Protein AF-0000000072890388 (afdb_homodimer)

Structure (mmCIF, N/CA/C/O backbone):
data_AF-0000000072890388-model_v1
#
loop_
_entity.id
_entity.type
_entity.pdbx_description
1 polymer 'Strictosidine synthase 2-like protein'
#
loop_
_atom_site.group_PDB
_atom_site.id
_atom_site.type_symbol
_atom_site.label_atom_id
_atom_site.label_alt_id
_atom_site.label_comp_id
_atom_site.label_asym_id
_atom_site.label_entity_id
_atom_site.label_seq_id
_atom_site.pdbx_PDB_ins_code
_atom_site.Cartn_x
_atom_site.Cartn_y
_atom_site.Cartn_z
_atom_site.occupancy
_atom_site.B_iso_or_equiv
_atom_site.auth_seq_id
_atom_site.auth_comp_id
_atom_site.auth_asym_id
_atom_site.auth_atom_id
_atom_site.pdbx_PDB_model_num
ATOM 1 N N . MET A 1 1 ? 27.812 28.859 -0.261 1 54.25 1 MET A N 1
ATOM 2 C CA . MET A 1 1 ? 29.016 28.047 -0.419 1 54.25 1 MET A CA 1
ATOM 3 C C . MET A 1 1 ? 28.953 26.812 0.467 1 54.25 1 MET A C 1
ATOM 5 O O . MET A 1 1 ? 29.25 25.703 0.018 1 54.25 1 MET A O 1
ATOM 9 N N . GLY A 1 2 ? 28.312 27.016 1.692 1 63.09 2 GLY A N 1
ATOM 10 C CA . GLY A 1 2 ? 28.188 25.953 2.674 1 63.09 2 GLY A CA 1
ATOM 11 C C . GLY A 1 2 ? 27.141 24.906 2.295 1 63.09 2 GLY A C 1
ATOM 12 O O . GLY A 1 2 ? 27.406 23.703 2.381 1 63.09 2 GLY A O 1
ATOM 13 N N . LEU A 1 3 ? 26.172 25.391 1.646 1 70.75 3 LEU A N 1
ATOM 14 C CA . LEU A 1 3 ? 25.094 24.484 1.27 1 70.75 3 LEU A CA 1
ATOM 15 C C . LEU A 1 3 ? 25.5 23.625 0.078 1 70.75 3 LEU A C 1
ATOM 17 O O . LEU A 1 3 ? 25.25 22.406 0.068 1 70.75 3 LEU A O 1
ATOM 21 N N . ALA A 1 4 ? 26.156 24.234 -0.859 1 73.25 4 ALA A N 1
ATOM 22 C CA . ALA A 1 4 ? 26.609 23.5 -2.043 1 73.25 4 ALA A CA 1
ATOM 23 C C . ALA A 1 4 ? 27.625 22.422 -1.673 1 73.25 4 ALA A C 1
ATOM 25 O O . ALA A 1 4 ? 27.562 21.297 -2.184 1 73.25 4 ALA A O 1
ATOM 26 N N . LYS A 1 5 ? 28.562 22.781 -0.845 1 75.81 5 LYS A N 1
ATOM 27 C CA . LYS A 1 5 ? 29.562 21.828 -0.386 1 75.81 5 LYS A CA 1
ATOM 28 C C . LYS A 1 5 ? 28.906 20.672 0.363 1 75.81 5 LYS A C 1
ATOM 30 O O . LYS A 1 5 ? 29.297 19.516 0.197 1 75.81 5 LYS A O 1
ATOM 35 N N . HIS A 1 6 ? 27.938 21.016 1.076 1 76.12 6 HIS A N 1
ATOM 36 C CA . HIS A 1 6 ? 27.203 20 1.834 1 76.12 6 HIS A CA 1
ATOM 37 C C . HIS A 1 6 ? 26.453 19.047 0.907 1 76.12 6 HIS A C 1
ATOM 39 O O . HIS A 1 6 ? 26.516 17.828 1.069 1 76.12 6 HIS A O 1
ATOM 45 N N . LEU A 1 7 ? 25.938 19.594 -0.079 1 77.75 7 LEU A N 1
ATOM 46 C CA . LEU A 1 7 ? 25.172 18.797 -1.036 1 77.75 7 LEU A CA 1
ATOM 47 C C . LEU A 1 7 ? 26.109 17.875 -1.823 1 77.75 7 LEU A C 1
ATOM 49 O O . LEU A 1 7 ? 25.766 16.719 -2.086 1 77.75 7 LEU A O 1
ATOM 53 N N . LEU A 1 8 ? 27.219 18.375 -2.154 1 80.5 8 LEU A N 1
ATOM 54 C CA . LEU A 1 8 ? 28.203 17.562 -2.871 1 80.5 8 LEU A CA 1
ATOM 55 C C . LEU A 1 8 ? 28.703 16.422 -1.999 1 80.5 8 LEU A C 1
ATOM 57 O O . LEU A 1 8 ? 28.875 15.305 -2.479 1 80.5 8 LEU A O 1
ATOM 61 N N . ARG A 1 9 ? 28.938 16.75 -0.81 1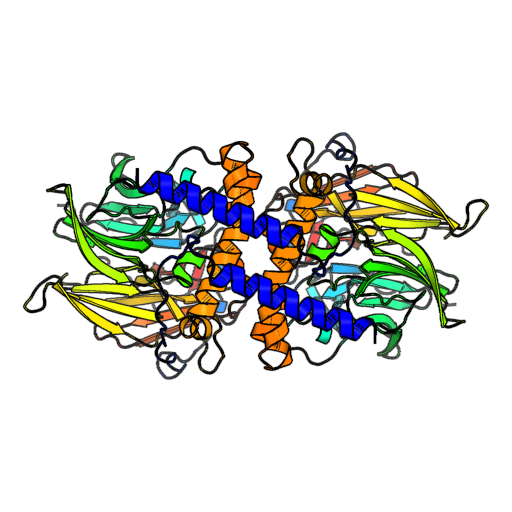 78.94 9 ARG A N 1
ATOM 62 C CA . ARG A 1 9 ? 29.406 15.727 0.113 1 78.94 9 ARG A CA 1
ATOM 63 C C . ARG A 1 9 ? 28.359 14.617 0.27 1 78.94 9 ARG A C 1
ATOM 65 O O . ARG A 1 9 ? 28.703 13.438 0.254 1 78.94 9 ARG A O 1
ATOM 72 N N . VAL A 1 10 ? 27.188 15 0.393 1 78.38 10 VAL A N 1
ATOM 73 C CA . VAL A 1 10 ? 26.109 14.023 0.524 1 78.38 10 VAL A CA 1
ATOM 74 C C . VAL A 1 10 ? 26.047 13.148 -0.725 1 78.38 10 VAL A C 1
ATOM 76 O O . VAL A 1 10 ? 25.875 11.93 -0.63 1 78.38 10 VAL A O 1
ATOM 79 N N . PHE A 1 11 ? 26.266 13.781 -1.782 1 82.12 11 PHE A N 1
ATOM 80 C CA . PHE A 1 11 ? 26.234 13.055 -3.045 1 82.12 11 PHE A CA 1
ATOM 81 C C . PHE A 1 11 ? 27.359 12.039 -3.111 1 82.12 11 PHE A C 1
ATOM 83 O O . PHE A 1 11 ? 27.141 10.867 -3.439 1 82.12 11 PHE A O 1
ATOM 90 N N . VAL A 1 12 ? 28.484 12.469 -2.766 1 82.62 12 VAL A N 1
ATOM 91 C CA . VAL A 1 12 ? 29.656 11.609 -2.842 1 82.62 12 VAL A CA 1
ATOM 92 C C . VAL A 1 12 ? 29.531 10.469 -1.839 1 82.62 12 VAL A C 1
ATOM 94 O O . VAL A 1 12 ? 29.734 9.297 -2.186 1 82.62 12 VAL A O 1
ATOM 97 N N . ASP A 1 13 ? 29.188 10.773 -0.665 1 81.25 13 ASP A N 1
ATOM 98 C CA . ASP A 1 13 ? 29.047 9.75 0.363 1 81.25 13 ASP A CA 1
ATOM 99 C C . ASP A 1 13 ? 27.984 8.727 -0.025 1 81.25 13 ASP A C 1
ATOM 101 O O . ASP A 1 13 ? 28.188 7.52 0.127 1 81.25 13 ASP A O 1
ATOM 105 N N . THR A 1 14 ? 26.922 9.25 -0.536 1 83.81 14 THR A N 1
ATOM 106 C CA . THR A 1 14 ? 25.859 8.359 -0.96 1 83.81 14 THR A CA 1
ATOM 107 C C . THR A 1 14 ? 26.328 7.438 -2.076 1 83.81 14 THR A C 1
ATOM 109 O O . THR A 1 14 ? 26.094 6.227 -2.027 1 83.81 14 THR A O 1
ATOM 112 N N . THR A 1 15 ? 27.062 7.977 -2.938 1 83.75 15 THR A N 1
ATOM 113 C CA . THR A 1 15 ? 27.547 7.203 -4.074 1 83.75 15 THR A CA 1
ATOM 114 C C . THR A 1 15 ? 28.547 6.141 -3.619 1 83.75 15 THR A C 1
ATOM 116 O O . THR A 1 15 ? 28.516 5.004 -4.098 1 83.75 15 THR A O 1
ATOM 119 N N . VAL A 1 16 ? 29.312 6.48 -2.689 1 83.38 16 VAL A N 1
ATOM 120 C CA . VAL A 1 16 ? 30.297 5.543 -2.172 1 83.38 16 VAL A CA 1
ATOM 121 C C . VAL A 1 16 ? 29.594 4.402 -1.44 1 83.38 16 VAL A C 1
ATOM 123 O O . VAL A 1 16 ? 29.922 3.23 -1.642 1 83.38 16 VAL A O 1
ATOM 126 N N . ILE A 1 17 ? 28.656 4.734 -0.642 1 86.25 17 ILE A N 1
ATOM 127 C CA . ILE A 1 17 ? 27.922 3.719 0.113 1 86.25 17 ILE A CA 1
ATOM 128 C C . ILE A 1 17 ? 27.203 2.781 -0.849 1 86.25 17 ILE A C 1
ATOM 130 O O . ILE A 1 17 ? 27.266 1.559 -0.702 1 86.25 17 ILE A O 1
ATOM 134 N N . LEU A 1 18 ? 26.609 3.346 -1.805 1 88.12 18 LEU A N 1
ATOM 135 C CA . LEU A 1 18 ? 25.906 2.535 -2.793 1 88.12 18 LEU A CA 1
ATOM 136 C C . LEU A 1 18 ? 26.875 1.636 -3.549 1 88.12 18 LEU A C 1
ATOM 138 O O . LEU A 1 18 ? 26.547 0.483 -3.85 1 88.12 18 LEU A O 1
ATOM 142 N N . GLY A 1 19 ? 28.047 2.148 -3.828 1 87.5 19 GLY A N 1
ATOM 143 C CA . GLY A 1 19 ? 29.078 1.34 -4.453 1 87.5 19 GLY A CA 1
ATOM 144 C C . GLY A 1 19 ? 29.531 0.172 -3.594 1 87.5 19 GLY A C 1
ATOM 145 O O . GLY A 1 19 ? 29.688 -0.945 -4.09 1 87.5 19 GLY A O 1
ATOM 146 N N . VAL A 1 20 ? 29.656 0.43 -2.326 1 84.94 20 VAL A N 1
ATOM 147 C CA . VAL A 1 20 ? 30.047 -0.624 -1.396 1 84.94 20 VAL A CA 1
ATOM 148 C C . VAL A 1 20 ? 28.969 -1.694 -1.339 1 84.94 20 VAL A C 1
ATOM 150 O O . VAL A 1 20 ? 29.25 -2.891 -1.399 1 84.94 20 VAL A O 1
ATOM 153 N N . ILE A 1 21 ? 27.75 -1.289 -1.264 1 87.69 21 ILE A N 1
ATOM 154 C CA . ILE A 1 21 ? 26.625 -2.223 -1.209 1 87.69 21 ILE A CA 1
ATOM 155 C C . ILE A 1 21 ? 26.594 -3.057 -2.486 1 87.69 21 ILE A C 1
ATOM 157 O O . ILE A 1 21 ? 26.391 -4.273 -2.436 1 87.69 21 ILE A O 1
ATOM 161 N N . LEU A 1 22 ? 26.844 -2.438 -3.514 1 86.62 22 LEU A N 1
ATOM 162 C CA . LEU A 1 22 ? 26.75 -3.096 -4.812 1 86.62 22 LEU A CA 1
ATOM 163 C C . LEU A 1 22 ? 27.859 -4.129 -4.977 1 86.62 22 LEU A C 1
ATOM 165 O O . LEU A 1 22 ? 27.625 -5.227 -5.48 1 86.62 22 LEU A O 1
ATOM 169 N N . PHE A 1 23 ? 29.062 -3.885 -4.449 1 85.62 23 PHE A N 1
ATOM 170 C CA . PHE A 1 23 ? 30.203 -4.684 -4.895 1 85.62 23 PHE A CA 1
ATOM 171 C C . PHE A 1 23 ? 30.766 -5.512 -3.744 1 85.62 23 PHE A C 1
ATOM 173 O O . PHE A 1 23 ? 31.641 -6.363 -3.951 1 85.62 23 PHE A O 1
ATOM 180 N N . ILE A 1 24 ? 30.219 -5.285 -2.596 1 83.44 24 ILE A N 1
ATOM 181 C CA . ILE A 1 24 ? 30.75 -6.062 -1.481 1 83.44 24 ILE A CA 1
ATOM 182 C C . ILE A 1 24 ? 30.5 -7.551 -1.726 1 83.44 24 ILE A C 1
ATOM 184 O O . ILE A 1 24 ? 29.406 -7.941 -2.125 1 83.44 24 ILE A O 1
ATOM 188 N N . PRO A 1 25 ? 31.5 -8.328 -1.53 1 79.62 25 PRO A N 1
ATOM 189 C CA . PRO A 1 25 ? 31.344 -9.766 -1.756 1 79.62 25 PRO A CA 1
ATOM 190 C C . PRO A 1 25 ? 30.562 -10.453 -0.64 1 79.62 25 PRO A C 1
ATOM 192 O O . PRO A 1 25 ? 30.5 -9.938 0.481 1 79.62 25 PRO A O 1
ATOM 195 N N . GLY A 1 26 ? 29.875 -11.531 -0.877 1 74.69 26 GLY A N 1
ATOM 196 C CA . GLY A 1 26 ? 29.219 -12.336 0.138 1 74.69 26 GLY A CA 1
ATOM 197 C C . GLY A 1 26 ? 27.797 -11.883 0.444 1 74.69 26 GLY A C 1
ATOM 198 O O . GLY A 1 26 ? 27.141 -12.453 1.309 1 74.69 26 GLY A O 1
ATOM 199 N N . PHE A 1 27 ? 27.453 -10.828 -0.255 1 80.19 27 PHE A N 1
ATOM 200 C CA . PHE A 1 27 ? 26.094 -10.344 -0.062 1 80.19 27 PHE A CA 1
ATOM 201 C C . PHE A 1 27 ? 25.203 -10.727 -1.243 1 80.19 27 PHE A C 1
ATOM 203 O O . PHE A 1 27 ? 25.562 -10.484 -2.396 1 80.19 27 PHE A O 1
ATOM 210 N N . PRO A 1 28 ? 24.109 -11.484 -0.903 1 79.5 28 PRO A N 1
ATOM 211 C CA . PRO A 1 28 ? 23.266 -11.891 -2.021 1 79.5 28 PRO A CA 1
ATOM 212 C C . PRO A 1 28 ? 22.594 -10.703 -2.709 1 79.5 28 PRO A C 1
ATOM 214 O O . PRO A 1 28 ? 22.422 -9.641 -2.1 1 79.5 28 PRO A O 1
ATOM 217 N N . PRO A 1 29 ? 22.219 -11.008 -3.92 1 80 29 PRO A N 1
ATOM 218 C CA . PRO A 1 29 ? 22.5 -12.172 -4.766 1 80 29 PRO A CA 1
ATOM 219 C C . PRO A 1 29 ? 23.969 -12.273 -5.168 1 80 29 PRO A C 1
ATOM 221 O O . PRO A 1 29 ? 24.625 -11.25 -5.359 1 80 29 PRO A O 1
ATOM 224 N N . TYR A 1 30 ? 24.359 -13.531 -5.32 1 74.62 30 TYR A N 1
ATOM 225 C CA . TYR A 1 30 ? 25.766 -13.812 -5.531 1 74.62 30 TYR A CA 1
ATOM 226 C C . TYR A 1 30 ? 26.109 -13.812 -7.016 1 74.62 30 TYR A C 1
ATOM 228 O O . TYR A 1 30 ? 27.234 -13.469 -7.402 1 74.62 30 TYR A O 1
ATOM 236 N N . ASN A 1 31 ? 25.141 -14.227 -7.793 1 72.94 31 ASN A N 1
ATOM 237 C CA . ASN A 1 31 ? 25.422 -14.344 -9.219 1 72.94 31 ASN A CA 1
ATOM 238 C C . ASN A 1 31 ? 25.109 -13.047 -9.969 1 72.94 31 ASN A C 1
ATOM 240 O O . ASN A 1 31 ? 24.297 -12.242 -9.508 1 72.94 31 ASN A O 1
ATOM 244 N N . SER A 1 32 ? 25.938 -12.969 -11.008 1 80.81 32 SER A N 1
ATOM 245 C CA . SER A 1 32 ? 25.656 -11.852 -11.898 1 80.81 32 SER A CA 1
ATOM 246 C C . SER A 1 32 ? 24.281 -12 -12.555 1 80.81 32 SER A C 1
ATOM 248 O O . SER A 1 32 ? 23.875 -13.109 -12.906 1 80.81 32 SER A O 1
ATOM 250 N N . LEU A 1 33 ? 23.625 -10.914 -12.555 1 91.88 33 LEU A N 1
ATOM 251 C CA . LEU A 1 33 ? 22.328 -10.859 -13.242 1 91.88 33 LEU A CA 1
ATOM 252 C C . LEU A 1 33 ? 22.516 -10.539 -14.719 1 91.88 33 LEU A C 1
ATOM 254 O O . LEU A 1 33 ? 23.359 -9.719 -15.078 1 91.88 33 LEU A O 1
ATOM 258 N N . GLU A 1 34 ? 21.891 -11.328 -15.539 1 93.25 34 GLU A N 1
ATOM 259 C CA . GLU A 1 34 ? 21.938 -11.078 -16.969 1 93.25 34 GLU A CA 1
ATOM 260 C C . GLU A 1 34 ? 20.859 -10.094 -17.406 1 93.25 34 GLU A C 1
ATOM 262 O O . GLU A 1 34 ? 19.719 -10.164 -16.922 1 93.25 34 GLU A O 1
ATOM 267 N N . PRO A 1 35 ? 21.297 -9.164 -18.297 1 93.81 35 PRO A N 1
ATOM 268 C CA . PRO A 1 35 ? 20.266 -8.258 -18.812 1 93.81 35 PRO A CA 1
ATOM 269 C C . PRO A 1 35 ? 19.203 -8.977 -19.656 1 93.81 35 PRO A C 1
ATOM 271 O O . PRO A 1 35 ? 19.516 -9.969 -20.328 1 93.81 35 PRO A O 1
ATOM 274 N N . PHE A 1 36 ? 18.047 -8.492 -19.562 1 92.56 36 PHE A N 1
ATOM 275 C CA . PHE A 1 36 ? 16.938 -9.008 -20.344 1 92.56 36 PHE A CA 1
ATOM 276 C C . PHE A 1 36 ? 16.109 -7.871 -20.938 1 92.56 36 PHE A C 1
ATOM 278 O O . PHE A 1 36 ? 15.812 -6.887 -20.25 1 92.56 36 PHE A O 1
ATOM 285 N N . THR A 1 37 ? 15.828 -7.941 -22.172 1 93 37 THR A N 1
ATOM 286 C CA . THR A 1 37 ? 14.914 -7.027 -22.844 1 93 37 THR A CA 1
ATOM 287 C C . THR A 1 37 ? 13.695 -7.773 -23.375 1 93 37 THR A C 1
ATOM 289 O O . THR A 1 37 ? 13.82 -8.625 -24.266 1 93 37 THR A O 1
ATOM 292 N N . ALA A 1 38 ? 12.578 -7.469 -22.859 1 91.88 38 ALA A N 1
ATOM 293 C CA . ALA A 1 38 ? 11.344 -8.102 -23.328 1 91.88 38 ALA A CA 1
ATOM 294 C C . ALA A 1 38 ? 10.883 -7.496 -24.656 1 91.88 38 ALA A C 1
ATOM 296 O O . ALA A 1 38 ? 11.109 -6.312 -24.906 1 91.88 38 ALA A O 1
ATOM 297 N N . PRO A 1 39 ? 10.266 -8.359 -25.469 1 94.69 39 PRO A N 1
ATOM 298 C CA . PRO A 1 39 ? 9.594 -7.766 -26.625 1 94.69 39 PRO A CA 1
ATOM 299 C C . PRO A 1 39 ? 8.578 -6.691 -26.234 1 94.69 39 PRO A C 1
ATOM 301 O O . PRO A 1 39 ? 7.91 -6.816 -25.203 1 94.69 39 PRO A O 1
ATOM 304 N N . PRO A 1 40 ? 8.531 -5.648 -27.031 1 95 40 PRO A N 1
ATOM 305 C CA . PRO A 1 40 ? 7.539 -4.613 -26.719 1 95 40 PRO A CA 1
ATOM 306 C C . PRO A 1 40 ? 6.125 -5.168 -26.594 1 95 40 PRO A C 1
ATOM 308 O O . PRO A 1 40 ? 5.766 -6.125 -27.281 1 95 40 PRO A O 1
ATOM 311 N N . PRO A 1 41 ? 5.387 -4.562 -25.688 1 97.19 41 PRO A N 1
ATOM 312 C CA . PRO A 1 41 ? 3.998 -5.02 -25.594 1 97.19 41 PRO A CA 1
ATOM 313 C C . PRO A 1 41 ? 3.213 -4.809 -26.875 1 97.19 41 PRO A C 1
ATOM 315 O O . PRO A 1 41 ? 3.398 -3.799 -27.562 1 97.19 41 PRO A O 1
ATOM 318 N N . LEU A 1 42 ? 2.42 -5.801 -27.141 1 97.5 42 LEU A N 1
ATOM 319 C CA . LEU A 1 42 ? 1.523 -5.676 -28.281 1 97.5 42 LEU A CA 1
ATOM 320 C C . LEU A 1 42 ? 0.619 -4.457 -28.141 1 97.5 42 LEU A C 1
ATOM 322 O O . LEU A 1 42 ? 0.129 -4.172 -27.047 1 97.5 42 LEU A O 1
ATOM 326 N N . ALA A 1 43 ? 0.354 -3.793 -29.25 1 96.38 43 ALA A N 1
ATOM 327 C CA . ALA A 1 43 ? -0.461 -2.58 -29.25 1 96.38 43 ALA A CA 1
ATOM 328 C C . ALA A 1 43 ? -1.932 -2.91 -29 1 96.38 43 ALA A C 1
ATOM 330 O O . ALA A 1 43 ? -2.393 -4.004 -29.344 1 96.38 43 ALA A O 1
ATOM 331 N N . PHE A 1 44 ? -2.613 -1.952 -28.438 1 96.25 44 PHE A N 1
ATOM 332 C CA . PHE A 1 44 ? -4.047 -2.104 -28.234 1 96.25 44 PHE A CA 1
ATOM 333 C C . PHE A 1 44 ? -4.805 -1.942 -29.547 1 96.25 44 PHE A C 1
ATOM 335 O O . PHE A 1 44 ? -5.559 -0.982 -29.719 1 96.25 44 PHE A O 1
ATOM 342 N N . GLU A 1 45 ? -4.574 -2.875 -30.453 1 96.62 45 GLU A N 1
ATOM 343 C CA . GLU A 1 45 ? -5.215 -2.922 -31.766 1 96.62 45 GLU A CA 1
ATOM 344 C C . GLU A 1 45 ? -5.898 -4.27 -31.984 1 96.62 45 GLU A C 1
ATOM 346 O O . GLU A 1 45 ? -5.559 -5.262 -31.344 1 96.62 45 GLU A O 1
ATOM 351 N N . GLY A 1 46 ? -6.926 -4.258 -32.844 1 96.69 46 GLY A N 1
ATOM 352 C CA . GLY A 1 46 ? -7.625 -5.504 -33.125 1 96.69 46 GLY A CA 1
ATOM 353 C C . GLY A 1 46 ? -8.289 -6.098 -31.906 1 96.69 46 GLY A C 1
ATOM 354 O O . GLY A 1 46 ? -9.047 -5.422 -31.203 1 96.69 46 GLY A O 1
ATOM 355 N N . ALA A 1 47 ? -7.945 -7.32 -31.562 1 96.88 47 ALA A N 1
ATOM 356 C CA . ALA A 1 47 ? -8.539 -8.039 -30.453 1 96.88 47 ALA A CA 1
ATOM 357 C C . ALA A 1 47 ? -8.148 -7.41 -29.109 1 96.88 47 ALA A C 1
ATOM 359 O O . ALA A 1 47 ? -8.773 -7.68 -28.078 1 96.88 47 ALA A O 1
ATOM 360 N N . LEU A 1 48 ? -7.129 -6.559 -29.125 1 97.75 48 LEU A N 1
ATOM 361 C CA . LEU A 1 48 ? -6.648 -5.938 -27.891 1 97.75 48 LEU A CA 1
ATOM 362 C C . LEU A 1 48 ? -7.23 -4.535 -27.734 1 97.75 48 LEU A C 1
ATOM 364 O O . LEU A 1 48 ? -6.992 -3.877 -26.719 1 97.75 48 LEU A O 1
ATOM 368 N N . ASP A 1 49 ? -8.008 -4.09 -28.672 1 96.25 49 ASP A N 1
ATOM 369 C CA . ASP A 1 49 ? -8.633 -2.775 -28.578 1 96.25 49 ASP A CA 1
ATOM 370 C C . ASP A 1 49 ? -9.688 -2.746 -27.484 1 96.25 49 ASP A C 1
ATOM 372 O O . ASP A 1 49 ? -10.562 -3.611 -27.422 1 96.25 49 ASP A O 1
ATOM 376 N N . PRO A 1 50 ? -9.539 -1.769 -26.578 1 93.12 50 PRO A N 1
ATOM 377 C CA . PRO A 1 50 ? -10.578 -1.689 -25.547 1 93.12 50 PRO A CA 1
ATOM 378 C C . PRO A 1 50 ? -11.953 -1.334 -26.125 1 93.12 50 PRO A C 1
ATOM 380 O O . PRO A 1 50 ? -12.094 -0.32 -26.812 1 93.12 50 PRO A O 1
ATOM 383 N N . LYS A 1 51 ? -12.891 -2.143 -26 1 87.06 51 LYS A N 1
ATOM 384 C CA . LYS A 1 51 ? -14.219 -1.938 -26.578 1 87.06 51 LYS A CA 1
ATOM 385 C C . LYS A 1 51 ? -15.125 -1.178 -25.625 1 87.06 51 LYS A C 1
ATOM 387 O O . LYS A 1 51 ? -15.82 -0.24 -26.031 1 87.06 51 LYS A O 1
ATOM 392 N N . ASP A 1 52 ? -15.266 -1.466 -24.406 1 89.12 52 ASP A N 1
ATOM 393 C CA . ASP A 1 52 ? -16.25 -0.868 -23.5 1 89.12 52 ASP A CA 1
ATOM 394 C C . ASP A 1 52 ? -15.711 -0.82 -22.062 1 89.12 52 ASP A C 1
ATOM 396 O O . ASP A 1 52 ? -16.438 -0.467 -21.141 1 89.12 52 ASP A O 1
ATOM 400 N N . TYR A 1 53 ? -14.5 -1.198 -21.875 1 93.81 53 TYR A N 1
ATOM 401 C CA . TYR A 1 53 ? -13.914 -1.271 -20.547 1 93.81 53 TYR A CA 1
ATOM 402 C C . TYR A 1 53 ? -14.82 -2.037 -19.594 1 93.81 53 TYR A C 1
ATOM 404 O O . TYR A 1 53 ? -15.125 -1.559 -18.5 1 93.81 53 TYR A O 1
ATOM 412 N N . ALA A 1 54 ? -15.25 -3.162 -19.969 1 94 54 ALA A N 1
ATOM 413 C CA . ALA A 1 54 ? -16.234 -3.977 -19.25 1 94 54 ALA A CA 1
ATOM 414 C C . ALA A 1 54 ? -15.773 -4.289 -17.844 1 94 54 ALA A C 1
ATOM 416 O O . ALA A 1 54 ? -16.578 -4.289 -16.906 1 94 54 ALA A O 1
ATOM 417 N N . LEU A 1 55 ? -14.484 -4.461 -17.656 1 96.19 55 LEU A N 1
ATOM 418 C CA . LEU A 1 55 ? -13.969 -4.82 -16.344 1 96.19 55 LEU A CA 1
ATOM 419 C C . LEU A 1 55 ? -14.172 -3.684 -15.344 1 96.19 55 LEU A C 1
ATOM 421 O O . LEU A 1 55 ? -14.281 -3.922 -14.141 1 96.19 55 LEU A O 1
ATOM 425 N N . ALA A 1 56 ? -14.18 -2.477 -15.844 1 93.31 56 ALA A N 1
ATOM 426 C CA . ALA A 1 56 ? -14.328 -1.306 -14.984 1 93.31 56 ALA A CA 1
ATOM 427 C C . ALA A 1 56 ? -15.688 -1.305 -14.289 1 93.31 56 ALA A C 1
ATOM 429 O O . ALA A 1 56 ? -15.867 -0.621 -13.281 1 93.31 56 ALA A O 1
ATOM 430 N N . LYS A 1 57 ? -16.609 -2.115 -14.781 1 91.88 57 LYS A N 1
ATOM 431 C CA . LYS A 1 57 ? -17.969 -2.156 -14.266 1 91.88 57 LYS A CA 1
ATOM 432 C C . LYS A 1 57 ? -18.156 -3.344 -13.328 1 91.88 57 LYS A C 1
ATOM 434 O O . LYS A 1 57 ? -19.297 -3.684 -12.977 1 91.88 57 LYS A O 1
ATOM 439 N N . ALA A 1 58 ? -17.109 -3.889 -12.914 1 95.94 58 ALA A N 1
ATOM 440 C CA . ALA A 1 58 ? -17.203 -5.109 -12.117 1 95.94 58 ALA A CA 1
ATOM 441 C C . ALA A 1 58 ? -17.859 -4.832 -10.766 1 95.94 58 ALA A C 1
ATOM 443 O O . ALA A 1 58 ? -17.484 -3.883 -10.07 1 95.94 58 ALA A O 1
ATOM 444 N N . GLU A 1 59 ? -18.844 -5.668 -10.461 1 95.44 59 GLU A N 1
ATOM 445 C CA . GLU A 1 59 ? -19.359 -5.707 -9.094 1 95.44 59 GLU A CA 1
ATOM 446 C C . GLU A 1 59 ? -18.328 -6.289 -8.133 1 95.44 59 GLU A C 1
ATOM 448 O O . GLU A 1 59 ? -17.531 -7.148 -8.516 1 95.44 59 GLU A O 1
ATOM 453 N N . LYS A 1 60 ? -18.375 -5.82 -6.91 1 94.62 60 LYS A N 1
ATOM 454 C CA . LYS A 1 60 ? -17.453 -6.316 -5.891 1 94.62 60 LYS A CA 1
ATOM 455 C C . LYS A 1 60 ? -18.172 -7.211 -4.891 1 94.62 60 LYS A C 1
ATOM 457 O O . LYS A 1 60 ? -18.875 -6.723 -3.998 1 94.62 60 LYS A O 1
ATOM 462 N N . LEU A 1 61 ? -17.938 -8.484 -5.066 1 96.38 61 LEU A N 1
ATOM 463 C CA . LEU A 1 61 ? -18.578 -9.453 -4.191 1 96.38 61 LEU A CA 1
ATOM 464 C C . LEU A 1 61 ? -17.766 -9.664 -2.924 1 96.38 61 LEU A C 1
ATOM 466 O O . LEU A 1 61 ? -16.531 -9.75 -2.979 1 96.38 61 LEU A O 1
ATOM 470 N N . PHE A 1 62 ? -18.453 -9.688 -1.755 1 94.75 62 PHE A N 1
ATOM 471 C CA . PHE A 1 62 ? -17.875 -9.984 -0.449 1 94.75 62 PHE A CA 1
ATOM 472 C C . PHE A 1 62 ? -16.828 -8.945 -0.083 1 94.75 62 PHE A C 1
ATOM 474 O O . PHE A 1 62 ? -15.812 -9.281 0.546 1 94.75 62 PHE A O 1
ATOM 481 N N . GLU A 1 63 ? -16.984 -7.781 -0.573 1 90.12 63 GLU A N 1
ATOM 482 C CA . GLU A 1 63 ? -16.031 -6.707 -0.33 1 90.12 63 GLU A CA 1
ATOM 483 C C . GLU A 1 63 ? -15.789 -6.512 1.164 1 90.12 63 GLU A C 1
ATOM 485 O O . GLU A 1 63 ? -16.734 -6.355 1.938 1 90.12 63 GLU A O 1
ATOM 490 N N . GLY A 1 64 ? -14.57 -6.617 1.554 1 84.06 64 GLY A N 1
ATOM 491 C CA . GLY A 1 64 ? -14.188 -6.406 2.941 1 84.06 64 GLY A CA 1
ATOM 492 C C . GLY A 1 64 ? -14.273 -7.668 3.783 1 84.06 64 GLY A C 1
ATOM 493 O O . GLY A 1 64 ? -13.805 -7.691 4.922 1 84.06 64 GLY A O 1
ATOM 494 N N . GLU A 1 65 ? -14.773 -8.727 3.199 1 88.56 65 GLU A N 1
ATOM 495 C CA . GLU A 1 65 ? -14.961 -9.969 3.947 1 88.56 65 GLU A CA 1
ATOM 496 C C . GLU A 1 65 ? -13.875 -10.984 3.623 1 88.56 65 GLU A C 1
ATOM 498 O O . GLU A 1 65 ? -13.633 -11.914 4.395 1 88.56 65 GLU A O 1
ATOM 503 N N . ILE A 1 66 ? -13.297 -10.758 2.449 1 93.38 66 ILE A N 1
ATOM 504 C CA . ILE A 1 66 ? -12.25 -11.672 2 1 93.38 66 ILE A CA 1
ATOM 505 C C . ILE A 1 66 ? -11.031 -10.875 1.542 1 93.38 66 ILE A C 1
ATOM 507 O O . ILE A 1 66 ? -11.117 -9.664 1.338 1 93.38 66 ILE A O 1
ATOM 511 N N . VAL A 1 67 ? -9.961 -11.633 1.452 1 93.88 67 VAL A N 1
ATOM 512 C CA . VAL A 1 67 ? -8.766 -10.977 0.914 1 93.88 67 VAL A CA 1
ATOM 513 C C . VAL A 1 67 ? -8.023 -11.945 -0.008 1 93.88 67 VAL A C 1
ATOM 515 O O . VAL A 1 67 ? -7.75 -13.086 0.369 1 93.88 67 VAL A O 1
ATOM 518 N N . GLY A 1 68 ? -7.797 -11.477 -1.216 1 97 68 GLY A N 1
ATOM 519 C CA . GLY A 1 68 ? -6.914 -12.164 -2.148 1 97 68 GLY A CA 1
ATOM 520 C C . GLY A 1 68 ? -7.539 -13.406 -2.752 1 97 68 GLY A C 1
ATOM 521 O O . GLY A 1 68 ? -6.938 -14.484 -2.73 1 97 68 GLY A O 1
ATOM 522 N N . PRO A 1 69 ? -8.781 -13.32 -3.26 1 98.5 69 PRO A N 1
ATOM 523 C CA . PRO A 1 69 ? -9.312 -14.461 -4 1 98.5 69 PRO A CA 1
ATOM 524 C C . PRO A 1 69 ? -8.578 -14.703 -5.316 1 98.5 69 PRO A C 1
ATOM 526 O O . PRO A 1 69 ? -9.016 -14.234 -6.371 1 98.5 69 PRO A O 1
ATOM 529 N N . GLU A 1 70 ? -7.527 -15.43 -5.262 1 98.19 70 GLU A N 1
ATOM 530 C CA . GLU A 1 70 ? -6.488 -15.453 -6.285 1 98.19 70 GLU A CA 1
ATOM 531 C C . GLU A 1 70 ? -6.875 -16.359 -7.449 1 98.19 70 GLU A C 1
ATOM 533 O O . GLU A 1 70 ? -6.648 -16.016 -8.609 1 98.19 70 GLU A O 1
ATOM 538 N N . CYS A 1 71 ? -7.336 -17.547 -7.219 1 98.75 71 CYS A N 1
ATOM 539 C CA . CYS A 1 71 ? -7.68 -18.531 -8.234 1 98.75 71 CYS A CA 1
ATOM 540 C C . CYS A 1 71 ? -9.125 -19 -8.086 1 98.75 71 CYS A C 1
ATOM 542 O O . CYS A 1 71 ? -9.594 -19.219 -6.969 1 98.75 71 CYS A O 1
ATOM 544 N N . LEU A 1 72 ? -9.789 -19.141 -9.211 1 98 72 LEU A N 1
ATOM 545 C CA . LEU A 1 72 ? -11.164 -19.625 -9.242 1 98 72 LEU A CA 1
ATOM 546 C C . LEU A 1 72 ? -11.242 -21 -9.898 1 98 72 LEU A C 1
ATOM 548 O O . LEU A 1 72 ? -10.531 -21.266 -10.875 1 98 72 LEU A O 1
ATOM 552 N N . GLU A 1 73 ? -12.086 -21.828 -9.367 1 97.56 73 GLU A N 1
ATOM 553 C CA . GLU A 1 73 ? -12.312 -23.141 -9.945 1 97.56 73 GLU A CA 1
ATOM 554 C C . GLU A 1 73 ? -13.789 -23.531 -9.859 1 97.56 73 GLU A C 1
ATOM 556 O O . GLU A 1 73 ? -14.375 -23.516 -8.773 1 97.56 73 GLU A O 1
ATOM 561 N N . VAL A 1 74 ? -14.297 -23.875 -10.969 1 95.62 74 VAL A N 1
ATOM 562 C CA . VAL A 1 74 ? -15.719 -24.188 -11.039 1 95.62 74 VAL A CA 1
ATOM 563 C C . VAL A 1 74 ? -15.945 -25.641 -10.594 1 95.62 74 VAL A C 1
ATOM 565 O O . VAL A 1 74 ? -15.164 -26.531 -10.945 1 95.62 74 VAL A O 1
ATOM 568 N N . SER A 1 75 ? -17.031 -25.812 -9.859 1 93.38 75 SER A N 1
ATOM 569 C CA . SER A 1 75 ? -17.406 -27.172 -9.453 1 93.38 75 SER A CA 1
ATOM 570 C C . SER A 1 75 ? -17.719 -28.047 -10.672 1 93.38 75 SER A C 1
ATOM 572 O O . SER A 1 75 ? -18.422 -27.609 -11.586 1 93.38 75 SER A O 1
ATOM 574 N N . PRO A 1 76 ? -17.188 -29.219 -10.57 1 90.56 76 PRO A N 1
ATOM 575 C CA . PRO A 1 76 ? -17.516 -30.109 -11.688 1 90.56 76 PRO A CA 1
ATOM 576 C C . PRO A 1 76 ? -18.922 -30.703 -11.578 1 90.56 76 PRO A C 1
ATOM 578 O O . PRO A 1 76 ? -19.438 -31.281 -12.547 1 90.56 76 PRO A O 1
ATOM 581 N N . VAL A 1 77 ? -19.578 -30.547 -10.461 1 86.75 77 VAL A N 1
ATOM 582 C CA . VAL A 1 77 ? -20.812 -31.281 -10.242 1 86.75 77 VAL A CA 1
ATOM 583 C C . VAL A 1 77 ? -21.953 -30.297 -9.961 1 86.75 77 VAL A C 1
ATOM 585 O O . VAL A 1 77 ? -23.109 -30.578 -10.266 1 86.75 77 VAL A O 1
ATOM 588 N N . GLU A 1 78 ? -21.719 -29.203 -9.383 1 86.06 78 GLU A N 1
ATOM 589 C CA . GLU A 1 78 ? -22.766 -28.266 -9 1 86.06 78 GLU A CA 1
ATOM 590 C C . GLU A 1 78 ? -22.75 -27.031 -9.906 1 86.06 78 GLU A C 1
ATOM 592 O O . GLU A 1 78 ? -21.75 -26.297 -9.945 1 86.06 78 GLU A O 1
ATOM 597 N N . PRO A 1 79 ? -23.906 -26.797 -10.391 1 79.69 79 PRO A N 1
ATOM 598 C CA . PRO A 1 79 ? -23.984 -25.594 -11.219 1 79.69 79 PRO A CA 1
ATOM 599 C C . PRO A 1 79 ? -23.875 -24.312 -10.398 1 79.69 79 PRO A C 1
ATOM 601 O O . PRO A 1 79 ? -24.297 -24.266 -9.234 1 79.69 79 PRO A O 1
ATOM 604 N N . ASP A 1 80 ? -23.25 -23.344 -10.789 1 85.69 80 ASP A N 1
ATOM 605 C CA . ASP A 1 80 ? -23.172 -22 -10.219 1 85.69 80 ASP A CA 1
ATOM 606 C C . ASP A 1 80 ? -22.312 -21.984 -8.953 1 85.69 80 ASP A C 1
ATOM 608 O O . ASP A 1 80 ? -22.484 -21.125 -8.094 1 85.69 80 ASP A O 1
ATOM 612 N N . VAL A 1 81 ? -21.656 -23.125 -8.758 1 94.31 81 VAL A N 1
ATOM 613 C CA . VAL A 1 81 ? -20.766 -23.203 -7.609 1 94.31 81 VAL A CA 1
ATOM 614 C C . VAL A 1 81 ? -19.312 -23.125 -8.078 1 94.31 81 VAL A C 1
ATOM 616 O O . VAL A 1 81 ? -18.938 -23.75 -9.07 1 94.31 81 VAL A O 1
ATOM 619 N N . PHE A 1 82 ? -18.547 -22.281 -7.383 1 97 82 PHE A N 1
ATOM 620 C CA . PHE A 1 82 ? -17.125 -22.25 -7.652 1 97 82 PHE A CA 1
ATOM 621 C C . PHE A 1 82 ? -16.328 -22.031 -6.363 1 97 82 PHE A C 1
ATOM 623 O O . PHE A 1 82 ? -16.922 -21.797 -5.305 1 97 82 PHE A O 1
ATOM 630 N N . TYR A 1 83 ? -15.078 -22.266 -6.449 1 98.06 83 TYR A N 1
ATOM 631 C CA . TYR A 1 83 ? -14.164 -22.172 -5.32 1 98.06 83 TYR A CA 1
ATOM 632 C C . TYR A 1 83 ? -13.094 -21.109 -5.574 1 98.06 83 TYR A C 1
ATOM 634 O O . TYR A 1 83 ? -12.797 -20.781 -6.727 1 98.06 83 TYR A O 1
ATOM 642 N N . THR A 1 84 ? -12.594 -20.531 -4.516 1 98.56 84 THR A N 1
ATOM 643 C CA . THR A 1 84 ? -11.461 -19.625 -4.637 1 98.56 84 THR A CA 1
ATOM 644 C C . THR A 1 84 ? -10.523 -19.766 -3.439 1 98.56 84 THR A C 1
ATOM 646 O O . THR A 1 84 ? -10.875 -20.391 -2.441 1 98.56 84 THR A O 1
ATOM 649 N N . THR A 1 85 ? -9.344 -19.328 -3.627 1 98.62 85 THR A N 1
ATOM 650 C CA . THR A 1 85 ? -8.305 -19.406 -2.607 1 98.62 85 THR A CA 1
ATOM 651 C C . THR A 1 85 ? -8.07 -18.031 -1.97 1 98.62 85 THR A C 1
ATOM 653 O O . THR A 1 85 ? -8.078 -17.016 -2.658 1 98.62 85 THR A O 1
ATOM 656 N N . LEU A 1 86 ? -7.891 -18 -0.646 1 97.5 86 LEU A N 1
ATOM 657 C CA . LEU A 1 86 ? -7.785 -16.734 0.079 1 97.5 86 LEU A CA 1
ATOM 658 C C . LEU A 1 86 ? -6.449 -16.625 0.806 1 97.5 86 LEU A C 1
ATOM 660 O O . LEU A 1 86 ? -5.816 -17.656 1.094 1 97.5 86 LEU A O 1
ATOM 664 N N . GLN A 1 87 ? -6.02 -15.383 1.014 1 95.5 87 GLN A N 1
ATOM 665 C CA . GLN A 1 87 ? -4.969 -15.195 2.008 1 95.5 87 GLN A CA 1
ATOM 666 C C . GLN A 1 87 ? -5.367 -15.805 3.352 1 95.5 87 GLN A C 1
ATOM 668 O O . GLN A 1 87 ? -6.555 -15.852 3.689 1 95.5 87 GLN A O 1
ATOM 673 N N . GLY A 1 88 ? -4.379 -16.328 4.047 1 93.44 88 GLY A N 1
ATOM 674 C CA . GLY A 1 88 ? -4.684 -16.969 5.316 1 93.44 88 GLY A CA 1
ATOM 675 C C . GLY A 1 88 ? -4.84 -18.469 5.195 1 93.44 88 GLY A C 1
ATOM 676 O O . GLY A 1 88 ? -5.023 -19.172 6.199 1 93.44 88 GLY A O 1
ATOM 677 N N . GLY A 1 89 ? -4.871 -19 4.004 1 96.38 89 GLY A N 1
ATOM 678 C CA . GLY A 1 89 ? -4.742 -20.422 3.805 1 96.38 89 GLY A CA 1
ATOM 679 C C . GLY A 1 89 ? -6.07 -21.109 3.52 1 96.38 89 GLY A C 1
ATOM 680 O O . GLY A 1 89 ? -6.121 -22.328 3.354 1 96.38 89 GLY A O 1
ATOM 681 N N . ALA A 1 90 ? -7.102 -20.328 3.371 1 96.56 90 ALA A N 1
ATOM 682 C CA . ALA A 1 90 ? -8.43 -20.922 3.244 1 96.56 90 ALA A CA 1
ATOM 683 C C . ALA A 1 90 ? -8.805 -21.109 1.779 1 96.56 90 ALA A C 1
ATOM 685 O O . ALA A 1 90 ? -8.383 -20.344 0.915 1 96.56 90 ALA A O 1
ATOM 686 N N . ILE A 1 91 ? -9.5 -22.156 1.5 1 98 91 ILE A N 1
ATOM 687 C CA . ILE A 1 91 ? -10.273 -22.344 0.279 1 98 91 ILE A CA 1
ATOM 688 C C . ILE A 1 91 ? -11.766 -22.234 0.593 1 98 91 ILE A C 1
ATOM 690 O O . ILE A 1 91 ? -12.25 -22.875 1.53 1 98 91 ILE A O 1
ATOM 694 N N . VAL A 1 92 ? -12.477 -21.438 -0.16 1 98.06 92 VAL A N 1
ATOM 695 C CA . VAL A 1 92 ? -13.891 -21.203 0.141 1 98.06 92 VAL A CA 1
ATOM 696 C C . VAL A 1 92 ? -14.742 -21.609 -1.059 1 98.06 92 VAL A C 1
ATOM 698 O O . VAL A 1 92 ? -14.297 -21.516 -2.205 1 98.06 92 VAL A O 1
ATOM 701 N N . LYS A 1 93 ? -15.891 -22.062 -0.705 1 97.5 93 LYS A N 1
ATOM 702 C CA . LYS A 1 93 ? -16.938 -22.391 -1.666 1 97.5 93 LYS A CA 1
ATOM 703 C C . LYS A 1 93 ? -17.938 -21.234 -1.81 1 97.5 93 LYS A C 1
ATOM 705 O O . LYS A 1 93 ? -18.406 -20.703 -0.812 1 97.5 93 LYS A O 1
ATOM 710 N N . ILE A 1 94 ? -18.125 -20.812 -3.012 1 97.44 94 ILE A N 1
ATOM 711 C CA . ILE A 1 94 ? -19.078 -19.766 -3.318 1 97.44 94 ILE A CA 1
ATOM 712 C C . ILE A 1 94 ? -20.297 -20.359 -4.02 1 97.44 94 ILE A C 1
ATOM 714 O O . ILE A 1 94 ? -20.156 -21.062 -5.031 1 97.44 94 ILE A O 1
ATOM 718 N N . SER A 1 95 ? -21.469 -20.078 -3.457 1 94.88 95 SER A N 1
ATOM 719 C CA . SER A 1 95 ? -22.703 -20.625 -4.004 1 94.88 95 SER A CA 1
ATOM 720 C C . SER A 1 95 ? -23.766 -19.547 -4.141 1 94.88 95 SER A C 1
ATOM 722 O O . SER A 1 95 ? -23.531 -18.375 -3.842 1 94.88 95 SER A O 1
ATOM 724 N N . GLU A 1 96 ? -24.891 -19.906 -4.715 1 91.56 96 GLU A N 1
ATOM 725 C CA . GLU A 1 96 ? -26.047 -19.031 -4.887 1 91.56 96 GLU A CA 1
ATOM 726 C C . GLU A 1 96 ? -25.688 -17.766 -5.652 1 91.56 96 GLU A C 1
ATOM 728 O O . GLU A 1 96 ? -25.969 -16.656 -5.199 1 91.56 96 GLU A O 1
ATOM 733 N N . ASN A 1 97 ? -25.047 -17.922 -6.699 1 85.88 97 ASN A N 1
ATOM 734 C CA . ASN A 1 97 ? -24.703 -16.844 -7.621 1 85.88 97 ASN A CA 1
ATOM 735 C C . ASN A 1 97 ? -23.859 -15.773 -6.93 1 85.88 97 ASN A C 1
ATOM 737 O O . ASN A 1 97 ? -24.125 -14.578 -7.105 1 85.88 97 ASN A O 1
ATOM 741 N N . GLY A 1 98 ? -23 -16.266 -6.047 1 88.12 98 GLY A N 1
ATOM 742 C CA . GLY A 1 98 ? -22.062 -15.336 -5.418 1 88.12 98 GLY A CA 1
ATOM 743 C C . GLY A 1 98 ? -22.594 -14.742 -4.125 1 88.12 98 GLY A C 1
ATOM 744 O O . GLY A 1 98 ? -22.047 -13.758 -3.617 1 88.12 98 GLY A O 1
ATOM 745 N N . LYS A 1 99 ? -23.609 -15.281 -3.533 1 90.44 99 LYS A N 1
ATOM 746 C CA . LYS A 1 99 ? -24.234 -14.68 -2.363 1 90.44 99 LYS A CA 1
ATOM 747 C C . LYS A 1 99 ? -23.797 -15.367 -1.079 1 90.44 99 LYS A C 1
ATOM 749 O O . LYS A 1 99 ? -23.875 -14.789 0.007 1 90.44 99 LYS A O 1
ATOM 754 N N . LYS A 1 100 ? -23.375 -16.641 -1.284 1 95.38 100 LYS A N 1
ATOM 755 C CA . LYS A 1 100 ? -23 -17.406 -0.097 1 95.38 100 LYS A CA 1
ATOM 756 C C . LYS A 1 100 ? -21.562 -17.922 -0.196 1 95.38 100 LYS A C 1
ATOM 758 O O . LYS A 1 100 ? -21.125 -18.344 -1.265 1 95.38 100 LYS A O 1
ATOM 763 N N . MET A 1 101 ? -20.891 -17.844 0.892 1 96.94 101 MET A N 1
ATOM 764 C CA . MET A 1 101 ? -19.5 -18.281 0.987 1 96.94 101 MET A CA 1
ATOM 765 C C . MET A 1 101 ? -19.312 -19.219 2.18 1 96.94 101 MET A C 1
ATOM 767 O O . MET A 1 101 ? -19.859 -18.969 3.258 1 96.94 101 MET A O 1
ATOM 771 N N . LYS A 1 102 ? -18.641 -20.328 1.98 1 96.31 102 LYS A N 1
ATOM 772 C CA . LYS A 1 102 ? -18.328 -21.266 3.053 1 96.31 102 LYS A CA 1
ATOM 773 C C . LYS A 1 102 ? -16.891 -21.781 2.934 1 96.31 102 LYS A C 1
ATOM 775 O O . LYS A 1 102 ? -16.469 -22.203 1.855 1 96.31 102 LYS A O 1
ATOM 780 N N . ALA A 1 103 ? -16.156 -21.766 4.031 1 95.31 103 ALA A N 1
ATOM 781 C CA . ALA A 1 103 ? -14.82 -22.344 4.039 1 95.31 103 ALA A CA 1
ATOM 782 C C . ALA A 1 103 ? -14.883 -23.859 3.934 1 95.31 103 ALA A C 1
ATOM 784 O O . ALA A 1 103 ? -15.656 -24.5 4.648 1 95.31 103 ALA A O 1
ATOM 785 N N . VAL A 1 104 ? -14.062 -24.391 3.041 1 96.19 104 VAL A N 1
ATOM 786 C CA . VAL A 1 104 ? -14.172 -25.844 2.842 1 96.19 104 VAL A CA 1
ATOM 787 C C . VAL A 1 104 ? -12.828 -26.5 3.117 1 96.19 104 VAL A C 1
ATOM 789 O O . VAL A 1 104 ? -12.75 -27.719 3.289 1 96.19 104 VAL A O 1
ATOM 792 N N . ALA A 1 105 ? -11.812 -25.75 3.115 1 95.62 105 ALA A N 1
ATOM 793 C CA . ALA A 1 105 ? -10.492 -26.25 3.469 1 95.62 105 ALA A CA 1
ATOM 794 C C . ALA A 1 105 ? -9.609 -25.141 4.027 1 95.62 105 ALA A C 1
ATOM 796 O O . ALA A 1 105 ? -9.859 -23.953 3.773 1 95.62 105 ALA A O 1
ATOM 797 N N . LYS A 1 106 ? -8.68 -25.484 4.805 1 94.12 106 LYS A N 1
ATOM 798 C CA . LYS A 1 106 ? -7.691 -24.578 5.383 1 94.12 106 LYS A CA 1
ATOM 799 C C . LYS A 1 106 ? -6.34 -25.266 5.539 1 94.12 106 LYS A C 1
ATOM 801 O O . LYS A 1 106 ? -6.262 -26.391 6.059 1 94.12 106 LYS A O 1
ATOM 806 N N . PHE A 1 107 ? -5.379 -24.641 4.996 1 94.88 107 PHE A N 1
ATOM 807 C CA . PHE A 1 107 ? -4.027 -25.172 5.133 1 94.88 107 PHE A CA 1
ATOM 808 C C . PHE A 1 107 ? -3.283 -24.484 6.266 1 94.88 107 PHE A C 1
ATOM 810 O O . PHE A 1 107 ? -3.77 -23.484 6.82 1 94.88 107 PHE A O 1
ATOM 817 N N . GLY A 1 108 ? -2.174 -25 6.59 1 92.25 108 GLY A N 1
ATOM 818 C CA . GLY A 1 108 ? -1.252 -24.359 7.504 1 92.25 108 GLY A CA 1
ATOM 819 C C . GLY A 1 108 ? -1.626 -24.531 8.961 1 92.25 108 GLY A C 1
ATOM 820 O O . GLY A 1 108 ? -2.412 -25.422 9.297 1 92.25 108 GLY A O 1
ATOM 821 N N . GLU A 1 109 ? -0.967 -23.766 9.836 1 91.19 109 GLU A N 1
ATOM 822 C CA . GLU A 1 109 ? -1.134 -23.797 11.289 1 91.19 109 GLU A CA 1
ATOM 823 C C . GLU A 1 109 ? -1.725 -22.484 11.797 1 91.19 109 GLU A C 1
ATOM 825 O O . GLU A 1 109 ? -2.189 -21.656 11.008 1 91.19 109 GLU A O 1
ATOM 830 N N . LYS A 1 110 ? -1.845 -22.453 13.094 1 87.19 110 LYS A N 1
ATOM 831 C CA . LYS A 1 110 ? -2.264 -21.188 13.703 1 87.19 110 LYS A CA 1
ATOM 832 C C . LYS A 1 110 ? -1.338 -20.047 13.289 1 87.19 110 LYS A C 1
ATOM 834 O O . LYS A 1 110 ? -0.117 -20.203 13.258 1 87.19 110 LYS A O 1
ATOM 839 N N . CYS A 1 111 ? -2.014 -19.016 12.812 1 88.44 111 CYS A N 1
ATOM 840 C CA . CYS A 1 111 ? -1.205 -17.906 12.32 1 88.44 111 CYS A CA 1
ATOM 841 C C . CYS A 1 111 ? -1.678 -16.578 12.914 1 88.44 111 CYS A C 1
ATOM 843 O O . CYS A 1 111 ? -2.748 -16.516 13.523 1 88.44 111 CYS A O 1
ATOM 845 N N . ASP A 1 112 ? -0.84 -15.555 12.844 1 84.75 112 ASP A N 1
ATOM 846 C CA . ASP A 1 112 ? -1.063 -14.273 13.5 1 84.75 112 ASP A CA 1
ATOM 847 C C . ASP A 1 112 ? -1.879 -13.336 12.609 1 84.75 112 ASP A C 1
ATOM 849 O O . ASP A 1 112 ? -2.416 -12.336 13.086 1 84.75 112 ASP A O 1
ATOM 853 N N . GLY A 1 113 ? -1.977 -13.656 11.359 1 86.94 113 GLY A N 1
ATOM 854 C CA . GLY A 1 113 ? -2.713 -12.883 10.375 1 86.94 113 GLY A CA 1
ATOM 855 C C . GLY A 1 113 ? -2.543 -13.406 8.961 1 86.94 113 GLY A C 1
ATOM 856 O O . GLY A 1 113 ? -1.705 -14.273 8.711 1 86.94 113 GLY A O 1
ATOM 857 N N . ASN A 1 114 ? -3.287 -12.828 8.086 1 86.06 114 ASN A N 1
ATOM 858 C CA . ASN A 1 114 ? -3.271 -13.289 6.699 1 86.06 114 ASN A CA 1
ATOM 859 C C . ASN A 1 114 ? -1.904 -13.078 6.055 1 86.06 114 ASN A C 1
ATOM 861 O O . ASN A 1 114 ? -1.557 -13.766 5.094 1 86.06 114 ASN A O 1
ATOM 865 N N . TRP A 1 115 ? -1.102 -12.18 6.684 1 86.25 115 TRP A N 1
ATOM 866 C CA . TRP A 1 115 ? 0.213 -11.852 6.141 1 86.25 115 TRP A CA 1
ATOM 867 C C . TRP A 1 115 ? 1.229 -12.938 6.484 1 86.25 115 TRP A C 1
ATOM 869 O O . TRP A 1 115 ? 2.32 -12.977 5.914 1 86.25 115 TRP A O 1
ATOM 879 N N . ASP A 1 116 ? 0.86 -13.82 7.383 1 92.31 116 ASP A N 1
ATOM 880 C CA . ASP A 1 116 ? 1.75 -14.867 7.887 1 92.31 116 ASP A CA 1
ATOM 881 C C . ASP A 1 116 ? 1.658 -16.125 7.031 1 92.31 116 ASP A C 1
ATOM 883 O O . ASP A 1 116 ? 1.416 -17.219 7.551 1 92.31 116 ASP A O 1
ATOM 887 N N . GLY A 1 117 ? 1.993 -16.031 5.762 1 93.5 117 GLY A N 1
ATOM 888 C CA . GLY A 1 117 ? 1.837 -17.094 4.793 1 93.5 117 GLY A CA 1
ATOM 889 C C . GLY A 1 117 ? 2.639 -18.344 5.145 1 93.5 117 GLY A C 1
ATOM 890 O O . GLY A 1 117 ? 2.199 -19.469 4.887 1 93.5 117 GLY A O 1
ATOM 891 N N . LYS A 1 118 ? 3.789 -18.141 5.777 1 92.81 118 LYS A N 1
ATOM 892 C CA . LYS A 1 118 ? 4.641 -19.266 6.125 1 92.81 118 LYS A CA 1
ATOM 893 C C . LYS A 1 118 ? 3.955 -20.188 7.133 1 92.81 118 LYS A C 1
ATOM 895 O O . LYS A 1 118 ? 4.168 -21.391 7.121 1 92.81 118 LYS A O 1
ATOM 900 N N . ASN A 1 119 ? 3.092 -19.562 7.941 1 92 119 ASN A N 1
ATOM 901 C CA . ASN A 1 119 ? 2.393 -20.359 8.945 1 92 119 ASN A CA 1
ATOM 902 C C . ASN A 1 119 ? 0.973 -20.688 8.5 1 92 119 ASN A C 1
ATOM 904 O O . ASN A 1 119 ? 0.525 -21.828 8.664 1 92 119 ASN A O 1
ATOM 908 N N . CYS A 1 120 ? 0.292 -19.75 7.855 1 93.75 120 CYS A N 1
ATOM 909 C CA . CYS A 1 120 ? -1.117 -19.922 7.52 1 93.75 120 CYS A CA 1
ATOM 910 C C . CYS A 1 120 ? -1.278 -20.656 6.199 1 93.75 120 CYS A C 1
ATOM 912 O O . CYS A 1 120 ? -2.33 -21.25 5.93 1 93.75 120 CYS A O 1
ATOM 914 N N . GLY A 1 121 ? -0.265 -20.547 5.398 1 96.25 121 GLY A N 1
ATOM 915 C CA . GLY A 1 121 ? -0.418 -20.953 4.008 1 96.25 121 GLY A CA 1
ATOM 916 C C . GLY A 1 121 ? -1.007 -19.859 3.133 1 96.25 121 GLY A C 1
ATOM 917 O O . GLY A 1 121 ? -1.495 -18.859 3.639 1 96.25 121 GLY A O 1
ATOM 918 N N . ARG A 1 122 ? -0.908 -20.094 1.888 1 98.19 122 ARG A N 1
ATOM 919 C CA . ARG A 1 122 ? -1.464 -19.25 0.839 1 98.19 122 ARG A CA 1
ATOM 920 C C . ARG A 1 122 ? -1.728 -20.047 -0.431 1 98.19 122 ARG A C 1
ATOM 922 O O . ARG A 1 122 ? -0.925 -20.016 -1.366 1 98.19 122 ARG A O 1
ATOM 929 N N . PRO A 1 123 ? -2.91 -20.719 -0.396 1 98.56 123 PRO A N 1
ATOM 930 C CA . PRO A 1 123 ? -3.229 -21.422 -1.64 1 98.56 123 PRO A CA 1
ATOM 931 C C . PRO A 1 123 ? -3.379 -20.484 -2.832 1 98.56 123 PRO A C 1
ATOM 933 O O . PRO A 1 123 ? -3.947 -19.391 -2.695 1 98.56 123 PRO A O 1
ATOM 936 N N . LEU A 1 124 ? -2.771 -20.891 -3.934 1 98.62 124 LEU A N 1
ATOM 937 C CA . LEU A 1 124 ? -2.871 -20.172 -5.199 1 98.62 124 LEU A CA 1
ATOM 938 C C . LEU A 1 124 ? -3.66 -20.969 -6.227 1 98.62 124 LEU A C 1
ATOM 940 O O . LEU A 1 124 ? -4.879 -21.125 -6.102 1 98.62 124 LEU A O 1
ATOM 944 N N . GLY A 1 125 ? -3.031 -21.75 -7.062 1 98.81 125 GLY A N 1
ATOM 945 C CA . GLY A 1 125 ? -3.707 -22.516 -8.094 1 98.81 125 GLY A CA 1
ATOM 946 C C . GLY A 1 125 ? -4.477 -23.703 -7.539 1 98.81 125 GLY A C 1
ATOM 947 O O . GLY A 1 125 ? -3.955 -24.469 -6.715 1 98.81 125 GLY A O 1
ATOM 948 N N . ILE A 1 126 ? -5.727 -23.828 -8 1 98.81 126 ILE A N 1
ATOM 949 C CA . ILE A 1 126 ? -6.543 -24.984 -7.66 1 98.81 126 ILE A CA 1
ATOM 950 C C . ILE A 1 126 ? -7.246 -25.5 -8.914 1 98.81 126 ILE A C 1
ATOM 952 O O . ILE A 1 126 ? -7.668 -24.719 -9.766 1 98.81 126 ILE A O 1
ATOM 956 N N . HIS A 1 127 ? -7.301 -26.812 -9.047 1 98.44 127 HIS A N 1
ATOM 957 C CA . HIS A 1 127 ? -8.016 -27.469 -10.125 1 98.44 127 HIS A CA 1
ATOM 958 C C . HIS A 1 127 ? -8.516 -28.844 -9.695 1 98.44 127 HIS A C 1
ATOM 960 O O . HIS A 1 127 ? -7.84 -29.547 -8.945 1 98.44 127 HIS A O 1
ATOM 966 N N . PHE A 1 128 ? -9.648 -29.219 -10.219 1 97.44 128 PHE A N 1
ATOM 967 C CA . PHE A 1 128 ? -10.164 -30.562 -9.953 1 97.44 128 PHE A CA 1
ATOM 968 C C . PHE A 1 128 ? -9.508 -31.578 -10.875 1 97.44 128 PHE A C 1
ATOM 970 O O . PHE A 1 128 ? -9.242 -31.297 -12.039 1 97.44 128 PHE A O 1
ATOM 977 N N . ASN A 1 129 ? -9.266 -32.781 -10.32 1 96.81 129 ASN A N 1
ATOM 978 C CA . ASN A 1 129 ? -8.891 -33.906 -11.18 1 96.81 129 ASN A CA 1
ATOM 979 C C . ASN A 1 129 ? -10.109 -34.688 -11.656 1 96.81 129 ASN A C 1
ATOM 981 O O . ASN A 1 129 ? -11.25 -34.281 -11.383 1 96.81 129 ASN A O 1
ATOM 985 N N . ASP A 1 130 ? -9.82 -35.719 -12.383 1 93 130 ASP A N 1
ATOM 986 C CA . ASP A 1 130 ? -10.898 -36.469 -13.016 1 93 130 ASP A CA 1
ATOM 987 C C . ASP A 1 130 ? -11.664 -37.312 -11.992 1 93 130 ASP A C 1
ATOM 989 O O . ASP A 1 130 ? -12.719 -37.875 -12.305 1 93 130 ASP A O 1
ATOM 993 N N . LYS A 1 131 ? -11.219 -37.344 -10.797 1 92.81 131 LYS A N 1
ATOM 994 C CA . LYS A 1 131 ? -11.867 -38.094 -9.742 1 92.81 131 LYS A CA 1
ATOM 995 C C . LYS A 1 131 ? -12.68 -37.188 -8.828 1 92.81 131 LYS A C 1
ATOM 997 O O . LYS A 1 131 ? -13.195 -37.656 -7.797 1 92.81 131 LYS A O 1
ATOM 1002 N N . GLY A 1 132 ? -12.656 -35.969 -9.117 1 94.06 132 GLY A N 1
ATOM 1003 C CA . GLY A 1 132 ? -13.445 -35.031 -8.344 1 94.06 132 GLY A CA 1
ATOM 1004 C C . GLY A 1 132 ? -12.703 -34.469 -7.137 1 94.06 132 GLY A C 1
ATOM 1005 O O . GLY A 1 132 ? -13.297 -33.781 -6.293 1 94.06 132 GLY A O 1
ATOM 1006 N N . GLN A 1 133 ? -11.492 -34.812 -7.066 1 97.06 133 GLN A N 1
ATOM 1007 C CA . GLN A 1 133 ? -10.672 -34.25 -6.004 1 97.06 133 GLN A CA 1
ATOM 1008 C C . GLN A 1 133 ? -10.023 -32.938 -6.449 1 97.06 133 GLN A C 1
ATOM 1010 O O . GLN A 1 133 ? -9.688 -32.781 -7.625 1 97.06 133 GLN A O 1
ATOM 1015 N N . MET A 1 134 ? -9.82 -32.062 -5.488 1 98.31 134 MET A N 1
ATOM 1016 C CA . MET A 1 134 ? -9.18 -30.797 -5.812 1 98.31 134 MET A CA 1
ATOM 1017 C C . MET A 1 134 ? -7.684 -30.859 -5.523 1 98.31 134 MET A C 1
ATOM 1019 O O . MET A 1 134 ? -7.277 -31.25 -4.43 1 98.31 134 MET A O 1
ATOM 1023 N N . ILE A 1 135 ? -6.926 -30.547 -6.496 1 98.81 135 ILE A N 1
ATOM 1024 C CA . ILE A 1 135 ? -5.492 -30.344 -6.32 1 98.81 135 ILE A CA 1
ATOM 1025 C C . ILE A 1 135 ? -5.191 -28.859 -6.125 1 98.81 135 ILE A C 1
ATOM 1027 O O . ILE A 1 135 ? -5.691 -28.016 -6.871 1 98.81 135 ILE A O 1
ATOM 1031 N N . ALA A 1 136 ? -4.41 -28.531 -5.059 1 98.88 136 ALA A N 1
ATOM 1032 C CA . ALA A 1 136 ? -4.125 -27.141 -4.723 1 98.88 136 ALA A CA 1
ATOM 1033 C C . ALA A 1 136 ? -2.627 -26.922 -4.52 1 98.88 136 ALA A C 1
ATOM 1035 O O . ALA A 1 136 ? -1.948 -27.766 -3.918 1 98.88 136 ALA A O 1
ATOM 1036 N N . ALA A 1 137 ? -2.123 -25.859 -5.039 1 98.94 137 ALA A N 1
ATOM 1037 C CA . ALA A 1 137 ? -0.766 -25.422 -4.734 1 98.94 137 ALA A CA 1
ATOM 1038 C C . ALA A 1 137 ? -0.769 -24.359 -3.645 1 98.94 137 ALA A C 1
ATOM 1040 O O . ALA A 1 137 ? -1.26 -23.25 -3.855 1 98.94 137 ALA A O 1
ATOM 1041 N N . ASP A 1 138 ? -0.301 -24.688 -2.504 1 98.81 138 ASP A N 1
ATOM 1042 C CA . ASP A 1 138 ? -0.039 -23.656 -1.497 1 98.81 138 ASP A CA 1
ATOM 1043 C C . ASP A 1 138 ? 1.364 -23.078 -1.657 1 98.81 138 ASP A C 1
ATOM 1045 O O . ASP A 1 138 ? 2.354 -23.812 -1.621 1 98.81 138 ASP A O 1
ATOM 1049 N N . SER A 1 139 ? 1.41 -21.844 -1.766 1 98.75 139 SER A N 1
ATOM 1050 C CA . SER A 1 139 ? 2.645 -21.172 -2.152 1 98.75 139 SER A CA 1
ATOM 1051 C C . SER A 1 139 ? 3.779 -21.484 -1.185 1 98.75 139 SER A C 1
ATOM 1053 O O . SER A 1 139 ? 4.949 -21.516 -1.575 1 98.75 139 SER A O 1
ATOM 1055 N N . TYR A 1 140 ? 3.463 -21.812 0.071 1 98.25 140 TYR A N 1
ATOM 1056 C CA . TYR A 1 140 ? 4.48 -22 1.099 1 98.25 140 TYR A CA 1
ATOM 1057 C C . TYR A 1 140 ? 4.598 -23.469 1.492 1 98.25 140 TYR A C 1
ATOM 1059 O O . TYR A 1 140 ? 5.652 -23.906 1.949 1 98.25 140 TYR A O 1
ATOM 1067 N N . LEU A 1 141 ? 3.486 -24.234 1.261 1 98.38 141 LEU A N 1
ATOM 1068 C CA . LEU A 1 141 ? 3.398 -25.5 2.002 1 98.38 141 LEU A CA 1
ATOM 1069 C C . LEU A 1 141 ? 3.436 -26.688 1.054 1 98.38 141 LEU A C 1
ATOM 1071 O O . LEU A 1 141 ? 3.582 -27.828 1.494 1 98.38 141 LEU A O 1
ATOM 1075 N N . GLY A 1 142 ? 3.256 -26.438 -0.195 1 98.69 142 GLY A N 1
ATOM 1076 C CA . GLY A 1 142 ? 3.387 -27.547 -1.139 1 98.69 142 GLY A CA 1
ATOM 1077 C C . GLY A 1 142 ? 2.117 -27.797 -1.929 1 98.69 142 GLY A C 1
ATOM 1078 O O . GLY A 1 142 ? 1.289 -26.906 -2.098 1 98.69 142 GLY A O 1
ATOM 1079 N N . ILE A 1 143 ? 2.045 -29.016 -2.51 1 98.88 143 ILE A N 1
ATOM 1080 C CA . ILE A 1 143 ? 0.896 -29.422 -3.305 1 98.88 143 ILE A CA 1
ATOM 1081 C C . ILE A 1 143 ? -0.02 -30.312 -2.465 1 98.88 143 ILE A C 1
ATOM 1083 O O . ILE A 1 143 ? 0.441 -31.266 -1.825 1 98.88 143 ILE A O 1
ATOM 1087 N N . TYR A 1 144 ? -1.292 -29.953 -2.479 1 98.62 144 TYR A N 1
ATOM 1088 C CA . TYR A 1 144 ? -2.271 -30.656 -1.659 1 98.62 144 TYR A CA 1
ATOM 1089 C C . TYR A 1 144 ? -3.365 -31.266 -2.525 1 98.62 144 TYR A C 1
ATOM 1091 O O . TYR A 1 144 ? -3.588 -30.844 -3.656 1 98.62 144 TYR A O 1
ATOM 1099 N N . GLN A 1 145 ? -3.984 -32.312 -1.965 1 98.44 145 GLN A N 1
ATOM 1100 C CA . GLN A 1 145 ? -5.195 -32.938 -2.502 1 98.44 145 GLN A CA 1
ATOM 1101 C C . GLN A 1 145 ? -6.328 -32.906 -1.48 1 98.44 145 GLN A C 1
ATOM 1103 O O . GLN A 1 145 ? -6.137 -33.25 -0.318 1 98.44 145 GLN A O 1
ATOM 1108 N N . ILE A 1 146 ? -7.426 -32.375 -1.952 1 97.94 146 ILE A N 1
ATOM 1109 C CA . ILE A 1 146 ? -8.602 -32.312 -1.093 1 97.94 146 ILE A CA 1
ATOM 1110 C C . ILE A 1 146 ? -9.695 -33.219 -1.636 1 97.94 146 ILE A C 1
ATOM 1112 O O . ILE A 1 146 ? -10.117 -33.062 -2.785 1 97.94 146 ILE A O 1
ATOM 1116 N N . ASP A 1 147 ? -10.141 -34.094 -0.803 1 95.81 147 ASP A N 1
ATOM 1117 C CA . ASP A 1 147 ? -11.312 -34.938 -1.076 1 95.81 147 ASP A CA 1
ATOM 1118 C C . ASP A 1 147 ? -12.531 -34.438 -0.303 1 95.81 147 ASP A C 1
ATOM 1120 O O . ASP A 1 147 ? -12.648 -34.688 0.898 1 95.81 147 ASP A O 1
ATOM 1124 N N . PHE A 1 148 ? -13.414 -33.844 -1.008 1 90.75 148 PHE A N 1
ATOM 1125 C CA . PHE A 1 148 ? -14.531 -33.188 -0.336 1 90.75 148 PHE A CA 1
ATOM 1126 C C . PHE A 1 148 ? -15.531 -34.219 0.172 1 90.75 148 PHE A C 1
ATOM 1128 O O . PHE A 1 148 ? -16.328 -33.938 1.059 1 90.75 148 PHE A O 1
ATOM 1135 N N . GLU A 1 149 ? -15.555 -35.406 -0.364 1 89.06 149 GLU A N 1
ATOM 1136 C CA . GLU A 1 149 ? -16.438 -36.469 0.099 1 89.06 149 GLU A CA 1
ATOM 1137 C C . GLU A 1 149 ? -15.984 -37 1.452 1 89.06 149 GLU A C 1
ATOM 1139 O O . GLU A 1 149 ? -16.781 -37.125 2.383 1 89.06 149 GLU A O 1
ATOM 1144 N N . SER A 1 150 ? -14.773 -37.281 1.544 1 91.88 150 SER A N 1
ATOM 1145 C CA . SER A 1 150 ? -14.25 -37.844 2.781 1 91.88 150 SER A CA 1
ATOM 1146 C C . SER A 1 150 ? -13.812 -36.75 3.75 1 91.88 150 SER A C 1
ATOM 1148 O O . SER A 1 150 ? -13.641 -37 4.941 1 91.88 150 SER A O 1
ATOM 1150 N N . GLY A 1 151 ? -13.539 -35.625 3.199 1 90.25 151 GLY A N 1
ATOM 1151 C CA . GLY A 1 151 ? -13.008 -34.531 4.008 1 90.25 151 GLY A CA 1
ATOM 1152 C C . GLY A 1 151 ? -11.5 -34.594 4.18 1 90.25 151 GLY A C 1
ATOM 1153 O O . GLY A 1 151 ? -10.906 -33.719 4.824 1 90.25 151 GLY A O 1
ATOM 1154 N N . GLN A 1 152 ? -10.93 -35.5 3.539 1 93.81 152 GLN A N 1
ATOM 1155 C CA . GLN A 1 152 ? -9.5 -35.719 3.705 1 93.81 152 GLN A CA 1
ATOM 1156 C C . GLN A 1 152 ? -8.688 -34.688 2.92 1 93.81 152 GLN A C 1
ATOM 1158 O O . GLN A 1 152 ? -9 -34.406 1.765 1 93.81 152 GLN A O 1
ATOM 1163 N N . VAL A 1 153 ? -7.66 -34.094 3.584 1 95.88 153 VAL A N 1
ATOM 1164 C CA . VAL A 1 153 ? -6.668 -33.219 2.973 1 95.88 153 VAL A CA 1
ATOM 1165 C C . VAL A 1 153 ? -5.289 -33.875 3.039 1 95.88 153 VAL A C 1
ATOM 1167 O O . VAL A 1 153 ? -4.785 -34.156 4.129 1 95.88 153 VAL A O 1
ATOM 1170 N N . SER A 1 154 ? -4.723 -34.125 1.885 1 96.81 154 SER A N 1
ATOM 1171 C CA . SER A 1 154 ? -3.432 -34.812 1.819 1 96.81 154 SER A CA 1
ATOM 1172 C C . SER A 1 154 ? -2.365 -33.906 1.204 1 96.81 154 SER A C 1
ATOM 1174 O O . SER A 1 154 ? -2.629 -33.188 0.229 1 96.81 154 SER A O 1
ATOM 1176 N N . ASN A 1 155 ? -1.189 -33.875 1.833 1 97.75 155 ASN A N 1
ATOM 1177 C CA . ASN A 1 155 ? -0.029 -33.219 1.259 1 97.75 155 ASN A CA 1
ATOM 1178 C C . ASN A 1 155 ? 0.718 -34.125 0.284 1 97.75 155 ASN A C 1
ATOM 1180 O O . ASN A 1 155 ? 1.365 -35.094 0.698 1 97.75 155 ASN A O 1
ATOM 1184 N N . LEU A 1 156 ? 0.601 -33.875 -0.994 1 98.38 156 LEU A N 1
ATOM 1185 C CA . LEU A 1 156 ? 1.181 -34.75 -2.025 1 98.38 156 LEU A CA 1
ATOM 1186 C C . LEU A 1 156 ? 2.664 -34.438 -2.209 1 98.38 156 LEU A C 1
ATOM 1188 O O . LEU A 1 156 ? 3.471 -35.344 -2.387 1 98.38 156 LEU A O 1
ATOM 1192 N N . VAL A 1 157 ? 3.041 -33.188 -2.303 1 98.62 157 VAL A N 1
ATOM 1193 C CA . VAL A 1 157 ? 4.414 -32.719 -2.389 1 98.62 157 VAL A CA 1
ATOM 1194 C C . VAL A 1 157 ? 4.68 -31.719 -1.257 1 98.62 157 VAL A C 1
ATOM 1196 O O . VAL A 1 157 ? 4.234 -30.578 -1.311 1 98.62 157 VAL A O 1
ATOM 1199 N N . ASN A 1 158 ? 5.48 -32.156 -0.343 1 97.88 158 ASN A N 1
ATOM 1200 C CA . ASN A 1 158 ? 5.777 -31.344 0.837 1 97.88 158 ASN A CA 1
ATOM 1201 C C . ASN A 1 158 ? 6.738 -30.203 0.512 1 97.88 158 ASN A C 1
ATOM 1203 O O . ASN A 1 158 ? 7.602 -30.344 -0.357 1 97.88 158 ASN A O 1
ATOM 1207 N N . LYS A 1 159 ? 6.625 -29.172 1.273 1 97.62 159 LYS A N 1
ATOM 1208 C CA . LYS A 1 159 ? 7.488 -28.016 1.066 1 97.62 159 LYS A CA 1
ATOM 1209 C C . LYS A 1 159 ? 8.961 -28.391 1.225 1 97.62 159 LYS A C 1
ATOM 1211 O O . LYS A 1 159 ? 9.836 -27.719 0.674 1 97.62 159 LYS A O 1
ATOM 1216 N N . ASP A 1 160 ? 9.266 -29.453 1.966 1 97.62 160 ASP A N 1
ATOM 1217 C CA . ASP A 1 160 ? 10.641 -29.844 2.256 1 97.62 160 ASP A CA 1
ATOM 1218 C C . ASP A 1 160 ? 11.141 -30.891 1.27 1 97.62 160 ASP A C 1
ATOM 1220 O O . ASP A 1 160 ? 12.234 -31.438 1.433 1 97.62 160 ASP A O 1
ATOM 1224 N N . THR A 1 161 ? 10.32 -31.156 0.25 1 97.81 161 THR A N 1
ATOM 1225 C CA . THR A 1 161 ? 10.734 -32.125 -0.765 1 97.81 161 THR A CA 1
ATOM 1226 C C . THR A 1 161 ? 11.781 -31.516 -1.693 1 97.81 161 THR A C 1
ATOM 1228 O O . THR A 1 161 ? 11.523 -30.5 -2.346 1 97.81 161 THR A O 1
ATOM 1231 N N . GLU A 1 162 ? 12.898 -32.156 -1.761 1 97.44 162 GLU A N 1
ATOM 1232 C CA . GLU A 1 162 ? 13.938 -31.734 -2.691 1 97.44 162 GLU A CA 1
ATOM 1233 C C . GLU A 1 162 ? 13.727 -32.344 -4.074 1 97.44 162 GLU A C 1
ATOM 1235 O O . GLU A 1 162 ? 13.516 -33.562 -4.195 1 97.44 162 GLU A O 1
ATOM 1240 N N . VAL A 1 163 ? 13.672 -31.562 -5.043 1 98.19 163 VAL A N 1
ATOM 1241 C CA . VAL A 1 163 ? 13.625 -32.031 -6.43 1 98.19 163 VAL A CA 1
ATOM 1242 C C . VAL A 1 163 ? 14.883 -31.562 -7.164 1 98.19 163 VAL A C 1
ATOM 1244 O O . VAL A 1 163 ? 15.094 -30.359 -7.352 1 98.19 163 VAL A O 1
ATOM 1247 N N . ASP A 1 164 ? 15.734 -32.5 -7.547 1 97.31 164 ASP A N 1
ATOM 1248 C CA . ASP A 1 164 ? 17.031 -32.219 -8.156 1 97.31 164 ASP A CA 1
ATOM 1249 C C . ASP A 1 164 ? 17.891 -31.328 -7.266 1 97.31 164 ASP A C 1
ATOM 1251 O O . ASP A 1 164 ? 18.469 -30.359 -7.734 1 97.31 164 ASP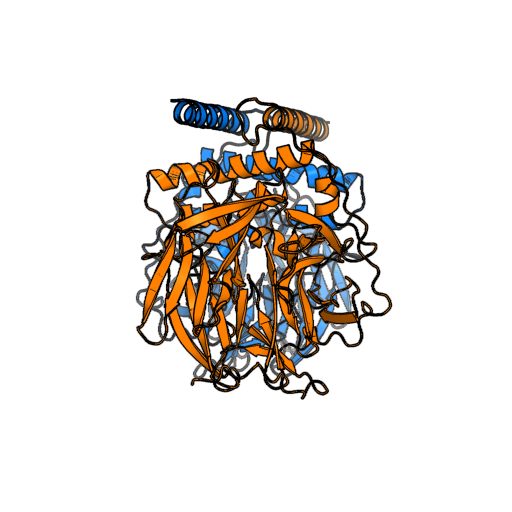 A O 1
ATOM 1255 N N . GLY A 1 165 ? 17.797 -31.531 -6.043 1 96.56 165 GLY A N 1
ATOM 1256 C CA . GLY A 1 165 ? 18.688 -30.906 -5.074 1 96.56 165 GLY A CA 1
ATOM 1257 C C . GLY A 1 165 ? 18.219 -29.531 -4.641 1 96.56 165 GLY A C 1
ATOM 1258 O O . GLY A 1 165 ? 18.938 -28.828 -3.908 1 96.56 165 GLY A O 1
ATOM 1259 N N . LYS A 1 166 ? 17.094 -29.141 -5.039 1 97.31 166 LYS A N 1
ATOM 1260 C CA . LYS A 1 166 ? 16.594 -27.797 -4.719 1 97.31 166 LYS A CA 1
ATOM 1261 C C . LYS A 1 166 ? 15.227 -27.859 -4.059 1 97.31 166 LYS A C 1
ATOM 1263 O O . LYS A 1 166 ? 14.398 -28.703 -4.406 1 97.31 166 LYS A O 1
ATOM 1268 N N . LEU A 1 167 ? 15.031 -26.938 -3.137 1 97.5 167 LEU A N 1
ATOM 1269 C CA . LEU A 1 167 ? 13.734 -26.797 -2.471 1 97.5 167 LEU A CA 1
ATOM 1270 C C . LEU A 1 167 ? 12.898 -25.703 -3.135 1 97.5 167 LEU A C 1
ATOM 1272 O O . LEU A 1 167 ? 13.422 -24.641 -3.494 1 97.5 167 LEU A O 1
ATOM 1276 N N . ALA A 1 168 ? 11.602 -26.016 -3.352 1 98.12 168 ALA A N 1
ATOM 1277 C CA . ALA A 1 168 ? 10.672 -25 -3.838 1 98.12 168 ALA A CA 1
ATOM 1278 C C . ALA A 1 168 ? 10.312 -24.016 -2.73 1 98.12 168 ALA A C 1
ATOM 1280 O O . ALA A 1 168 ? 10.078 -24.422 -1.586 1 98.12 168 ALA A O 1
ATOM 1281 N N . LYS A 1 169 ? 10.305 -22.75 -3.086 1 98.06 169 LYS A N 1
ATOM 1282 C CA . LYS A 1 169 ? 9.93 -21.75 -2.096 1 98.06 169 LYS A CA 1
ATOM 1283 C C . LYS A 1 169 ? 8.547 -21.172 -2.389 1 98.06 169 LYS A C 1
ATOM 1285 O O . LYS A 1 169 ? 7.836 -20.75 -1.472 1 98.06 169 LYS A O 1
ATOM 1290 N N . THR A 1 170 ? 8.188 -21.109 -3.654 1 98.69 170 THR A N 1
ATOM 1291 C CA . THR A 1 170 ? 6.883 -20.578 -4.043 1 98.69 170 THR A CA 1
ATOM 1292 C C . THR A 1 170 ? 6.184 -21.516 -5.023 1 98.69 170 THR A C 1
ATOM 1294 O O . THR A 1 170 ? 6.375 -21.406 -6.234 1 98.69 170 THR A O 1
ATOM 1297 N N . PHE A 1 171 ? 5.348 -22.375 -4.492 1 98.88 171 PHE A N 1
ATOM 1298 C CA . PHE A 1 171 ? 4.457 -23.172 -5.328 1 98.88 171 PHE A CA 1
ATOM 1299 C C . PHE A 1 171 ? 3.338 -22.297 -5.898 1 98.88 171 PHE A C 1
ATOM 1301 O O . PHE A 1 171 ? 2.799 -21.438 -5.199 1 98.88 171 PHE A O 1
ATOM 1308 N N . ASN A 1 172 ? 2.988 -22.531 -7.152 1 98.88 172 ASN A N 1
ATOM 1309 C CA . ASN A 1 172 ? 2.104 -21.516 -7.715 1 98.88 172 ASN A CA 1
ATOM 1310 C C . ASN A 1 172 ? 0.839 -22.141 -8.305 1 98.88 172 ASN A C 1
ATOM 1312 O O . ASN A 1 172 ? -0.263 -21.891 -7.809 1 98.88 172 ASN A O 1
ATOM 1316 N N . SER A 1 173 ? 0.944 -22.906 -9.297 1 98.88 173 SER A N 1
ATOM 1317 C CA . SER A 1 173 ? -0.248 -23.422 -9.961 1 98.88 173 SER A CA 1
ATOM 1318 C C . SER A 1 173 ? -0.128 -24.922 -10.234 1 98.88 173 SER A C 1
ATOM 1320 O O . SER A 1 173 ? 0.949 -25.5 -10.086 1 98.88 173 SER A O 1
ATOM 1322 N N . VAL A 1 174 ? -1.299 -25.547 -10.578 1 98.88 174 VAL A N 1
ATOM 1323 C CA . VAL A 1 174 ? -1.355 -27 -10.805 1 98.88 174 VAL A CA 1
ATOM 1324 C C . VAL A 1 174 ? -2.258 -27.297 -12 1 98.88 174 VAL A C 1
ATOM 1326 O O . VAL A 1 174 ? -3.195 -26.547 -12.289 1 98.88 174 VAL A O 1
ATOM 1329 N N . ALA A 1 175 ? -1.951 -28.359 -12.672 1 98.81 175 ALA A N 1
ATOM 1330 C CA . ALA A 1 175 ? -2.779 -28.938 -13.727 1 98.81 175 ALA A CA 1
ATOM 1331 C C . ALA A 1 175 ? -2.789 -30.469 -13.656 1 98.81 175 ALA A C 1
ATOM 1333 O O . ALA A 1 175 ? -1.879 -31.125 -14.164 1 98.81 175 ALA A O 1
ATOM 1334 N N . PRO A 1 176 ? -3.785 -31 -12.992 1 98.69 176 PRO A N 1
ATOM 1335 C CA . PRO A 1 176 ? -3.914 -32.469 -12.961 1 98.69 176 PRO A CA 1
ATOM 1336 C C . PRO A 1 176 ? -4.289 -33.062 -14.32 1 98.69 176 PRO A C 1
ATOM 1338 O O . PRO A 1 176 ? -5.23 -32.562 -14.969 1 98.69 176 PRO A O 1
ATOM 1341 N N . ALA A 1 177 ? -3.584 -34.062 -14.727 1 98.5 177 ALA A N 1
ATOM 1342 C CA . ALA A 1 177 ? -3.82 -34.719 -16.016 1 98.5 177 ALA A CA 1
ATOM 1343 C C . ALA A 1 177 ? -4.695 -35.969 -15.836 1 98.5 177 ALA A C 1
ATOM 1345 O O . ALA A 1 177 ? -4.836 -36.469 -14.727 1 98.5 177 ALA A O 1
ATOM 1346 N N . ARG A 1 178 ? -5.172 -36.406 -16.953 1 96.75 178 ARG A N 1
ATOM 1347 C CA . ARG A 1 178 ? -6.059 -37.562 -16.938 1 96.75 178 ARG A CA 1
ATOM 1348 C C . ARG A 1 178 ? -5.293 -38.812 -16.578 1 96.75 178 ARG A C 1
ATOM 1350 O O . ARG A 1 178 ? -5.867 -39.75 -16.016 1 96.75 178 ARG A O 1
ATOM 1357 N N . ASN A 1 179 ? -4.055 -38.875 -16.875 1 95.75 179 ASN A N 1
ATOM 1358 C CA . ASN A 1 179 ? -3.256 -40.031 -16.562 1 95.75 179 ASN A CA 1
ATOM 1359 C C . ASN A 1 179 ? -2.852 -40.062 -15.086 1 95.75 179 ASN A C 1
ATOM 1361 O O . ASN A 1 179 ? -2.078 -40.938 -14.664 1 95.75 179 ASN A O 1
ATOM 1365 N N . GLY A 1 180 ? -3.246 -39.094 -14.383 1 96.62 180 GLY A N 1
ATOM 1366 C CA . GLY A 1 180 ? -3.018 -39.062 -12.945 1 96.62 180 GLY A CA 1
ATOM 1367 C C . GLY A 1 180 ? -1.855 -38.156 -12.539 1 96.62 180 GLY A C 1
ATOM 1368 O O . GLY A 1 180 ? -1.722 -37.812 -11.367 1 96.62 180 GLY A O 1
ATOM 1369 N N . LYS A 1 181 ? -1.024 -37.812 -13.438 1 98.44 181 LYS A N 1
ATOM 1370 C CA . LYS A 1 181 ? 0.104 -36.938 -13.125 1 98.44 181 LYS A CA 1
ATOM 1371 C C . LYS A 1 181 ? -0.363 -35.531 -12.859 1 98.44 181 LYS A C 1
ATOM 1373 O O . LYS A 1 181 ? -1.444 -35.125 -13.297 1 98.44 181 LYS A O 1
ATOM 1378 N N . ILE A 1 182 ? 0.428 -34.844 -12.094 1 98.88 182 ILE A N 1
ATOM 1379 C CA . ILE A 1 182 ? 0.127 -33.438 -11.758 1 98.88 182 ILE A CA 1
ATOM 1380 C C . ILE A 1 182 ? 1.274 -32.531 -12.203 1 98.88 182 ILE A C 1
ATOM 1382 O O . ILE A 1 182 ? 2.395 -32.656 -11.703 1 98.88 182 ILE A O 1
ATOM 1386 N N . TYR A 1 183 ? 1.03 -31.703 -13.18 1 98.94 183 TYR A N 1
ATOM 1387 C CA . TYR A 1 183 ? 1.984 -30.656 -13.555 1 98.94 183 TYR A CA 1
ATOM 1388 C C . TYR A 1 183 ? 1.831 -29.422 -12.672 1 98.94 183 TYR A C 1
ATOM 1390 O O . TYR A 1 183 ? 0.711 -29.016 -12.359 1 98.94 183 TYR A O 1
ATOM 1398 N N . TYR A 1 184 ? 2.945 -28.906 -12.211 1 98.94 184 TYR A N 1
ATOM 1399 C CA . TYR A 1 184 ? 2.816 -27.719 -11.359 1 98.94 184 TYR A CA 1
ATOM 1400 C C . TYR A 1 184 ? 3.988 -26.766 -11.57 1 98.94 184 TYR A C 1
ATOM 1402 O O . TYR A 1 184 ? 5.039 -27.172 -12.078 1 98.94 184 TYR A O 1
ATOM 1410 N N . THR A 1 185 ? 3.75 -25.516 -11.312 1 98.94 185 THR A N 1
ATOM 1411 C CA . THR A 1 185 ? 4.77 -24.484 -11.445 1 98.94 185 THR A CA 1
ATOM 1412 C C . THR A 1 185 ? 5.285 -24.062 -10.07 1 98.94 185 THR A C 1
ATOM 1414 O O . THR A 1 185 ? 4.52 -23.984 -9.109 1 98.94 185 THR A O 1
ATOM 1417 N N . VAL A 1 186 ? 6.574 -23.859 -10 1 98.88 186 VAL A N 1
ATOM 1418 C CA . VAL A 1 186 ? 7.262 -23.219 -8.891 1 98.88 186 VAL A CA 1
ATOM 1419 C C . VAL A 1 186 ? 7.797 -21.859 -9.328 1 98.88 186 VAL A C 1
ATOM 1421 O O . VAL A 1 186 ? 8.719 -21.781 -10.141 1 98.88 186 VAL A O 1
ATOM 1424 N N . SER A 1 187 ? 7.246 -20.828 -8.75 1 98.88 187 SER A N 1
ATOM 1425 C CA . SER A 1 187 ? 7.582 -19.484 -9.211 1 98.88 187 SER A CA 1
ATOM 1426 C C . SER A 1 187 ? 8.992 -19.094 -8.789 1 98.88 187 SER A C 1
ATOM 1428 O O . SER A 1 187 ? 9.633 -18.266 -9.445 1 98.88 187 SER A O 1
ATOM 1430 N N . SER A 1 188 ? 9.484 -19.734 -7.668 1 98.44 188 SER A N 1
ATOM 1431 C CA . SER A 1 188 ? 10.82 -19.375 -7.195 1 98.44 188 SER A CA 1
ATOM 1432 C C . SER A 1 188 ? 11.398 -20.453 -6.293 1 98.44 188 SER A C 1
ATOM 1434 O O . SER A 1 188 ? 10.672 -21.062 -5.492 1 98.44 188 SER A O 1
ATOM 1436 N N . ILE A 1 189 ? 12.664 -20.672 -6.375 1 97.81 189 ILE A N 1
ATOM 1437 C CA . ILE A 1 189 ? 13.367 -21.531 -5.422 1 97.81 189 ILE A CA 1
ATOM 1438 C C . ILE A 1 189 ? 14.234 -20.656 -4.504 1 97.81 189 ILE A C 1
ATOM 1440 O O . ILE A 1 189 ? 14.898 -21.172 -3.602 1 97.81 189 ILE A O 1
ATOM 1444 N N . ASN A 1 190 ? 14.195 -19.328 -4.715 1 95.06 190 ASN A N 1
ATOM 1445 C CA . ASN A 1 190 ? 15.047 -18.422 -3.949 1 95.06 190 ASN A CA 1
ATOM 1446 C C . ASN A 1 190 ? 14.234 -17.641 -2.92 1 95.06 190 ASN A C 1
ATOM 1448 O O . ASN A 1 190 ? 14.75 -17.297 -1.852 1 95.06 190 ASN A O 1
ATOM 1452 N N . TYR A 1 191 ? 12.984 -17.344 -3.279 1 96.25 191 TYR A N 1
ATOM 1453 C CA . TYR A 1 191 ? 12.195 -16.422 -2.455 1 96.25 191 TYR A CA 1
ATOM 1454 C C . TYR A 1 191 ? 10.797 -16.969 -2.219 1 96.25 191 TYR A C 1
ATOM 1456 O O . TYR A 1 191 ? 10.195 -17.562 -3.117 1 96.25 191 TYR A O 1
ATOM 1464 N N . HIS A 1 192 ? 10.336 -16.75 -0.994 1 97.56 192 HIS A N 1
ATOM 1465 C CA . HIS A 1 192 ? 8.93 -16.984 -0.724 1 97.56 192 HIS A CA 1
ATOM 1466 C C . HIS A 1 192 ? 8.055 -15.898 -1.339 1 97.56 192 HIS A C 1
ATOM 1468 O O . HIS A 1 192 ? 8.562 -14.867 -1.795 1 97.56 192 HIS A O 1
ATOM 1474 N N . LEU A 1 193 ? 6.793 -16.172 -1.391 1 97.81 193 LEU A N 1
ATOM 1475 C CA . LEU A 1 193 ? 5.848 -15.273 -2.057 1 97.81 193 LEU A CA 1
ATOM 1476 C C . LEU A 1 193 ? 5.926 -13.867 -1.476 1 97.81 193 LEU A C 1
ATOM 1478 O O . LEU A 1 193 ? 5.832 -12.883 -2.211 1 97.81 193 LEU A O 1
ATOM 1482 N N . ASP A 1 194 ? 6.129 -13.688 -0.165 1 95.88 194 ASP A N 1
ATOM 1483 C CA . ASP A 1 194 ? 6.156 -12.375 0.471 1 95.88 194 ASP A CA 1
ATOM 1484 C C . ASP A 1 194 ? 7.477 -11.656 0.196 1 95.88 194 ASP A C 1
ATOM 1486 O O . ASP A 1 194 ? 7.695 -10.539 0.668 1 95.88 194 ASP A O 1
ATOM 1490 N N . GLU A 1 195 ? 8.344 -12.281 -0.605 1 96.12 195 GLU A N 1
ATOM 1491 C CA . GLU A 1 195 ? 9.609 -11.68 -1.035 1 96.12 195 GLU A CA 1
ATOM 1492 C C . GLU A 1 195 ? 9.719 -11.664 -2.557 1 96.12 195 GLU A C 1
ATOM 1494 O O . GLU A 1 195 ? 10.82 -11.727 -3.104 1 96.12 195 GLU A O 1
ATOM 1499 N N . SER A 1 196 ? 8.664 -11.602 -3.164 1 96 196 SER A N 1
ATOM 1500 C CA . SER A 1 196 ? 8.562 -11.836 -4.602 1 96 196 SER A CA 1
ATOM 1501 C C . SER A 1 196 ? 9.32 -10.773 -5.391 1 96 196 SER A C 1
ATOM 1503 O O . SER A 1 196 ? 9.703 -11 -6.539 1 96 196 SER A O 1
ATOM 1505 N N . VAL A 1 197 ? 9.586 -9.625 -4.809 1 95.75 197 VAL A N 1
ATOM 1506 C CA . VAL A 1 197 ? 10.367 -8.594 -5.484 1 95.75 197 VAL A CA 1
ATOM 1507 C C . VAL A 1 197 ? 11.797 -9.094 -5.688 1 95.75 197 VAL A C 1
ATOM 1509 O O . VAL A 1 197 ? 12.453 -8.742 -6.676 1 95.75 197 VAL A O 1
ATOM 1512 N N . GLY A 1 198 ? 12.25 -9.922 -4.777 1 95.06 198 GLY A N 1
ATOM 1513 C CA . GLY A 1 198 ? 13.555 -10.539 -4.961 1 95.06 198 GLY A CA 1
ATOM 1514 C C . GLY A 1 198 ? 13.648 -11.367 -6.23 1 95.06 198 GLY A C 1
ATOM 1515 O O . GLY A 1 198 ? 14.633 -11.273 -6.969 1 95.06 198 GLY A O 1
ATOM 1516 N N . GLU A 1 199 ? 12.602 -12.164 -6.445 1 96.12 199 GLU A N 1
ATOM 1517 C CA . GLU A 1 199 ? 12.547 -12.953 -7.676 1 96.12 199 GLU A CA 1
ATOM 1518 C C . GLU A 1 199 ? 12.375 -12.055 -8.898 1 96.12 199 GLU A C 1
ATOM 1520 O O . GLU A 1 199 ? 12.992 -12.297 -9.938 1 96.12 199 GLU A O 1
ATOM 1525 N N . MET A 1 200 ? 11.594 -11.047 -8.773 1 96.69 200 MET A N 1
ATOM 1526 C CA . MET A 1 200 ? 11.328 -10.117 -9.867 1 96.69 200 MET A CA 1
ATOM 1527 C C . MET A 1 200 ? 12.617 -9.469 -10.359 1 96.69 200 MET A C 1
ATOM 1529 O O . MET A 1 200 ? 12.859 -9.406 -11.562 1 96.69 200 MET A O 1
ATOM 1533 N N . LEU A 1 201 ? 13.445 -9.047 -9.414 1 95.25 201 LEU A N 1
ATOM 1534 C CA . LEU A 1 201 ? 14.641 -8.289 -9.773 1 95.25 201 LEU A CA 1
ATOM 1535 C C . LEU A 1 201 ? 15.859 -9.203 -9.859 1 95.25 201 LEU A C 1
ATOM 1537 O O . LEU A 1 201 ? 16.906 -8.805 -10.391 1 95.25 201 LEU A O 1
ATOM 1541 N N . GLY A 1 202 ? 15.703 -10.414 -9.375 1 94.25 202 GLY A N 1
ATOM 1542 C CA . GLY A 1 202 ? 16.828 -11.344 -9.375 1 94.25 202 GLY A CA 1
ATOM 1543 C C . GLY A 1 202 ? 16.906 -12.18 -10.641 1 94.25 202 GLY A C 1
ATOM 1544 O O . GLY A 1 202 ? 16.266 -11.859 -11.641 1 94.25 202 GLY A O 1
ATOM 1545 N N . ALA A 1 203 ? 17.766 -13.203 -10.531 1 94.25 203 ALA A N 1
ATOM 1546 C CA . ALA A 1 203 ? 17.859 -14.18 -11.617 1 94.25 203 ALA A CA 1
ATOM 1547 C C . ALA A 1 203 ? 16.672 -15.133 -11.609 1 94.25 203 ALA A C 1
ATOM 1549 O O . ALA A 1 203 ? 16.203 -15.539 -10.539 1 94.25 203 ALA A O 1
ATOM 1550 N N . PRO A 1 204 ? 16.188 -15.453 -12.828 1 96.12 204 PRO A N 1
ATOM 1551 C CA . PRO A 1 204 ? 15.086 -16.406 -12.859 1 96.12 204 PRO A CA 1
ATOM 1552 C C . PRO A 1 204 ? 15.43 -17.734 -12.195 1 96.12 204 PRO A C 1
ATOM 1554 O O . PRO A 1 204 ? 16.531 -18.266 -12.391 1 96.12 204 PRO A O 1
ATOM 1557 N N . SER A 1 205 ? 14.461 -18.234 -11.398 1 97 205 SER A N 1
ATOM 1558 C CA . SER A 1 205 ? 14.758 -19.469 -10.672 1 97 205 SER A CA 1
ATOM 1559 C C . SER A 1 205 ? 13.578 -20.438 -10.719 1 97 205 SER A C 1
ATOM 1561 O O . SER A 1 205 ? 13.648 -21.531 -10.156 1 97 205 SER A O 1
ATOM 1563 N N . GLY A 1 206 ? 12.477 -20.047 -11.344 1 98.56 206 GLY A N 1
ATOM 1564 C CA . GLY A 1 206 ? 11.258 -20.844 -11.367 1 98.56 206 GLY A CA 1
ATOM 1565 C C . GLY A 1 206 ? 11.406 -22.125 -12.172 1 98.56 206 GLY A C 1
ATOM 1566 O O . GLY A 1 206 ? 12.359 -22.281 -12.93 1 98.56 206 GLY A O 1
ATOM 1567 N N . ARG A 1 207 ? 10.422 -22.984 -11.922 1 98.94 207 ARG A N 1
ATOM 1568 C CA . ARG A 1 207 ? 10.492 -24.312 -12.531 1 98.94 207 ARG A CA 1
ATOM 1569 C C . ARG A 1 207 ? 9.109 -24.797 -12.945 1 98.94 207 ARG A C 1
ATOM 1571 O O . ARG A 1 207 ? 8.102 -24.391 -12.359 1 98.94 207 ARG A O 1
ATOM 1578 N N . LEU A 1 208 ? 9.078 -25.578 -14.016 1 98.94 208 LEU A N 1
ATOM 1579 C CA . LEU A 1 208 ? 7.977 -26.469 -14.352 1 98.94 208 LEU A CA 1
ATOM 1580 C C . LEU A 1 208 ? 8.289 -27.906 -13.945 1 98.94 208 LEU A C 1
ATOM 1582 O O . LEU A 1 208 ? 9.336 -28.453 -14.312 1 98.94 208 LEU A O 1
ATOM 1586 N N . ILE A 1 209 ? 7.363 -28.484 -13.141 1 98.94 209 ILE A N 1
ATOM 1587 C CA . ILE A 1 209 ? 7.625 -29.797 -12.57 1 98.94 209 ILE A CA 1
ATOM 1588 C C . ILE A 1 209 ? 6.426 -30.719 -12.805 1 98.94 209 ILE A C 1
ATOM 1590 O O . ILE A 1 209 ? 5.293 -30.234 -12.922 1 98.94 209 ILE A O 1
ATOM 1594 N N . VAL A 1 210 ? 6.672 -32.031 -12.945 1 98.88 210 VAL A N 1
ATOM 1595 C CA . VAL A 1 210 ? 5.602 -33 -12.977 1 98.88 210 VAL A CA 1
ATOM 1596 C C . VAL A 1 210 ? 5.766 -34 -11.82 1 98.88 210 VAL A C 1
ATOM 1598 O O . VAL A 1 210 ? 6.883 -34.406 -11.508 1 98.88 210 VAL A O 1
ATOM 1601 N N . PHE A 1 211 ? 4.684 -34.219 -11.141 1 98.88 211 PHE A N 1
ATOM 1602 C CA . PHE A 1 211 ? 4.613 -35.188 -10.047 1 98.88 211 PHE A CA 1
ATOM 1603 C C . PHE A 1 211 ? 3.805 -36.406 -10.453 1 98.88 211 PHE A C 1
ATOM 1605 O O . PHE A 1 211 ? 2.711 -36.281 -11.008 1 98.88 211 PHE A O 1
ATOM 1612 N N . ASP A 1 212 ? 4.352 -37.562 -10.195 1 98.25 212 ASP A N 1
ATOM 1613 C CA . ASP A 1 212 ? 3.662 -38.844 -10.391 1 98.25 212 ASP A CA 1
ATOM 1614 C C . ASP A 1 212 ? 3.262 -39.469 -9.055 1 98.25 212 ASP A C 1
ATOM 1616 O O . ASP A 1 212 ? 4.109 -40 -8.336 1 98.25 212 ASP A O 1
ATOM 1620 N N . PRO A 1 213 ? 2.012 -39.406 -8.789 1 96.38 213 PRO A N 1
ATOM 1621 C CA . PRO A 1 213 ? 1.576 -39.938 -7.5 1 96.38 213 PRO A CA 1
ATOM 1622 C C . PRO A 1 213 ? 1.8 -41.438 -7.375 1 96.38 213 PRO A C 1
ATOM 1624 O O . PRO A 1 213 ? 1.873 -41.969 -6.262 1 96.38 213 PRO A O 1
ATOM 1627 N N . GLU A 1 214 ? 1.86 -42.156 -8.445 1 95.44 214 GLU A N 1
ATOM 1628 C CA . GLU A 1 214 ? 2.076 -43.625 -8.406 1 95.44 214 GLU A CA 1
ATOM 1629 C C . GLU A 1 214 ? 3.49 -43.938 -7.949 1 95.44 214 GLU A C 1
ATOM 1631 O O . GLU A 1 214 ? 3.689 -44.875 -7.168 1 95.44 214 GLU A O 1
ATOM 1636 N N . THR A 1 215 ? 4.406 -43.219 -8.383 1 96.88 215 THR A N 1
ATOM 1637 C CA . THR A 1 215 ? 5.801 -43.5 -8.055 1 96.88 215 THR A CA 1
ATOM 1638 C C . THR A 1 215 ? 6.301 -42.531 -6.977 1 96.88 215 THR A C 1
ATOM 1640 O O . THR A 1 215 ? 7.387 -42.719 -6.426 1 96.88 215 THR A O 1
ATOM 1643 N N . ASN A 1 216 ? 5.555 -41.562 -6.715 1 96.81 216 ASN A N 1
ATOM 1644 C CA . ASN A 1 216 ? 5.93 -40.5 -5.781 1 96.81 216 ASN A CA 1
ATOM 1645 C C . ASN A 1 216 ? 7.191 -39.75 -6.23 1 96.81 216 ASN A C 1
ATOM 1647 O O . ASN A 1 216 ? 8.062 -39.469 -5.414 1 96.81 216 ASN A O 1
ATOM 1651 N N . GLU A 1 217 ? 7.273 -39.594 -7.504 1 97.56 217 GLU A N 1
ATOM 1652 C CA . GLU A 1 217 ? 8.461 -38.969 -8.062 1 97.56 217 GLU A CA 1
ATOM 1653 C C . GLU A 1 217 ? 8.117 -37.594 -8.68 1 97.56 217 GLU A C 1
ATOM 1655 O O . GLU A 1 217 ? 7.066 -37.438 -9.305 1 97.56 217 GLU A O 1
ATOM 1660 N N . ASN A 1 218 ? 9 -36.594 -8.438 1 98.62 218 ASN A N 1
ATOM 1661 C CA . ASN A 1 218 ? 8.961 -35.281 -9.102 1 98.62 218 ASN A CA 1
ATOM 1662 C C . ASN A 1 218 ? 10.062 -35.156 -10.148 1 98.62 218 ASN A C 1
ATOM 1664 O O . ASN A 1 218 ? 11.203 -35.594 -9.914 1 98.62 218 ASN A O 1
ATOM 1668 N N . LYS A 1 219 ? 9.703 -34.656 -11.25 1 98.5 219 LYS A N 1
ATOM 1669 C CA . LYS A 1 219 ? 10.672 -34.438 -12.32 1 98.5 219 LYS A CA 1
ATOM 1670 C C . LYS A 1 219 ? 10.617 -32.969 -12.812 1 98.5 219 LYS A C 1
ATOM 1672 O O . LYS A 1 219 ? 9.547 -32.469 -13.156 1 98.5 219 LYS A O 1
ATOM 1677 N N . VAL A 1 220 ? 11.805 -32.344 -12.875 1 98.88 220 VAL A N 1
ATOM 1678 C CA . VAL A 1 220 ? 11.883 -31 -13.438 1 98.88 220 VAL A CA 1
ATOM 1679 C C . VAL A 1 220 ? 11.812 -31.062 -14.961 1 98.88 220 VAL A C 1
ATOM 1681 O O . VAL A 1 220 ? 12.602 -31.781 -15.594 1 98.88 220 VAL A O 1
ATOM 1684 N N . LEU A 1 221 ? 10.867 -30.359 -15.477 1 98.88 221 LEU A N 1
ATOM 1685 C CA . LEU A 1 221 ? 10.711 -30.328 -16.922 1 98.88 221 LEU A CA 1
ATOM 1686 C C . LEU A 1 221 ? 11.438 -29.125 -17.531 1 98.88 221 LEU A C 1
ATOM 1688 O O . LEU A 1 221 ? 12.055 -29.234 -18.594 1 98.88 221 LEU A O 1
ATOM 1692 N N . LEU A 1 222 ? 11.328 -27.953 -16.938 1 98.69 222 LEU A N 1
ATOM 1693 C CA . LEU A 1 222 ? 12 -26.719 -17.312 1 98.69 222 LEU A CA 1
ATOM 1694 C C . LEU A 1 222 ? 12.477 -25.969 -16.078 1 98.69 222 LEU A C 1
ATOM 1696 O O . LEU A 1 222 ? 11.867 -26.078 -15.008 1 98.69 222 LEU A O 1
ATOM 1700 N N . GLU A 1 223 ? 13.531 -25.219 -16.156 1 98.19 223 GLU A N 1
ATOM 1701 C CA . GLU A 1 223 ? 14.055 -24.422 -15.062 1 98.19 223 GLU A CA 1
ATOM 1702 C C . GLU A 1 223 ? 14.484 -23.031 -15.547 1 98.19 223 GLU A C 1
ATOM 1704 O O . GLU A 1 223 ? 14.398 -22.734 -16.734 1 98.19 223 GLU A O 1
ATOM 1709 N N . ASN A 1 224 ? 14.828 -22.172 -14.617 1 97.25 224 ASN A N 1
ATOM 1710 C CA . ASN A 1 224 ? 15.273 -20.797 -14.891 1 97.25 224 ASN A CA 1
ATOM 1711 C C . ASN A 1 224 ? 14.18 -19.969 -15.547 1 97.25 224 ASN A C 1
ATOM 1713 O O . ASN A 1 224 ? 14.43 -19.281 -16.531 1 97.25 224 ASN A O 1
ATOM 1717 N N . LEU A 1 225 ? 13 -20.188 -15.086 1 98.38 225 LEU A N 1
ATOM 1718 C CA . LEU A 1 225 ? 11.844 -19.406 -15.508 1 98.38 225 LEU A CA 1
ATOM 1719 C C . LEU A 1 225 ? 11.617 -18.219 -14.57 1 98.38 225 LEU A C 1
ATOM 1721 O O . LEU A 1 225 ? 11.844 -18.328 -13.367 1 98.38 225 LEU A O 1
ATOM 1725 N N . HIS A 1 226 ? 11.227 -17.141 -15.172 1 98.12 226 HIS A N 1
ATOM 1726 C CA . HIS A 1 226 ? 11.023 -15.945 -14.352 1 98.12 226 HIS A CA 1
ATOM 1727 C C . HIS A 1 226 ? 9.594 -15.891 -13.82 1 98.12 226 HIS A C 1
ATOM 1729 O O . HIS A 1 226 ? 8.727 -15.266 -14.438 1 98.12 226 HIS A O 1
ATOM 1735 N N . PHE A 1 227 ? 9.367 -16.547 -12.695 1 98.56 227 PHE A N 1
ATOM 1736 C CA . PHE A 1 227 ? 8.109 -16.594 -11.953 1 98.56 227 PHE A CA 1
ATOM 1737 C C . PHE A 1 227 ? 7.027 -17.312 -12.75 1 98.56 227 PHE A C 1
ATOM 1739 O O . PHE A 1 227 ? 5.973 -16.734 -13.023 1 98.56 227 PHE A O 1
ATOM 1746 N N . PRO A 1 228 ? 7.191 -18.547 -13.094 1 98.94 228 PRO A N 1
ATOM 1747 C CA . PRO A 1 228 ? 6.109 -19.312 -13.727 1 98.94 228 PRO A CA 1
ATOM 1748 C C . PRO A 1 228 ? 4.852 -19.375 -12.859 1 98.94 228 PRO A C 1
ATOM 1750 O O . PRO A 1 228 ? 4.945 -19.391 -11.633 1 98.94 228 PRO A O 1
ATOM 1753 N N . ASN A 1 229 ? 3.732 -19.344 -13.523 1 98.81 229 ASN A N 1
ATOM 1754 C CA . ASN A 1 229 ? 2.453 -19.172 -12.844 1 98.81 229 ASN A CA 1
ATOM 1755 C C . ASN A 1 229 ? 1.38 -20.094 -13.414 1 98.81 229 ASN A C 1
ATOM 1757 O O . ASN A 1 229 ? 1.542 -21.312 -13.414 1 98.81 229 ASN A O 1
ATOM 1761 N N . GLY A 1 230 ? 0.336 -19.625 -13.984 1 98.88 230 GLY A N 1
ATOM 1762 C CA . GLY A 1 230 ? -0.775 -20.422 -14.477 1 98.88 230 GLY A CA 1
ATOM 1763 C C . GLY A 1 230 ? -0.354 -21.469 -15.484 1 98.88 230 GLY A C 1
ATOM 1764 O O . GLY A 1 230 ? 0.561 -21.25 -16.281 1 98.88 230 GLY A O 1
ATOM 1765 N N . ILE A 1 231 ? -1.073 -22.578 -15.492 1 98.88 231 ILE A N 1
ATOM 1766 C CA . ILE A 1 231 ? -0.789 -23.719 -16.359 1 98.88 231 ILE A CA 1
ATOM 1767 C C . ILE A 1 231 ? -2.098 -24.359 -16.812 1 98.88 231 ILE A C 1
ATOM 1769 O O . ILE A 1 231 ? -3.039 -24.484 -16.031 1 98.88 231 ILE A O 1
ATOM 1773 N N . VAL A 1 232 ? -2.176 -24.703 -18.094 1 98.62 232 VAL A N 1
ATOM 1774 C CA . VAL A 1 232 ? -3.334 -25.406 -18.641 1 98.62 232 VAL A CA 1
ATOM 1775 C C . VAL A 1 232 ? -2.875 -26.5 -19.594 1 98.62 232 VAL A C 1
ATOM 1777 O O . VAL A 1 232 ? -1.909 -26.312 -20.344 1 98.62 232 VAL A O 1
ATOM 1780 N N . LEU A 1 233 ? -3.533 -27.609 -19.531 1 98.44 233 LEU A N 1
ATOM 1781 C CA . LEU A 1 233 ? -3.271 -28.703 -20.453 1 98.44 233 LEU A CA 1
ATOM 1782 C C . LEU A 1 233 ? -4.098 -28.547 -21.719 1 98.44 233 LEU A C 1
ATOM 1784 O O . LEU A 1 233 ? -5.25 -28.125 -21.672 1 98.44 233 LEU A O 1
ATOM 1788 N N . SER A 1 234 ? -3.467 -28.938 -22.828 1 97.94 234 SER A N 1
ATOM 1789 C CA . SER A 1 234 ? -4.23 -28.984 -24.078 1 97.94 234 SER A CA 1
ATOM 1790 C C . SER A 1 234 ? -5.367 -30 -23.984 1 97.94 234 SER A C 1
ATOM 1792 O O . SER A 1 234 ? -5.348 -30.891 -23.125 1 97.94 234 SER A O 1
ATOM 1794 N N . PRO A 1 235 ? -6.344 -29.828 -24.859 1 95.19 235 PRO A N 1
ATOM 1795 C CA . PRO A 1 235 ? -7.484 -30.734 -24.797 1 95.19 235 PRO A CA 1
ATOM 1796 C C . PRO A 1 235 ? -7.07 -32.219 -24.906 1 95.19 2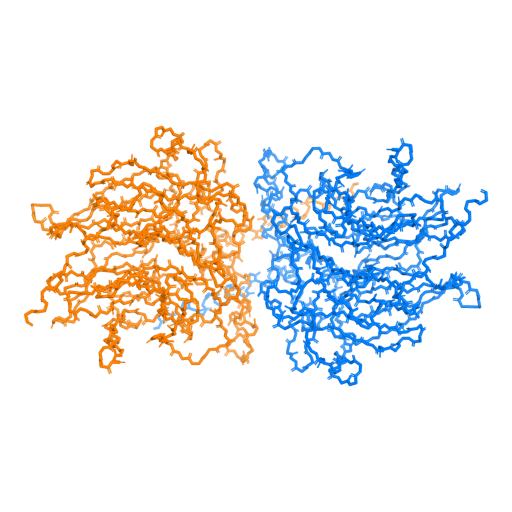35 PRO A C 1
ATOM 1798 O O . PRO A 1 235 ? -7.633 -33.062 -24.219 1 95.19 235 PRO A O 1
ATOM 1801 N N . ASP A 1 236 ? -6.074 -32.5 -25.703 1 95.94 236 ASP A N 1
ATOM 1802 C CA . ASP A 1 236 ? -5.617 -33.875 -25.875 1 95.94 236 ASP A CA 1
ATOM 1803 C C . ASP A 1 236 ? -4.477 -34.219 -24.922 1 95.94 236 ASP A C 1
ATOM 1805 O O . ASP A 1 236 ? -3.938 -35.312 -24.938 1 95.94 236 ASP A O 1
ATOM 1809 N N . GLU A 1 237 ? -4.035 -33.25 -24.188 1 97.81 237 GLU A N 1
ATOM 1810 C CA . GLU A 1 237 ? -2.975 -33.344 -23.203 1 97.81 237 GLU A CA 1
ATOM 1811 C C . GLU A 1 237 ? -1.659 -33.781 -23.828 1 97.81 237 GLU A C 1
ATOM 1813 O O . GLU A 1 237 ? -0.92 -34.594 -23.25 1 97.81 237 GLU A O 1
ATOM 1818 N N . ASP A 1 238 ? -1.501 -33.375 -25.047 1 97.94 238 ASP A N 1
ATOM 1819 C CA . ASP A 1 238 ? -0.239 -33.625 -25.734 1 97.94 238 ASP A CA 1
ATOM 1820 C C . ASP A 1 238 ? 0.773 -32.5 -25.469 1 97.94 238 ASP A C 1
ATOM 1822 O O . ASP A 1 238 ? 1.973 -32.688 -25.688 1 97.94 238 ASP A O 1
ATOM 1826 N N . TYR A 1 239 ? 0.365 -31.391 -25.047 1 98.56 239 TYR A N 1
ATOM 1827 C CA . TYR A 1 239 ? 1.214 -30.312 -24.562 1 98.56 239 TYR A CA 1
ATOM 1828 C C . TYR A 1 239 ? 0.494 -29.484 -23.5 1 98.56 239 TYR A C 1
ATOM 1830 O O . TYR A 1 239 ? -0.686 -29.719 -23.234 1 98.56 239 TYR A O 1
ATOM 1838 N N . LEU A 1 240 ? 1.213 -28.656 -22.859 1 98.81 240 LEU A N 1
ATOM 1839 C CA . LEU A 1 240 ? 0.646 -27.703 -21.906 1 98.81 240 LEU A CA 1
ATOM 1840 C C . LEU A 1 240 ? 1.136 -26.297 -22.203 1 98.81 240 LEU A C 1
ATOM 1842 O O . LEU A 1 240 ? 2.162 -26.109 -22.859 1 98.81 240 LEU A O 1
ATOM 1846 N N . ILE A 1 241 ? 0.322 -25.297 -21.828 1 98.94 241 ILE A N 1
ATOM 1847 C CA . ILE A 1 241 ? 0.667 -23.875 -21.875 1 98.94 241 ILE A CA 1
ATOM 1848 C C . ILE A 1 241 ? 0.808 -23.344 -20.453 1 98.94 241 ILE A C 1
ATOM 1850 O O . ILE A 1 241 ? 0.003 -23.656 -19.578 1 98.94 241 ILE A O 1
ATOM 1854 N N . PHE A 1 242 ? 1.896 -22.594 -20.203 1 98.94 242 PHE A N 1
ATOM 1855 C CA . PHE A 1 242 ? 2.021 -21.969 -18.891 1 98.94 242 PHE A CA 1
ATOM 1856 C C . PHE A 1 242 ? 2.572 -20.562 -19.016 1 98.94 242 PHE A C 1
ATOM 1858 O O . PHE A 1 242 ? 3.193 -20.203 -20.016 1 98.94 242 PHE A O 1
ATOM 1865 N N . ALA A 1 243 ? 2.299 -19.766 -18.016 1 98.94 243 ALA A N 1
ATOM 1866 C CA . ALA A 1 243 ? 2.689 -18.359 -18 1 98.94 243 ALA A CA 1
ATOM 1867 C C . ALA A 1 243 ? 4.078 -18.188 -17.391 1 98.94 243 ALA A C 1
ATOM 1869 O O . ALA A 1 243 ? 4.406 -18.828 -16.375 1 98.94 243 ALA A O 1
ATOM 1870 N N . GLU A 1 244 ? 4.906 -17.469 -18.016 1 98.81 244 GLU A N 1
ATOM 1871 C CA . GLU A 1 244 ? 6.066 -16.859 -17.375 1 98.81 244 GLU A CA 1
ATOM 1872 C C . GLU A 1 244 ? 5.801 -15.391 -17.047 1 98.81 244 GLU A C 1
ATOM 1874 O O . GLU A 1 244 ? 6.109 -14.5 -17.844 1 98.81 244 GLU A O 1
ATOM 1879 N N . CYS A 1 245 ? 5.332 -15.156 -15.914 1 98.5 245 CYS A N 1
ATOM 1880 C CA . CYS A 1 245 ? 4.664 -13.945 -15.469 1 98.5 245 CYS A CA 1
ATOM 1881 C C . CYS A 1 245 ? 5.566 -12.727 -15.648 1 98.5 245 CYS A C 1
ATOM 1883 O O . CYS A 1 245 ? 5.148 -11.719 -16.219 1 98.5 245 CYS A O 1
ATOM 1885 N N . LEU A 1 246 ? 6.875 -12.859 -15.305 1 97.75 246 LEU A N 1
ATOM 1886 C CA . LEU A 1 246 ? 7.742 -11.688 -15.234 1 97.75 246 LEU A CA 1
ATOM 1887 C C . LEU A 1 246 ? 8.531 -11.516 -16.531 1 97.75 246 LEU A C 1
ATOM 1889 O O . LEU A 1 246 ? 9.375 -10.617 -16.625 1 97.75 246 LEU A O 1
ATOM 1893 N N . ARG A 1 247 ? 8.227 -12.328 -17.5 1 97.75 247 ARG A N 1
ATOM 1894 C CA . ARG A 1 247 ? 8.781 -12.109 -18.844 1 97.75 247 ARG A CA 1
ATOM 1895 C C . ARG A 1 247 ? 7.676 -11.82 -19.844 1 97.75 247 ARG A C 1
ATOM 1897 O O . ARG A 1 247 ? 7.93 -11.758 -21.047 1 97.75 247 ARG A O 1
ATOM 1904 N N . PHE A 1 248 ? 6.484 -11.75 -19.406 1 97.94 248 PHE A N 1
ATOM 1905 C CA . PHE A 1 248 ? 5.344 -11.297 -20.203 1 97.94 248 PHE A CA 1
ATOM 1906 C C . PHE A 1 248 ? 5.109 -12.211 -21.391 1 97.94 248 PHE A C 1
ATOM 1908 O O . PHE A 1 248 ? 4.953 -11.734 -22.516 1 97.94 248 PHE A O 1
ATOM 1915 N N . ARG A 1 249 ? 5.098 -13.531 -21.109 1 98.69 249 ARG A N 1
ATOM 1916 C CA . ARG A 1 249 ? 4.945 -14.477 -22.203 1 98.69 249 ARG A CA 1
ATOM 1917 C C . ARG A 1 249 ? 4.352 -15.797 -21.719 1 98.69 249 ARG A C 1
ATOM 1919 O O . ARG A 1 249 ? 4.246 -16.031 -20.516 1 98.69 249 ARG A O 1
ATOM 1926 N N . LEU A 1 250 ? 3.887 -16.594 -22.672 1 98.94 250 LEU A N 1
ATOM 1927 C CA . LEU A 1 250 ? 3.428 -17.953 -22.469 1 98.94 250 LEU A CA 1
ATOM 1928 C C . LEU A 1 250 ? 4.355 -18.953 -23.156 1 98.94 250 LEU A C 1
ATOM 1930 O O . LEU A 1 250 ? 4.875 -18.672 -24.234 1 98.94 250 LEU A O 1
ATOM 1934 N N . HIS A 1 251 ? 4.488 -20.078 -22.484 1 98.88 251 HIS A N 1
ATOM 1935 C CA . HIS A 1 251 ? 5.262 -21.188 -23.031 1 98.88 251 HIS A CA 1
ATOM 1936 C C . HIS A 1 251 ? 4.352 -22.344 -23.422 1 98.88 251 HIS A C 1
ATOM 1938 O O . HIS A 1 251 ? 3.307 -22.547 -22.797 1 98.88 251 HIS A O 1
ATOM 1944 N N . LYS A 1 252 ? 4.812 -23.062 -24.484 1 98.81 252 LYS A N 1
ATOM 1945 C CA . LYS A 1 252 ? 4.281 -24.375 -24.828 1 98.81 252 LYS A CA 1
ATOM 1946 C C . LYS A 1 252 ? 5.301 -25.469 -24.547 1 98.81 252 LYS A C 1
ATOM 1948 O O . LYS A 1 252 ? 6.445 -25.406 -25 1 98.81 252 LYS A O 1
ATOM 1953 N N . TYR A 1 253 ? 4.941 -26.359 -23.719 1 98.94 253 TYR A N 1
ATOM 1954 C CA . TYR A 1 253 ? 5.766 -27.531 -23.422 1 98.94 253 TYR A CA 1
ATOM 1955 C C . TYR A 1 253 ? 5.117 -28.797 -23.953 1 98.94 253 TYR A C 1
ATOM 1957 O O . TYR A 1 253 ? 3.988 -29.125 -23.578 1 98.94 253 TYR A O 1
ATOM 1965 N N . TYR A 1 254 ? 5.848 -29.578 -24.734 1 98.75 254 TYR A N 1
ATOM 1966 C CA . TYR A 1 254 ? 5.309 -30.781 -25.359 1 98.75 254 TYR A CA 1
ATOM 1967 C C . TYR A 1 254 ? 5.445 -31.984 -24.422 1 98.75 254 TYR A C 1
ATOM 1969 O O . TYR A 1 254 ? 6.547 -32.281 -23.969 1 98.75 254 TYR A O 1
ATOM 1977 N N . ILE A 1 255 ? 4.293 -32.625 -24.203 1 98.44 255 ILE A N 1
ATOM 1978 C CA . ILE A 1 255 ? 4.234 -33.781 -23.312 1 98.44 255 ILE A CA 1
ATOM 1979 C C . ILE A 1 255 ? 4.363 -35.062 -24.125 1 98.44 255 ILE A C 1
ATOM 1981 O O . ILE A 1 255 ? 5.055 -36 -23.703 1 98.44 255 ILE A O 1
ATOM 1985 N N . LYS A 1 256 ? 3.682 -35.094 -25.219 1 97.56 256 LYS A N 1
ATOM 1986 C CA . LYS A 1 256 ? 3.656 -36.219 -26.125 1 97.56 256 LYS A CA 1
ATOM 1987 C C . LYS A 1 256 ? 4.043 -35.812 -27.547 1 97.56 256 LYS A C 1
ATOM 1989 O O . LYS A 1 256 ? 4.102 -34.625 -27.859 1 97.56 256 LYS A O 1
ATOM 1994 N N . GLY A 1 257 ? 4.312 -36.938 -28.328 1 97.06 257 GLY A N 1
ATOM 1995 C CA . GLY A 1 257 ? 4.59 -36.688 -29.734 1 97.06 257 GLY A CA 1
ATOM 1996 C C . GLY A 1 257 ? 6.07 -36.531 -30.031 1 97.06 257 GLY A C 1
ATOM 1997 O O . GLY A 1 257 ? 6.91 -36.75 -29.156 1 97.06 257 GLY A O 1
ATOM 1998 N N . PRO A 1 258 ? 6.418 -36.156 -31.219 1 97.44 258 PRO A N 1
ATOM 1999 C CA . PRO A 1 258 ? 7.812 -36.125 -31.656 1 97.44 258 PRO A CA 1
ATOM 2000 C C . PRO A 1 258 ? 8.617 -35.031 -30.953 1 97.44 258 PRO A C 1
ATOM 2002 O O . PRO A 1 258 ? 9.844 -35.125 -30.844 1 97.44 258 PRO A O 1
ATOM 2005 N N . LYS A 1 259 ? 8 -34.062 -30.406 1 97.94 259 LYS A N 1
ATOM 2006 C CA . LYS A 1 259 ? 8.695 -32.969 -29.75 1 97.94 259 LYS A CA 1
ATOM 2007 C C . LYS A 1 259 ? 8.656 -33.094 -28.234 1 97.94 259 LYS A C 1
ATOM 2009 O O . LYS A 1 259 ? 9.047 -32.188 -27.516 1 97.94 259 LYS A O 1
ATOM 2014 N N . ALA A 1 260 ? 8.211 -34.188 -27.797 1 98 260 ALA A N 1
ATOM 2015 C CA . ALA A 1 260 ? 8.07 -34.406 -26.359 1 98 260 ALA A CA 1
ATOM 2016 C C . ALA A 1 260 ? 9.352 -34.031 -25.625 1 98 260 ALA A C 1
ATOM 2018 O O . ALA A 1 260 ? 10.453 -34.406 -26.047 1 98 260 ALA A O 1
ATOM 2019 N N . GLY A 1 261 ? 9.156 -33.219 -24.578 1 98 261 GLY A N 1
ATOM 2020 C CA . GLY A 1 261 ? 10.297 -32.844 -23.75 1 98 261 GLY A CA 1
ATOM 2021 C C . GLY A 1 261 ? 10.906 -31.5 -24.156 1 98 261 GLY A C 1
ATOM 2022 O O . GLY A 1 261 ? 11.836 -31.016 -23.5 1 98 261 GLY A O 1
ATOM 2023 N N . THR A 1 262 ? 10.344 -30.938 -25.156 1 98.25 262 THR A N 1
ATOM 2024 C CA . THR A 1 262 ? 10.844 -29.625 -25.594 1 98.25 262 THR A CA 1
ATOM 2025 C C . THR A 1 262 ? 9.805 -28.547 -25.344 1 98.25 262 THR A C 1
ATOM 2027 O O . THR A 1 262 ? 8.648 -28.844 -25.016 1 98.25 262 THR A O 1
ATOM 2030 N N . SER A 1 263 ? 10.305 -27.297 -25.375 1 98.56 263 SER A N 1
ATOM 2031 C CA . SER A 1 263 ? 9.43 -26.156 -25.156 1 98.56 263 SER A CA 1
ATOM 2032 C C . SER A 1 263 ? 9.641 -25.078 -26.219 1 98.56 263 SER A C 1
ATOM 2034 O O . SER A 1 263 ? 10.68 -25.062 -26.891 1 98.56 263 SER A O 1
ATOM 2036 N N . GLU A 1 264 ? 8.68 -24.281 -26.453 1 98.31 264 GLU A N 1
ATOM 2037 C CA . GLU A 1 264 ? 8.766 -23.109 -27.312 1 98.31 264 GLU A CA 1
ATOM 2038 C C . GLU A 1 264 ? 7.926 -21.969 -26.766 1 98.31 264 GLU A C 1
ATOM 2040 O O . GLU A 1 264 ? 7.055 -22.172 -25.906 1 98.31 264 GLU A O 1
ATOM 2045 N N . ILE A 1 265 ? 8.273 -20.766 -27.219 1 98.44 265 ILE A N 1
ATOM 2046 C CA . ILE A 1 265 ? 7.465 -19.609 -26.844 1 98.44 265 ILE A CA 1
ATOM 2047 C C . ILE A 1 265 ? 6.121 -19.672 -27.578 1 98.44 265 ILE A C 1
ATOM 2049 O O . ILE A 1 265 ? 6.07 -19.766 -28.797 1 98.44 265 ILE A O 1
ATOM 2053 N N . PHE A 1 266 ? 5.062 -19.688 -26.859 1 98.69 266 PHE A N 1
ATOM 2054 C CA . PHE A 1 266 ? 3.705 -19.797 -27.375 1 98.69 266 PHE A CA 1
ATOM 2055 C C . PHE A 1 266 ? 3.16 -18.422 -27.766 1 98.69 266 PHE A C 1
ATOM 2057 O O . PHE A 1 266 ? 2.52 -18.281 -28.812 1 98.69 266 PHE A O 1
ATOM 2064 N N . LEU A 1 267 ? 3.314 -17.484 -26.938 1 98.62 267 LEU A N 1
ATOM 2065 C CA . LEU A 1 267 ? 2.908 -16.094 -27.094 1 98.62 267 LEU A CA 1
ATOM 2066 C C . LEU A 1 267 ? 3.887 -15.148 -26.406 1 98.62 267 LEU A C 1
ATOM 2068 O O . LEU A 1 267 ? 4.234 -15.359 -25.234 1 98.62 267 LEU A O 1
ATOM 2072 N N . ASP A 1 268 ? 4.379 -14.148 -27.109 1 97.81 268 ASP A N 1
ATOM 2073 C CA . ASP A 1 268 ? 5.324 -13.172 -26.578 1 97.81 268 ASP A CA 1
ATOM 2074 C C . ASP A 1 268 ? 4.781 -11.75 -26.703 1 97.81 268 ASP A C 1
ATOM 2076 O O . ASP A 1 268 ? 3.764 -11.531 -27.359 1 97.81 268 ASP A O 1
ATOM 2080 N N . GLY A 1 269 ? 5.391 -10.844 -25.984 1 96.44 269 GLY A N 1
ATOM 2081 C CA . GLY A 1 269 ? 5.008 -9.445 -26.094 1 96.44 269 GLY A CA 1
ATOM 2082 C C . GLY A 1 269 ? 3.66 -9.141 -25.469 1 96.44 269 GLY A C 1
ATOM 2083 O O . GLY A 1 269 ? 2.979 -8.195 -25.875 1 96.44 269 GLY A O 1
ATOM 2084 N N . ILE A 1 270 ? 3.242 -9.984 -24.562 1 98.19 270 ILE A N 1
ATOM 2085 C CA . ILE A 1 270 ? 1.967 -9.781 -23.875 1 98.19 270 ILE A CA 1
ATOM 2086 C C . ILE A 1 270 ? 1.959 -8.422 -23.188 1 98.19 270 ILE A C 1
ATOM 2088 O O . ILE A 1 270 ? 2.945 -8.031 -22.562 1 98.19 270 ILE A O 1
ATOM 2092 N N . PRO A 1 271 ? 0.884 -7.633 -23.359 1 98.12 271 PRO A N 1
ATOM 2093 C CA . PRO A 1 271 ? 0.835 -6.309 -22.734 1 98.12 271 PRO A CA 1
ATOM 2094 C C . PRO A 1 271 ? 0.492 -6.375 -21.25 1 98.12 271 PRO A C 1
ATOM 2096 O O . PRO A 1 271 ? -0.364 -5.621 -20.781 1 98.12 271 PRO A O 1
ATOM 2099 N N . GLY A 1 272 ? 1.134 -7.176 -20.531 1 98 272 GLY A N 1
ATOM 2100 C CA . GLY A 1 272 ? 0.966 -7.352 -19.109 1 98 272 GLY A CA 1
ATOM 2101 C C . GLY A 1 272 ? 1.65 -8.594 -18.562 1 98 272 GLY A C 1
ATOM 2102 O O . GLY A 1 272 ? 2.346 -9.297 -19.312 1 98 272 GLY A O 1
ATOM 2103 N N . SER A 1 273 ? 1.539 -8.82 -17.297 1 98.19 273 SER A N 1
ATOM 2104 C CA . SER A 1 273 ? 2.059 -10.016 -16.641 1 98.19 273 SER A CA 1
ATOM 2105 C C . SER A 1 273 ? 1.007 -11.117 -16.594 1 98.19 273 SER A C 1
ATOM 2107 O O . SER A 1 273 ? 0.03 -11.016 -15.844 1 98.19 273 SER A O 1
ATOM 2109 N N . PRO A 1 274 ? 1.204 -12.156 -17.391 1 98.88 274 PRO A N 1
ATOM 2110 C CA . PRO A 1 274 ? 0.226 -13.25 -17.344 1 98.88 274 PRO A CA 1
ATOM 2111 C C . PRO A 1 274 ? 0.26 -14.008 -16.016 1 98.88 274 PRO A C 1
ATOM 2113 O O . PRO A 1 274 ? 1.339 -14.344 -15.523 1 98.88 274 PRO A O 1
ATOM 2116 N N . ASP A 1 275 ? -0.898 -14.188 -15.438 1 98.75 275 ASP A N 1
ATOM 2117 C CA . ASP A 1 275 ? -1.028 -14.852 -14.141 1 98.75 275 ASP A CA 1
ATOM 2118 C C . ASP A 1 275 ? -1.692 -16.219 -14.289 1 98.75 275 ASP A C 1
ATOM 2120 O O . ASP A 1 275 ? -1.118 -17.125 -14.891 1 98.75 275 ASP A O 1
ATOM 2124 N N . ASN A 1 276 ? -2.969 -16.406 -13.93 1 98.88 276 ASN A N 1
ATOM 2125 C CA . ASN A 1 276 ? -3.625 -17.703 -14.07 1 98.88 276 ASN A CA 1
ATOM 2126 C C . ASN A 1 276 ? -4.168 -17.906 -15.477 1 98.88 276 ASN A C 1
ATOM 2128 O O . ASN A 1 276 ? -4.492 -16.938 -16.172 1 98.88 276 ASN A O 1
ATOM 2132 N N . LEU A 1 277 ? -4.211 -19.125 -15.898 1 98.75 277 LEU A N 1
ATOM 2133 C CA . LEU A 1 277 ? -4.777 -19.562 -17.172 1 98.75 277 LEU A CA 1
ATOM 2134 C C . LEU A 1 277 ? -5.988 -20.453 -16.953 1 98.75 277 LEU A C 1
ATOM 2136 O O . LEU A 1 277 ? -5.977 -21.312 -16.062 1 98.75 277 LEU A O 1
ATOM 2140 N N . ASN A 1 278 ? -6.977 -20.203 -17.719 1 97.31 278 ASN A N 1
ATOM 2141 C CA . ASN A 1 278 ? -8.172 -21.031 -17.672 1 97.31 278 ASN A CA 1
ATOM 2142 C C . ASN A 1 278 ? -8.734 -21.281 -19.078 1 97.31 278 ASN A C 1
ATOM 2144 O O . ASN A 1 278 ? -8.469 -20.516 -20 1 97.31 278 ASN A O 1
ATOM 2148 N N . LEU A 1 279 ? -9.461 -22.312 -19.172 1 94.56 279 LEU A N 1
ATOM 2149 C CA . LEU A 1 279 ? -10.188 -22.531 -20.422 1 94.56 279 LEU A CA 1
ATOM 2150 C C . LEU A 1 279 ? -11.414 -21.625 -20.5 1 94.56 279 LEU A C 1
ATOM 2152 O O . LEU A 1 279 ? -12.117 -21.438 -19.5 1 94.56 279 LEU A O 1
ATOM 2156 N N . SER A 1 280 ? -11.555 -21.016 -21.641 1 93.5 280 SER A N 1
ATOM 2157 C CA . SER A 1 280 ? -12.758 -20.219 -21.891 1 93.5 280 SER A CA 1
ATOM 2158 C C . SER A 1 280 ? -13.922 -21.094 -22.328 1 93.5 280 SER A C 1
ATOM 2160 O O . SER A 1 280 ? -13.727 -22.266 -22.703 1 93.5 280 SER A O 1
ATOM 2162 N N . PRO A 1 281 ? -15.141 -20.547 -22.297 1 89.38 281 PRO A N 1
ATOM 2163 C CA . PRO A 1 281 ? -16.297 -21.312 -22.781 1 89.38 281 PRO A CA 1
ATOM 2164 C C . PRO A 1 281 ? -16.156 -21.734 -24.234 1 89.38 281 PRO A C 1
ATOM 2166 O O . PRO A 1 281 ? -16.688 -22.766 -24.641 1 89.38 281 PRO A O 1
ATOM 2169 N N . ASP A 1 282 ? -15.406 -21.047 -25.094 1 90.44 282 ASP A N 1
ATOM 2170 C CA . ASP A 1 282 ? -15.211 -21.344 -26.5 1 90.44 282 ASP A CA 1
ATOM 2171 C C . ASP A 1 282 ? -14.055 -22.328 -26.703 1 90.44 282 ASP A C 1
ATOM 2173 O O . ASP A 1 282 ? -13.672 -22.625 -27.844 1 90.44 282 ASP A O 1
ATOM 2177 N N . GLY A 1 283 ? -13.492 -22.703 -25.609 1 93.06 283 GLY A N 1
ATOM 2178 C CA . GLY A 1 283 ? -12.414 -23.688 -25.688 1 93.06 283 GLY A CA 1
ATOM 2179 C C . GLY A 1 283 ? -11.047 -23.047 -25.859 1 93.06 283 GLY A C 1
ATOM 2180 O O . GLY A 1 283 ? -10.055 -23.75 -26.078 1 93.06 283 GLY A O 1
ATOM 2181 N N . ASN A 1 284 ? -11.023 -21.781 -25.797 1 97.25 284 ASN A N 1
ATOM 2182 C CA . ASN A 1 284 ? -9.75 -21.062 -25.828 1 97.25 284 ASN A CA 1
ATOM 2183 C C . ASN A 1 284 ? -9.133 -20.938 -24.438 1 97.25 284 ASN A C 1
ATOM 2185 O O . ASN A 1 284 ? -9.461 -21.719 -23.531 1 97.25 284 ASN A O 1
ATOM 2189 N N . ILE A 1 285 ? -8.117 -20.078 -24.359 1 98.5 285 ILE A N 1
ATOM 2190 C CA . ILE A 1 285 ? -7.434 -19.891 -23.094 1 98.5 285 ILE A CA 1
ATOM 2191 C C . ILE A 1 285 ? -7.668 -18.469 -22.578 1 98.5 285 ILE A C 1
ATOM 2193 O O . ILE A 1 285 ? -7.332 -17.5 -23.266 1 98.5 285 ILE A O 1
ATOM 2197 N N . PHE A 1 286 ? -8.266 -18.344 -21.422 1 98.5 286 PHE A N 1
ATOM 2198 C CA . PHE A 1 286 ? -8.258 -17.062 -20.719 1 98.5 286 PHE A CA 1
ATOM 2199 C C . PHE A 1 286 ? -6.91 -16.828 -20.047 1 98.5 286 PHE A C 1
ATOM 2201 O O . PHE A 1 286 ? -6.367 -17.719 -19.391 1 98.5 286 PHE A O 1
ATOM 2208 N N . VAL A 1 287 ? -6.383 -15.672 -20.25 1 98.88 287 VAL A N 1
ATOM 2209 C CA . VAL A 1 287 ? -5.148 -15.242 -19.609 1 98.88 287 VAL A CA 1
ATOM 2210 C C . VAL A 1 287 ? -5.395 -13.945 -18.828 1 98.88 287 VAL A C 1
ATOM 2212 O O . VAL A 1 287 ? -5.648 -12.898 -19.438 1 98.88 287 VAL A O 1
ATOM 2215 N N . ALA A 1 288 ? -5.344 -14.039 -17.547 1 98.81 288 ALA A N 1
ATOM 2216 C CA . ALA A 1 288 ? -5.469 -12.828 -16.734 1 98.81 288 ALA A CA 1
ATOM 2217 C C . ALA A 1 288 ? -4.133 -12.102 -16.641 1 98.81 288 ALA A C 1
ATOM 2219 O O . ALA A 1 288 ? -3.098 -12.719 -16.375 1 98.81 288 ALA A O 1
ATOM 2220 N N . LEU A 1 289 ? -4.148 -10.812 -16.906 1 98.69 289 LEU A N 1
ATOM 2221 C CA . LEU A 1 289 ? -2.953 -9.992 -16.75 1 98.69 289 LEU A CA 1
ATOM 2222 C C . LEU A 1 289 ? -3.01 -9.188 -15.461 1 98.69 289 LEU A C 1
ATOM 2224 O O . LEU A 1 289 ? -3.68 -8.148 -15.398 1 98.69 289 LEU A O 1
ATOM 2228 N N . VAL A 1 290 ? -2.303 -9.602 -14.492 1 98 290 VAL A N 1
ATOM 2229 C CA . VAL A 1 290 ? -2.41 -9.047 -13.148 1 98 290 VAL A CA 1
ATOM 2230 C C . VAL A 1 290 ? -1.88 -7.613 -13.141 1 98 290 VAL A C 1
ATOM 2232 O O . VAL A 1 290 ? -2.352 -6.773 -12.367 1 98 290 VAL A O 1
ATOM 2235 N N . THR A 1 291 ? -0.896 -7.293 -13.922 1 96.44 291 THR A N 1
ATOM 2236 C CA . THR A 1 291 ? -0.445 -5.945 -14.234 1 96.44 291 THR A CA 1
ATOM 2237 C C . THR A 1 291 ? -0.38 -5.734 -15.75 1 96.44 291 THR A C 1
ATOM 2239 O O . THR A 1 291 ? -0.329 -6.699 -16.516 1 96.44 291 THR A O 1
ATOM 2242 N N . VAL A 1 292 ? -0.443 -4.477 -16.141 1 96.62 292 VAL A N 1
ATOM 2243 C CA . VAL A 1 292 ? -0.51 -4.203 -17.578 1 96.62 292 VAL A CA 1
ATOM 2244 C C . VAL A 1 292 ? 0.695 -3.367 -18 1 96.62 292 VAL A C 1
ATOM 2246 O O . VAL A 1 292 ? 1.139 -2.486 -17.266 1 96.62 292 VAL A O 1
ATOM 2249 N N . ARG A 1 293 ? 1.237 -3.771 -19.109 1 95.38 293 ARG A N 1
ATOM 2250 C CA . ARG A 1 293 ? 2.211 -2.971 -19.844 1 95.38 293 ARG A CA 1
ATOM 2251 C C . ARG A 1 293 ? 1.524 -2.098 -20.891 1 95.38 293 ARG A C 1
ATOM 2253 O O . ARG A 1 293 ? 1.162 -2.58 -21.969 1 95.38 293 ARG A O 1
ATOM 2260 N N . LEU A 1 294 ? 1.414 -0.817 -20.547 1 93.69 294 LEU A N 1
ATOM 2261 C CA . LEU A 1 294 ? 0.735 0.062 -21.484 1 93.69 294 LEU A CA 1
ATOM 2262 C C . LEU A 1 294 ? 1.633 0.374 -22.672 1 93.69 294 LEU A C 1
ATOM 2264 O O . LEU A 1 294 ? 2.74 0.889 -22.516 1 93.69 294 LEU A O 1
ATOM 2268 N N . PRO A 1 295 ? 1.13 0.063 -23.891 1 92.94 295 PRO A N 1
ATOM 2269 C CA . PRO A 1 295 ? 1.964 0.308 -25.062 1 92.94 295 PRO A CA 1
ATOM 2270 C C . PRO A 1 295 ? 2.379 1.771 -25.203 1 92.94 295 PRO A C 1
ATOM 2272 O O . PRO A 1 295 ? 1.552 2.67 -25.031 1 92.94 295 PRO A O 1
ATOM 2275 N N . GLY A 1 296 ? 3.672 1.962 -25.391 1 87.19 296 GLY A N 1
ATOM 2276 C CA . GLY A 1 296 ? 4.18 3.307 -25.609 1 87.19 296 GLY A CA 1
ATOM 2277 C C . GLY A 1 296 ? 4.555 4.023 -24.328 1 87.19 296 GLY A C 1
ATOM 2278 O O . GLY A 1 296 ? 5.117 5.121 -24.359 1 87.19 296 GLY A O 1
ATOM 2279 N N . GLU A 1 297 ? 4.215 3.41 -23.234 1 86.81 297 GLU A N 1
ATOM 2280 C CA . GLU A 1 297 ? 4.547 4.035 -21.953 1 86.81 297 GLU A CA 1
ATOM 2281 C C . GLU A 1 297 ? 5.801 3.414 -21.344 1 86.81 297 GLU A C 1
ATOM 2283 O O . GLU A 1 297 ? 6.086 2.234 -21.562 1 86.81 297 GLU A O 1
ATOM 2288 N N . PHE A 1 298 ? 6.508 4.227 -20.688 1 85.75 298 PHE A N 1
ATOM 2289 C CA . PHE A 1 298 ? 7.688 3.748 -19.969 1 85.75 298 PHE A CA 1
ATOM 2290 C C . PHE A 1 298 ? 7.289 2.77 -18.875 1 85.75 298 PHE A C 1
ATOM 2292 O O . PHE A 1 298 ? 6.34 3.016 -18.125 1 85.75 298 PHE A O 1
ATOM 2299 N N . ASN A 1 299 ? 7.941 1.675 -18.859 1 87.38 299 ASN A N 1
ATOM 2300 C CA . ASN A 1 299 ? 7.742 0.654 -17.828 1 87.38 299 ASN A CA 1
ATOM 2301 C C . ASN A 1 299 ? 8.984 0.474 -16.969 1 87.38 299 ASN A C 1
ATOM 2303 O O . ASN A 1 299 ? 10 -0.051 -17.438 1 87.38 299 ASN A O 1
ATOM 2307 N N . PRO A 1 300 ? 8.898 0.823 -15.758 1 83.56 300 PRO A N 1
ATOM 2308 C CA . PRO A 1 300 ? 10.086 0.779 -14.898 1 83.56 300 PRO A CA 1
ATOM 2309 C C . PRO A 1 300 ? 10.641 -0.634 -14.727 1 83.56 300 PRO A C 1
ATOM 2311 O O . PRO A 1 300 ? 11.852 -0.813 -14.602 1 83.56 300 PRO A O 1
ATOM 2314 N N . LEU A 1 301 ? 9.758 -1.575 -14.711 1 87.19 301 LEU A N 1
ATOM 2315 C CA . LEU A 1 301 ? 10.234 -2.947 -14.555 1 87.19 301 LEU A CA 1
ATOM 2316 C C . LEU A 1 301 ? 11.039 -3.385 -15.773 1 87.19 301 LEU A C 1
ATOM 2318 O O . LEU A 1 301 ? 12.102 -4 -15.633 1 87.19 301 LEU A O 1
ATOM 2322 N N . GLU A 1 302 ? 10.547 -3.066 -16.891 1 88.69 302 GLU A N 1
ATOM 2323 C CA . GLU A 1 302 ? 11.266 -3.398 -18.109 1 88.69 302 GLU A CA 1
ATOM 2324 C C . GLU A 1 302 ? 12.625 -2.705 -18.156 1 88.69 302 GLU A C 1
ATOM 2326 O O . GLU A 1 302 ? 13.617 -3.295 -18.594 1 88.69 302 GLU A O 1
ATOM 2331 N N . PHE A 1 303 ? 12.656 -1.436 -17.734 1 88.06 303 PHE A N 1
ATOM 2332 C CA . PHE A 1 303 ? 13.922 -0.716 -17.656 1 88.06 303 PHE A CA 1
ATOM 2333 C C . PHE A 1 303 ? 14.891 -1.417 -16.719 1 88.06 303 PHE A C 1
ATOM 2335 O O . PHE A 1 303 ? 16.062 -1.619 -17.047 1 88.06 303 PHE A O 1
ATOM 2342 N N . MET A 1 304 ? 14.414 -1.822 -15.594 1 90.19 304 MET A N 1
ATOM 2343 C CA . MET A 1 304 ? 15.258 -2.484 -14.602 1 90.19 304 MET A CA 1
ATOM 2344 C C . MET A 1 304 ? 15.836 -3.781 -15.156 1 90.19 304 MET A C 1
ATOM 2346 O O . MET A 1 304 ? 16.984 -4.129 -14.867 1 90.19 304 MET A O 1
ATOM 2350 N N . TYR A 1 305 ? 15.055 -4.508 -15.938 1 93.06 305 TYR A N 1
ATOM 2351 C CA . TYR A 1 305 ? 15.492 -5.785 -16.484 1 93.06 305 TYR A CA 1
ATOM 2352 C C . TYR A 1 305 ? 16.734 -5.613 -17.344 1 93.06 305 TYR A C 1
ATOM 2354 O O . TYR A 1 305 ? 17.547 -6.531 -17.469 1 93.06 305 TYR A O 1
ATOM 2362 N N . SER A 1 306 ? 16.922 -4.426 -17.891 1 92.56 306 SER A N 1
ATOM 2363 C CA . SER A 1 306 ? 18.062 -4.18 -18.75 1 92.56 306 SER A CA 1
ATOM 2364 C C . SER A 1 306 ? 19.266 -3.67 -17.953 1 92.56 306 SER A C 1
ATOM 2366 O O . SER A 1 306 ? 20.359 -3.506 -18.484 1 92.56 306 SER A O 1
ATOM 2368 N N . GLN A 1 307 ? 19.078 -3.434 -16.609 1 91.81 307 GLN A N 1
ATOM 2369 C CA . GLN A 1 307 ? 20.109 -2.854 -15.766 1 91.81 307 GLN A CA 1
ATOM 2370 C C . GLN A 1 307 ? 20.531 -3.83 -14.664 1 91.81 307 GLN A C 1
ATOM 2372 O O . GLN A 1 307 ? 20.125 -3.695 -13.516 1 91.81 307 GLN A O 1
ATOM 2377 N N . PRO A 1 308 ? 21.422 -4.723 -14.969 1 92.5 308 PRO A N 1
ATOM 2378 C CA . PRO A 1 308 ? 21.781 -5.766 -14 1 92.5 308 PRO A CA 1
ATOM 2379 C C . PRO A 1 308 ? 22.344 -5.195 -12.703 1 92.5 308 PRO A C 1
ATOM 2381 O O . PRO A 1 308 ? 22 -5.676 -11.617 1 92.5 308 PRO A O 1
ATOM 2384 N N . LEU A 1 309 ? 23.172 -4.16 -12.766 1 90.31 309 LEU A N 1
ATOM 2385 C CA . LEU A 1 309 ? 23.797 -3.602 -11.57 1 90.31 309 LEU A CA 1
ATOM 2386 C C . LEU A 1 309 ? 22.766 -2.883 -10.711 1 90.31 309 LEU A C 1
ATOM 2388 O O . LEU A 1 309 ? 22.797 -2.969 -9.484 1 90.31 309 LEU A O 1
ATOM 2392 N N . LEU A 1 310 ? 21.844 -2.18 -11.391 1 89.5 310 LEU A N 1
ATOM 2393 C CA . LEU A 1 310 ? 20.797 -1.494 -10.648 1 89.5 310 LEU A CA 1
ATOM 2394 C C . LEU A 1 310 ? 19.875 -2.498 -9.945 1 89.5 310 LEU A C 1
ATOM 2396 O O . LEU A 1 310 ? 19.438 -2.26 -8.82 1 89.5 310 LEU A O 1
ATOM 2400 N N . ARG A 1 311 ? 19.594 -3.588 -10.633 1 93.19 311 ARG A N 1
ATOM 2401 C CA . ARG A 1 311 ? 18.781 -4.645 -10.031 1 93.19 311 ARG A CA 1
ATOM 2402 C C . ARG A 1 311 ? 19.469 -5.238 -8.812 1 93.19 311 ARG A C 1
ATOM 2404 O O . ARG A 1 311 ? 18.844 -5.418 -7.762 1 93.19 311 ARG A O 1
ATOM 2411 N N . LYS A 1 312 ? 20.688 -5.496 -8.992 1 92.81 312 LYS A N 1
ATOM 2412 C CA . LYS A 1 312 ? 21.469 -6.055 -7.891 1 92.81 312 LYS A CA 1
ATOM 2413 C C . LYS A 1 312 ? 21.469 -5.113 -6.691 1 92.81 312 LYS A C 1
ATOM 2415 O O . LYS A 1 312 ? 21.281 -5.547 -5.555 1 92.81 312 LYS A O 1
ATOM 2420 N N . LEU A 1 313 ? 21.734 -3.826 -6.949 1 91.19 313 LEU A N 1
ATOM 2421 C CA . LEU A 1 313 ? 21.75 -2.822 -5.891 1 91.19 313 LEU A CA 1
ATOM 2422 C C . LEU A 1 313 ? 20.406 -2.775 -5.176 1 91.19 313 LEU A C 1
ATOM 2424 O O . LEU A 1 313 ? 20.344 -2.768 -3.943 1 91.19 313 LEU A O 1
ATOM 2428 N N . ALA A 1 314 ? 19.312 -2.756 -5.961 1 90.94 314 ALA A N 1
ATOM 2429 C CA . ALA A 1 314 ? 17.969 -2.684 -5.387 1 90.94 314 ALA A CA 1
ATOM 2430 C C . ALA A 1 314 ? 17.703 -3.887 -4.488 1 90.94 314 ALA A C 1
ATOM 2432 O O . ALA A 1 314 ? 17.219 -3.73 -3.363 1 90.94 314 ALA A O 1
ATOM 2433 N N . VAL A 1 315 ? 18 -5.055 -4.926 1 93.19 315 VAL A N 1
ATOM 2434 C CA . VAL A 1 315 ? 17.75 -6.273 -4.16 1 93.19 315 VAL A CA 1
ATOM 2435 C C . VAL A 1 315 ? 18.562 -6.242 -2.871 1 93.19 315 VAL A C 1
ATOM 2437 O O . VAL A 1 315 ? 18.062 -6.582 -1.8 1 93.19 315 VAL A O 1
ATOM 2440 N N . ARG A 1 316 ? 19.781 -5.805 -2.973 1 91.69 316 ARG A N 1
ATOM 2441 C CA . ARG A 1 316 ? 20.656 -5.75 -1.803 1 91.69 316 ARG A CA 1
ATOM 2442 C C . ARG A 1 316 ? 20.156 -4.723 -0.793 1 91.69 316 ARG A C 1
ATOM 2444 O O . ARG A 1 316 ? 20.172 -4.973 0.414 1 91.69 316 ARG A O 1
ATOM 2451 N N . LEU A 1 317 ? 19.734 -3.582 -1.293 1 89.94 317 LEU A N 1
ATOM 2452 C CA . LEU A 1 317 ? 19.188 -2.564 -0.407 1 89.94 317 LEU A CA 1
ATOM 2453 C C . LEU A 1 317 ? 17.953 -3.09 0.321 1 89.94 317 LEU A C 1
ATOM 2455 O O . LEU A 1 317 ? 17.781 -2.844 1.517 1 89.94 317 LEU A O 1
ATOM 2459 N N . LEU A 1 318 ? 17.125 -3.809 -0.369 1 91.62 318 LEU A N 1
ATOM 2460 C CA . LEU A 1 318 ? 15.922 -4.355 0.235 1 91.62 318 LEU A CA 1
ATOM 2461 C C . LEU A 1 318 ? 16.266 -5.422 1.271 1 91.62 318 LEU A C 1
ATOM 2463 O O . LEU A 1 318 ? 15.625 -5.496 2.324 1 91.62 318 LEU A O 1
ATOM 2467 N N . HIS A 1 319 ? 17.266 -6.195 0.968 1 91.38 319 HIS A N 1
ATOM 2468 C CA . HIS A 1 319 ? 17.703 -7.184 1.948 1 91.38 319 HIS A CA 1
ATOM 2469 C C . HIS A 1 319 ? 18.234 -6.508 3.211 1 91.38 319 HIS A C 1
ATOM 2471 O O . HIS A 1 319 ? 17.984 -6.984 4.32 1 91.38 319 HIS A O 1
ATOM 2477 N N . LEU A 1 320 ? 18.953 -5.434 3.027 1 89.5 320 LEU A N 1
ATOM 2478 C CA . LEU A 1 320 ? 19.484 -4.699 4.168 1 89.5 320 LEU A CA 1
ATOM 2479 C C . LEU A 1 320 ? 18.359 -4.105 5.008 1 89.5 320 LEU A C 1
ATOM 2481 O O . LEU A 1 320 ? 18.438 -4.098 6.238 1 89.5 320 LEU A O 1
ATOM 2485 N N . LEU A 1 321 ? 17.359 -3.654 4.344 1 87.69 321 LEU A N 1
ATOM 2486 C CA . LEU A 1 321 ? 16.203 -3.078 5.031 1 87.69 321 LEU A CA 1
ATOM 2487 C C . LEU A 1 321 ? 15.445 -4.148 5.805 1 87.69 321 LEU A C 1
ATOM 2489 O O . LEU A 1 321 ? 14.953 -3.891 6.906 1 87.69 321 LEU A O 1
ATOM 2493 N N . LYS A 1 322 ? 15.406 -5.305 5.289 1 90.06 322 LYS A N 1
ATOM 2494 C CA . LYS A 1 322 ? 14.633 -6.406 5.848 1 90.06 322 LYS A CA 1
ATOM 2495 C C . LYS A 1 322 ? 15.375 -7.074 7 1 90.06 322 LYS A C 1
ATOM 2497 O O . LYS A 1 322 ? 14.758 -7.586 7.934 1 90.06 322 LYS A O 1
ATOM 2502 N N . PHE A 1 323 ? 16.609 -7.078 7.02 1 90.12 323 PHE A N 1
ATOM 2503 C CA . PHE A 1 323 ? 17.484 -7.887 7.855 1 90.12 323 PHE A CA 1
ATOM 2504 C C . PHE A 1 323 ? 17.219 -7.637 9.336 1 90.12 323 PHE A C 1
ATOM 2506 O O . PHE A 1 323 ? 17.047 -8.578 10.109 1 90.12 323 PHE A O 1
ATOM 2513 N N . PRO A 1 324 ? 17.062 -6.363 9.758 1 84.75 324 PRO A N 1
ATOM 2514 C CA . PRO A 1 324 ? 16.859 -6.152 11.188 1 84.75 324 PRO A CA 1
ATOM 2515 C C . PRO A 1 324 ? 15.555 -6.789 11.688 1 84.75 324 PRO A C 1
ATOM 2517 O O . PRO A 1 324 ? 15.508 -7.305 12.805 1 84.75 324 PRO A O 1
ATOM 2520 N N . PHE A 1 325 ? 14.594 -6.801 10.883 1 87.75 325 PHE A N 1
ATOM 2521 C CA . PHE A 1 325 ? 13.305 -7.367 11.281 1 87.75 325 PHE A CA 1
ATOM 2522 C C . PHE A 1 325 ? 13.367 -8.891 11.281 1 87.75 325 PHE A C 1
ATOM 2524 O O . PHE A 1 325 ? 12.859 -9.531 12.203 1 87.75 325 PHE A O 1
ATOM 2531 N N . ASP A 1 326 ? 14.023 -9.414 10.242 1 89.5 326 ASP A N 1
ATOM 2532 C CA . ASP A 1 326 ? 14.211 -10.859 10.195 1 89.5 326 ASP A CA 1
ATOM 2533 C C . ASP A 1 326 ? 15.031 -11.352 11.398 1 89.5 326 ASP A C 1
ATOM 2535 O O . ASP A 1 326 ? 14.688 -12.359 12.016 1 89.5 326 ASP A O 1
ATOM 2539 N N . PHE A 1 327 ? 16.062 -10.609 11.695 1 86.19 327 PHE A N 1
ATOM 2540 C CA . PHE A 1 327 ? 16.953 -10.984 12.789 1 86.19 327 PHE A CA 1
ATOM 2541 C C . PHE A 1 327 ? 16.234 -10.891 14.133 1 86.19 327 PHE A C 1
ATOM 2543 O O . PHE A 1 327 ? 16.281 -11.836 14.93 1 86.19 327 PHE A O 1
ATOM 2550 N N . ALA A 1 328 ? 15.523 -9.82 14.336 1 85 328 ALA A N 1
ATOM 2551 C CA . ALA A 1 328 ? 14.82 -9.617 15.602 1 85 328 ALA A CA 1
ATOM 2552 C C . ALA A 1 328 ? 13.719 -10.664 15.789 1 85 328 ALA A C 1
ATOM 2554 O O . ALA A 1 328 ? 13.516 -11.164 16.891 1 85 328 ALA A O 1
ATOM 2555 N N . ALA A 1 329 ? 13.078 -11.023 14.734 1 88.25 329 ALA A N 1
ATOM 2556 C CA . ALA A 1 329 ? 11.945 -11.953 14.789 1 88.25 329 ALA A CA 1
ATOM 2557 C C . ALA A 1 329 ? 12.414 -13.352 15.18 1 88.25 329 ALA A C 1
ATOM 2559 O O . ALA A 1 329 ? 11.609 -14.18 15.617 1 88.25 329 ALA A O 1
ATOM 2560 N N . LYS A 1 330 ? 13.688 -13.641 15.031 1 86.75 330 LYS A N 1
ATOM 2561 C CA . LYS A 1 330 ? 14.227 -14.938 15.422 1 86.75 330 LYS A CA 1
ATOM 2562 C C . LYS A 1 330 ? 14.352 -15.055 16.938 1 86.75 330 LYS A C 1
ATOM 2564 O O . LYS A 1 330 ? 14.32 -16.156 17.484 1 86.75 330 LYS A O 1
ATOM 2569 N N . TYR A 1 331 ? 14.391 -13.938 17.609 1 85.06 331 TYR A N 1
ATOM 2570 C CA . TYR A 1 331 ? 14.703 -13.969 19.031 1 85.06 331 TYR A CA 1
ATOM 2571 C C . TYR A 1 331 ? 13.539 -13.445 19.875 1 85.06 331 TYR A C 1
ATOM 2573 O O . TYR A 1 331 ? 13.461 -13.711 21.062 1 85.06 331 TYR A O 1
ATOM 2581 N N . VAL A 1 332 ? 12.75 -12.609 19.219 1 84.56 332 VAL A N 1
ATOM 2582 C CA . VAL A 1 332 ? 11.602 -12.039 19.906 1 84.56 332 VAL A CA 1
ATOM 2583 C C . VAL A 1 332 ? 10.312 -12.414 19.172 1 84.56 332 VAL A C 1
ATOM 2585 O O . VAL A 1 332 ? 10.195 -12.172 17.969 1 84.56 332 VAL A O 1
ATOM 2588 N N . ASP A 1 333 ? 9.445 -13.055 19.859 1 83.62 333 ASP A N 1
ATOM 2589 C CA . ASP A 1 333 ? 8.188 -13.453 19.234 1 83.62 333 ASP A CA 1
ATOM 2590 C C . ASP A 1 333 ? 7.168 -12.312 19.266 1 83.62 333 ASP A C 1
ATOM 2592 O O . ASP A 1 333 ? 6.215 -12.344 20.047 1 83.62 333 ASP A O 1
ATOM 2596 N N . LEU A 1 334 ? 7.434 -11.383 18.422 1 85.31 334 LEU A N 1
ATOM 2597 C CA . LEU A 1 334 ? 6.523 -10.258 18.203 1 85.31 334 LEU A CA 1
ATOM 2598 C C . LEU A 1 334 ? 5.957 -10.289 16.781 1 85.31 334 LEU A C 1
ATOM 2600 O O . LEU A 1 334 ? 6.684 -10.055 15.82 1 85.31 334 LEU A O 1
ATOM 2604 N N . PRO A 1 335 ? 4.691 -10.5 16.688 1 86.81 335 PRO A N 1
ATOM 2605 C CA . PRO A 1 335 ? 4.07 -10.648 15.367 1 86.81 335 PRO A CA 1
ATOM 2606 C C . PRO A 1 335 ? 4.309 -9.445 14.469 1 86.81 335 PRO A C 1
ATOM 2608 O O . PRO A 1 335 ? 4.449 -9.594 13.25 1 86.81 335 PRO A O 1
ATOM 2611 N N . ILE A 1 336 ? 4.418 -8.312 14.984 1 85.5 336 ILE A N 1
ATOM 2612 C CA . ILE A 1 336 ? 4.562 -7.094 14.195 1 85.5 336 ILE A CA 1
ATOM 2613 C C . ILE A 1 336 ? 5.891 -7.125 13.445 1 85.5 336 ILE A C 1
ATOM 2615 O O . ILE A 1 336 ? 5.988 -6.609 12.328 1 85.5 336 ILE A O 1
ATOM 2619 N N . LEU A 1 337 ? 6.961 -7.688 13.992 1 86.62 337 LEU A N 1
ATOM 2620 C CA . LEU A 1 337 ? 8.25 -7.793 13.32 1 86.62 337 LEU A CA 1
ATOM 2621 C C . LEU A 1 337 ? 8.148 -8.656 12.07 1 86.62 337 LEU A C 1
ATOM 2623 O O . LEU A 1 337 ? 8.664 -8.289 11.016 1 86.62 337 LEU A O 1
ATOM 2627 N N . ARG A 1 338 ? 7.379 -9.727 12.227 1 91.06 338 ARG A N 1
ATOM 2628 C CA . ARG A 1 338 ? 7.168 -10.602 11.078 1 91.06 338 ARG A CA 1
ATOM 2629 C C . ARG A 1 338 ? 6.281 -9.938 10.031 1 91.06 338 ARG A C 1
ATOM 2631 O O . ARG A 1 338 ? 6.484 -10.117 8.836 1 91.06 338 ARG A O 1
ATOM 2638 N N . LYS A 1 339 ? 5.375 -9.203 10.555 1 91 339 LYS A N 1
ATOM 2639 C CA . LYS A 1 339 ? 4.48 -8.5 9.641 1 91 339 LYS A CA 1
ATOM 2640 C C . LYS A 1 339 ? 5.242 -7.473 8.812 1 91 339 LYS A C 1
ATOM 2642 O O . LYS A 1 339 ? 5.098 -7.426 7.586 1 91 339 LYS A O 1
ATOM 2647 N N . ILE A 1 340 ? 6.07 -6.691 9.406 1 89.12 340 ILE A N 1
ATOM 2648 C CA . ILE A 1 340 ? 6.875 -5.699 8.703 1 89.12 340 ILE A CA 1
ATOM 2649 C C . ILE A 1 340 ? 7.797 -6.398 7.703 1 89.12 340 ILE A C 1
ATOM 2651 O O . ILE A 1 340 ? 7.875 -6 6.539 1 89.12 340 ILE A O 1
ATOM 2655 N N . SER A 1 341 ? 8.414 -7.441 8.188 1 91.88 341 SER A N 1
ATOM 2656 C CA . SER A 1 341 ? 9.32 -8.203 7.336 1 91.88 341 SER A CA 1
ATOM 2657 C C . SER A 1 341 ? 8.594 -8.75 6.113 1 91.88 341 SER A C 1
ATOM 2659 O O . SER A 1 341 ? 9.117 -8.703 4.996 1 91.88 341 SER A O 1
ATOM 2661 N N . SER A 1 342 ? 7.375 -9.203 6.301 1 92.94 342 SER A N 1
ATOM 2662 C CA . SER A 1 342 ? 6.613 -9.828 5.219 1 92.94 342 SER A CA 1
ATOM 2663 C C . SER A 1 342 ? 6.211 -8.797 4.168 1 92.94 342 SER A C 1
ATOM 2665 O O . SER A 1 342 ? 5.855 -9.156 3.045 1 92.94 342 SER A O 1
ATOM 2667 N N . HIS A 1 343 ? 6.301 -7.582 4.594 1 91.06 343 HIS A N 1
ATOM 2668 C CA . HIS A 1 343 ? 5.902 -6.527 3.666 1 91.06 343 HIS A CA 1
ATOM 2669 C C . HIS A 1 343 ? 7.09 -6.035 2.846 1 91.06 343 HIS A C 1
ATOM 2671 O O . HIS A 1 343 ? 6.934 -5.668 1.68 1 91.06 343 HIS A O 1
ATOM 2677 N N . ILE A 1 344 ? 8.234 -6.18 3.525 1 90.62 344 ILE A N 1
ATOM 2678 C CA . ILE A 1 344 ? 9.438 -5.723 2.84 1 90.62 344 ILE A CA 1
ATOM 2679 C C . ILE A 1 344 ? 9.734 -6.637 1.654 1 90.62 344 ILE A C 1
ATOM 2681 O O . ILE A 1 344 ? 9.906 -7.848 1.823 1 90.62 344 ILE A O 1
ATOM 2685 N N . MET A 1 345 ? 9.719 -6.32 0.441 1 93.25 345 MET A N 1
ATOM 2686 C CA . MET A 1 345 ? 10.039 -7.023 -0.798 1 93.25 345 MET A CA 1
ATOM 2687 C C . MET A 1 345 ? 8.82 -7.762 -1.336 1 93.25 345 MET A C 1
ATOM 2689 O O . MET A 1 345 ? 8.953 -8.711 -2.111 1 93.25 345 MET A O 1
ATOM 2693 N N . ASN A 1 346 ? 7.645 -7.449 -0.763 1 95.38 346 ASN A N 1
ATOM 2694 C CA . ASN A 1 346 ? 6.387 -8 -1.256 1 95.38 346 ASN A CA 1
ATOM 2695 C C . ASN A 1 346 ? 5.895 -7.254 -2.494 1 95.38 346 ASN A C 1
ATOM 2697 O O . ASN A 1 346 ? 6.027 -6.031 -2.582 1 95.38 346 ASN A O 1
ATOM 2701 N N . PHE A 1 347 ? 5.27 -7.969 -3.426 1 95.38 347 PHE A N 1
ATOM 2702 C CA . PHE A 1 347 ? 4.699 -7.312 -4.598 1 95.38 347 PHE A CA 1
ATOM 2703 C C . PHE A 1 347 ? 3.727 -6.215 -4.184 1 95.38 347 PHE A C 1
ATOM 2705 O O . PHE A 1 347 ? 3.58 -5.215 -4.887 1 95.38 347 PHE A O 1
ATOM 2712 N N . GLU A 1 348 ? 3.137 -6.324 -3.037 1 91.88 348 GLU A N 1
ATOM 2713 C CA . GLU A 1 348 ? 2.113 -5.395 -2.572 1 91.88 348 GLU A CA 1
ATOM 2714 C C . GLU A 1 348 ? 2.67 -3.979 -2.441 1 91.88 348 GLU A C 1
ATOM 2716 O O . GLU A 1 348 ? 1.938 -3 -2.602 1 91.88 348 GLU A O 1
ATOM 2721 N N . THR A 1 349 ? 3.934 -3.85 -2.236 1 88.94 349 THR A N 1
ATOM 2722 C CA . THR A 1 349 ? 4.555 -2.543 -2.049 1 88.94 349 THR A CA 1
ATOM 2723 C C . THR A 1 349 ? 4.629 -1.784 -3.371 1 88.94 349 THR A C 1
ATOM 2725 O O . THR A 1 349 ? 4.816 -0.566 -3.383 1 88.94 349 THR A O 1
ATOM 2728 N N . LEU A 1 350 ? 4.449 -2.521 -4.48 1 90.88 350 LEU A N 1
ATOM 2729 C CA . LEU A 1 350 ? 4.586 -1.902 -5.793 1 90.88 350 LEU A CA 1
ATOM 2730 C C . LEU A 1 350 ? 3.225 -1.488 -6.344 1 90.88 350 LEU A C 1
ATOM 2732 O O . LEU A 1 350 ? 3.148 -0.73 -7.312 1 90.88 350 LEU A O 1
ATOM 2736 N N . LEU A 1 351 ? 2.17 -1.934 -5.738 1 90.44 351 LEU A N 1
ATOM 2737 C CA . LEU A 1 351 ? 0.829 -1.786 -6.293 1 90.44 351 LEU A CA 1
ATOM 2738 C C . LEU A 1 351 ? 0.49 -0.316 -6.512 1 90.44 351 LEU A C 1
ATOM 2740 O O . LEU A 1 351 ? -0.042 0.054 -7.559 1 90.44 351 LEU A O 1
ATOM 2744 N N . PRO A 1 352 ? 0.91 0.579 -5.605 1 83.06 352 PRO A N 1
ATOM 2745 C CA . PRO A 1 352 ? 0.498 1.976 -5.762 1 83.06 352 PRO A CA 1
ATOM 2746 C C . PRO A 1 352 ? 1.115 2.639 -6.992 1 83.06 352 PRO A C 1
ATOM 2748 O O . PRO A 1 352 ? 0.58 3.629 -7.496 1 83.06 352 PRO A O 1
ATOM 2751 N N . VAL A 1 353 ? 2.178 2.066 -7.52 1 84.94 353 VAL A N 1
ATOM 2752 C CA . VAL A 1 353 ? 2.865 2.754 -8.609 1 84.94 353 VAL A CA 1
ATOM 2753 C C . VAL A 1 353 ? 2.588 2.037 -9.93 1 84.94 353 VAL A C 1
ATOM 2755 O O . VAL A 1 353 ? 3.105 2.43 -10.977 1 84.94 353 VAL A O 1
ATOM 2758 N N . MET A 1 354 ? 1.753 1.005 -9.867 1 90.19 354 MET A N 1
ATOM 2759 C CA . MET A 1 354 ? 1.382 0.301 -11.094 1 90.19 354 MET A CA 1
ATOM 2760 C C . MET A 1 354 ? 0.306 1.067 -11.859 1 90.19 354 MET A C 1
ATOM 2762 O O . MET A 1 354 ? -0.495 1.785 -11.258 1 90.19 354 MET A O 1
ATOM 2766 N N . PRO A 1 355 ? 0.289 0.967 -13.172 1 88.62 355 PRO A N 1
ATOM 2767 C CA . PRO A 1 355 ? -0.742 1.65 -13.961 1 88.62 355 PRO A CA 1
ATOM 2768 C C . PRO A 1 355 ? -2.158 1.267 -13.531 1 88.62 355 PRO A C 1
ATOM 2770 O O . PRO A 1 355 ? -2.408 0.112 -13.18 1 88.62 355 PRO A O 1
ATOM 2773 N N . PRO A 1 356 ? -3.02 2.24 -13.547 1 89.06 356 PRO A N 1
ATOM 2774 C CA . PRO A 1 356 ? -4.422 1.954 -13.234 1 89.06 356 PRO A CA 1
ATOM 2775 C C . PRO A 1 356 ? -5.148 1.236 -14.367 1 89.06 356 PRO A C 1
ATOM 2777 O O . PRO A 1 356 ? -6.098 1.779 -14.938 1 89.06 356 PRO A O 1
ATOM 2780 N N . TYR A 1 357 ? -4.715 0.022 -14.664 1 94.38 357 TYR A N 1
ATOM 2781 C CA . TYR A 1 357 ? -5.234 -0.739 -15.797 1 94.38 357 TYR A CA 1
ATOM 2782 C C . TYR A 1 357 ? -5.285 -2.229 -15.469 1 94.38 357 TYR A C 1
ATOM 2784 O O . TYR A 1 357 ? -4.453 -2.734 -14.711 1 94.38 357 TYR A O 1
ATOM 2792 N N . SER A 1 358 ? -6.27 -2.887 -15.906 1 96 358 SER A N 1
ATOM 2793 C CA . SER A 1 358 ? -6.406 -4.336 -15.812 1 96 358 SER A CA 1
ATOM 2794 C C . SER A 1 358 ? -6.91 -4.926 -17.125 1 96 358 SER A C 1
ATOM 2796 O O . SER A 1 358 ? -7.586 -4.246 -17.906 1 96 358 SER A O 1
ATOM 2798 N N . MET A 1 359 ? -6.531 -6.164 -17.359 1 98 359 MET A N 1
ATOM 2799 C CA . MET A 1 359 ? -6.902 -6.773 -18.641 1 98 359 MET A CA 1
ATOM 2800 C C . MET A 1 359 ? -7.008 -8.289 -18.516 1 98 359 MET A C 1
ATOM 2802 O O . MET A 1 359 ? -6.215 -8.914 -17.812 1 98 359 MET A O 1
ATOM 2806 N N . ILE A 1 360 ? -8.023 -8.82 -19.125 1 98.38 360 ILE A N 1
ATOM 2807 C CA . ILE A 1 360 ? -8.125 -10.242 -19.422 1 98.38 360 ILE A CA 1
ATOM 2808 C C . ILE A 1 360 ? -8.047 -10.453 -20.938 1 98.38 360 ILE A C 1
ATOM 2810 O O . ILE A 1 360 ? -8.695 -9.734 -21.703 1 98.38 360 ILE A O 1
ATOM 2814 N N . ILE A 1 361 ? -7.207 -11.391 -21.328 1 98.56 361 ILE A N 1
ATOM 2815 C CA . ILE A 1 361 ? -7.176 -11.68 -22.766 1 98.56 361 ILE A CA 1
ATOM 2816 C C . ILE A 1 361 ? -7.598 -13.125 -23 1 98.56 361 ILE A C 1
ATOM 2818 O O . ILE A 1 361 ? -7.547 -13.953 -22.094 1 98.56 361 ILE A O 1
ATOM 2822 N N . GLU A 1 362 ? -8.086 -13.391 -24.172 1 98.38 362 GLU A N 1
ATOM 2823 C CA . GLU A 1 362 ? -8.406 -14.727 -24.672 1 98.38 362 GLU A CA 1
ATOM 2824 C C . GLU A 1 362 ? -7.492 -15.117 -25.828 1 98.38 362 GLU A C 1
ATOM 2826 O O . GLU A 1 362 ? -7.367 -14.375 -26.812 1 98.38 362 GLU A O 1
ATOM 2831 N N . VAL A 1 363 ? -6.879 -16.25 -25.688 1 98.75 363 VAL A N 1
ATOM 2832 C CA . VAL A 1 363 ? -5.887 -16.703 -26.656 1 98.75 363 VAL A CA 1
ATOM 2833 C C . VAL A 1 363 ? -6.297 -18.062 -27.219 1 98.75 363 VAL A C 1
ATOM 2835 O O . VAL A 1 363 ? -6.703 -18.953 -26.469 1 98.75 363 VAL A O 1
ATOM 2838 N N . ASP A 1 364 ? -6.23 -18.203 -28.516 1 98.25 364 ASP A N 1
ATOM 2839 C CA . ASP A 1 364 ? -6.531 -19.516 -29.078 1 98.25 364 ASP A CA 1
ATOM 2840 C C . ASP A 1 364 ? -5.32 -20.453 -28.984 1 98.25 364 ASP A C 1
ATOM 2842 O O . ASP A 1 364 ? -4.273 -20.062 -28.453 1 98.25 364 ASP A O 1
ATOM 2846 N N . TRP A 1 365 ? -5.461 -21.656 -29.438 1 97.88 365 TRP A N 1
ATOM 2847 C CA . TRP A 1 365 ? -4.434 -22.656 -29.203 1 97.88 365 TRP A CA 1
ATOM 2848 C C . TRP A 1 365 ? -3.301 -22.516 -30.219 1 97.88 365 TRP A C 1
ATOM 2850 O O . TRP A 1 365 ? -2.332 -23.281 -30.188 1 97.88 365 TRP A O 1
ATOM 2860 N N . ASN A 1 366 ? -3.34 -21.469 -31.062 1 96.69 366 ASN A N 1
ATOM 2861 C CA . ASN A 1 366 ? -2.24 -21.125 -31.953 1 96.69 366 ASN A CA 1
ATOM 2862 C C . ASN A 1 366 ? -1.455 -19.922 -31.438 1 96.69 366 ASN A C 1
ATOM 2864 O O . ASN A 1 366 ? -0.539 -19.453 -32.125 1 96.69 366 ASN A O 1
ATOM 2868 N N . GLY A 1 367 ? -1.844 -19.438 -30.344 1 97.81 367 GLY A N 1
ATOM 2869 C CA . GLY A 1 367 ? -1.124 -18.328 -29.734 1 97.81 367 GLY A CA 1
ATOM 2870 C C . GLY A 1 367 ? -1.61 -16.984 -30.203 1 97.81 367 GLY A C 1
ATOM 2871 O O . GLY A 1 367 ? -0.896 -15.977 -30.094 1 97.81 367 GLY A O 1
ATOM 2872 N N . LYS A 1 368 ? -2.76 -16.938 -30.766 1 97.81 368 LYS A N 1
ATOM 2873 C CA . LYS A 1 368 ? -3.334 -15.688 -31.234 1 97.81 368 LYS A CA 1
ATOM 2874 C C . LYS A 1 368 ? -4.332 -15.125 -30.234 1 97.81 368 LYS A C 1
ATOM 2876 O O . LYS A 1 368 ? -5.227 -15.844 -29.781 1 97.81 368 LYS A O 1
ATOM 2881 N N . ILE A 1 369 ? -4.133 -13.852 -29.906 1 98.5 369 ILE A N 1
ATOM 2882 C CA . ILE A 1 369 ? -5.113 -13.188 -29.047 1 98.5 369 ILE A CA 1
ATOM 2883 C C . ILE A 1 369 ? -6.387 -12.914 -29.844 1 98.5 369 ILE A C 1
ATOM 2885 O O . ILE A 1 369 ? -6.344 -12.273 -30.891 1 98.5 369 ILE A O 1
ATOM 2889 N N . VAL A 1 370 ? -7.539 -13.336 -29.297 1 98 370 VAL A N 1
ATOM 2890 C CA . VAL A 1 370 ? -8.758 -13.266 -30.094 1 98 370 VAL A CA 1
ATOM 2891 C C . VAL A 1 370 ? -9.773 -12.359 -29.406 1 98 370 VAL A C 1
ATOM 2893 O O . VAL A 1 370 ? -10.758 -11.945 -30.016 1 98 370 VAL A O 1
ATOM 2896 N N . ASN A 1 371 ? -9.562 -12.039 -28.156 1 96.69 371 ASN A N 1
ATOM 2897 C CA . ASN A 1 371 ? -10.453 -11.164 -27.391 1 96.69 371 ASN A CA 1
ATOM 2898 C C . ASN A 1 371 ? -9.75 -10.562 -26.188 1 96.69 371 ASN A C 1
ATOM 2900 O O . ASN A 1 371 ? -8.695 -11.039 -25.766 1 96.69 371 ASN A O 1
ATOM 2904 N N . SER A 1 372 ? -10.344 -9.43 -25.656 1 97.81 372 SER A N 1
ATOM 2905 C CA . SER A 1 372 ? -9.805 -8.812 -24.438 1 97.81 372 SER A CA 1
ATOM 2906 C C . SER A 1 372 ? -10.875 -8.039 -23.688 1 97.81 372 SER A C 1
ATOM 2908 O O . SER A 1 372 ? -11.898 -7.652 -24.266 1 97.81 372 SER A O 1
ATOM 2910 N N . TRP A 1 373 ? -10.758 -7.918 -22.438 1 97.38 373 TRP A N 1
ATOM 2911 C CA . TRP A 1 373 ? -11.57 -7.105 -21.547 1 97.38 373 TRP A CA 1
ATOM 2912 C C . TRP A 1 373 ? -10.688 -6.172 -20.719 1 97.38 373 TRP A C 1
ATOM 2914 O O . TRP A 1 373 ? -9.648 -6.586 -20.203 1 97.38 373 TRP A O 1
ATOM 2924 N N . HIS A 1 374 ? -11.102 -4.891 -20.594 1 97 374 HIS A N 1
ATOM 2925 C CA . HIS A 1 374 ? -10.227 -3.863 -20.031 1 97 374 HIS A CA 1
ATOM 2926 C C . HIS A 1 374 ? -10.906 -3.145 -18.875 1 97 374 HIS A C 1
ATOM 2928 O O . HIS A 1 374 ? -12.133 -3.062 -18.812 1 97 374 HIS A O 1
ATOM 2934 N N . SER A 1 375 ? -10.125 -2.721 -17.922 1 96 375 SER A N 1
ATOM 2935 C CA . SER A 1 375 ? -10.461 -1.693 -16.938 1 96 375 SER A CA 1
ATOM 2936 C C . SER A 1 375 ? -9.406 -0.589 -16.922 1 96 375 SER A C 1
ATOM 2938 O O . SER A 1 375 ? -8.203 -0.866 -17 1 96 375 SER A O 1
ATOM 2940 N N . ASN A 1 376 ? -9.844 0.632 -16.875 1 92.25 376 ASN A N 1
ATOM 2941 C CA . ASN A 1 376 ? -8.938 1.773 -16.75 1 92.25 376 ASN A CA 1
ATOM 2942 C C . ASN A 1 376 ? -9.133 2.51 -15.43 1 92.25 376 ASN A C 1
ATOM 2944 O O . ASN A 1 376 ? -8.805 3.693 -15.32 1 92.25 376 ASN A O 1
ATOM 2948 N N . LEU A 1 377 ? -9.695 1.727 -14.516 1 89.56 377 LEU A N 1
ATOM 2949 C CA . LEU A 1 377 ? -9.945 2.33 -13.211 1 89.56 377 LEU A CA 1
ATOM 2950 C C . LEU A 1 377 ? -8.898 1.887 -12.195 1 89.56 377 LEU A C 1
ATOM 2952 O O . LEU A 1 377 ? -8.492 0.724 -12.188 1 89.56 377 LEU A O 1
ATOM 2956 N N . SER A 1 378 ? -8.547 2.773 -11.273 1 84.81 378 SER A N 1
ATOM 2957 C CA . SER A 1 378 ? -7.523 2.516 -10.273 1 84.81 378 SER A CA 1
ATOM 2958 C C . SER A 1 378 ? -8.047 1.599 -9.172 1 84.81 378 SER A C 1
ATOM 2960 O O . SER A 1 378 ? -7.266 0.977 -8.445 1 84.81 378 SER A O 1
ATOM 2962 N N . ASP A 1 379 ? -9.344 1.531 -9.047 1 85.62 379 ASP A N 1
ATOM 2963 C CA . ASP A 1 379 ? -9.875 0.732 -7.945 1 85.62 379 ASP A CA 1
ATOM 2964 C C . ASP A 1 379 ? -10.414 -0.603 -8.445 1 85.62 379 ASP A C 1
ATOM 2966 O O . ASP A 1 379 ? -10.992 -1.376 -7.68 1 85.62 379 ASP A O 1
ATOM 2970 N N . VAL A 1 380 ? -10.359 -0.817 -9.758 1 92.62 380 VAL A N 1
ATOM 2971 C CA . VAL A 1 380 ? -10.773 -2.08 -10.359 1 92.62 380 VAL A CA 1
ATOM 2972 C C . VAL A 1 380 ? -9.641 -2.65 -11.211 1 92.62 380 VAL A C 1
ATOM 2974 O O . VAL A 1 380 ? -9.648 -2.516 -12.438 1 92.62 380 VAL A O 1
ATOM 2977 N N . ARG A 1 381 ? -8.695 -3.236 -10.5 1 94.12 381 ARG A N 1
ATOM 2978 C CA . ARG A 1 381 ? -7.512 -3.75 -11.18 1 94.12 381 ARG A CA 1
ATOM 2979 C C . ARG A 1 381 ? -6.922 -4.938 -10.422 1 94.12 381 ARG A C 1
ATOM 2981 O O . ARG A 1 381 ? -7.531 -5.445 -9.484 1 94.12 381 ARG A O 1
ATOM 2988 N N . PHE A 1 382 ? -5.852 -5.508 -10.977 1 97.62 382 PHE A N 1
ATOM 2989 C CA . PHE A 1 382 ? -5.031 -6.574 -10.414 1 97.62 382 PHE A CA 1
ATOM 2990 C C . PHE A 1 382 ? -5.777 -7.902 -10.438 1 97.62 382 PHE A C 1
ATOM 2992 O O . PHE A 1 382 ? -5.738 -8.656 -9.461 1 97.62 382 PHE A O 1
ATOM 2999 N N . PHE A 1 383 ? -6.465 -8.172 -11.508 1 98.44 383 PHE A N 1
ATOM 3000 C CA . PHE A 1 383 ? -7.117 -9.469 -11.641 1 98.44 383 PHE A CA 1
ATOM 3001 C C . PHE A 1 383 ? -6.113 -10.531 -12.078 1 98.44 383 PHE A C 1
ATOM 3003 O O . PHE A 1 383 ? -5.348 -10.32 -13.023 1 98.44 383 PHE A O 1
ATOM 3010 N N . SER A 1 384 ? -6.129 -11.648 -11.375 1 98.69 384 SER A N 1
ATOM 3011 C CA . SER A 1 384 ? -5.191 -12.734 -11.656 1 98.69 384 SER A CA 1
ATOM 3012 C C . SER A 1 384 ? -5.902 -13.93 -12.281 1 98.69 384 SER A C 1
ATOM 3014 O O . SER A 1 384 ? -5.254 -14.891 -12.695 1 98.69 384 SER A O 1
ATOM 3016 N N . ASP A 1 385 ? -7.203 -13.945 -12.305 1 98.75 385 ASP A N 1
ATOM 3017 C CA . ASP A 1 385 ? -7.973 -15.086 -12.789 1 98.75 385 ASP A CA 1
ATOM 3018 C C . ASP A 1 385 ? -9.312 -14.641 -13.375 1 98.75 385 ASP A C 1
ATOM 3020 O O . ASP A 1 385 ? -9.836 -13.586 -13.008 1 98.75 385 ASP A O 1
ATOM 3024 N N . ALA A 1 386 ? -9.805 -15.422 -14.297 1 98.25 386 ALA A N 1
ATOM 3025 C CA . ALA A 1 386 ? -11.109 -15.164 -14.898 1 98.25 386 ALA A CA 1
ATOM 3026 C C . ALA A 1 386 ? -11.797 -16.469 -15.297 1 98.25 386 ALA A C 1
ATOM 3028 O O . ALA A 1 386 ? -11.195 -17.312 -15.969 1 98.25 386 ALA A O 1
ATOM 3029 N N . LYS A 1 387 ? -13.016 -16.578 -14.875 1 95.88 387 LYS A N 1
ATOM 3030 C CA . LYS A 1 387 ? -13.875 -17.703 -15.25 1 95.88 387 LYS A CA 1
ATOM 3031 C C . LYS A 1 387 ? -15.281 -17.234 -15.586 1 95.88 387 LYS A C 1
ATOM 3033 O O . LYS A 1 387 ? -15.812 -16.312 -14.945 1 95.88 387 LYS A O 1
ATOM 3038 N N . ILE A 1 388 ? -15.82 -17.797 -16.547 1 93.56 388 ILE A N 1
ATOM 3039 C CA . ILE A 1 388 ? -17.219 -17.531 -16.875 1 93.56 388 ILE A CA 1
ATOM 3040 C C . ILE A 1 388 ? -18.109 -18.641 -16.328 1 93.56 388 ILE A C 1
ATOM 3042 O O . ILE A 1 388 ? -17.891 -19.812 -16.641 1 93.56 388 ILE A O 1
ATOM 3046 N N . ILE A 1 389 ? -19.031 -18.234 -15.531 1 89.56 389 ILE A N 1
ATOM 3047 C CA . ILE A 1 389 ? -19.969 -19.156 -14.898 1 89.56 389 ILE A CA 1
ATOM 3048 C C . ILE A 1 389 ? -21.391 -18.609 -15.023 1 89.56 389 ILE A C 1
ATOM 3050 O O . ILE A 1 389 ? -21.688 -17.547 -14.492 1 89.56 389 ILE A O 1
ATOM 3054 N N . ASN A 1 390 ? -22.281 -19.266 -15.703 1 86.06 390 ASN A N 1
ATOM 3055 C CA . ASN A 1 390 ? -23.703 -18.953 -15.812 1 86.06 390 ASN A CA 1
ATOM 3056 C C . ASN A 1 390 ? -23.922 -17.516 -16.266 1 86.06 390 ASN A C 1
ATOM 3058 O O . ASN A 1 390 ? -24.656 -16.766 -15.617 1 86.06 390 ASN A O 1
ATOM 3062 N N . GLY A 1 391 ? -23.156 -17.078 -17.234 1 88.25 391 GLY A N 1
ATOM 3063 C CA . GLY A 1 391 ? -23.391 -15.781 -17.844 1 88.25 391 GLY A CA 1
ATOM 3064 C C . GLY A 1 391 ? -22.641 -14.648 -17.172 1 88.25 391 GLY A C 1
ATOM 3065 O O . GLY A 1 391 ? -22.781 -13.484 -17.547 1 88.25 391 GLY A O 1
ATOM 3066 N N . TYR A 1 392 ? -21.797 -15.055 -16.203 1 93.19 392 TYR A N 1
ATOM 3067 C CA . TYR A 1 392 ? -20.984 -14.055 -15.531 1 93.19 392 TYR A CA 1
ATOM 3068 C C . TYR A 1 392 ? -19.5 -14.398 -15.625 1 93.19 392 TYR A C 1
ATOM 3070 O O . TYR A 1 392 ? -19.125 -15.57 -15.547 1 93.19 392 TYR A O 1
ATOM 3078 N N . MET A 1 393 ? -18.734 -13.398 -15.82 1 95.62 393 MET A N 1
ATOM 3079 C CA . MET A 1 393 ? -17.281 -13.555 -15.617 1 95.62 393 MET A CA 1
ATOM 3080 C C . MET A 1 393 ? -16.891 -13.188 -14.195 1 95.62 393 MET A C 1
ATOM 3082 O O . MET A 1 393 ? -17.156 -12.07 -13.742 1 95.62 393 MET A O 1
ATOM 3086 N N . TYR A 1 394 ? -16.422 -14.133 -13.539 1 97.25 394 TYR A N 1
ATOM 3087 C CA . TYR A 1 394 ? -15.867 -13.898 -12.211 1 97.25 394 TYR A CA 1
ATOM 3088 C C . TYR A 1 394 ? -14.359 -13.641 -12.281 1 97.25 394 TYR A C 1
ATOM 3090 O O . TYR A 1 394 ? -13.656 -14.281 -13.062 1 97.25 394 TYR A O 1
ATOM 3098 N N . LEU A 1 395 ? -13.914 -12.656 -11.492 1 98.38 395 LEU A N 1
ATOM 3099 C CA . LEU A 1 395 ? -12.531 -12.203 -11.516 1 98.38 395 LEU A CA 1
ATOM 3100 C C . LEU A 1 395 ? -11.883 -12.367 -10.148 1 98.38 395 LEU A C 1
ATOM 3102 O O . LEU A 1 395 ? -12.406 -11.875 -9.141 1 98.38 395 LEU A O 1
ATOM 3106 N N . GLY A 1 396 ? -10.797 -13.102 -10.117 1 98.5 396 GLY A N 1
ATOM 3107 C CA . GLY A 1 396 ? -10 -13.242 -8.906 1 98.5 396 GLY A CA 1
ATOM 3108 C C . GLY A 1 396 ? -8.836 -12.266 -8.844 1 98.5 396 GLY A C 1
ATOM 3109 O O . GLY A 1 396 ? -8.492 -11.641 -9.852 1 98.5 396 GLY A O 1
ATOM 3110 N N . SER A 1 397 ? -8.242 -12.117 -7.676 1 98.5 397 SER A N 1
ATOM 3111 C CA . SER A 1 397 ? -7.098 -11.242 -7.453 1 98.5 397 SER A CA 1
ATOM 3112 C C . SER A 1 397 ? -6.285 -11.695 -6.242 1 98.5 397 SER A C 1
ATOM 3114 O O . SER A 1 397 ? -6.848 -12.109 -5.227 1 98.5 397 SER A O 1
ATOM 3116 N N . PRO A 1 398 ? -4.953 -11.57 -6.398 1 97.62 398 PRO A N 1
ATOM 3117 C CA . PRO A 1 398 ? -4.16 -11.891 -5.211 1 97.62 398 PRO A CA 1
ATOM 3118 C C . PRO A 1 398 ? -4.207 -10.781 -4.16 1 97.62 398 PRO A C 1
ATOM 3120 O O . PRO A 1 398 ? -3.771 -10.984 -3.023 1 97.62 398 PRO A O 1
ATOM 3123 N N . TYR A 1 399 ? -4.828 -9.586 -4.473 1 95.56 399 TYR A N 1
ATOM 3124 C CA . TYR A 1 399 ? -4.66 -8.438 -3.596 1 95.56 399 TYR A CA 1
ATOM 3125 C C . TYR A 1 399 ? -6.012 -7.883 -3.162 1 95.56 399 TYR A C 1
ATOM 3127 O O . TYR A 1 399 ? -6.145 -7.352 -2.055 1 95.56 399 TYR A O 1
ATOM 3135 N N . ASN A 1 400 ? -7.02 -8.031 -3.984 1 95.5 400 ASN A N 1
ATOM 3136 C CA . ASN A 1 400 ? -8.305 -7.391 -3.732 1 95.5 400 ASN A CA 1
ATOM 3137 C C . ASN A 1 400 ? -9.031 -8.031 -2.557 1 95.5 400 ASN A C 1
ATOM 3139 O O . ASN A 1 400 ? -8.828 -9.211 -2.264 1 95.5 400 ASN A O 1
ATOM 3143 N N . ASP A 1 401 ? -9.906 -7.262 -1.948 1 93.38 401 ASP A N 1
ATOM 3144 C CA . ASP A 1 401 ? -10.727 -7.777 -0.858 1 93.38 401 ASP A CA 1
ATOM 3145 C C . ASP A 1 401 ? -12.141 -8.109 -1.344 1 93.38 401 ASP A C 1
ATOM 3147 O O . ASP A 1 401 ? -13.102 -8 -0.584 1 93.38 401 ASP A O 1
ATOM 3151 N N . TYR A 1 402 ? -12.227 -8.383 -2.648 1 95.31 402 TYR A N 1
ATOM 3152 C CA . TYR A 1 402 ? -13.492 -8.742 -3.277 1 95.31 402 TYR A CA 1
ATOM 3153 C C . TYR A 1 402 ? -13.266 -9.688 -4.453 1 95.31 402 TYR A C 1
ATOM 3155 O O . TYR A 1 402 ? -12.141 -9.844 -4.922 1 95.31 402 TYR A O 1
ATOM 3163 N N . ILE A 1 403 ? -14.312 -10.359 -4.859 1 98 403 ILE A N 1
ATOM 3164 C CA . ILE A 1 403 ? -14.383 -11.047 -6.145 1 98 403 ILE A CA 1
ATOM 3165 C C . ILE A 1 403 ? -15.094 -10.156 -7.164 1 98 403 ILE A C 1
ATOM 3167 O O . ILE A 1 403 ? -16.203 -9.68 -6.91 1 98 403 ILE A O 1
ATOM 3171 N N . GLY A 1 404 ? -14.414 -9.898 -8.273 1 97.75 404 GLY A N 1
ATOM 3172 C CA . GLY A 1 404 ? -15.086 -9.148 -9.328 1 97.75 404 GLY A CA 1
ATOM 3173 C C . GLY A 1 404 ? -16.078 -9.984 -10.117 1 97.75 404 GLY A C 1
ATOM 3174 O O . GLY A 1 404 ? -15.852 -11.18 -10.336 1 97.75 404 GLY A O 1
ATOM 3175 N N . ARG A 1 405 ? -17.125 -9.32 -10.523 1 97.12 405 ARG A N 1
ATOM 3176 C CA . ARG A 1 405 ? -18.109 -9.992 -11.383 1 97.12 405 ARG A CA 1
ATOM 3177 C C . ARG A 1 405 ? -18.656 -9.031 -12.43 1 97.12 405 ARG A C 1
ATOM 3179 O O . ARG A 1 405 ? -19.016 -7.898 -12.117 1 97.12 405 ARG A O 1
ATOM 3186 N N . ILE A 1 406 ? -18.641 -9.445 -13.617 1 95.75 406 ILE A N 1
ATOM 3187 C CA . ILE A 1 406 ? -19.281 -8.672 -14.664 1 95.75 406 ILE A CA 1
ATOM 3188 C C . ILE A 1 406 ? -20.281 -9.555 -15.414 1 95.75 406 ILE A C 1
ATOM 3190 O O . ILE A 1 406 ? -20.062 -10.766 -15.555 1 95.75 406 ILE A O 1
ATOM 3194 N N . LYS A 1 407 ? -21.359 -8.93 -15.898 1 92.44 407 LYS A N 1
ATOM 3195 C CA . LYS A 1 407 ? -22.312 -9.656 -16.719 1 92.44 407 LYS A CA 1
ATOM 3196 C C . LYS A 1 407 ? -21.797 -9.844 -18.141 1 92.44 407 LYS A C 1
ATOM 3198 O O . LYS A 1 407 ? -21.234 -8.922 -18.719 1 92.44 407 LYS A O 1
ATOM 3203 N N . MET A 1 408 ? -21.938 -11.039 -18.562 1 88.5 408 MET A N 1
ATOM 3204 C CA . MET A 1 408 ? -21.547 -11.367 -19.938 1 88.5 408 MET A CA 1
ATOM 3205 C C . MET A 1 408 ? -22.766 -11.562 -20.812 1 88.5 408 MET A C 1
ATOM 3207 O O . MET A 1 408 ? -23.281 -12.672 -20.922 1 88.5 408 MET A O 1
ATOM 3211 N N . PRO A 1 409 ? -23.469 -10.469 -21.297 1 63.16 409 PRO A N 1
ATOM 3212 C CA . PRO A 1 409 ? -24.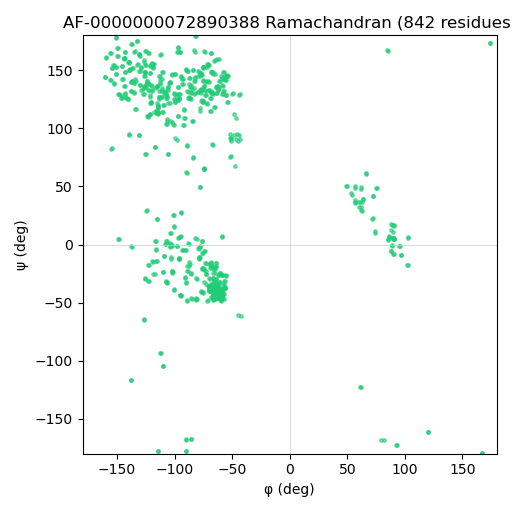734 -10.609 -22.016 1 63.16 409 PRO A CA 1
ATOM 3213 C C . PRO A 1 409 ? -24.688 -11.734 -23.062 1 63.16 409 PRO A C 1
ATOM 3215 O O . PRO A 1 409 ? -25.672 -12.461 -23.219 1 63.16 409 PRO A O 1
ATOM 3218 N N . ASP A 1 410 ? -23.812 -11.672 -24.062 1 58.19 410 ASP A N 1
ATOM 3219 C CA . ASP A 1 410 ? -23.875 -12.609 -25.172 1 58.19 410 ASP A CA 1
ATOM 3220 C C . ASP A 1 410 ? -23.266 -13.953 -24.797 1 58.19 410 ASP A C 1
ATOM 3222 O O . ASP A 1 410 ? -23.219 -14.875 -25.609 1 58.19 410 ASP A O 1
ATOM 3226 N N . SER A 1 411 ? -22.75 -14.086 -23.688 1 51.03 411 SER A N 1
ATOM 3227 C CA . SER A 1 411 ? -22.031 -15.32 -23.375 1 51.03 411 SER A CA 1
ATOM 3228 C C . SER A 1 411 ? -22.938 -16.328 -22.672 1 51.03 411 SER A C 1
ATOM 3230 O O . SER A 1 411 ? -22.484 -17.109 -21.828 1 51.03 411 SER A O 1
ATOM 3232 N N . ILE A 1 412 ? -24.156 -16.234 -22.922 1 40.94 412 ILE A N 1
ATOM 3233 C CA . ILE A 1 412 ? -25.078 -17.188 -22.328 1 40.94 412 ILE A CA 1
ATOM 3234 C C . ILE A 1 412 ? -24.703 -18.609 -22.75 1 40.94 412 ILE A C 1
ATOM 3236 O O . ILE A 1 412 ? -25.578 -19.453 -22.938 1 40.94 412 ILE A O 1
ATOM 3240 N N . HIS A 1 413 ? -23.562 -18.781 -23.422 1 38.12 413 HIS A N 1
ATOM 3241 C CA . HIS A 1 413 ? -23.406 -20.203 -23.688 1 38.12 413 HIS A CA 1
ATOM 3242 C C . HIS A 1 413 ? -22.922 -20.938 -22.438 1 38.12 413 HIS A C 1
ATOM 3244 O O . HIS A 1 413 ? -22.031 -20.453 -21.734 1 38.12 413 HIS A O 1
ATOM 3250 N N . PHE A 1 414 ? -23.734 -21.797 -21.938 1 36.06 414 PHE A N 1
ATOM 3251 C CA . PHE A 1 414 ? -23.438 -22.781 -20.906 1 36.06 414 PHE A CA 1
ATOM 3252 C C . PHE A 1 414 ? -22.188 -23.578 -21.25 1 36.06 414 PHE A C 1
ATOM 3254 O O . PHE A 1 414 ? -22.078 -24.141 -22.344 1 36.06 414 PHE A O 1
ATOM 3261 N N . VAL A 1 415 ? -21.094 -23.25 -20.938 1 33.19 415 VAL A N 1
ATOM 3262 C CA . VAL A 1 415 ? -20.031 -24.234 -21.078 1 33.19 415 VAL A CA 1
ATOM 3263 C C . VAL A 1 415 ? -20.5 -25.578 -20.531 1 33.19 415 VAL A C 1
ATOM 3265 O O . VAL A 1 415 ? -20.797 -25.703 -19.344 1 33.19 415 VAL A O 1
ATOM 3268 N N . LYS A 1 416 ? -21.094 -26.359 -21.344 1 36.38 416 LYS A N 1
ATOM 3269 C CA . LYS A 1 416 ? -21.328 -27.734 -20.969 1 36.38 416 LYS A CA 1
ATOM 3270 C C . LYS A 1 416 ? -20.062 -28.406 -20.469 1 36.38 416 LYS A C 1
ATOM 3272 O O . LYS A 1 416 ? -19.094 -28.578 -21.219 1 36.38 416 LYS A O 1
ATOM 3277 N N . GLN A 1 417 ? -19.594 -28.141 -19.219 1 33.69 417 GLN A N 1
ATOM 3278 C CA . GLN A 1 417 ? -18.516 -28.984 -18.734 1 33.69 417 GLN A CA 1
ATOM 3279 C C . GLN A 1 417 ? -18.781 -30.453 -19.062 1 33.69 417 GLN A C 1
ATOM 3281 O O . GLN A 1 417 ? -19.938 -30.891 -19.078 1 33.69 417 GLN A O 1
ATOM 3286 N N . PRO A 1 418 ? -17.844 -31.141 -19.641 1 33.22 418 PRO A N 1
ATOM 3287 C CA . PRO A 1 418 ? -18.078 -32.562 -19.828 1 33.22 418 PRO A CA 1
ATOM 3288 C C . PRO A 1 418 ? -18.578 -33.25 -18.562 1 33.22 418 PRO A C 1
ATOM 3290 O O . PRO A 1 418 ? -18.109 -32.969 -17.469 1 33.22 418 PRO A O 1
ATOM 3293 N N . VAL A 1 419 ? -19.875 -33.719 -18.578 1 33.06 419 VAL A N 1
ATOM 3294 C CA . VAL A 1 419 ? -20.484 -34.594 -17.578 1 33.06 419 VAL A CA 1
ATOM 3295 C C . VAL A 1 419 ? -19.562 -35.781 -17.281 1 33.06 419 VAL A C 1
ATOM 3297 O O . VAL A 1 419 ? -19.25 -36.562 -18.188 1 33.06 419 VAL A O 1
ATOM 3300 N N . PHE A 1 420 ? -18.766 -35.688 -16.312 1 31.77 420 PHE A N 1
ATOM 3301 C CA . PHE A 1 420 ? -18.172 -36.906 -15.828 1 31.77 420 PHE A CA 1
ATOM 3302 C C . PHE A 1 420 ? -19.25 -37.969 -15.57 1 31.77 420 PHE A C 1
ATOM 3304 O O . PHE A 1 420 ? -20.25 -37.688 -14.906 1 31.77 420 PHE A O 1
ATOM 3311 N N . SER A 1 421 ? -19.562 -38.781 -16.547 1 24.36 421 SER A N 1
ATOM 3312 C CA . SER A 1 421 ? -20.375 -39.969 -16.25 1 24.36 421 SER A CA 1
ATOM 3313 C C . SER A 1 421 ? -19.891 -40.656 -14.992 1 24.36 421 SER A C 1
ATOM 3315 O O . SER A 1 421 ? -18.719 -41.031 -14.883 1 24.36 421 SER A O 1
ATOM 3317 N N . LEU A 1 422 ? -20.5 -40.312 -13.953 1 27.34 422 LEU A N 1
ATOM 3318 C CA . LEU A 1 422 ? -20.422 -41.344 -12.914 1 27.34 422 LEU A CA 1
ATOM 3319 C C . LEU A 1 422 ? -20.75 -42.719 -13.484 1 27.34 422 LEU A C 1
ATOM 3321 O O . LEU A 1 422 ? -21.891 -42.969 -13.891 1 27.34 422 LEU A O 1
ATOM 3325 N N . GLY A 1 423 ? -19.859 -43.281 -14.383 1 19.03 423 GLY A N 1
ATOM 3326 C CA . GLY A 1 423 ? -20.031 -44.719 -14.422 1 19.03 423 GLY A CA 1
ATOM 3327 C C . GLY A 1 423 ? -19.875 -45.375 -13.062 1 19.03 423 GLY A C 1
ATOM 3328 O O . GLY A 1 423 ? -19.156 -44.875 -12.203 1 19.03 423 GLY A O 1
ATOM 3329 N N . MET B 1 1 ? 28.156 -27.766 6.383 1 53.91 1 MET B N 1
ATOM 3330 C CA . MET B 1 1 ? 29.25 -26.891 6.789 1 53.91 1 MET B CA 1
ATOM 3331 C C . MET B 1 1 ? 29.328 -25.656 5.898 1 53.91 1 MET B C 1
ATOM 3333 O O . MET B 1 1 ? 29.469 -24.531 6.395 1 53.91 1 MET B O 1
ATOM 3337 N N . GLY B 1 2 ? 29 -25.875 4.555 1 63.78 2 GLY B N 1
ATOM 3338 C CA . GLY B 1 2 ? 29.031 -24.812 3.561 1 63.78 2 GLY B CA 1
ATOM 3339 C C . GLY B 1 2 ? 27.906 -23.828 3.701 1 63.78 2 GLY B C 1
ATOM 3340 O O . GLY B 1 2 ? 28.125 -22.609 3.666 1 63.78 2 GLY B O 1
ATOM 3341 N N . LEU B 1 3 ? 26.844 -24.359 4.109 1 69.94 3 LEU B N 1
ATOM 3342 C CA . LEU B 1 3 ? 25.672 -23.484 4.238 1 69.94 3 LEU B CA 1
ATOM 3343 C C . LEU B 1 3 ? 25.781 -22.625 5.488 1 69.94 3 LEU B C 1
ATOM 3345 O O . LEU B 1 3 ? 25.484 -21.422 5.445 1 69.94 3 LEU B O 1
ATOM 3349 N N . ALA B 1 4 ? 26.266 -23.188 6.59 1 73.88 4 ALA B N 1
ATOM 3350 C CA . ALA B 1 4 ? 26.422 -22.453 7.84 1 73.88 4 ALA B CA 1
ATOM 3351 C C . ALA B 1 4 ? 27.469 -21.344 7.695 1 73.88 4 ALA B C 1
ATOM 3353 O O . ALA B 1 4 ? 27.266 -20.234 8.172 1 73.88 4 ALA B O 1
ATOM 3354 N N . LYS B 1 5 ? 28.547 -21.672 7.066 1 75.69 5 LYS B N 1
ATOM 3355 C CA . LYS B 1 5 ? 29.578 -20.672 6.836 1 75.69 5 LYS B CA 1
ATOM 3356 C C . LYS B 1 5 ? 29.078 -19.531 5.957 1 75.69 5 LYS B C 1
ATOM 3358 O O . LYS B 1 5 ? 29.375 -18.359 6.203 1 75.69 5 LYS B O 1
ATOM 3363 N N . HIS B 1 6 ? 28.266 -19.891 5.059 1 76.31 6 HIS B N 1
ATOM 3364 C CA . HIS B 1 6 ? 27.703 -18.891 4.16 1 76.31 6 HIS B CA 1
ATOM 3365 C C . HIS B 1 6 ? 26.719 -17.984 4.898 1 76.31 6 HIS B C 1
ATOM 3367 O O . HIS B 1 6 ? 26.766 -16.766 4.75 1 76.31 6 HIS B O 1
ATOM 3373 N N . LEU B 1 7 ? 26.016 -18.531 5.742 1 77.81 7 LEU B N 1
ATOM 3374 C CA . LEU B 1 7 ? 25.047 -17.766 6.512 1 77.81 7 LEU B CA 1
ATOM 3375 C C . LEU B 1 7 ? 25.75 -16.812 7.48 1 77.81 7 LEU B C 1
ATOM 3377 O O . LEU B 1 7 ? 25.312 -15.672 7.66 1 77.81 7 LEU B O 1
ATOM 3381 N N . LEU B 1 8 ? 26.797 -17.266 8.062 1 80.56 8 LEU B N 1
ATOM 3382 C CA . LEU B 1 8 ? 27.562 -16.422 8.977 1 80.56 8 LEU B CA 1
ATOM 3383 C C . LEU B 1 8 ? 28.203 -15.266 8.227 1 80.56 8 LEU B C 1
ATOM 3385 O O . LEU B 1 8 ? 28.234 -14.133 8.727 1 80.56 8 LEU B O 1
ATOM 3389 N N . ARG B 1 9 ? 28.703 -15.578 7.117 1 78.62 9 ARG B N 1
ATOM 3390 C CA . ARG B 1 9 ? 29.312 -14.531 6.312 1 78.62 9 ARG B CA 1
ATOM 3391 C C . ARG B 1 9 ? 28.297 -13.469 5.93 1 78.62 9 ARG B C 1
ATOM 3393 O O . ARG B 1 9 ? 28.578 -12.266 6.02 1 78.62 9 ARG B O 1
ATOM 3400 N N . VAL B 1 10 ? 27.188 -13.891 5.547 1 78.12 10 VAL B N 1
ATOM 3401 C CA . VAL B 1 10 ? 26.125 -12.953 5.18 1 78.12 10 VAL B CA 1
ATOM 3402 C C . VAL B 1 10 ? 25.766 -12.086 6.383 1 78.12 10 VAL B C 1
ATOM 3404 O O . VAL B 1 10 ? 25.578 -10.875 6.254 1 78.12 10 VAL B O 1
ATOM 3407 N N . PHE B 1 11 ? 25.766 -12.711 7.473 1 82.19 11 PHE B N 1
ATOM 3408 C CA . PHE B 1 11 ? 25.438 -11.992 8.695 1 82.19 11 PHE B CA 1
ATOM 3409 C C . PHE B 1 11 ? 26.484 -10.938 9.008 1 82.19 11 PHE B C 1
ATOM 3411 O O . PHE B 1 11 ? 26.156 -9.781 9.273 1 82.19 11 PHE B O 1
ATOM 3418 N N . VAL B 1 12 ? 27.672 -11.312 8.922 1 82.38 12 VAL B N 1
ATOM 3419 C CA . VAL B 1 12 ? 28.766 -10.406 9.25 1 82.38 12 VAL B CA 1
ATOM 3420 C C . VAL B 1 12 ? 28.812 -9.266 8.242 1 82.38 12 VAL B C 1
ATOM 3422 O O . VAL B 1 12 ? 28.891 -8.094 8.617 1 82.38 12 VAL B O 1
ATOM 3425 N N . ASP B 1 13 ? 28.734 -9.586 7.012 1 80.94 13 ASP B N 1
ATOM 3426 C CA . ASP B 1 13 ? 28.781 -8.562 5.977 1 80.94 13 ASP B CA 1
ATOM 3427 C C . ASP B 1 13 ? 27.625 -7.582 6.121 1 80.94 13 ASP B C 1
ATOM 3429 O O . ASP B 1 13 ? 27.812 -6.367 6.016 1 80.94 13 ASP B O 1
ATOM 3433 N N . THR B 1 14 ? 26.5 -8.156 6.383 1 83.69 14 THR B N 1
ATOM 3434 C CA . THR B 1 14 ? 25.328 -7.309 6.562 1 83.69 14 THR B CA 1
ATOM 3435 C C . THR B 1 14 ? 25.516 -6.371 7.75 1 83.69 14 THR B C 1
ATOM 3437 O O . THR B 1 14 ? 25.25 -5.168 7.648 1 83.69 14 THR B O 1
ATOM 3440 N N . THR B 1 15 ? 26.078 -6.883 8.758 1 83.75 15 THR B N 1
ATOM 3441 C CA . THR B 1 15 ? 26.266 -6.09 9.969 1 83.75 15 THR B CA 1
ATOM 3442 C C . THR B 1 15 ? 27.297 -4.992 9.734 1 83.75 15 THR B C 1
ATOM 3444 O O . THR B 1 15 ? 27.125 -3.859 10.188 1 83.75 15 THR B O 1
ATOM 3447 N N . VAL B 1 16 ? 28.266 -5.301 9 1 83.38 16 VAL B N 1
ATOM 3448 C CA . VAL B 1 16 ? 29.297 -4.324 8.703 1 83.38 16 VAL B CA 1
ATOM 3449 C C . VAL B 1 16 ? 28.734 -3.207 7.832 1 83.38 16 VAL B C 1
ATOM 3451 O O . VAL B 1 16 ? 28.969 -2.025 8.094 1 83.38 16 VAL B O 1
ATOM 3454 N N . ILE B 1 17 ? 28 -3.57 6.852 1 86.12 17 ILE B N 1
ATOM 3455 C CA . ILE B 1 17 ? 27.406 -2.582 5.953 1 86.12 17 ILE B CA 1
ATOM 3456 C C . ILE B 1 17 ? 26.453 -1.678 6.73 1 86.12 17 ILE B C 1
ATOM 3458 O O . ILE B 1 17 ? 26.516 -0.453 6.598 1 86.12 17 ILE B O 1
ATOM 3462 N N . LEU B 1 18 ? 25.688 -2.268 7.523 1 88.12 18 LEU B N 1
ATOM 3463 C CA . LEU B 1 18 ? 24.75 -1.49 8.336 1 88.12 18 LEU B CA 1
ATOM 3464 C C . LEU B 1 18 ? 25.5 -0.557 9.281 1 88.12 18 LEU B C 1
ATOM 3466 O O . LEU B 1 18 ? 25.078 0.582 9.5 1 88.12 18 LEU B O 1
ATOM 3470 N N . GLY B 1 19 ? 26.609 -1.02 9.828 1 87.44 19 GLY B N 1
ATOM 3471 C CA . GLY B 1 19 ? 27.453 -0.174 10.656 1 87.44 19 GLY B CA 1
ATOM 3472 C C . GLY B 1 19 ? 28.031 1.014 9.914 1 87.44 19 GLY B C 1
ATOM 3473 O O . GLY B 1 19 ? 28.031 2.135 10.422 1 87.44 19 GLY B O 1
ATOM 3474 N N . VAL B 1 20 ? 28.453 0.754 8.695 1 85.06 20 VAL B N 1
ATOM 3475 C CA . VAL B 1 20 ? 29 1.825 7.871 1 85.06 20 VAL B CA 1
ATOM 3476 C C . VAL B 1 20 ? 27.906 2.855 7.574 1 85.06 20 VAL B C 1
ATOM 3478 O O . VAL B 1 20 ? 28.141 4.062 7.691 1 85.06 20 VAL B O 1
ATOM 3481 N N . ILE B 1 21 ? 26.75 2.408 7.23 1 87.5 21 ILE B N 1
ATOM 3482 C CA . ILE B 1 21 ? 25.625 3.299 6.93 1 87.5 21 ILE B CA 1
ATOM 3483 C C . ILE B 1 21 ? 25.281 4.125 8.164 1 87.5 21 ILE B C 1
ATOM 3485 O O . ILE B 1 21 ? 25.047 5.336 8.07 1 87.5 21 ILE B O 1
ATOM 3489 N N . LEU B 1 22 ? 25.344 3.512 9.227 1 86.62 22 LEU B N 1
ATOM 3490 C CA . LEU B 1 22 ? 24.953 4.16 10.477 1 86.62 22 LEU B CA 1
ATOM 3491 C C . LEU B 1 22 ? 25.953 5.234 10.875 1 86.62 22 LEU B C 1
ATOM 3493 O O . LEU B 1 22 ? 25.578 6.316 11.32 1 86.62 22 LEU B O 1
ATOM 3497 N N . PHE B 1 23 ? 27.266 5.035 10.625 1 85.5 23 PHE B N 1
ATOM 3498 C CA . PHE B 1 23 ? 28.234 5.875 11.305 1 85.5 23 PHE B CA 1
ATOM 3499 C C . PHE B 1 23 ? 29.016 6.727 10.297 1 85.5 23 PHE B C 1
ATOM 3501 O O . PHE B 1 23 ? 29.781 7.609 10.688 1 85.5 23 PHE B O 1
ATOM 3508 N N . ILE B 1 24 ? 28.734 6.477 9.062 1 83.25 24 ILE B N 1
ATOM 3509 C CA . ILE B 1 24 ? 29.469 7.277 8.086 1 83.25 24 ILE B CA 1
ATOM 3510 C C . ILE B 1 24 ? 29.125 8.75 8.258 1 83.25 24 ILE B C 1
ATOM 3512 O O . ILE B 1 24 ? 27.938 9.102 8.406 1 83.25 24 ILE B O 1
ATOM 3516 N N . PRO B 1 25 ? 30.109 9.57 8.273 1 79.69 25 PRO B N 1
ATOM 3517 C CA . PRO B 1 25 ? 29.844 11 8.445 1 79.69 25 PRO B CA 1
ATOM 3518 C C . PRO B 1 25 ? 29.297 11.648 7.176 1 79.69 25 PRO B C 1
ATOM 3520 O O . PRO B 1 25 ? 29.5 11.133 6.074 1 79.69 25 PRO B O 1
ATOM 3523 N N . GLY B 1 26 ? 28.531 12.703 7.246 1 74.5 26 GLY B N 1
ATOM 3524 C CA . GLY B 1 26 ? 28.094 13.484 6.105 1 74.5 26 GLY B CA 1
ATOM 3525 C C . GLY B 1 26 ? 26.797 12.977 5.5 1 74.5 26 GLY B C 1
ATOM 3526 O O . GLY B 1 26 ? 26.312 13.516 4.5 1 74.5 26 GLY B O 1
ATOM 3527 N N . PHE B 1 27 ? 26.312 11.93 6.117 1 79.94 27 PHE B N 1
ATOM 3528 C CA . PHE B 1 27 ? 25.047 11.391 5.637 1 79.94 27 PHE B CA 1
ATOM 3529 C C . PHE B 1 27 ? 23.922 11.742 6.594 1 79.94 27 PHE B C 1
ATOM 3531 O O . PHE B 1 27 ? 24.016 11.508 7.801 1 79.94 27 PHE B O 1
ATOM 3538 N N . PRO B 1 28 ? 22.891 12.453 6.023 1 79.38 28 PRO B N 1
ATOM 3539 C CA . PRO B 1 28 ? 21.797 12.828 6.926 1 79.38 28 PRO B CA 1
ATOM 3540 C C . PRO B 1 28 ? 21.031 11.617 7.457 1 79.38 28 PRO B C 1
ATOM 3542 O O . PRO B 1 28 ? 21.031 10.555 6.824 1 79.38 28 PRO B O 1
ATOM 3545 N N . PRO B 1 29 ? 20.406 11.906 8.562 1 80 29 PRO B N 1
ATOM 3546 C CA . PRO B 1 29 ? 20.453 13.07 9.445 1 80 29 PRO B CA 1
ATOM 3547 C C . PRO B 1 29 ? 21.797 13.219 10.164 1 80 29 PRO B C 1
ATOM 3549 O O . PRO B 1 29 ? 22.438 12.211 10.492 1 80 29 PRO B O 1
ATOM 3552 N N . TYR B 1 30 ? 22.094 14.484 10.391 1 74.44 30 TYR B N 1
ATOM 3553 C CA . TYR B 1 30 ? 23.422 14.812 10.906 1 74.44 30 TYR B CA 1
ATOM 3554 C C . TYR B 1 30 ? 23.422 14.812 12.43 1 74.44 30 TYR B C 1
ATOM 3556 O O . TYR B 1 30 ? 24.453 14.508 13.047 1 74.44 30 TYR B O 1
ATOM 3564 N N . ASN B 1 31 ? 22.297 15.195 12.984 1 72.81 31 ASN B N 1
ATOM 3565 C CA . ASN B 1 31 ? 22.266 15.32 14.438 1 72.81 31 ASN B CA 1
ATOM 3566 C C . ASN B 1 31 ? 21.844 14.016 15.102 1 72.81 31 ASN B C 1
ATOM 3568 O O . ASN B 1 31 ? 21.188 13.18 14.477 1 72.81 31 ASN B O 1
ATOM 3572 N N . SER B 1 32 ? 22.406 13.953 16.297 1 81 32 SER B N 1
ATOM 3573 C CA . SER B 1 32 ? 21.969 12.82 17.125 1 81 32 SER B CA 1
ATOM 3574 C C . SER B 1 32 ? 20.5 12.922 17.453 1 81 32 SER B C 1
ATOM 3576 O O . SER B 1 32 ? 19.984 14.016 17.719 1 81 32 SER B O 1
ATOM 3578 N N . LEU B 1 33 ? 19.891 11.812 17.312 1 91.88 33 LEU B N 1
ATOM 3579 C CA . LEU B 1 33 ? 18.484 11.711 17.703 1 91.88 33 LEU B CA 1
ATOM 3580 C C . LEU B 1 33 ? 18.344 11.391 19.188 1 91.88 33 LEU B C 1
ATOM 3582 O O . LEU B 1 33 ? 19.125 10.594 19.719 1 91.88 33 LEU B O 1
ATOM 3586 N N . GLU B 1 34 ? 17.516 12.156 19.828 1 93.31 34 GLU B N 1
ATOM 3587 C CA . GLU B 1 34 ? 17.281 11.906 21.25 1 93.31 34 GLU B CA 1
ATOM 3588 C C . GLU B 1 34 ? 16.156 10.875 21.438 1 93.31 34 GLU B C 1
ATOM 3590 O O . GLU B 1 34 ? 15.164 10.898 20.719 1 93.31 34 GLU B O 1
ATOM 3595 N N . PRO B 1 35 ? 16.438 9.961 22.438 1 93.88 35 PRO B N 1
ATOM 3596 C CA . PRO B 1 35 ? 15.367 9.008 22.703 1 93.88 35 PRO B CA 1
ATOM 3597 C C . PRO B 1 35 ? 14.125 9.68 23.297 1 93.88 35 PRO B C 1
ATOM 3599 O O . PRO B 1 35 ? 14.242 10.672 24.016 1 93.88 35 PRO B O 1
ATOM 3602 N N . PHE B 1 36 ? 13.047 9.148 22.953 1 92.69 36 PHE B N 1
ATOM 3603 C CA . PHE B 1 36 ? 11.758 9.617 23.469 1 92.69 36 PHE B CA 1
ATOM 3604 C C . PHE B 1 36 ? 10.883 8.438 23.875 1 92.69 36 PHE B C 1
ATOM 3606 O O . PHE B 1 36 ? 10.773 7.453 23.141 1 92.69 36 PHE B O 1
ATOM 3613 N N . THR B 1 37 ? 10.336 8.477 25.047 1 93.06 37 THR B N 1
ATOM 3614 C CA . THR B 1 37 ? 9.336 7.516 25.5 1 93.06 37 THR B CA 1
ATOM 3615 C C . THR B 1 37 ? 8 8.203 25.75 1 93.06 37 THR B C 1
ATOM 3617 O O . THR B 1 37 ? 7.887 9.047 26.641 1 93.06 37 THR B O 1
ATOM 3620 N N . ALA B 1 38 ? 7.035 7.855 25 1 91.81 38 ALA B N 1
ATOM 3621 C CA . ALA B 1 38 ? 5.707 8.43 25.172 1 91.81 38 ALA B CA 1
ATOM 3622 C C . ALA B 1 38 ? 4.996 7.801 26.375 1 91.81 38 ALA B C 1
ATOM 3624 O O . ALA B 1 38 ? 5.203 6.625 26.672 1 91.81 38 ALA B O 1
ATOM 3625 N N . PRO B 1 39 ? 4.184 8.633 27.031 1 94.69 39 PRO B N 1
ATOM 3626 C CA . PRO B 1 39 ? 3.309 8 28.016 1 94.69 39 PRO B CA 1
ATOM 3627 C C . PRO B 1 39 ? 2.453 6.887 27.406 1 94.69 39 PRO B C 1
ATOM 3629 O O . PRO B 1 39 ? 2.023 6.988 26.25 1 94.69 39 PRO B O 1
ATOM 3632 N N . PRO B 1 40 ? 2.238 5.852 28.188 1 95 40 PRO B N 1
ATOM 3633 C CA . PRO B 1 40 ? 1.386 4.781 27.672 1 95 40 PRO B CA 1
ATOM 3634 C C . PRO B 1 40 ? 0.011 5.281 27.234 1 95 40 PRO B C 1
ATOM 3636 O O . PRO B 1 40 ? -0.525 6.223 27.828 1 95 40 PRO B O 1
ATOM 3639 N N . PRO B 1 41 ? -0.48 4.652 26.188 1 97.12 41 PRO B N 1
ATOM 3640 C CA . PRO B 1 41 ? -1.83 5.055 25.781 1 97.12 41 PRO B CA 1
ATOM 3641 C C . PRO B 1 41 ? -2.869 4.809 26.875 1 97.12 41 PRO B C 1
ATOM 3643 O O . PRO B 1 41 ? -2.799 3.805 27.594 1 97.12 41 PRO B O 1
ATOM 3646 N N . LEU B 1 42 ? -3.742 5.758 26.953 1 97.5 42 LEU B N 1
ATOM 3647 C CA . LEU B 1 42 ? -4.859 5.594 27.875 1 97.5 42 LEU B CA 1
ATOM 3648 C C . LEU B 1 42 ? -5.664 4.344 27.531 1 97.5 42 LEU B C 1
ATOM 3650 O O . LEU B 1 42 ? -5.898 4.047 26.359 1 97.5 42 LEU B O 1
ATOM 3654 N N . ALA B 1 43 ? -6.145 3.672 28.578 1 96.38 43 ALA B N 1
ATOM 3655 C CA . ALA B 1 43 ? -6.887 2.428 28.391 1 96.38 43 ALA B CA 1
ATOM 3656 C C . ALA B 1 43 ? -8.281 2.701 27.844 1 96.38 43 ALA B C 1
ATOM 3658 O O . ALA B 1 43 ? -8.852 3.773 28.062 1 96.38 43 ALA B O 1
ATOM 3659 N N . PHE B 1 44 ? -8.781 1.722 27.141 1 96.25 44 PHE B N 1
ATOM 3660 C CA . PHE B 1 44 ? -10.141 1.814 26.625 1 96.25 44 PHE B CA 1
ATOM 3661 C C . PHE B 1 44 ? -11.156 1.619 27.734 1 96.25 44 PHE B C 1
ATOM 3663 O O . PHE B 1 44 ? -11.891 0.629 27.75 1 96.25 44 PHE B O 1
ATOM 3670 N N . GLU B 1 45 ? -11.172 2.553 28.672 1 96.5 45 GLU B N 1
ATOM 3671 C CA . GLU B 1 45 ? -12.078 2.568 29.812 1 96.5 45 GLU B CA 1
ATOM 3672 C C . GLU B 1 45 ? -12.852 3.883 29.891 1 96.5 45 GLU B C 1
ATOM 3674 O O . GLU B 1 45 ? -12.422 4.891 29.328 1 96.5 45 GLU B O 1
ATOM 3679 N N . GLY B 1 46 ? -14.039 3.826 30.516 1 96.69 46 GLY B N 1
ATOM 3680 C CA . GLY B 1 46 ? -14.836 5.039 30.625 1 96.69 46 GLY B CA 1
ATOM 3681 C C . GLY B 1 46 ? -15.234 5.613 29.281 1 96.69 46 GLY B C 1
ATOM 3682 O O . GLY B 1 46 ? -15.805 4.91 28.438 1 96.69 46 GLY B O 1
ATOM 3683 N N . ALA B 1 47 ? -14.875 6.852 29.016 1 96.88 47 ALA B N 1
ATOM 3684 C CA . ALA B 1 47 ? -15.242 7.555 27.797 1 96.88 47 ALA B CA 1
ATOM 3685 C C . ALA B 1 47 ? -14.547 6.945 26.578 1 96.88 47 ALA B C 1
ATOM 3687 O O . ALA B 1 47 ? -14.938 7.195 25.438 1 96.88 47 ALA B O 1
ATOM 3688 N N . LEU B 1 48 ? -13.523 6.141 26.812 1 97.69 48 LEU B N 1
ATOM 3689 C CA . LEU B 1 48 ? -12.766 5.543 25.719 1 97.69 48 LEU B CA 1
ATOM 3690 C C . LEU B 1 48 ? -13.234 4.121 25.438 1 97.69 48 LEU B C 1
ATOM 3692 O O . LEU B 1 48 ? -12.758 3.475 24.5 1 97.69 48 LEU B O 1
ATOM 3696 N N . ASP B 1 49 ? -14.195 3.635 26.188 1 96.19 49 ASP B N 1
ATOM 3697 C CA . ASP B 1 49 ? -14.734 2.297 25.969 1 96.19 49 ASP B CA 1
ATOM 3698 C C . ASP B 1 49 ? -15.516 2.229 24.656 1 96.19 49 ASP B C 1
ATOM 3700 O O . ASP B 1 49 ? -16.391 3.055 24.422 1 96.19 49 ASP B O 1
ATOM 3704 N N . PRO B 1 50 ? -15.125 1.261 23.828 1 93 50 PRO B N 1
ATOM 3705 C CA . PRO B 1 50 ? -15.906 1.143 22.594 1 93 50 PRO B CA 1
ATOM 3706 C C . PRO B 1 50 ? -17.359 0.716 22.859 1 93 50 PRO B C 1
ATOM 3708 O O . PRO B 1 50 ? -17.594 -0.307 23.5 1 93 50 PRO B O 1
ATOM 3711 N N . LYS B 1 51 ? -18.281 1.491 22.531 1 87.06 51 LYS B N 1
ATOM 3712 C CA . LYS B 1 51 ? -19.688 1.222 22.812 1 87.06 51 LYS B CA 1
ATOM 3713 C C . LYS B 1 51 ? -20.328 0.437 21.672 1 87.06 51 LYS B C 1
ATOM 3715 O O . LYS B 1 51 ? -21.047 -0.535 21.922 1 87.06 51 LYS B O 1
ATOM 3720 N N . ASP B 1 52 ? -20.219 0.74 20.453 1 89.19 52 ASP B N 1
ATOM 3721 C CA . ASP B 1 52 ? -20.953 0.119 19.359 1 89.19 52 ASP B CA 1
ATOM 3722 C C . ASP B 1 52 ? -20.125 0.105 18.078 1 89.19 52 ASP B C 1
ATOM 3724 O O . ASP B 1 52 ? -20.609 -0.271 17.016 1 89.19 52 ASP B O 1
ATOM 3728 N N . TYR B 1 53 ? -18.922 0.525 18.156 1 93.88 53 TYR B N 1
ATOM 3729 C CA . TYR B 1 53 ? -18.062 0.633 16.984 1 93.88 53 TYR B CA 1
ATOM 3730 C C . TYR B 1 53 ? -18.781 1.367 15.859 1 93.88 53 TYR B C 1
ATOM 3732 O O . TYR B 1 53 ? -18.812 0.885 14.719 1 93.88 53 TYR B O 1
ATOM 3740 N N . ALA B 1 54 ? -19.328 2.479 16.125 1 94.06 54 ALA B N 1
ATOM 3741 C CA . ALA B 1 54 ? -20.172 3.254 15.219 1 94.06 54 ALA B CA 1
ATOM 3742 C C . ALA B 1 54 ? -19.422 3.59 13.93 1 94.06 54 ALA B C 1
ATOM 3744 O O . ALA B 1 54 ? -20 3.564 12.844 1 94.06 54 ALA B O 1
ATOM 3745 N N . LEU B 1 55 ? -18.125 3.818 14.031 1 96.19 55 LEU B N 1
ATOM 3746 C CA . LEU B 1 55 ? -17.359 4.207 12.859 1 96.19 55 LEU B CA 1
ATOM 3747 C C . LEU B 1 55 ? -17.297 3.066 11.844 1 96.19 55 LEU B C 1
ATOM 3749 O O . LEU B 1 55 ? -17.156 3.305 10.641 1 96.19 55 LEU B O 1
ATOM 3753 N N . ALA B 1 56 ? -17.375 1.857 12.336 1 93.25 56 ALA B N 1
ATOM 3754 C CA . ALA B 1 56 ? -17.281 0.686 11.469 1 93.25 56 ALA B CA 1
ATOM 3755 C C . ALA B 1 56 ? -18.453 0.634 10.492 1 93.25 56 ALA B C 1
ATOM 3757 O O . ALA B 1 56 ? -18.391 -0.053 9.469 1 93.25 56 ALA B O 1
ATOM 3758 N N . LYS B 1 57 ? -19.484 1.405 10.773 1 91.88 57 LYS B N 1
ATOM 3759 C CA . LYS B 1 57 ? -20.703 1.395 9.977 1 91.88 57 LYS B CA 1
ATOM 3760 C C . LYS B 1 57 ? -20.734 2.576 9.008 1 91.88 57 LYS B C 1
ATOM 3762 O O . LYS B 1 57 ? -21.781 2.871 8.422 1 91.88 57 LYS B O 1
ATOM 3767 N N . ALA B 1 58 ? -19.656 3.158 8.836 1 96 58 ALA B N 1
ATOM 3768 C CA . ALA B 1 58 ? -19.609 4.379 8.031 1 96 58 ALA B CA 1
ATOM 3769 C C . ALA B 1 58 ? -19.938 4.082 6.57 1 96 58 ALA B C 1
ATOM 3771 O O . ALA B 1 58 ? -19.391 3.152 5.98 1 96 58 ALA B O 1
ATOM 3772 N N . GLU B 1 59 ? -20.875 4.879 6.055 1 95.44 59 GLU B N 1
ATOM 3773 C CA . GLU B 1 59 ? -21.094 4.906 4.609 1 95.44 59 GLU B CA 1
ATOM 3774 C C . GLU B 1 59 ? -19.891 5.535 3.893 1 95.44 59 GLU B C 1
ATOM 3776 O O . GLU B 1 59 ? -19.234 6.422 4.438 1 95.44 59 GLU B O 1
ATOM 3781 N N . LYS B 1 60 ? -19.656 5.07 2.689 1 94.62 60 LYS B N 1
ATOM 3782 C CA . LYS B 1 60 ? -18.562 5.605 1.892 1 94.62 60 LYS B CA 1
ATOM 3783 C C . LYS B 1 60 ? -19.078 6.48 0.756 1 94.62 60 LYS B C 1
ATOM 3785 O O . LYS B 1 60 ? -19.562 5.973 -0.261 1 94.62 60 LYS B O 1
ATOM 3790 N N . LEU B 1 61 ? -18.938 7.766 0.972 1 96.44 61 LEU B N 1
ATOM 3791 C CA . LEU B 1 61 ? -19.422 8.719 -0.024 1 96.44 61 LEU B CA 1
ATOM 3792 C C . LEU B 1 61 ? -18.344 8.969 -1.086 1 96.44 61 LEU B C 1
ATOM 3794 O O . LEU B 1 61 ? -17.172 9.102 -0.765 1 96.44 61 LEU B O 1
ATOM 3798 N N . PHE B 1 62 ? -18.781 8.969 -2.373 1 94.81 62 PHE B N 1
ATOM 3799 C CA . PHE B 1 62 ? -17.938 9.297 -3.521 1 94.81 62 PHE B CA 1
ATOM 3800 C C . PHE B 1 62 ? -16.781 8.312 -3.648 1 94.81 62 PHE B C 1
ATOM 3802 O O . PHE B 1 62 ? -15.68 8.688 -4.039 1 94.81 62 PHE B O 1
ATOM 3809 N N . GLU B 1 63 ? -17 7.129 -3.213 1 90.12 63 GLU B N 1
ATOM 3810 C CA . GLU B 1 63 ? -15.977 6.098 -3.24 1 90.12 63 GLU B CA 1
ATOM 3811 C C . GLU B 1 63 ? -15.406 5.922 -4.645 1 90.12 63 GLU B C 1
ATOM 3813 O O . GLU B 1 63 ? -16.156 5.73 -5.605 1 90.12 63 GLU B O 1
ATOM 3818 N N . GLY B 1 64 ? -14.125 6.082 -4.758 1 84.12 64 GLY B N 1
ATOM 3819 C CA . GLY B 1 64 ? -13.445 5.895 -6.031 1 84.12 64 GLY B CA 1
ATOM 3820 C C . GLY B 1 64 ? -13.406 7.156 -6.875 1 84.12 64 GLY B C 1
ATOM 3821 O O . GLY B 1 64 ? -12.703 7.207 -7.887 1 84.12 64 GLY B O 1
ATOM 3822 N N . GLU B 1 65 ? -14.062 8.188 -6.418 1 88.56 65 GLU B N 1
ATOM 3823 C CA . GLU B 1 65 ? -14.141 9.422 -7.191 1 88.56 65 GLU B CA 1
ATOM 3824 C C . GLU B 1 65 ? -13.188 10.477 -6.641 1 88.56 65 GLU B C 1
ATOM 3826 O O . GLU B 1 65 ? -12.82 11.422 -7.348 1 88.56 65 GLU B O 1
ATOM 3831 N N . ILE B 1 66 ? -12.867 10.273 -5.367 1 93.5 66 ILE B N 1
ATOM 3832 C CA . ILE B 1 66 ? -11.984 11.227 -4.703 1 93.5 66 ILE B CA 1
ATOM 3833 C C . ILE B 1 66 ? -10.859 10.469 -3.99 1 93.5 66 ILE B C 1
ATOM 3835 O O . ILE B 1 66 ? -10.938 9.25 -3.811 1 93.5 66 ILE B O 1
ATOM 3839 N N . VAL B 1 67 ? -9.867 11.266 -3.67 1 93.88 67 VAL B N 1
ATOM 3840 C CA . VAL B 1 67 ? -8.797 10.664 -2.883 1 93.88 67 VAL B CA 1
ATOM 3841 C C . VAL B 1 67 ? -8.312 11.648 -1.824 1 93.88 67 VAL B C 1
ATOM 3843 O O . VAL B 1 67 ? -8.016 12.805 -2.135 1 93.88 67 VAL B O 1
ATOM 3846 N N . GLY B 1 68 ? -8.336 11.188 -0.593 1 97.06 68 GLY B N 1
ATOM 3847 C CA . GLY B 1 68 ? -7.703 11.906 0.505 1 97.06 68 GLY B CA 1
ATOM 3848 C C . GLY B 1 68 ? -8.492 13.117 0.956 1 97.06 68 GLY B C 1
ATOM 3849 O O . GLY B 1 68 ? -7.949 14.219 1.062 1 97.06 68 GLY B O 1
ATOM 3850 N N . PRO B 1 69 ? -9.812 12.984 1.189 1 98.5 69 PRO B N 1
ATOM 3851 C CA . PRO B 1 69 ? -10.539 14.094 1.794 1 98.5 69 PRO B CA 1
ATOM 3852 C C . PRO B 1 69 ? -10.117 14.367 3.238 1 98.5 69 PRO B C 1
ATOM 3854 O O . PRO B 1 69 ? -10.758 13.875 4.172 1 98.5 69 PRO B O 1
ATOM 3857 N N . GLU B 1 70 ? -9.109 15.133 3.406 1 98.25 70 GLU B N 1
ATOM 3858 C CA . GLU B 1 70 ? -8.312 15.188 4.633 1 98.25 70 GLU B CA 1
ATOM 3859 C C . GLU B 1 70 ? -8.977 16.062 5.684 1 98.25 70 GLU B C 1
ATOM 3861 O O . GLU B 1 70 ? -9 15.727 6.867 1 98.25 70 GLU B O 1
ATOM 3866 N N . CYS B 1 71 ? -9.43 17.234 5.352 1 98.75 71 CYS B N 1
ATOM 3867 C CA . CYS B 1 71 ? -10.023 18.188 6.27 1 98.75 71 CYS B CA 1
ATOM 3868 C C . CYS B 1 71 ? -11.414 18.609 5.809 1 98.75 71 CYS B C 1
ATOM 3870 O O . CYS B 1 71 ? -11.641 18.828 4.617 1 98.75 71 CYS B O 1
ATOM 3872 N N . LEU B 1 72 ? -12.312 18.703 6.758 1 98 72 LEU B N 1
ATOM 3873 C CA . LEU B 1 72 ? -13.68 19.141 6.492 1 98 72 LEU B CA 1
ATOM 3874 C C . LEU B 1 72 ? -13.953 20.516 7.113 1 98 72 LEU B C 1
ATOM 3876 O O . LEU B 1 72 ? -13.484 20.797 8.211 1 98 72 LEU B O 1
ATOM 3880 N N . GLU B 1 73 ? -14.695 21.297 6.402 1 97.56 73 GLU B N 1
ATOM 3881 C CA . GLU B 1 73 ? -15.102 22.609 6.918 1 97.56 73 GLU B CA 1
ATOM 3882 C C . GLU B 1 73 ? -16.531 22.938 6.512 1 97.56 73 GLU B C 1
ATOM 3884 O O . GLU B 1 73 ? -16.875 22.906 5.324 1 97.56 73 GLU B O 1
ATOM 3889 N N . VAL B 1 74 ? -17.297 23.25 7.48 1 95.62 74 VAL B N 1
ATOM 3890 C CA . VAL B 1 74 ? -18.703 23.516 7.242 1 95.62 74 VAL B CA 1
ATOM 3891 C C . VAL B 1 74 ? -18.891 24.953 6.754 1 95.62 74 VAL B C 1
ATOM 3893 O O . VAL B 1 74 ? -18.25 25.875 7.266 1 95.62 74 VAL B O 1
ATOM 3896 N N . SER B 1 75 ? -19.797 25.094 5.805 1 93.38 75 SER B N 1
ATOM 3897 C CA . SER B 1 75 ? -20.125 26.422 5.324 1 93.38 75 SER B CA 1
ATOM 3898 C C . SER B 1 75 ? -20.734 27.281 6.438 1 93.38 75 SER B C 1
ATOM 3900 O O . SER B 1 75 ? -21.594 26.812 7.188 1 93.38 75 SER B O 1
ATOM 3902 N N . PRO B 1 76 ? -20.25 28.5 6.453 1 90.56 76 PRO B N 1
ATOM 3903 C CA . PRO B 1 76 ? -20.844 29.375 7.469 1 90.56 76 PRO B CA 1
ATOM 3904 C C . PRO B 1 76 ? -22.203 29.906 7.059 1 90.56 76 PRO B C 1
ATOM 3906 O O . PRO B 1 76 ? -22.938 30.438 7.891 1 90.56 76 PRO B O 1
ATOM 3909 N N . VAL B 1 77 ? -22.594 29.719 5.824 1 86.62 77 VAL B N 1
ATOM 3910 C CA . VAL B 1 77 ? -23.781 30.406 5.34 1 86.62 77 VAL B CA 1
ATOM 3911 C C . VAL B 1 77 ? -24.797 29.391 4.82 1 86.62 77 VAL B C 1
ATOM 3913 O O . VAL B 1 77 ? -26.016 29.609 4.879 1 86.62 77 VAL B O 1
ATOM 3916 N N . GLU B 1 78 ? -24.391 28.312 4.297 1 86 78 GLU B N 1
ATOM 3917 C CA . GLU B 1 78 ? -25.281 27.328 3.699 1 86 78 GLU B CA 1
ATOM 3918 C C . GLU B 1 78 ? -25.422 26.094 4.586 1 86 78 GLU B C 1
ATOM 3920 O O . GLU B 1 78 ? -24.438 25.406 4.863 1 86 78 GLU B O 1
ATOM 3925 N N . PRO B 1 79 ? -26.672 25.828 4.801 1 79.81 79 PRO B N 1
ATOM 3926 C CA . PRO B 1 79 ? -26.891 24.609 5.598 1 79.81 79 PRO B CA 1
ATOM 3927 C C . PRO B 1 79 ? -26.547 23.328 4.828 1 79.81 79 PRO B C 1
ATOM 3929 O O . PRO B 1 79 ? -26.688 23.281 3.605 1 79.81 79 PRO B O 1
ATOM 3932 N N . ASP B 1 80 ? -25.984 22.406 5.359 1 85.88 80 ASP B N 1
ATOM 3933 C CA . ASP B 1 80 ? -25.734 21.062 4.828 1 85.88 80 ASP B CA 1
ATOM 3934 C C . ASP B 1 80 ? -24.625 21.094 3.783 1 85.88 80 ASP B C 1
ATOM 3936 O O . ASP B 1 80 ? -24.578 20.219 2.904 1 85.88 80 ASP B O 1
ATOM 3940 N N . VAL B 1 81 ? -23.969 22.234 3.738 1 94.38 81 VAL B N 1
ATOM 3941 C CA . VAL B 1 81 ? -22.844 22.344 2.809 1 94.38 81 VAL B CA 1
ATOM 3942 C C . VAL B 1 81 ? -21.531 22.328 3.578 1 94.38 81 VAL B C 1
ATOM 3944 O O . VAL B 1 81 ? -21.406 22.953 4.629 1 94.38 81 VAL B O 1
ATOM 3947 N N . PHE B 1 82 ? -20.609 21.516 3.064 1 97 82 PHE B N 1
ATOM 3948 C CA . PHE B 1 82 ? -19.266 21.531 3.637 1 97 82 PHE B CA 1
ATOM 3949 C C . PHE B 1 82 ? -18.219 21.359 2.549 1 97 82 PHE B C 1
ATOM 3951 O O . PHE B 1 82 ? -18.547 21.109 1.388 1 97 82 PHE B O 1
ATOM 3958 N N . TYR B 1 83 ? -17.016 21.641 2.9 1 98.06 83 TYR B N 1
ATOM 3959 C CA . TYR B 1 83 ? -15.867 21.578 2 1 98.06 83 TYR B CA 1
ATOM 3960 C C . TYR B 1 83 ? -14.844 20.562 2.484 1 98.06 83 TYR B C 1
ATOM 3962 O O . TYR B 1 83 ? -14.789 20.234 3.672 1 98.06 83 TYR B O 1
ATOM 3970 N N . THR B 1 84 ? -14.094 20.016 1.561 1 98.56 84 THR B N 1
ATOM 3971 C CA . THR B 1 84 ? -12.977 19.156 1.927 1 98.56 84 THR B CA 1
ATOM 3972 C C . THR B 1 84 ? -11.805 19.344 0.962 1 98.56 84 THR B C 1
ATOM 3974 O O . THR B 1 84 ? -11.961 19.969 -0.09 1 98.56 84 THR B O 1
ATOM 3977 N N . THR B 1 85 ? -10.68 18.953 1.41 1 98.62 85 THR B N 1
ATOM 3978 C CA . THR B 1 85 ? -9.445 19.078 0.64 1 98.62 85 THR B CA 1
ATOM 3979 C C . THR B 1 85 ? -9.031 17.719 0.068 1 98.62 85 THR B C 1
ATOM 3981 O O . THR B 1 85 ? -9.156 16.688 0.735 1 98.62 85 THR B O 1
ATOM 3984 N N . LEU B 1 86 ? -8.555 17.703 -1.182 1 97.56 86 LEU B N 1
ATOM 3985 C CA . LEU B 1 86 ? -8.242 16.438 -1.863 1 97.56 86 LEU B CA 1
ATOM 3986 C C . LEU B 1 86 ? -6.777 16.406 -2.281 1 97.56 86 LEU B C 1
ATOM 3988 O O . LEU B 1 86 ? -6.141 17.453 -2.432 1 97.56 86 LEU B O 1
ATOM 3992 N N . GLN B 1 87 ? -6.266 15.172 -2.381 1 95.5 87 GLN B N 1
ATOM 3993 C CA . GLN B 1 87 ? -5.016 15.031 -3.123 1 95.5 87 GLN B CA 1
ATOM 3994 C C . GLN B 1 87 ? -5.137 15.625 -4.523 1 95.5 87 GLN B C 1
ATOM 3996 O O . GLN B 1 87 ? -6.219 15.625 -5.113 1 95.5 87 GLN B O 1
ATOM 4001 N N . GLY B 1 88 ? -4.055 16.203 -4.988 1 93.5 88 GLY B N 1
ATOM 4002 C CA . GLY B 1 88 ? -4.098 16.844 -6.293 1 93.5 88 GLY B CA 1
ATOM 4003 C C . GLY B 1 88 ? -4.336 18.328 -6.219 1 93.5 88 GLY B C 1
ATOM 4004 O O . GLY B 1 88 ? -4.332 19.016 -7.242 1 93.5 88 GLY B O 1
ATOM 4005 N N . GLY B 1 89 ? -4.648 18.844 -5.07 1 96.5 89 GLY B N 1
ATOM 4006 C CA . GLY B 1 89 ? -4.629 20.281 -4.855 1 96.5 89 GLY B CA 1
ATOM 4007 C C . GLY B 1 89 ? -6.008 20.906 -4.867 1 96.5 89 GLY B C 1
ATOM 4008 O O . GLY B 1 89 ? -6.145 22.125 -4.719 1 96.5 89 GLY B O 1
ATOM 4009 N N . ALA B 1 90 ? -7.016 20.078 -4.945 1 96.62 90 ALA B N 1
ATOM 4010 C CA . ALA B 1 90 ? -8.359 20.625 -5.113 1 96.62 90 ALA B CA 1
ATOM 4011 C C . ALA B 1 90 ? -9.055 20.781 -3.762 1 96.62 90 ALA B C 1
ATOM 4013 O O . ALA B 1 90 ? -8.789 20.031 -2.824 1 96.62 90 ALA B O 1
ATOM 4014 N N . ILE B 1 91 ? -9.844 21.797 -3.643 1 98 91 ILE B N 1
ATOM 4015 C CA . ILE B 1 91 ? -10.867 21.938 -2.617 1 98 91 ILE B CA 1
ATOM 4016 C C . ILE B 1 91 ? -12.25 21.797 -3.246 1 98 91 ILE B C 1
ATOM 4018 O O . ILE B 1 91 ? -12.547 22.422 -4.266 1 98 91 ILE B O 1
ATOM 4022 N N . VAL B 1 92 ? -13.078 20.938 -2.664 1 98.06 92 VAL B N 1
ATOM 4023 C CA . VAL B 1 92 ? -14.383 20.672 -3.264 1 98.06 92 VAL B CA 1
ATOM 4024 C C . VAL B 1 92 ? -15.492 21.016 -2.279 1 98.06 92 VAL B C 1
ATOM 4026 O O . VAL B 1 92 ? -15.297 20.953 -1.063 1 98.06 92 VAL B O 1
ATOM 4029 N N . LYS B 1 93 ? -16.547 21.438 -2.873 1 97.5 93 LYS B N 1
ATOM 4030 C CA . LYS B 1 93 ? -17.781 21.719 -2.164 1 97.5 93 LYS B CA 1
ATOM 4031 C C . LYS B 1 93 ? -18.75 20.531 -2.236 1 97.5 93 LYS B C 1
ATOM 4033 O O . LYS B 1 93 ? -18.969 19.984 -3.312 1 97.5 93 LYS B O 1
ATOM 4038 N N . ILE B 1 94 ? -19.172 20.078 -1.1 1 97.44 94 ILE B N 1
ATOM 4039 C CA . ILE B 1 94 ? -20.141 19 -1.008 1 97.44 94 ILE B CA 1
ATOM 4040 C C . ILE B 1 94 ? -21.5 19.547 -0.584 1 97.44 94 ILE B C 1
ATOM 4042 O O . ILE B 1 94 ? -21.609 20.234 0.43 1 97.44 94 ILE B O 1
ATOM 4046 N N . SER B 1 95 ? -22.516 19.219 -1.392 1 94.88 95 SER B N 1
ATOM 4047 C CA . SER B 1 95 ? -23.859 19.719 -1.125 1 94.88 95 SER B CA 1
ATOM 4048 C C . SER B 1 95 ? -24.891 18.594 -1.223 1 94.88 95 SER B C 1
ATOM 4050 O O . SER B 1 95 ? -24.531 17.438 -1.453 1 94.88 95 SER B O 1
ATOM 4052 N N . GLU B 1 96 ? -26.109 18.906 -0.904 1 91.75 96 GLU B N 1
ATOM 4053 C CA . GLU B 1 96 ? -27.25 17.984 -0.992 1 91.75 96 GLU B CA 1
ATOM 4054 C C . GLU B 1 96 ? -27 16.719 -0.161 1 91.75 96 GLU B C 1
ATOM 4056 O O . GLU B 1 96 ? -27.141 15.609 -0.663 1 91.75 96 GLU B O 1
ATOM 4061 N N . ASN B 1 97 ? -26.641 16.906 1.005 1 86.12 97 ASN B N 1
ATOM 4062 C CA . ASN B 1 97 ? -26.438 15.836 1.983 1 86.12 97 ASN B CA 1
ATOM 4063 C C . ASN B 1 97 ? -25.438 14.797 1.493 1 86.12 97 ASN B C 1
ATOM 4065 O O . ASN B 1 97 ? -25.672 13.594 1.609 1 86.12 97 ASN B O 1
ATOM 4069 N N . GLY B 1 98 ? -24.422 15.336 0.819 1 88.38 98 GLY B N 1
ATOM 4070 C CA . GLY B 1 98 ? -23.328 14.453 0.412 1 88.38 98 GLY B CA 1
ATOM 4071 C C . GLY B 1 98 ? -23.547 13.844 -0.963 1 88.38 98 GLY B C 1
ATOM 4072 O O . GLY B 1 98 ? -22.859 12.891 -1.337 1 88.38 98 GLY B O 1
ATOM 4073 N N . LYS B 1 99 ? -24.422 14.359 -1.766 1 90.62 99 LYS B N 1
ATOM 4074 C CA . LYS B 1 99 ? -24.75 13.734 -3.043 1 90.62 99 LYS B CA 1
ATOM 4075 C C . LYS B 1 99 ? -24.062 14.453 -4.199 1 90.62 99 LYS B C 1
ATOM 4077 O O . LYS B 1 99 ? -23.891 13.875 -5.273 1 90.62 99 LYS B O 1
ATOM 4082 N N . LYS B 1 100 ? -23.766 15.734 -3.918 1 95.38 100 LYS B N 1
ATOM 4083 C CA . LYS B 1 100 ? -23.188 16.516 -5 1 95.38 100 LYS B CA 1
ATOM 4084 C C . LYS B 1 100 ? -21.828 17.094 -4.598 1 95.38 100 LYS B C 1
ATOM 4086 O O . LYS B 1 100 ? -21.641 17.531 -3.459 1 95.38 100 LYS B O 1
ATOM 4091 N N . MET B 1 101 ? -20.906 17.031 -5.512 1 97 101 MET B N 1
ATOM 4092 C CA . MET B 1 101 ? -19.562 17.531 -5.309 1 97 101 MET B CA 1
ATOM 4093 C C . MET B 1 101 ? -19.156 18.484 -6.43 1 97 101 MET B C 1
ATOM 4095 O O . MET B 1 101 ? -19.438 18.219 -7.602 1 97 101 MET B O 1
ATOM 4099 N N . LYS B 1 102 ? -18.578 19.625 -6.086 1 96.31 102 LYS B N 1
ATOM 4100 C CA . LYS B 1 102 ? -18.078 20.578 -7.066 1 96.31 102 LYS B CA 1
ATOM 4101 C C . LYS B 1 102 ? -16.734 21.141 -6.641 1 96.31 102 LYS B C 1
ATOM 4103 O O . LYS B 1 102 ? -16.562 21.578 -5.496 1 96.31 102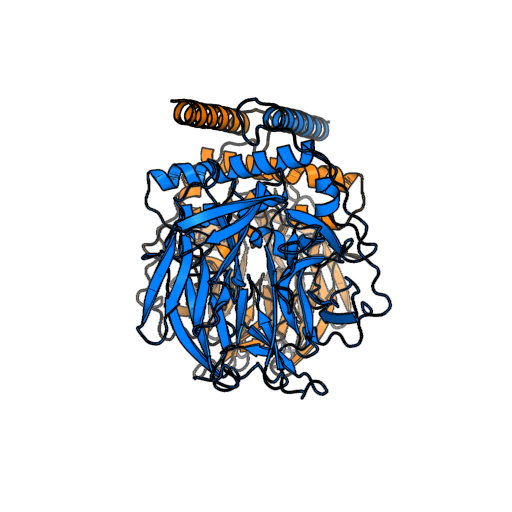 LYS B O 1
ATOM 4108 N N . ALA B 1 103 ? -15.781 21.156 -7.547 1 95.38 103 ALA B N 1
ATOM 4109 C CA . ALA B 1 103 ? -14.492 21.781 -7.266 1 95.38 103 ALA B CA 1
ATOM 4110 C C . ALA B 1 103 ? -14.641 23.297 -7.18 1 95.38 103 ALA B C 1
ATOM 4112 O O . ALA B 1 103 ? -15.266 23.922 -8.039 1 95.38 103 ALA B O 1
ATOM 4113 N N . VAL B 1 104 ? -14.047 23.875 -6.141 1 96.25 104 VAL B N 1
ATOM 4114 C CA . VAL B 1 104 ? -14.25 25.312 -5.973 1 96.25 104 VAL B CA 1
ATOM 4115 C C . VAL B 1 104 ? -12.906 26.016 -5.949 1 96.25 104 VAL B C 1
ATOM 4117 O O . VAL B 1 104 ? -12.844 27.25 -6.102 1 96.25 104 VAL B O 1
ATOM 4120 N N . ALA B 1 105 ? -11.898 25.297 -5.727 1 95.69 105 ALA B N 1
ATOM 4121 C CA . ALA B 1 105 ? -10.547 25.859 -5.785 1 95.69 105 ALA B CA 1
ATOM 4122 C C . ALA B 1 105 ? -9.523 24.781 -6.141 1 95.69 105 ALA B C 1
ATOM 4124 O O . ALA B 1 105 ? -9.773 23.594 -5.934 1 95.69 105 ALA B O 1
ATOM 4125 N N . LYS B 1 106 ? -8.461 25.172 -6.699 1 94.19 106 LYS B N 1
ATOM 4126 C CA . LYS B 1 106 ? -7.332 24.312 -7.047 1 94.19 106 LYS B CA 1
ATOM 4127 C C . LYS B 1 106 ? -6.008 25.062 -6.91 1 94.19 106 LYS B C 1
ATOM 4129 O O . LYS B 1 106 ? -5.863 26.172 -7.414 1 94.19 106 LYS B O 1
ATOM 4134 N N . PHE B 1 107 ? -5.164 24.469 -6.168 1 94.94 107 PHE B N 1
ATOM 4135 C CA . PHE B 1 107 ? -3.84 25.047 -6.008 1 94.94 107 PHE B CA 1
ATOM 4136 C C . PHE B 1 107 ? -2.836 24.391 -6.945 1 94.94 107 PHE B C 1
ATOM 4138 O O . PHE B 1 107 ? -3.143 23.375 -7.578 1 94.94 107 PHE B O 1
ATOM 4145 N N . GLY B 1 108 ? -1.713 24.969 -7.031 1 92.56 108 GLY B N 1
ATOM 4146 C CA . GLY B 1 108 ? -0.585 24.359 -7.719 1 92.56 108 GLY B CA 1
ATOM 4147 C C . GLY B 1 108 ? -0.64 24.547 -9.227 1 92.56 108 GLY B C 1
ATOM 4148 O O . GLY B 1 108 ? -1.362 25.406 -9.727 1 92.56 108 GLY B O 1
ATOM 4149 N N . GLU B 1 109 ? 0.226 23.797 -9.93 1 91.38 109 GLU B N 1
ATOM 4150 C CA . GLU B 1 109 ? 0.381 23.812 -11.383 1 91.38 109 GLU B CA 1
ATOM 4151 C C . GLU B 1 109 ? -0.023 22.484 -12 1 91.38 109 GLU B C 1
ATOM 4153 O O . GLU B 1 109 ? -0.615 21.641 -11.328 1 91.38 109 GLU B O 1
ATOM 4158 N N . LYS B 1 110 ? 0.149 22.453 -13.289 1 87.5 110 LYS B N 1
ATOM 4159 C CA . LYS B 1 110 ? -0.066 21.172 -13.977 1 87.5 110 LYS B CA 1
ATOM 4160 C C . LYS B 1 110 ? 0.794 20.078 -13.359 1 87.5 110 LYS B C 1
ATOM 4162 O O . LYS B 1 110 ? 1.967 20.297 -13.047 1 87.5 110 LYS B O 1
ATOM 4167 N N . CYS B 1 111 ? 0.079 19.016 -13.062 1 88.69 111 CYS B N 1
ATOM 4168 C CA . CYS B 1 111 ? 0.804 17.938 -12.398 1 88.69 111 CYS B CA 1
ATOM 4169 C C . CYS B 1 111 ? 0.527 16.594 -13.07 1 88.69 111 CYS B C 1
ATOM 4171 O O . CYS B 1 111 ? -0.383 16.484 -13.898 1 88.69 111 CYS B O 1
ATOM 4173 N N . ASP B 1 112 ? 1.359 15.609 -12.805 1 85 112 ASP B N 1
ATOM 4174 C CA . ASP B 1 112 ? 1.338 14.312 -13.484 1 85 112 ASP B CA 1
ATOM 4175 C C . ASP B 1 112 ? 0.375 13.352 -12.805 1 85 112 ASP B C 1
ATOM 4177 O O . ASP B 1 112 ? -0.012 12.328 -13.383 1 85 112 ASP B O 1
ATOM 4181 N N . GLY B 1 113 ? -0.007 13.664 -11.602 1 87.06 113 GLY B N 1
ATOM 4182 C CA . GLY B 1 113 ? -0.917 12.859 -10.805 1 87.06 113 GLY B CA 1
ATOM 4183 C C . GLY B 1 113 ? -1.081 13.375 -9.383 1 87.06 113 GLY B C 1
ATOM 4184 O O . GLY B 1 113 ? -0.354 14.273 -8.961 1 87.06 113 GLY B O 1
ATOM 4185 N N . ASN B 1 114 ? -1.969 12.766 -8.688 1 86.38 114 ASN B N 1
ATOM 4186 C CA . ASN B 1 114 ? -2.277 13.211 -7.336 1 86.38 114 ASN B CA 1
ATOM 4187 C C . ASN B 1 114 ? -1.075 13.055 -6.406 1 86.38 114 ASN B C 1
ATOM 4189 O O . ASN B 1 114 ? -0.972 13.758 -5.398 1 86.38 114 ASN B O 1
ATOM 4193 N N . TRP B 1 115 ? -0.124 12.195 -6.855 1 86.44 115 TRP B N 1
ATOM 4194 C CA . TRP B 1 115 ? 1.052 11.922 -6.035 1 86.44 115 TRP B CA 1
ATOM 4195 C C . TRP B 1 115 ? 2.07 13.047 -6.148 1 86.44 115 TRP B C 1
ATOM 4197 O O . TRP B 1 115 ? 3.008 13.133 -5.352 1 86.44 115 TRP B O 1
ATOM 4207 N N . ASP B 1 116 ? 1.867 13.93 -7.105 1 92.5 116 ASP B N 1
ATOM 4208 C CA . ASP B 1 116 ? 2.803 15.008 -7.402 1 92.5 116 ASP B CA 1
ATOM 4209 C C . ASP B 1 116 ? 2.469 16.266 -6.594 1 92.5 116 ASP B C 1
ATOM 4211 O O . ASP B 1 116 ? 2.293 17.344 -7.156 1 92.5 116 ASP B O 1
ATOM 4215 N N . GLY B 1 117 ? 2.537 16.172 -5.277 1 93.62 117 GLY B N 1
ATOM 4216 C CA . GLY B 1 117 ? 2.135 17.234 -4.375 1 93.62 117 GLY B CA 1
ATOM 4217 C C . GLY B 1 117 ? 2.945 18.5 -4.551 1 93.62 117 GLY B C 1
ATOM 4218 O O . GLY B 1 117 ? 2.42 19.609 -4.402 1 93.62 117 GLY B O 1
ATOM 4219 N N . LYS B 1 118 ? 4.203 18.344 -4.926 1 92.94 118 LYS B N 1
ATOM 4220 C CA . LYS B 1 118 ? 5.07 19.5 -5.09 1 92.94 118 LYS B CA 1
ATOM 4221 C C . LYS B 1 118 ? 4.582 20.406 -6.223 1 92.94 118 LYS B C 1
ATOM 4223 O O . LYS B 1 118 ? 4.734 21.625 -6.164 1 92.94 118 LYS B O 1
ATOM 4228 N N . ASN B 1 119 ? 3.947 19.766 -7.195 1 92.19 119 ASN B N 1
ATOM 4229 C CA . ASN B 1 119 ? 3.455 20.531 -8.328 1 92.19 119 ASN B CA 1
ATOM 4230 C C . ASN B 1 119 ? 1.96 20.812 -8.211 1 92.19 119 ASN B C 1
ATOM 4232 O O . ASN B 1 119 ? 1.512 21.938 -8.469 1 92.19 119 ASN B O 1
ATOM 4236 N N . CYS B 1 120 ? 1.195 19.844 -7.73 1 93.94 120 CYS B N 1
ATOM 4237 C CA . CYS B 1 120 ? -0.259 19.953 -7.711 1 93.94 120 CYS B CA 1
ATOM 4238 C C . CYS B 1 120 ? -0.735 20.672 -6.457 1 93.94 120 CYS B C 1
ATOM 4240 O O . CYS B 1 120 ? -1.844 21.203 -6.426 1 93.94 120 CYS B O 1
ATOM 4242 N N . GLY B 1 121 ? 0.076 20.594 -5.449 1 96.38 121 GLY B N 1
ATOM 4243 C CA . GLY B 1 121 ? -0.393 20.984 -4.125 1 96.38 121 GLY B CA 1
ATOM 4244 C C . GLY B 1 121 ? -1.112 19.859 -3.398 1 96.38 121 GLY B C 1
ATOM 4245 O O . GLY B 1 121 ? -1.439 18.844 -3.996 1 96.38 121 GLY B O 1
ATOM 4246 N N . ARG B 1 122 ? -1.283 20.094 -2.158 1 98.25 122 ARG B N 1
ATOM 4247 C CA . ARG B 1 122 ? -2.018 19.219 -1.253 1 98.25 122 ARG B CA 1
ATOM 4248 C C . ARG B 1 122 ? -2.584 20 -0.073 1 98.25 122 ARG B C 1
ATOM 4250 O O . ARG B 1 122 ? -2.006 20 1.015 1 98.25 122 ARG B O 1
ATOM 4257 N N . PRO B 1 123 ? -3.762 20.609 -0.361 1 98.56 123 PRO B N 1
ATOM 4258 C CA . PRO B 1 123 ? -4.371 21.297 0.781 1 98.56 123 PRO B CA 1
ATOM 4259 C C . PRO B 1 123 ? -4.734 20.344 1.916 1 98.56 123 PRO B C 1
ATOM 4261 O O . PRO B 1 123 ? -5.211 19.234 1.665 1 98.56 123 PRO B O 1
ATOM 4264 N N . LEU B 1 124 ? -4.402 20.781 3.117 1 98.69 124 LEU B N 1
ATOM 4265 C CA . LEU B 1 124 ? -4.742 20.047 4.332 1 98.69 124 LEU B CA 1
ATOM 4266 C C . LEU B 1 124 ? -5.766 20.812 5.164 1 98.69 124 LEU B C 1
ATOM 4268 O O . LEU B 1 124 ? -6.934 20.922 4.777 1 98.69 124 LEU B O 1
ATOM 4272 N N . GLY B 1 125 ? -5.359 21.609 6.117 1 98.81 125 GLY B N 1
ATOM 4273 C CA . GLY B 1 125 ? -6.273 22.344 6.977 1 98.81 125 GLY B CA 1
ATOM 4274 C C . GLY B 1 125 ? -6.949 23.5 6.266 1 98.81 125 GLY B C 1
ATOM 4275 O O . GLY B 1 125 ? -6.293 24.281 5.574 1 98.81 125 GLY B O 1
ATOM 4276 N N . ILE B 1 126 ? -8.273 23.578 6.441 1 98.81 126 ILE B N 1
ATOM 4277 C CA . ILE B 1 126 ? -9.047 24.703 5.93 1 98.81 126 ILE B CA 1
ATOM 4278 C C . ILE B 1 126 ? -10.023 25.188 6.996 1 98.81 126 ILE B C 1
ATOM 4280 O O . ILE B 1 126 ? -10.586 24.375 7.742 1 98.81 126 ILE B O 1
ATOM 4284 N N . HIS B 1 127 ? -10.156 26.484 7.102 1 98.44 127 HIS B N 1
ATOM 4285 C CA . HIS B 1 127 ? -11.117 27.109 8 1 98.44 127 HIS B CA 1
ATOM 4286 C C . HIS B 1 127 ? -11.57 28.453 7.461 1 98.44 127 HIS B C 1
ATOM 4288 O O . HIS B 1 127 ? -10.773 29.188 6.871 1 98.44 127 HIS B O 1
ATOM 4294 N N . PHE B 1 128 ? -12.797 28.781 7.734 1 97.44 128 PHE B N 1
ATOM 4295 C CA . PHE B 1 128 ? -13.297 30.109 7.359 1 97.44 128 PHE B CA 1
ATOM 4296 C C . PHE B 1 128 ? -12.898 31.156 8.391 1 97.44 128 PHE B C 1
ATOM 4298 O O . PHE B 1 128 ? -12.867 30.859 9.594 1 97.44 128 PHE B O 1
ATOM 4305 N N . ASN B 1 129 ? -12.594 32.375 7.906 1 96.75 129 ASN B N 1
ATOM 4306 C CA . ASN B 1 129 ? -12.461 33.5 8.82 1 96.75 129 ASN B CA 1
ATOM 4307 C C . ASN B 1 129 ? -13.789 34.219 9.008 1 96.75 129 ASN B C 1
ATOM 4309 O O . ASN B 1 129 ? -14.82 33.781 8.492 1 96.75 129 ASN B O 1
ATOM 4313 N N . ASP B 1 130 ? -13.711 35.281 9.789 1 92.94 130 ASP B N 1
ATOM 4314 C CA . ASP B 1 130 ? -14.93 35.969 10.172 1 92.94 130 ASP B CA 1
ATOM 4315 C C . ASP B 1 130 ? -15.484 36.781 9 1 92.94 130 ASP B C 1
ATOM 4317 O O . ASP B 1 130 ? -16.609 37.312 9.07 1 92.94 130 ASP B O 1
ATOM 4321 N N . LYS B 1 131 ? -14.789 36.844 7.93 1 92.75 131 LYS B N 1
ATOM 4322 C CA . LYS B 1 131 ? -15.219 37.594 6.754 1 92.75 131 LYS B CA 1
ATOM 4323 C C . LYS B 1 131 ? -15.781 36.656 5.684 1 92.75 131 LYS B C 1
ATOM 4325 O O . LYS B 1 131 ? -16.078 37.094 4.566 1 92.75 131 LYS B O 1
ATOM 4330 N N . GLY B 1 132 ? -15.766 35.406 5.977 1 94 132 GLY B N 1
ATOM 4331 C CA . GLY B 1 132 ? -16.328 34.469 5.047 1 94 132 GLY B CA 1
ATOM 4332 C C . GLY B 1 132 ? -15.328 33.938 4.035 1 94 132 GLY B C 1
ATOM 4333 O O . GLY B 1 132 ? -15.695 33.25 3.084 1 94 132 GLY B O 1
ATOM 4334 N N . GLN B 1 133 ? -14.141 34.344 4.234 1 97 133 GLN B N 1
ATOM 4335 C CA . GLN B 1 133 ? -13.086 33.812 3.381 1 97 133 GLN B CA 1
ATOM 4336 C C . GLN B 1 133 ? -12.508 32.531 3.965 1 97 133 GLN B C 1
ATOM 4338 O O . GLN B 1 133 ? -12.43 32.375 5.184 1 97 133 GLN B O 1
ATOM 4343 N N . MET B 1 134 ? -12.062 31.656 3.064 1 98.31 134 MET B N 1
ATOM 4344 C CA . MET B 1 134 ? -11.461 30.406 3.527 1 98.31 134 MET B CA 1
ATOM 4345 C C . MET B 1 134 ? -9.938 30.531 3.568 1 98.31 134 MET B C 1
ATOM 4347 O O . MET B 1 134 ? -9.32 30.953 2.594 1 98.31 134 MET B O 1
ATOM 4351 N N . ILE B 1 135 ? -9.398 30.234 4.684 1 98.81 135 ILE B N 1
ATOM 4352 C CA . ILE B 1 135 ? -7.953 30.109 4.828 1 98.81 135 ILE B CA 1
ATOM 4353 C C . ILE B 1 135 ? -7.555 28.641 4.711 1 98.81 135 ILE B C 1
ATOM 4355 O O . ILE B 1 135 ? -8.172 27.766 5.332 1 98.81 135 ILE B O 1
ATOM 4359 N N . ALA B 1 136 ? -6.551 28.344 3.842 1 98.88 136 ALA B N 1
ATOM 4360 C CA . ALA B 1 136 ? -6.141 26.969 3.58 1 98.88 136 ALA B CA 1
ATOM 4361 C C . ALA B 1 136 ? -4.629 26.812 3.703 1 98.88 136 ALA B C 1
ATOM 4363 O O . ALA B 1 136 ? -3.869 27.672 3.26 1 98.88 136 ALA B O 1
ATOM 4364 N N . ALA B 1 137 ? -4.207 25.766 4.324 1 98.94 137 ALA B N 1
ATOM 4365 C CA . ALA B 1 137 ? -2.799 25.375 4.316 1 98.94 137 ALA B CA 1
ATOM 4366 C C . ALA B 1 137 ? -2.525 24.312 3.254 1 98.94 137 ALA B C 1
ATOM 4368 O O . ALA B 1 137 ? -3.016 23.188 3.352 1 98.94 137 ALA B O 1
ATOM 4369 N N . ASP B 1 138 ? -1.828 24.672 2.262 1 98.81 138 ASP B N 1
ATOM 4370 C CA . ASP B 1 138 ? -1.313 23.672 1.338 1 98.81 138 ASP B CA 1
ATOM 4371 C C . ASP B 1 138 ? 0.043 23.141 1.8 1 98.81 138 ASP B C 1
ATOM 4373 O O . ASP B 1 138 ? 0.986 23.922 1.979 1 98.81 138 ASP B O 1
ATOM 4377 N N . SER B 1 139 ? 0.119 21.891 1.899 1 98.75 139 SER B N 1
ATOM 4378 C CA . SER B 1 139 ? 1.267 21.266 2.549 1 98.75 139 SER B CA 1
ATOM 4379 C C . SER B 1 139 ? 2.568 21.641 1.849 1 98.75 139 SER B C 1
ATOM 4381 O O . SER B 1 139 ? 3.625 21.703 2.482 1 98.75 139 SER B O 1
ATOM 4383 N N . TYR B 1 140 ? 2.521 21.969 0.563 1 98.31 140 TYR B N 1
ATOM 4384 C CA . TYR B 1 140 ? 3.73 22.203 -0.219 1 98.31 140 TYR B CA 1
ATOM 4385 C C . TYR B 1 140 ? 3.869 23.672 -0.581 1 98.31 140 TYR B C 1
ATOM 4387 O O . TYR B 1 140 ? 4.98 24.172 -0.795 1 98.31 140 TYR B O 1
ATOM 4395 N N . LEU B 1 141 ? 2.697 24.406 -0.6 1 98.38 141 LEU B N 1
ATOM 4396 C CA . LEU B 1 141 ? 2.721 25.656 -1.347 1 98.38 141 LEU B CA 1
ATOM 4397 C C . LEU B 1 141 ? 2.504 26.844 -0.418 1 98.38 141 LEU B C 1
ATOM 4399 O O . LEU B 1 141 ? 2.697 28 -0.819 1 98.38 141 LEU B O 1
ATOM 4403 N N . GLY B 1 142 ? 2.066 26.594 0.758 1 98.69 142 GLY B N 1
ATOM 4404 C CA . GLY B 1 142 ? 1.944 27.688 1.704 1 98.69 142 GLY B CA 1
ATOM 4405 C C . GLY B 1 142 ? 0.525 27.891 2.201 1 98.69 142 GLY B C 1
ATOM 4406 O O . GLY B 1 142 ? -0.281 26.953 2.193 1 98.69 142 GLY B O 1
ATOM 4407 N N . ILE B 1 143 ? 0.278 29.094 2.742 1 98.88 143 ILE B N 1
ATOM 4408 C CA . ILE B 1 143 ? -1.033 29.453 3.268 1 98.88 143 ILE B CA 1
ATOM 4409 C C . ILE B 1 143 ? -1.78 30.312 2.248 1 98.88 143 ILE B C 1
ATOM 4411 O O . ILE B 1 143 ? -1.231 31.281 1.721 1 98.88 143 ILE B O 1
ATOM 4415 N N . TYR B 1 144 ? -3.01 29.891 1.989 1 98.62 144 TYR B N 1
ATOM 4416 C CA . TYR B 1 144 ? -3.816 30.562 0.975 1 98.62 144 TYR B CA 1
ATOM 4417 C C . TYR B 1 144 ? -5.094 31.141 1.581 1 98.62 144 TYR B C 1
ATOM 4419 O O . TYR B 1 144 ? -5.539 30.688 2.641 1 98.62 144 TYR B O 1
ATOM 4427 N N . GLN B 1 145 ? -5.617 32.156 0.898 1 98.44 145 GLN B N 1
ATOM 4428 C CA . GLN B 1 145 ? -6.941 32.719 1.155 1 98.44 145 GLN B CA 1
ATOM 4429 C C . GLN B 1 145 ? -7.82 32.625 -0.088 1 98.44 145 GLN B C 1
ATOM 4431 O O . GLN B 1 145 ? -7.395 33 -1.183 1 98.44 145 GLN B O 1
ATOM 4436 N N . ILE B 1 146 ? -8.969 32.094 0.13 1 97.88 146 ILE B N 1
ATOM 4437 C CA . ILE B 1 146 ? -9.93 31.953 -0.963 1 97.88 146 ILE B CA 1
ATOM 4438 C C . ILE B 1 146 ? -11.148 32.812 -0.677 1 97.88 146 ILE B C 1
ATOM 4440 O O . ILE B 1 146 ? -11.812 32.656 0.353 1 97.88 146 ILE B O 1
ATOM 4444 N N . ASP B 1 147 ? -11.43 33.719 -1.585 1 95.75 147 ASP B N 1
ATOM 4445 C CA . ASP B 1 147 ? -12.664 34.5 -1.574 1 95.75 147 ASP B CA 1
ATOM 4446 C C . ASP B 1 147 ? -13.664 33.969 -2.592 1 95.75 147 ASP B C 1
ATOM 4448 O O . ASP B 1 147 ? -13.539 34.219 -3.791 1 95.75 147 ASP B O 1
ATOM 4452 N N . PHE B 1 148 ? -14.656 33.312 -2.098 1 90.62 148 PHE B N 1
ATOM 4453 C CA . PHE B 1 148 ? -15.586 32.625 -2.994 1 90.62 148 PHE B CA 1
ATOM 4454 C C . PHE B 1 148 ? -16.484 33.625 -3.709 1 90.62 148 PHE B C 1
ATOM 4456 O O . PHE B 1 148 ? -17.062 33.312 -4.75 1 90.62 148 PHE B O 1
ATOM 4463 N N . GLU B 1 149 ? -16.672 34.781 -3.188 1 88.88 149 GLU B N 1
ATOM 4464 C CA . GLU B 1 149 ? -17.469 35.812 -3.836 1 88.88 149 GLU B CA 1
ATOM 4465 C C . GLU B 1 149 ? -16.75 36.375 -5.062 1 88.88 149 GLU B C 1
ATOM 4467 O O . GLU B 1 149 ? -17.344 36.469 -6.145 1 88.88 149 GLU B O 1
ATOM 4472 N N . SER B 1 150 ? -15.562 36.688 -4.895 1 91.75 150 SER B N 1
ATOM 4473 C CA . SER B 1 150 ? -14.805 37.281 -5.992 1 91.75 150 SER B CA 1
ATOM 4474 C C . SER B 1 150 ? -14.125 36.219 -6.836 1 91.75 150 SER B C 1
ATOM 4476 O O . SER B 1 150 ? -13.703 36.469 -7.965 1 91.75 150 SER B O 1
ATOM 4478 N N . GLY B 1 151 ? -13.93 35.094 -6.227 1 90.12 151 GLY B N 1
ATOM 4479 C CA . GLY B 1 151 ? -13.195 34.031 -6.895 1 90.12 151 GLY B CA 1
ATOM 4480 C C . GLY B 1 151 ? -11.695 34.156 -6.734 1 90.12 151 GLY B C 1
ATOM 4481 O O . GLY B 1 151 ? -10.938 33.312 -7.227 1 90.12 151 GLY B O 1
ATOM 4482 N N . GLN B 1 152 ? -11.32 35.094 -6.004 1 93.81 152 GLN B N 1
ATOM 4483 C CA . GLN B 1 152 ? -9.891 35.375 -5.855 1 93.81 152 GLN B CA 1
ATOM 4484 C C . GLN B 1 152 ? -9.234 34.375 -4.906 1 93.81 152 GLN B C 1
ATOM 4486 O O . GLN B 1 152 ? -9.781 34.062 -3.85 1 93.81 152 GLN B O 1
ATOM 4491 N N . VAL B 1 153 ? -8.062 33.812 -5.328 1 95.94 153 VAL B N 1
ATOM 4492 C CA . VAL B 1 153 ? -7.191 32.969 -4.508 1 95.94 153 VAL B CA 1
ATOM 4493 C C . VAL B 1 153 ? -5.859 33.688 -4.277 1 95.94 153 VAL B C 1
ATOM 4495 O O . VAL B 1 153 ? -5.145 34 -5.23 1 95.94 153 VAL B O 1
ATOM 4498 N N . SER B 1 154 ? -5.574 33.969 -3.021 1 96.88 154 SER B N 1
ATOM 4499 C CA . SER B 1 154 ? -4.355 34.688 -2.678 1 96.88 154 SER B CA 1
ATOM 4500 C C . SER B 1 154 ? -3.414 33.812 -1.844 1 96.88 154 SER B C 1
ATOM 4502 O O . SER B 1 154 ? -3.854 33.094 -0.946 1 96.88 154 SER B O 1
ATOM 4504 N N . ASN B 1 155 ? -2.129 33.844 -2.209 1 97.75 155 ASN B N 1
ATOM 4505 C CA . ASN B 1 155 ? -1.095 33.219 -1.394 1 97.75 155 ASN B CA 1
ATOM 4506 C C . ASN B 1 155 ? -0.613 34.156 -0.284 1 97.75 155 ASN B C 1
ATOM 4508 O O . ASN B 1 155 ? 0.071 35.156 -0.55 1 97.75 155 ASN B O 1
ATOM 4512 N N . LEU B 1 156 ? -0.995 33.906 0.935 1 98.38 156 LEU B N 1
ATOM 4513 C CA . LEU B 1 156 ? -0.688 34.781 2.064 1 98.38 156 LEU B CA 1
ATOM 4514 C C . LEU B 1 156 ? 0.73 34.531 2.568 1 98.38 156 LEU B C 1
ATOM 4516 O O . LEU B 1 156 ? 1.441 35.469 2.912 1 98.38 156 LEU B O 1
ATOM 4520 N N . VAL B 1 157 ? 1.13 33.312 2.75 1 98.62 157 VAL B N 1
ATOM 4521 C CA . VAL B 1 157 ? 2.469 32.875 3.133 1 98.62 157 VAL B CA 1
ATOM 4522 C C . VAL B 1 157 ? 3.014 31.906 2.09 1 98.62 157 VAL B C 1
ATOM 4524 O O . VAL B 1 157 ? 2.619 30.734 2.055 1 98.62 157 VAL B O 1
ATOM 4527 N N . ASN B 1 158 ? 3.977 32.375 1.373 1 97.94 158 ASN B N 1
ATOM 4528 C CA . ASN B 1 158 ? 4.555 31.594 0.289 1 97.94 158 ASN B CA 1
ATOM 4529 C C . ASN B 1 158 ? 5.469 30.484 0.82 1 97.94 158 ASN B C 1
ATOM 4531 O O . ASN B 1 158 ? 6.117 30.656 1.854 1 97.94 158 ASN B O 1
ATOM 4535 N N . LYS B 1 159 ? 5.559 29.469 0.048 1 97.62 159 LYS B N 1
ATOM 4536 C CA . LYS B 1 159 ? 6.406 28.344 0.441 1 97.62 159 LYS B CA 1
ATOM 4537 C C . LYS B 1 159 ? 7.859 28.781 0.606 1 97.62 159 LYS B C 1
ATOM 4539 O O . LYS B 1 159 ? 8.625 28.141 1.341 1 97.62 159 LYS B O 1
ATOM 4544 N N . ASP B 1 160 ? 8.273 29.859 -0.051 1 97.62 160 ASP B N 1
ATOM 4545 C CA . ASP B 1 160 ? 9.664 30.312 -0.037 1 97.62 160 ASP B CA 1
ATOM 4546 C C . ASP B 1 160 ? 9.891 31.375 1.03 1 97.62 160 ASP B C 1
ATOM 4548 O O . ASP B 1 160 ? 10.969 31.969 1.108 1 97.62 160 ASP B O 1
ATOM 4552 N N . THR B 1 161 ? 8.852 31.594 1.837 1 97.81 161 THR B N 1
ATOM 4553 C CA . THR B 1 161 ? 8.992 32.562 2.916 1 97.81 161 THR B CA 1
ATOM 4554 C C . THR B 1 161 ? 9.828 32 4.055 1 97.81 161 THR B C 1
ATOM 4556 O O . THR B 1 161 ? 9.477 30.969 4.633 1 97.81 161 THR B O 1
ATOM 4559 N N . GLU B 1 162 ? 10.883 32.688 4.371 1 97.5 162 GLU B N 1
ATOM 4560 C CA . GLU B 1 162 ? 11.711 32.281 5.508 1 97.5 162 GLU B CA 1
ATOM 4561 C C . GLU B 1 162 ? 11.18 32.906 6.809 1 97.5 162 GLU B C 1
ATOM 4563 O O . GLU B 1 162 ? 10.898 34.094 6.875 1 97.5 162 GLU B O 1
ATOM 4568 N N . VAL B 1 163 ? 10.969 32.094 7.738 1 98.19 163 VAL B N 1
ATOM 4569 C CA . VAL B 1 163 ? 10.609 32.562 9.086 1 98.19 163 VAL B CA 1
ATOM 4570 C C . VAL B 1 163 ? 11.695 32.125 10.07 1 98.19 163 VAL B C 1
ATOM 4572 O O . VAL B 1 163 ? 11.906 30.938 10.305 1 98.19 163 VAL B O 1
ATOM 4575 N N . ASP B 1 164 ? 12.398 33.125 10.633 1 97.31 164 ASP B N 1
ATOM 4576 C CA . ASP B 1 164 ? 13.539 32.875 11.516 1 97.31 164 ASP B CA 1
ATOM 4577 C C . ASP B 1 164 ? 14.602 32.031 10.828 1 97.31 164 ASP B C 1
ATOM 4579 O O . ASP B 1 164 ? 15.109 31.062 11.414 1 97.31 164 ASP B O 1
ATOM 4583 N N . GLY B 1 165 ? 14.773 32.219 9.617 1 96.56 165 GLY B N 1
ATOM 4584 C CA . GLY B 1 165 ? 15.875 31.641 8.867 1 96.56 165 GLY B CA 1
ATOM 4585 C C . GLY B 1 165 ? 15.57 30.25 8.352 1 96.56 165 GLY B C 1
ATOM 4586 O O . GLY B 1 165 ? 16.453 29.594 7.785 1 96.56 165 GLY B O 1
ATOM 4587 N N . LYS B 1 166 ? 14.398 29.812 8.484 1 97.31 166 LYS B N 1
ATOM 4588 C CA . LYS B 1 166 ? 14.047 28.469 8.07 1 97.31 166 LYS B CA 1
ATOM 4589 C C . LYS B 1 166 ? 12.844 28.469 7.129 1 97.31 166 LYS B C 1
ATOM 4591 O O . LYS B 1 166 ? 11.938 29.281 7.281 1 97.31 166 LYS B O 1
ATOM 4596 N N . LEU B 1 167 ? 12.891 27.531 6.184 1 97.5 167 LEU B N 1
ATOM 4597 C CA . LEU B 1 167 ? 11.781 27.344 5.258 1 97.5 167 LEU B CA 1
ATOM 4598 C C . LEU B 1 167 ? 10.859 26.219 5.727 1 97.5 167 LEU B C 1
ATOM 4600 O O . LEU B 1 167 ? 11.336 25.188 6.188 1 97.5 167 LEU B O 1
ATOM 4604 N N . ALA B 1 168 ? 9.531 26.484 5.652 1 98.19 168 ALA B N 1
ATOM 4605 C CA . ALA B 1 168 ? 8.562 25.438 5.93 1 98.19 168 ALA B CA 1
ATOM 4606 C C . ALA B 1 168 ? 8.492 24.438 4.77 1 98.19 168 ALA B C 1
ATOM 4608 O O . ALA B 1 168 ? 8.492 24.844 3.604 1 98.19 168 ALA B O 1
ATOM 4609 N N . LYS B 1 169 ? 8.461 23.172 5.125 1 98.06 169 LYS B N 1
ATOM 4610 C CA . LYS B 1 169 ? 8.352 22.156 4.082 1 98.06 169 LYS B CA 1
ATOM 4611 C C . LYS B 1 169 ? 6.965 21.531 4.066 1 98.06 169 LYS B C 1
ATOM 4613 O O . LYS B 1 169 ? 6.492 21.078 3.021 1 98.06 169 LYS B O 1
ATOM 4618 N N . THR B 1 170 ? 6.34 21.438 5.223 1 98.75 170 THR B N 1
ATOM 4619 C CA . THR B 1 170 ? 5.008 20.859 5.32 1 98.75 170 THR B CA 1
ATOM 4620 C C . THR B 1 170 ? 4.074 21.766 6.121 1 98.75 170 THR B C 1
ATOM 4622 O O . THR B 1 170 ? 4.004 21.656 7.348 1 98.75 170 THR B O 1
ATOM 4625 N N . PHE B 1 171 ? 3.342 22.594 5.418 1 98.88 171 PHE B N 1
ATOM 4626 C CA . PHE B 1 171 ? 2.258 23.344 6.043 1 98.88 171 PHE B CA 1
ATOM 4627 C C . PHE B 1 171 ? 1.079 22.422 6.359 1 98.88 171 PHE B C 1
ATOM 4629 O O . PHE B 1 171 ? 0.737 21.547 5.562 1 98.88 171 PHE B O 1
ATOM 4636 N N . ASN B 1 172 ? 0.459 22.625 7.508 1 98.88 172 ASN B N 1
ATOM 4637 C CA . ASN B 1 172 ? -0.485 21.562 7.867 1 98.88 172 ASN B CA 1
ATOM 4638 C C . ASN B 1 172 ? -1.87 22.141 8.164 1 98.88 172 ASN B C 1
ATOM 4640 O O . ASN B 1 172 ? -2.83 21.859 7.445 1 98.88 172 ASN B O 1
ATOM 4644 N N . SER B 1 173 ? -2.012 22.922 9.156 1 98.88 173 SER B N 1
ATOM 4645 C CA . SER B 1 173 ? -3.34 23.375 9.547 1 98.88 173 SER B CA 1
ATOM 4646 C C . SER B 1 173 ? -3.344 24.875 9.836 1 98.88 173 SER B C 1
ATOM 4648 O O . SER B 1 173 ? -2.283 25.5 9.906 1 98.88 173 SER B O 1
ATOM 4650 N N . VAL B 1 174 ? -4.59 25.453 9.914 1 98.88 174 VAL B N 1
ATOM 4651 C CA . VAL B 1 174 ? -4.75 26.891 10.117 1 98.88 174 VAL B CA 1
ATOM 4652 C C . VAL B 1 174 ? -5.902 27.156 11.086 1 98.88 174 VAL B C 1
ATOM 4654 O O . VAL B 1 174 ? -6.848 26.359 11.156 1 98.88 174 VAL B O 1
ATOM 4657 N N . ALA B 1 175 ? -5.793 28.219 11.797 1 98.81 175 ALA B N 1
ATOM 4658 C CA . ALA B 1 175 ? -6.855 28.766 12.648 1 98.81 175 ALA B CA 1
ATOM 4659 C C . ALA B 1 175 ? -6.906 30.281 12.57 1 98.81 175 ALA B C 1
ATOM 4661 O O . ALA B 1 175 ? -6.168 30.969 13.273 1 98.81 175 ALA B O 1
ATOM 4662 N N . PRO B 1 176 ? -7.758 30.797 11.703 1 98.69 176 PRO B N 1
ATOM 4663 C CA . PRO B 1 176 ? -7.938 32.25 11.648 1 98.69 176 PRO B CA 1
ATOM 4664 C C . PRO B 1 176 ? -8.617 32.812 12.891 1 98.69 176 PRO B C 1
ATOM 4666 O O . PRO B 1 176 ? -9.656 32.281 13.32 1 98.69 176 PRO B O 1
ATOM 4669 N N . ALA B 1 177 ? -8.062 33.844 13.43 1 98.5 177 ALA B N 1
ATOM 4670 C CA . ALA B 1 177 ? -8.602 34.469 14.625 1 98.5 177 ALA B CA 1
ATOM 4671 C C . ALA B 1 177 ? -9.469 35.688 14.266 1 98.5 177 ALA B C 1
ATOM 4673 O O . ALA B 1 177 ? -9.398 36.188 13.148 1 98.5 177 ALA B O 1
ATOM 4674 N N . ARG B 1 178 ? -10.188 36.094 15.25 1 96.81 178 ARG B N 1
ATOM 4675 C CA . ARG B 1 178 ? -11.102 37.219 15.055 1 96.81 178 ARG B CA 1
ATOM 4676 C C . ARG B 1 178 ? -10.328 38.531 14.852 1 96.81 178 ARG B C 1
ATOM 4678 O O . ARG B 1 178 ? -10.805 39.438 14.18 1 96.81 178 ARG B O 1
ATOM 4685 N N . ASN B 1 179 ? -9.188 38.625 15.414 1 95.75 179 ASN B N 1
ATOM 4686 C CA . ASN B 1 179 ? -8.383 39.812 15.273 1 95.75 179 ASN B CA 1
ATOM 4687 C C . ASN B 1 179 ? -7.676 39.875 13.922 1 95.75 179 ASN B C 1
ATOM 4689 O O . ASN B 1 179 ? -6.871 40.781 13.68 1 95.75 179 ASN B O 1
ATOM 4693 N N . GLY B 1 180 ? -7.867 38.875 13.164 1 96.62 180 GLY B N 1
ATOM 4694 C CA . GLY B 1 180 ? -7.332 38.875 11.812 1 96.62 180 GLY B CA 1
ATOM 4695 C C . GLY B 1 180 ? -6.07 38.031 11.664 1 96.62 180 GLY B C 1
ATOM 4696 O O . GLY B 1 180 ? -5.672 37.688 10.555 1 96.62 180 GLY B O 1
ATOM 4697 N N . LYS B 1 181 ? -5.441 37.719 12.719 1 98.44 181 LYS B N 1
ATOM 4698 C CA . LYS B 1 181 ? -4.238 36.875 12.664 1 98.44 181 LYS B CA 1
ATOM 4699 C C . LYS B 1 181 ? -4.574 35.438 12.305 1 98.44 181 LYS B C 1
ATOM 4701 O O . LYS B 1 181 ? -5.711 35 12.5 1 98.44 181 LYS B O 1
ATOM 4706 N N . ILE B 1 182 ? -3.611 34.781 11.734 1 98.88 182 ILE B N 1
ATOM 4707 C CA . ILE B 1 182 ? -3.775 33.406 11.344 1 98.88 182 ILE B CA 1
ATOM 4708 C C . ILE B 1 182 ? -2.719 32.531 12.039 1 98.88 182 ILE B C 1
ATOM 4710 O O . ILE B 1 182 ? -1.521 32.688 11.789 1 98.88 182 ILE B O 1
ATOM 4714 N N . TYR B 1 183 ? -3.129 31.672 12.93 1 98.94 183 TYR B N 1
ATOM 4715 C CA . TYR B 1 183 ? -2.238 30.672 13.516 1 98.94 183 TYR B CA 1
ATOM 4716 C C . TYR B 1 183 ? -2.148 29.438 12.625 1 98.94 183 TYR B C 1
ATOM 4718 O O . TYR B 1 183 ? -3.154 28.984 12.07 1 98.94 183 TYR B O 1
ATOM 4726 N N . TYR B 1 184 ? -0.937 28.969 12.414 1 98.94 184 TYR B N 1
ATOM 4727 C CA . TYR B 1 184 ? -0.831 27.781 11.562 1 98.94 184 TYR B CA 1
ATOM 4728 C C . TYR B 1 184 ? 0.305 26.875 12.023 1 98.94 184 TYR B C 1
ATOM 4730 O O . TYR B 1 184 ? 1.203 27.328 12.75 1 98.94 184 TYR B O 1
ATOM 4738 N N . THR B 1 185 ? 0.172 25.625 11.727 1 98.94 185 THR B N 1
ATOM 4739 C CA . THR B 1 185 ? 1.182 24.641 12.078 1 98.94 185 THR B CA 1
ATOM 4740 C C . THR B 1 185 ? 2.002 24.234 10.852 1 98.94 185 THR B C 1
ATOM 4742 O O . THR B 1 185 ? 1.466 24.141 9.742 1 98.94 185 THR B O 1
ATOM 4745 N N . VAL B 1 186 ? 3.281 24.094 11.078 1 98.88 186 VAL B N 1
ATOM 4746 C CA . VAL B 1 186 ? 4.223 23.484 10.141 1 98.88 186 VAL B CA 1
ATOM 4747 C C . VAL B 1 186 ? 4.703 22.141 10.68 1 98.88 186 VAL B C 1
ATOM 4749 O O . VAL B 1 186 ? 5.426 22.094 11.68 1 98.88 186 VAL B O 1
ATOM 4752 N N . SER B 1 187 ? 4.34 21.094 10 1 98.88 187 SER B N 1
ATOM 4753 C CA . SER B 1 187 ? 4.617 19.766 10.523 1 98.88 187 SER B CA 1
ATOM 4754 C C . SER B 1 187 ? 6.102 19.422 10.422 1 98.88 187 SER B C 1
ATOM 4756 O O . SER B 1 187 ? 6.621 18.625 11.203 1 98.88 187 SER B O 1
ATOM 4758 N N . SER B 1 188 ? 6.797 20.094 9.43 1 98.44 188 SER B N 1
ATOM 4759 C CA . SER B 1 188 ? 8.219 19.797 9.258 1 98.44 188 SER B CA 1
ATOM 4760 C C . SER B 1 188 ? 8.93 20.906 8.5 1 98.44 188 SER B C 1
ATOM 4762 O O . SER B 1 188 ? 8.375 21.484 7.562 1 98.44 188 SER B O 1
ATOM 4764 N N . ILE B 1 189 ? 10.133 21.172 8.859 1 97.88 189 ILE B N 1
ATOM 4765 C CA . ILE B 1 189 ? 10.992 22.047 8.078 1 97.88 189 ILE B CA 1
ATOM 4766 C C . ILE B 1 189 ? 12.07 21.234 7.375 1 97.88 189 ILE B C 1
ATOM 4768 O O . ILE B 1 189 ? 12.898 21.781 6.641 1 97.88 189 ILE B O 1
ATOM 4772 N N . ASN B 1 190 ? 12.047 19.891 7.574 1 95.12 190 ASN B N 1
ATOM 4773 C CA . ASN B 1 190 ? 13.078 19.031 7.012 1 95.12 190 ASN B CA 1
ATOM 4774 C C . ASN B 1 190 ? 12.547 18.219 5.836 1 95.12 190 ASN B C 1
ATOM 4776 O O . ASN B 1 190 ? 13.289 17.906 4.902 1 95.12 190 ASN B O 1
ATOM 4780 N N . TYR B 1 191 ? 11.25 17.875 5.914 1 96.31 191 TYR B N 1
ATOM 4781 C CA . TYR B 1 191 ? 10.703 16.938 4.941 1 96.31 191 TYR B CA 1
ATOM 4782 C C . TYR B 1 191 ? 9.367 17.422 4.402 1 96.31 191 TYR B C 1
ATOM 4784 O O . TYR B 1 191 ? 8.562 17.984 5.145 1 96.31 191 TYR B O 1
ATOM 4792 N N . HIS B 1 192 ? 9.195 17.172 3.115 1 97.62 192 HIS B N 1
ATOM 4793 C CA . HIS B 1 192 ? 7.867 17.359 2.545 1 97.62 192 HIS B CA 1
ATOM 4794 C C . HIS B 1 192 ? 6.93 16.234 2.959 1 97.62 192 HIS B C 1
ATOM 4796 O O . HIS B 1 192 ? 7.371 15.227 3.512 1 97.62 192 HIS B O 1
ATOM 4802 N N . LEU B 1 193 ? 5.676 16.453 2.732 1 97.81 193 LEU B N 1
ATOM 4803 C CA . LEU B 1 193 ? 4.645 15.516 3.178 1 97.81 193 LEU B CA 1
ATOM 4804 C C . LEU B 1 193 ? 4.906 14.117 2.629 1 97.81 193 LEU B C 1
ATOM 4806 O O . LEU B 1 193 ? 4.688 13.125 3.326 1 97.81 193 LEU B O 1
ATOM 4810 N N . ASP B 1 194 ? 5.391 13.953 1.399 1 96 194 ASP B N 1
ATOM 4811 C CA . ASP B 1 194 ? 5.609 12.641 0.788 1 96 194 ASP B CA 1
ATOM 4812 C C . ASP B 1 194 ? 6.867 11.977 1.345 1 96 194 ASP B C 1
ATOM 4814 O O . ASP B 1 194 ? 7.23 10.875 0.929 1 96 194 ASP B O 1
ATOM 4818 N N . GLU B 1 195 ? 7.512 12.641 2.311 1 96.25 195 GLU B N 1
ATOM 4819 C CA . GLU B 1 195 ? 8.68 12.094 3.004 1 96.25 195 GLU B CA 1
ATOM 4820 C C . GLU B 1 195 ? 8.453 12.07 4.516 1 96.25 195 GLU B C 1
ATOM 4822 O O . GLU B 1 195 ? 9.406 12.172 5.289 1 96.25 195 GLU B O 1
ATOM 4827 N N . SER B 1 196 ? 7.297 11.945 4.883 1 96.06 196 SER B N 1
ATOM 4828 C CA . SER B 1 196 ? 6.875 12.172 6.262 1 96.06 196 SER B CA 1
ATOM 4829 C C . SER B 1 196 ? 7.48 11.133 7.199 1 96.06 196 SER B C 1
ATOM 4831 O O . SER B 1 196 ? 7.59 11.367 8.406 1 96.06 196 SER B O 1
ATOM 4833 N N . VAL B 1 197 ? 7.914 10 6.691 1 95.81 197 VAL B N 1
ATOM 4834 C CA . VAL B 1 197 ? 8.578 9 7.523 1 95.81 197 VAL B CA 1
ATOM 4835 C C . VAL B 1 197 ? 9.906 9.547 8.031 1 95.81 197 VAL B C 1
ATOM 4837 O O . VAL B 1 197 ? 10.344 9.219 9.133 1 95.81 197 VAL B O 1
ATOM 4840 N N . GLY B 1 198 ? 10.508 10.391 7.238 1 95.12 198 GLY B N 1
ATOM 4841 C CA . GLY B 1 198 ? 11.711 11.062 7.699 1 95.12 198 GLY B CA 1
ATOM 4842 C C . GLY B 1 198 ? 11.5 11.891 8.953 1 95.12 198 GLY B C 1
ATOM 4843 O O . GLY B 1 198 ? 12.305 11.828 9.883 1 95.12 198 GLY B O 1
ATOM 4844 N N . GLU B 1 199 ? 10.406 12.648 8.938 1 96.19 199 GLU B N 1
ATOM 4845 C CA . GLU B 1 199 ? 10.055 13.43 10.117 1 96.19 199 GLU B CA 1
ATOM 4846 C C . GLU B 1 199 ? 9.664 12.523 11.281 1 96.19 199 GLU B C 1
ATOM 4848 O O . GLU B 1 199 ? 10.023 12.781 12.43 1 96.19 199 GLU B O 1
ATOM 4853 N N . MET B 1 200 ? 8.969 11.484 10.992 1 96.75 200 MET B N 1
ATOM 4854 C CA . MET B 1 200 ? 8.508 10.539 12.008 1 96.75 200 MET B CA 1
ATOM 4855 C C . MET B 1 200 ? 9.688 9.945 12.773 1 96.75 200 MET B C 1
ATOM 4857 O O . MET B 1 200 ? 9.664 9.875 14 1 96.75 200 MET B O 1
ATOM 4861 N N . LEU B 1 201 ? 10.719 9.562 12.031 1 95.25 201 LEU B N 1
ATOM 4862 C CA . LEU B 1 201 ? 11.836 8.852 12.641 1 95.25 201 LEU B CA 1
ATOM 4863 C C . LEU B 1 201 ? 12.969 9.812 12.984 1 95.25 201 LEU B C 1
ATOM 4865 O O . LEU B 1 201 ? 13.891 9.453 13.719 1 95.25 201 LEU B O 1
ATOM 4869 N N . GLY B 1 202 ? 12.875 11.023 12.484 1 94.25 202 GLY B N 1
ATOM 4870 C CA . GLY B 1 202 ? 13.922 12 12.719 1 94.25 202 GLY B CA 1
ATOM 4871 C C . GLY B 1 202 ? 13.695 12.828 13.969 1 94.25 202 GLY B C 1
ATOM 4872 O O . GLY B 1 202 ? 12.867 12.477 14.812 1 94.25 202 GLY B O 1
ATOM 4873 N N . ALA B 1 203 ? 14.516 13.891 14.047 1 94.25 203 ALA B N 1
ATOM 4874 C CA . ALA B 1 203 ? 14.328 14.859 15.125 1 94.25 203 ALA B CA 1
ATOM 4875 C C . ALA B 1 203 ? 13.125 15.758 14.852 1 94.25 203 ALA B C 1
ATOM 4877 O O . ALA B 1 203 ? 12.883 16.156 13.711 1 94.25 203 ALA B O 1
ATOM 4878 N N . PRO B 1 204 ? 12.391 16.062 15.938 1 96.06 204 PRO B N 1
ATOM 4879 C CA . PRO B 1 204 ? 11.258 16.969 15.727 1 96.06 204 PRO B CA 1
ATOM 4880 C C . PRO B 1 204 ? 11.688 18.312 15.148 1 96.06 204 PRO B C 1
ATOM 4882 O O . PRO B 1 204 ? 12.695 18.875 15.57 1 96.06 204 PRO B O 1
ATOM 4885 N N . SER B 1 205 ? 10.898 18.781 14.164 1 97 205 SER B N 1
ATOM 4886 C CA . SER B 1 205 ? 11.297 20.016 13.516 1 97 205 SER B CA 1
ATOM 4887 C C . SER B 1 205 ? 10.094 20.938 13.289 1 97 205 SER B C 1
ATOM 4889 O O . SER B 1 205 ? 10.242 22.047 12.766 1 97 205 SER B O 1
ATOM 4891 N N . GLY B 1 206 ? 8.898 20.5 13.664 1 98.62 206 GLY B N 1
ATOM 4892 C CA . GLY B 1 206 ? 7.68 21.25 13.414 1 98.62 206 GLY B CA 1
ATOM 4893 C C . GLY B 1 206 ? 7.598 22.531 14.227 1 98.62 206 GLY B C 1
ATOM 4894 O O . GLY B 1 206 ? 8.359 22.734 15.18 1 98.62 206 GLY B O 1
ATOM 4895 N N . ARG B 1 207 ? 6.66 23.359 13.773 1 98.94 207 ARG B N 1
ATOM 4896 C CA . ARG B 1 207 ? 6.539 24.688 14.383 1 98.94 207 ARG B CA 1
ATOM 4897 C C . ARG B 1 207 ? 5.078 25.109 14.484 1 98.94 207 ARG B C 1
ATOM 4899 O O . ARG B 1 207 ? 4.242 24.672 13.695 1 98.94 207 ARG B O 1
ATOM 4906 N N . LEU B 1 208 ? 4.793 25.891 15.516 1 98.94 208 LEU B N 1
ATOM 4907 C CA . LEU B 1 208 ? 3.605 26.734 15.609 1 98.94 208 LEU B CA 1
ATOM 4908 C C . LEU B 1 208 ? 3.939 28.188 15.273 1 98.94 208 LEU B C 1
ATOM 4910 O O . LEU B 1 208 ? 4.855 28.766 15.859 1 98.94 208 LEU B O 1
ATOM 4914 N N . ILE B 1 209 ? 3.191 28.734 14.281 1 98.94 209 ILE B N 1
ATOM 4915 C CA . ILE B 1 209 ? 3.518 30.062 13.773 1 98.94 209 ILE B CA 1
ATOM 4916 C C . ILE B 1 209 ? 2.258 30.922 13.742 1 98.94 209 ILE B C 1
ATOM 4918 O O . ILE B 1 209 ? 1.146 30.406 13.609 1 98.94 209 ILE B O 1
ATOM 4922 N N . VAL B 1 210 ? 2.404 32.25 13.93 1 98.88 210 VAL B N 1
ATOM 4923 C CA . VAL B 1 210 ? 1.31 33.188 13.727 1 98.88 210 VAL B CA 1
ATOM 4924 C C . VAL B 1 210 ? 1.681 34.188 12.633 1 98.88 210 VAL B C 1
ATOM 4926 O O . VAL B 1 210 ? 2.822 34.625 12.562 1 98.88 210 VAL B O 1
ATOM 4929 N N . PHE B 1 211 ? 0.765 34.375 11.719 1 98.88 211 PHE B N 1
ATOM 4930 C CA . PHE B 1 211 ? 0.898 35.344 10.633 1 98.88 211 PHE B CA 1
ATOM 4931 C C . PHE B 1 211 ? -0.033 36.531 10.852 1 98.88 211 PHE B C 1
ATOM 4933 O O . PHE B 1 211 ? -1.215 36.344 11.148 1 98.88 211 PHE B O 1
ATOM 4940 N N . ASP B 1 212 ? 0.507 37.719 10.719 1 98.25 212 ASP B N 1
ATOM 4941 C CA . ASP B 1 212 ? -0.259 38.938 10.75 1 98.25 212 ASP B CA 1
ATOM 4942 C C . ASP B 1 212 ? -0.386 39.562 9.359 1 98.25 212 ASP B C 1
ATOM 4944 O O . ASP B 1 212 ? 0.569 40.125 8.836 1 98.25 212 ASP B O 1
ATOM 4948 N N . PRO B 1 213 ? -1.551 39.469 8.836 1 96.44 213 PRO B N 1
ATOM 4949 C CA . PRO B 1 213 ? -1.719 39.969 7.477 1 96.44 213 PRO B CA 1
ATOM 4950 C C . PRO B 1 213 ? -1.536 41.5 7.398 1 96.44 213 PRO B C 1
ATOM 4952 O O . PRO B 1 213 ? -1.242 42.031 6.324 1 96.44 213 PRO B O 1
ATOM 4955 N N . GLU B 1 214 ? -1.737 42.219 8.461 1 95.5 214 GLU B N 1
ATOM 4956 C CA . GLU B 1 214 ? -1.58 43.656 8.461 1 95.5 214 GLU B CA 1
ATOM 4957 C C . GLU B 1 214 ? -0.114 44.062 8.32 1 95.5 214 GLU B C 1
ATOM 4959 O O . GLU B 1 214 ? 0.212 45 7.598 1 95.5 214 GLU B O 1
ATOM 4964 N N . THR B 1 215 ? 0.717 43.375 8.945 1 96.94 215 THR B N 1
ATOM 4965 C CA . THR B 1 215 ? 2.137 43.719 8.93 1 96.94 215 THR B CA 1
ATOM 4966 C C . THR B 1 215 ? 2.896 42.781 7.988 1 96.94 215 THR B C 1
ATOM 4968 O O . THR B 1 215 ? 4.066 43.031 7.68 1 96.94 215 THR B O 1
ATOM 4971 N N . ASN B 1 216 ? 2.275 41.75 7.586 1 96.81 216 ASN B N 1
ATOM 4972 C CA . ASN B 1 216 ? 2.885 40.719 6.758 1 96.81 216 ASN B CA 1
ATOM 4973 C C . ASN B 1 216 ? 4.051 40.031 7.473 1 96.81 216 ASN B C 1
ATOM 4975 O O . ASN B 1 216 ? 5.094 39.781 6.867 1 96.81 216 ASN B O 1
ATOM 4979 N N . GLU B 1 217 ? 3.861 39.875 8.727 1 97.56 217 GLU B N 1
ATOM 4980 C CA . GLU B 1 217 ? 4.922 39.281 9.531 1 97.56 217 GLU B CA 1
ATOM 4981 C C . GLU B 1 217 ? 4.512 37.906 10.07 1 97.56 217 GLU B C 1
ATOM 4983 O O . GLU B 1 217 ? 3.355 37.719 10.445 1 97.56 217 GLU B O 1
ATOM 4988 N N . ASN B 1 218 ? 5.469 36.938 10.039 1 98.62 218 ASN B N 1
ATOM 4989 C CA . ASN B 1 218 ? 5.344 35.625 10.68 1 98.62 218 ASN B CA 1
ATOM 4990 C C . ASN B 1 218 ? 6.195 35.531 11.945 1 98.62 218 ASN B C 1
ATOM 4992 O O . ASN B 1 218 ? 7.332 36.031 11.969 1 98.62 218 ASN B O 1
ATOM 4996 N N . LYS B 1 219 ? 5.617 35 12.938 1 98.5 219 LYS B N 1
ATOM 4997 C CA . LYS B 1 219 ? 6.344 34.812 14.188 1 98.5 219 LYS B CA 1
ATOM 4998 C C . LYS B 1 219 ? 6.242 33.344 14.656 1 98.5 219 LYS B C 1
ATOM 5000 O O . LYS B 1 219 ? 5.145 32.812 14.758 1 98.5 219 LYS B O 1
ATOM 5005 N N . VAL B 1 220 ? 7.406 32.75 14.977 1 98.88 220 VAL B N 1
ATOM 5006 C CA . VAL B 1 220 ? 7.418 31.422 15.547 1 98.88 220 VAL B CA 1
ATOM 5007 C C . VAL B 1 220 ? 7.02 31.469 17.016 1 98.88 220 VAL B C 1
ATOM 5009 O O . VAL B 1 220 ? 7.621 32.219 17.797 1 98.88 220 VAL B O 1
ATOM 5012 N N . LEU B 1 221 ? 6.02 30.719 17.312 1 98.88 221 LEU B N 1
ATOM 5013 C CA . LEU B 1 221 ? 5.551 30.672 18.703 1 98.88 221 LEU B CA 1
ATOM 5014 C C . LEU B 1 221 ? 6.184 29.5 19.453 1 98.88 221 LEU B C 1
ATOM 5016 O O . LEU B 1 221 ? 6.547 29.625 20.625 1 98.88 221 LEU B O 1
ATOM 5020 N N . LEU B 1 222 ? 6.246 28.328 18.844 1 98.69 222 LEU B N 1
ATOM 5021 C CA . LEU B 1 222 ? 6.879 27.125 19.359 1 98.69 222 LEU B CA 1
ATOM 5022 C C . LEU B 1 222 ? 7.645 26.406 18.25 1 98.69 222 LEU B C 1
ATOM 5024 O O . LEU B 1 222 ? 7.277 26.484 17.078 1 98.69 222 LEU B O 1
ATOM 5028 N N . GLU B 1 223 ? 8.68 25.703 18.578 1 98.19 223 GLU B N 1
ATOM 5029 C CA . GLU B 1 223 ? 9.461 24.922 17.625 1 98.19 223 GLU B CA 1
ATOM 5030 C C . GLU B 1 223 ? 9.828 23.547 18.188 1 98.19 223 GLU B C 1
ATOM 5032 O O . GLU B 1 223 ? 9.5 23.25 19.344 1 98.19 223 GLU B O 1
ATOM 5037 N N . ASN B 1 224 ? 10.406 22.703 17.359 1 97.25 224 ASN B N 1
ATOM 5038 C CA . ASN B 1 224 ? 10.836 21.359 17.734 1 97.25 224 ASN B CA 1
ATOM 5039 C C . ASN B 1 224 ? 9.656 20.484 18.141 1 97.25 224 ASN B C 1
ATOM 5041 O O . ASN B 1 224 ? 9.719 19.781 19.156 1 97.25 224 ASN B O 1
ATOM 5045 N N . LEU B 1 225 ? 8.602 20.656 17.422 1 98.38 225 LEU B N 1
ATOM 5046 C CA . LEU B 1 225 ? 7.418 19.828 17.594 1 98.38 225 LEU B CA 1
ATOM 5047 C C . LEU B 1 225 ? 7.445 18.641 16.625 1 98.38 225 LEU B C 1
ATOM 5049 O O . LEU B 1 225 ? 7.93 18.75 15.5 1 98.38 225 LEU B O 1
ATOM 5053 N N . HIS B 1 226 ? 6.973 17.531 17.141 1 98.12 226 HIS B N 1
ATOM 5054 C CA . HIS B 1 226 ? 6.996 16.328 16.297 1 98.12 226 HIS B CA 1
ATOM 5055 C C . HIS B 1 226 ? 5.719 16.219 15.469 1 98.12 226 HIS B C 1
ATOM 5057 O O . HIS B 1 226 ? 4.766 15.555 15.875 1 98.12 226 HIS B O 1
ATOM 5063 N N . PHE B 1 227 ? 5.711 16.891 14.328 1 98.56 227 PHE B N 1
ATOM 5064 C CA . PHE B 1 227 ? 4.652 16.891 13.328 1 98.56 227 PHE B CA 1
ATOM 5065 C C . PHE B 1 227 ? 3.391 17.547 13.875 1 98.56 227 PHE B C 1
ATOM 5067 O O . PHE B 1 227 ? 2.326 16.922 13.914 1 98.56 227 PHE B O 1
ATOM 5074 N N . PRO B 1 228 ? 3.426 18.797 14.234 1 98.94 228 PRO B N 1
ATOM 5075 C CA . PRO B 1 228 ? 2.197 19.5 14.617 1 98.94 228 PRO B CA 1
ATOM 5076 C C . PRO B 1 228 ? 1.159 19.516 13.492 1 98.94 228 PRO B C 1
ATOM 5078 O O . PRO B 1 228 ? 1.519 19.562 12.312 1 98.94 228 PRO B O 1
ATOM 5081 N N . ASN B 1 229 ? -0.074 19.438 13.891 1 98.81 229 ASN B N 1
ATOM 5082 C CA . ASN B 1 229 ? -1.164 19.203 12.953 1 98.81 229 ASN B CA 1
ATOM 5083 C C . ASN B 1 229 ? -2.373 20.078 13.273 1 98.81 229 ASN B C 1
ATOM 5085 O O . ASN B 1 229 ? -2.266 21.312 13.305 1 98.81 229 ASN B O 1
ATOM 5089 N N . GLY B 1 230 ? -3.492 19.578 13.617 1 98.88 230 GLY B N 1
ATOM 5090 C CA . GLY B 1 230 ? -4.715 20.328 13.852 1 98.88 230 GLY B CA 1
ATOM 5091 C C . GLY B 1 230 ? -4.562 21.391 14.922 1 98.88 230 GLY B C 1
ATOM 5092 O O . GLY B 1 230 ? -3.826 21.203 15.898 1 98.88 230 GLY B O 1
ATOM 5093 N N . ILE B 1 231 ? -5.312 22.469 14.766 1 98.88 231 ILE B N 1
ATOM 5094 C CA . ILE B 1 231 ? -5.27 23.609 15.672 1 98.88 231 ILE B CA 1
ATOM 5095 C C . ILE B 1 231 ? -6.668 24.188 15.836 1 98.88 231 ILE B C 1
ATOM 5097 O O . ILE B 1 231 ? -7.426 24.281 14.867 1 98.88 231 ILE B O 1
ATOM 5101 N N . VAL B 1 232 ? -7.035 24.516 17.062 1 98.62 232 VAL B N 1
ATOM 5102 C CA . VAL B 1 232 ? -8.312 25.172 17.344 1 98.62 232 VAL B CA 1
ATOM 5103 C C . VAL B 1 232 ? -8.117 26.281 18.375 1 98.62 232 VAL B C 1
ATOM 5105 O O . VAL B 1 232 ? -7.328 26.125 19.312 1 98.62 232 VAL B O 1
ATOM 5108 N N . LEU B 1 233 ? -8.789 27.375 18.156 1 98.44 233 LEU B N 1
ATOM 5109 C CA . LEU B 1 233 ? -8.773 28.484 19.109 1 98.44 233 LEU B CA 1
ATOM 5110 C C . LEU B 1 233 ? -9.852 28.281 20.172 1 98.44 233 LEU B C 1
ATOM 5112 O O . LEU B 1 233 ? -10.945 27.797 19.875 1 98.44 233 LEU B O 1
ATOM 5116 N N . SER B 1 234 ? -9.492 28.688 21.391 1 98 234 SER B N 1
ATOM 5117 C CA . SER B 1 234 ? -10.508 28.703 22.438 1 98 234 SER B CA 1
ATOM 5118 C C . SER B 1 234 ? -11.641 29.656 22.094 1 98 234 SER B C 1
ATOM 5120 O O . SER B 1 234 ? -11.477 30.547 21.266 1 98 234 SER B O 1
ATOM 5122 N N . PRO B 1 235 ? -12.781 29.438 22.75 1 95.25 235 PRO B N 1
ATOM 5123 C CA . PRO B 1 235 ? -13.922 30.297 22.438 1 95.25 235 PRO B CA 1
ATOM 5124 C C . PRO B 1 235 ? -13.594 31.781 22.625 1 95.25 235 PRO B C 1
ATOM 5126 O O . PRO B 1 235 ? -14.031 32.625 21.844 1 95.25 235 PRO B O 1
ATOM 5129 N N . ASP B 1 236 ? -12.82 32.125 23.625 1 95.94 236 ASP B N 1
ATOM 5130 C CA . ASP B 1 236 ? -12.469 33.5 23.891 1 95.94 236 ASP B CA 1
ATOM 5131 C C . ASP B 1 236 ? -11.164 33.875 23.203 1 95.94 236 ASP B C 1
ATOM 5133 O O . ASP B 1 236 ? -10.688 35.031 23.328 1 95.94 236 ASP B O 1
ATOM 5137 N N . GLU B 1 237 ? -10.523 32.969 22.594 1 97.81 237 GLU B N 1
ATOM 5138 C CA . GLU B 1 237 ? -9.281 33.125 21.844 1 97.81 237 GLU B CA 1
ATOM 5139 C C . GLU B 1 237 ? -8.156 33.594 22.75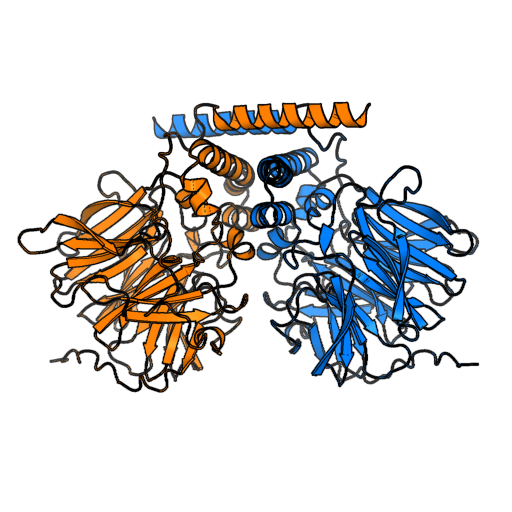 1 97.81 237 GLU B C 1
ATOM 5141 O O . GLU B 1 237 ? -7.348 34.438 22.344 1 97.81 237 GLU B O 1
ATOM 5146 N N . ASP B 1 238 ? -8.242 33.156 23.969 1 97.94 238 ASP B N 1
ATOM 5147 C CA . ASP B 1 238 ? -7.172 33.469 24.906 1 97.94 238 ASP B CA 1
ATOM 5148 C C . ASP B 1 238 ? -6.082 32.406 24.875 1 97.94 238 ASP B C 1
ATOM 5150 O O . ASP B 1 238 ? -4.969 32.625 25.359 1 97.94 238 ASP B O 1
ATOM 5154 N N . TYR B 1 239 ? -6.344 31.281 24.391 1 98.56 239 TYR B N 1
ATOM 5155 C CA . TYR B 1 239 ? -5.367 30.234 24.109 1 98.56 239 TYR B CA 1
ATOM 5156 C C . TYR B 1 239 ? -5.805 29.391 22.922 1 98.56 239 TYR B C 1
ATOM 5158 O O . TYR B 1 239 ? -6.902 29.562 22.391 1 98.56 239 TYR B O 1
ATOM 5166 N N . LEU B 1 240 ? -4.93 28.578 22.438 1 98.81 240 LEU B N 1
ATOM 5167 C CA . LEU B 1 240 ? -5.234 27.625 21.391 1 98.81 240 LEU B CA 1
ATOM 5168 C C . LEU B 1 240 ? -4.762 26.219 21.781 1 98.81 240 LEU B C 1
ATOM 5170 O O . LEU B 1 240 ? -3.9 26.078 22.656 1 98.81 240 LEU B O 1
ATOM 5174 N N . ILE B 1 241 ? -5.43 25.203 21.25 1 98.94 241 ILE B N 1
ATOM 5175 C CA . ILE B 1 241 ? -5.039 23.797 21.375 1 98.94 241 ILE B CA 1
ATOM 5176 C C . ILE B 1 241 ? -4.574 23.281 20.016 1 98.94 241 ILE B C 1
ATOM 5178 O O . ILE B 1 241 ? -5.18 23.578 18.984 1 98.94 241 ILE B O 1
ATOM 5182 N N . PHE B 1 242 ? -3.43 22.562 20.016 1 98.94 242 PHE B N 1
ATOM 5183 C CA . PHE B 1 242 ? -2.996 21.969 18.766 1 98.94 242 PHE B CA 1
ATOM 5184 C C . PHE B 1 242 ? -2.434 20.562 19 1 98.94 242 PHE B C 1
ATOM 5186 O O . PHE B 1 242 ? -2.033 20.234 20.125 1 98.94 242 PHE B O 1
ATOM 5193 N N . ALA B 1 243 ? -2.455 19.781 17.969 1 98.94 243 ALA B N 1
ATOM 5194 C CA . ALA B 1 243 ? -2.014 18.391 18.031 1 98.94 243 ALA B CA 1
ATOM 5195 C C . ALA B 1 243 ? -0.521 18.281 17.75 1 98.94 243 ALA B C 1
ATOM 5197 O O . ALA B 1 243 ? -0.009 18.922 16.828 1 98.94 243 ALA B O 1
ATOM 5198 N N . GLU B 1 244 ? 0.186 17.594 18.547 1 98.81 244 GLU B N 1
ATOM 5199 C CA . GLU B 1 244 ? 1.482 17.016 18.188 1 98.81 244 GLU B CA 1
ATOM 5200 C C . GLU B 1 244 ? 1.357 15.547 17.797 1 98.81 244 GLU B C 1
ATOM 5202 O O . GLU B 1 244 ? 1.526 14.672 18.656 1 98.81 244 GLU B O 1
ATOM 5207 N N . CYS B 1 245 ? 1.146 15.305 16.594 1 98.5 245 CYS B N 1
ATOM 5208 C CA . CYS B 1 245 ? 0.646 14.062 16.016 1 98.5 245 CYS B CA 1
ATOM 5209 C C . CYS B 1 245 ? 1.537 12.883 16.391 1 98.5 245 CYS B C 1
ATOM 5211 O O . CYS B 1 245 ? 1.048 11.859 16.875 1 98.5 245 CYS B O 1
ATOM 5213 N N . LEU B 1 246 ? 2.881 13.078 16.344 1 97.75 246 LEU B N 1
ATOM 5214 C CA . LEU B 1 246 ? 3.789 11.945 16.453 1 97.75 246 LEU B CA 1
ATOM 5215 C C . LEU B 1 246 ? 4.289 11.797 17.891 1 97.75 246 LEU B C 1
ATOM 5217 O O . LEU B 1 246 ? 5.125 10.938 18.172 1 97.75 246 LEU B O 1
ATOM 5221 N N . ARG B 1 247 ? 3.754 12.594 18.781 1 97.69 247 ARG B N 1
ATOM 5222 C CA . ARG B 1 247 ? 4.012 12.383 20.203 1 97.69 247 ARG B CA 1
ATOM 5223 C C . ARG B 1 247 ? 2.729 12.039 20.938 1 97.69 247 ARG B C 1
ATOM 5225 O O . ARG B 1 247 ? 2.715 11.984 22.172 1 97.69 247 ARG B O 1
ATOM 5232 N N . PHE B 1 248 ? 1.659 11.922 20.266 1 97.94 248 PHE B N 1
ATOM 5233 C CA . PHE B 1 248 ? 0.392 11.414 20.781 1 97.94 248 PHE B CA 1
ATOM 5234 C C . PHE B 1 248 ? -0.133 12.305 21.906 1 97.94 248 PHE B C 1
ATOM 5236 O O . PHE B 1 248 ? -0.515 11.82 22.969 1 97.94 248 PHE B O 1
ATOM 5243 N N . ARG B 1 249 ? -0.148 13.641 21.609 1 98.69 249 ARG B N 1
ATOM 5244 C CA . ARG B 1 249 ? -0.572 14.57 22.656 1 98.69 249 ARG B CA 1
ATOM 5245 C C . ARG B 1 249 ? -1.099 15.867 22.047 1 98.69 249 ARG B C 1
ATOM 5247 O O . ARG B 1 249 ? -0.951 16.109 20.844 1 98.69 249 ARG B O 1
ATOM 5254 N N . LEU B 1 250 ? -1.786 16.641 22.875 1 98.94 250 LEU B N 1
ATOM 5255 C CA . LEU B 1 250 ? -2.24 17.984 22.562 1 98.94 250 LEU B CA 1
ATOM 5256 C C . LEU B 1 250 ? -1.521 19.016 23.438 1 98.94 250 LEU B C 1
ATOM 5258 O O . LEU B 1 250 ? -1.234 18.75 24.609 1 98.94 250 LEU B O 1
ATOM 5262 N N . HIS B 1 251 ? -1.297 20.141 22.812 1 98.88 251 HIS B N 1
ATOM 5263 C CA . HIS B 1 251 ? -0.71 21.281 23.516 1 98.88 251 HIS B CA 1
ATOM 5264 C C . HIS B 1 251 ? -1.724 22.406 23.688 1 98.88 251 HIS B C 1
ATOM 5266 O O . HIS B 1 251 ? -2.619 22.578 22.859 1 98.88 251 HIS B O 1
ATOM 5272 N N . LYS B 1 252 ? -1.534 23.125 24.812 1 98.81 252 LYS B N 1
ATOM 5273 C CA . LYS B 1 252 ? -2.182 24.422 25.047 1 98.81 252 LYS B CA 1
ATOM 5274 C C . LYS B 1 252 ? -1.17 25.562 24.969 1 98.81 252 LYS B C 1
ATOM 5276 O O . LYS B 1 252 ? -0.148 25.531 25.656 1 98.81 252 LYS B O 1
ATOM 5281 N N . TYR B 1 253 ? -1.373 26.453 24.094 1 98.94 253 TYR B N 1
ATOM 5282 C CA . TYR B 1 253 ? -0.551 27.656 23.984 1 98.94 253 TYR B CA 1
ATOM 5283 C C . TYR B 1 253 ? -1.35 28.891 24.359 1 98.94 253 TYR B C 1
ATOM 5285 O O . TYR B 1 253 ? -2.389 29.172 23.75 1 98.94 253 TYR B O 1
ATOM 5293 N N . TYR B 1 254 ? -0.843 29.688 25.281 1 98.75 254 TYR B N 1
ATOM 5294 C CA . TYR B 1 254 ? -1.553 30.859 25.766 1 98.75 254 TYR B CA 1
ATOM 5295 C C . TYR B 1 254 ? -1.27 32.062 24.875 1 98.75 254 TYR B C 1
ATOM 5297 O O . TYR B 1 254 ? -0.111 32.438 24.672 1 98.75 254 TYR B O 1
ATOM 5305 N N . ILE B 1 255 ? -2.371 32.656 24.406 1 98.44 255 ILE B N 1
ATOM 5306 C CA . ILE B 1 255 ? -2.283 33.812 23.516 1 98.44 255 ILE B CA 1
ATOM 5307 C C . ILE B 1 255 ? -2.389 35.094 24.344 1 98.44 255 ILE B C 1
ATOM 5309 O O . ILE B 1 255 ? -1.664 36.062 24.078 1 98.44 255 ILE B O 1
ATOM 5313 N N . LYS B 1 256 ? -3.301 35.094 25.266 1 97.5 256 LYS B N 1
ATOM 5314 C CA . LYS B 1 256 ? -3.568 36.25 26.125 1 97.5 256 LYS B CA 1
ATOM 5315 C C . LYS B 1 256 ? -3.48 35.844 27.594 1 97.5 256 LYS B C 1
ATOM 5317 O O . LYS B 1 256 ? -3.449 34.656 27.922 1 97.5 256 LYS B O 1
ATOM 5322 N N . GLY B 1 257 ? -3.424 36.938 28.422 1 97.06 257 GLY B N 1
ATOM 5323 C CA . GLY B 1 257 ? -3.447 36.719 29.859 1 97.06 257 GLY B CA 1
ATOM 5324 C C . GLY B 1 257 ? -2.062 36.594 30.469 1 97.06 257 GLY B C 1
ATOM 5325 O O . GLY B 1 257 ? -1.062 36.875 29.797 1 97.06 257 GLY B O 1
ATOM 5326 N N . PRO B 1 258 ? -1.971 36.25 31.703 1 97.44 258 PRO B N 1
ATOM 5327 C CA . PRO B 1 258 ? -0.702 36.25 32.438 1 97.44 258 PRO B CA 1
ATOM 5328 C C . PRO B 1 258 ? 0.281 35.219 31.922 1 97.44 258 PRO B C 1
ATOM 5330 O O . PRO B 1 258 ? 1.495 35.375 32.062 1 97.44 258 PRO B O 1
ATOM 5333 N N . LYS B 1 259 ? -0.169 34.219 31.25 1 97.94 259 LYS B N 1
ATOM 5334 C CA . LYS B 1 259 ? 0.692 33.156 30.781 1 97.94 259 LYS B CA 1
ATOM 5335 C C . LYS B 1 259 ? 0.981 33.281 29.281 1 97.94 259 LYS B C 1
ATOM 5337 O O . LYS B 1 259 ? 1.561 32.406 28.672 1 97.94 259 LYS B O 1
ATOM 5342 N N . ALA B 1 260 ? 0.604 34.375 28.75 1 98 260 ALA B N 1
ATOM 5343 C CA . ALA B 1 260 ? 0.769 34.594 27.328 1 98 260 ALA B CA 1
ATOM 5344 C C . ALA B 1 260 ? 2.195 34.281 26.875 1 98 260 ALA B C 1
ATOM 5346 O O . ALA B 1 260 ? 3.158 34.688 27.531 1 98 260 ALA B O 1
ATOM 5347 N N . GLY B 1 261 ? 2.264 33.469 25.812 1 98 261 GLY B N 1
ATOM 5348 C CA . GLY B 1 261 ? 3.57 33.125 25.266 1 98 261 GLY B CA 1
ATOM 5349 C C . GLY B 1 261 ? 4.133 31.828 25.781 1 98 261 GLY B C 1
ATOM 5350 O O . GLY B 1 261 ? 5.191 31.375 25.344 1 98 261 GLY B O 1
ATOM 5351 N N . THR B 1 262 ? 3.395 31.219 26.656 1 98.31 262 THR B N 1
ATOM 5352 C CA . THR B 1 262 ? 3.836 29.938 27.188 1 98.31 262 THR B CA 1
ATOM 5353 C C . THR B 1 262 ? 2.922 28.812 26.719 1 98.31 262 THR B C 1
ATOM 5355 O O . THR B 1 262 ? 1.854 29.062 26.156 1 98.31 262 THR B O 1
ATOM 5358 N N . SER B 1 263 ? 3.457 27.578 26.875 1 98.56 263 SER B N 1
ATOM 5359 C CA . SER B 1 263 ? 2.701 26.406 26.469 1 98.56 263 SER B CA 1
ATOM 5360 C C . SER B 1 263 ? 2.727 25.328 27.547 1 98.56 263 SER B C 1
ATOM 5362 O O . SER B 1 263 ? 3.596 25.344 28.422 1 98.56 263 SER B O 1
ATOM 5364 N N . GLU B 1 264 ? 1.767 24.5 27.578 1 98.31 264 GLU B N 1
ATOM 5365 C CA . GLU B 1 264 ? 1.713 23.312 28.438 1 98.31 264 GLU B CA 1
ATOM 5366 C C . GLU B 1 264 ? 1.06 22.141 27.719 1 98.31 264 GLU B C 1
ATOM 5368 O O . GLU B 1 264 ? 0.394 22.328 26.703 1 98.31 264 GLU B O 1
ATOM 5373 N N . ILE B 1 265 ? 1.343 20.953 28.25 1 98.44 265 ILE B N 1
ATOM 5374 C CA . ILE B 1 265 ? 0.68 19.766 27.719 1 98.44 265 ILE B CA 1
ATOM 5375 C C . ILE B 1 265 ? -0.79 19.766 28.141 1 98.44 265 ILE B C 1
ATOM 5377 O O . ILE B 1 265 ? -1.106 19.844 29.328 1 98.44 265 ILE B O 1
ATOM 5381 N N . PHE B 1 266 ? -1.664 19.75 27.203 1 98.69 266 PHE B N 1
ATOM 5382 C CA . PHE B 1 266 ? -3.105 19.797 27.422 1 98.69 266 PHE B CA 1
ATOM 5383 C C . PHE B 1 266 ? -3.666 18.406 27.672 1 98.69 266 PHE B C 1
ATOM 5385 O O . PHE B 1 266 ? -4.512 18.234 28.562 1 98.69 266 PHE B O 1
ATOM 5392 N N . LEU B 1 267 ? -3.287 17.484 26.906 1 98.62 267 LEU B N 1
ATOM 5393 C CA . LEU B 1 267 ? -3.666 16.078 26.984 1 98.62 267 LEU B CA 1
ATOM 5394 C C . LEU B 1 267 ? -2.523 15.18 26.516 1 98.62 267 LEU B C 1
ATOM 5396 O O . LEU B 1 267 ? -1.943 15.406 25.453 1 98.62 267 LEU B O 1
ATOM 5400 N N . ASP B 1 268 ? -2.158 14.188 27.312 1 97.75 268 ASP B N 1
ATOM 5401 C CA . ASP B 1 268 ? -1.081 13.25 27 1 97.75 268 ASP B CA 1
ATOM 5402 C C . ASP B 1 268 ? -1.582 11.812 27.016 1 97.75 268 ASP B C 1
ATOM 5404 O O . ASP B 1 268 ? -2.709 11.547 27.453 1 97.75 268 ASP B O 1
ATOM 5408 N N . GLY B 1 269 ? -0.801 10.938 26.453 1 96.38 269 GLY B N 1
ATOM 5409 C CA . GLY B 1 269 ? -1.144 9.523 26.484 1 96.38 269 GLY B CA 1
ATOM 5410 C C . GLY B 1 269 ? -2.311 9.172 25.578 1 96.38 269 GLY B C 1
ATOM 5411 O O . GLY B 1 269 ? -3.023 8.195 25.828 1 96.38 269 GLY B O 1
ATOM 5412 N N . ILE B 1 270 ? -2.547 9.992 24.594 1 98.12 270 ILE B N 1
ATOM 5413 C CA . ILE B 1 270 ? -3.637 9.75 23.656 1 98.12 270 ILE B CA 1
ATOM 5414 C C . ILE B 1 270 ? -3.439 8.391 22.984 1 98.12 270 ILE B C 1
ATOM 5416 O O . ILE B 1 270 ? -2.326 8.047 22.594 1 98.12 270 ILE B O 1
ATOM 5420 N N . PRO B 1 271 ? -4.492 7.562 22.922 1 98.12 271 PRO B N 1
ATOM 5421 C CA . PRO B 1 271 ? -4.352 6.242 22.312 1 98.12 271 PRO B CA 1
ATOM 5422 C C . PRO B 1 271 ? -4.367 6.301 20.781 1 98.12 271 PRO B C 1
ATOM 5424 O O . PRO B 1 271 ? -5.07 5.516 20.141 1 98.12 271 PRO B O 1
ATOM 5427 N N . GLY B 1 272 ? -3.621 7.125 20.219 1 97.94 272 GLY B N 1
ATOM 5428 C CA . GLY B 1 272 ? -3.482 7.301 18.781 1 97.94 272 GLY B CA 1
ATOM 5429 C C . GLY B 1 272 ? -2.748 8.57 18.406 1 97.94 272 GLY B C 1
ATOM 5430 O O . GLY B 1 272 ? -2.246 9.289 19.266 1 97.94 272 GLY B O 1
ATOM 5431 N N . SER B 1 273 ? -2.596 8.805 17.141 1 98.12 273 SER B N 1
ATOM 5432 C CA . SER B 1 273 ? -1.992 10.023 16.609 1 98.12 273 SER B CA 1
ATOM 5433 C C . SER B 1 273 ? -3.049 11.086 16.328 1 98.12 273 SER B C 1
ATOM 5435 O O . SER B 1 273 ? -3.832 10.953 15.383 1 98.12 273 SER B O 1
ATOM 5437 N N . PRO B 1 274 ? -3.076 12.133 17.141 1 98.88 274 PRO B N 1
ATOM 5438 C CA . PRO B 1 274 ? -4.062 13.18 16.875 1 98.88 274 PRO B CA 1
ATOM 5439 C C . PRO B 1 274 ? -3.773 13.953 15.594 1 98.88 274 PRO B C 1
ATOM 5441 O O . PRO B 1 274 ? -2.627 14.336 15.344 1 98.88 274 PRO B O 1
ATOM 5444 N N . ASP B 1 275 ? -4.785 14.086 14.781 1 98.75 275 ASP B N 1
ATOM 5445 C CA . ASP B 1 275 ? -4.656 14.75 13.492 1 98.75 275 ASP B CA 1
ATOM 5446 C C . ASP B 1 275 ? -5.391 16.094 13.484 1 98.75 275 ASP B C 1
ATOM 5448 O O . ASP B 1 275 ? -5.004 17.016 14.195 1 98.75 275 ASP B O 1
ATOM 5452 N N . ASN B 1 276 ? -6.566 16.219 12.852 1 98.88 276 ASN B N 1
ATOM 5453 C CA . ASN B 1 276 ? -7.289 17.5 12.836 1 98.88 276 ASN B CA 1
ATOM 5454 C C . ASN B 1 276 ? -8.133 17.672 14.094 1 98.88 276 ASN B C 1
ATOM 5456 O O . ASN B 1 276 ? -8.555 16.672 14.703 1 98.88 276 ASN B O 1
ATOM 5460 N N . LEU B 1 277 ? -8.32 18.891 14.492 1 98.75 277 LEU B N 1
ATOM 5461 C CA . LEU B 1 277 ? -9.164 19.297 15.617 1 98.75 277 LEU B CA 1
ATOM 5462 C C . LEU B 1 277 ? -10.336 20.141 15.133 1 98.75 2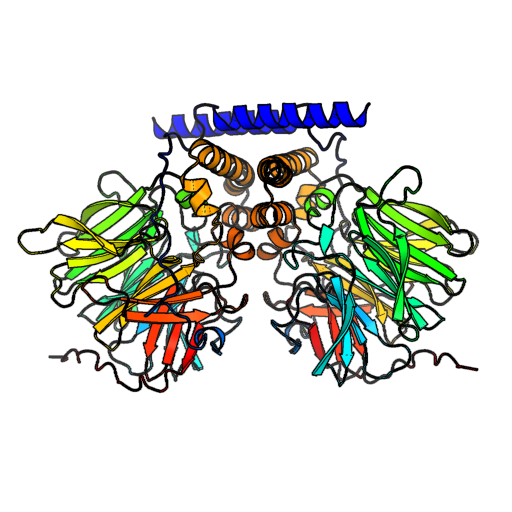77 LEU B C 1
ATOM 5464 O O . LEU B 1 277 ? -10.164 21 14.266 1 98.75 277 LEU B O 1
ATOM 5468 N N . ASN B 1 278 ? -11.453 19.828 15.672 1 97.31 278 ASN B N 1
ATOM 5469 C CA . ASN B 1 278 ? -12.648 20.609 15.359 1 97.31 278 ASN B CA 1
ATOM 5470 C C . ASN B 1 278 ? -13.508 20.844 16.594 1 97.31 278 ASN B C 1
ATOM 5472 O O . ASN B 1 278 ? -13.422 20.078 17.562 1 97.31 278 ASN B O 1
ATOM 5476 N N . LEU B 1 279 ? -14.281 21.859 16.547 1 94.62 279 LEU B N 1
ATOM 5477 C CA . LEU B 1 279 ? -15.266 22.031 17.594 1 94.62 279 LEU B CA 1
ATOM 5478 C C . LEU B 1 279 ? -16.438 21.062 17.422 1 94.62 279 LEU B C 1
ATOM 5480 O O . LEU B 1 279 ? -16.891 20.844 16.297 1 94.62 279 LEU B O 1
ATOM 5484 N N . SER B 1 280 ? -16.812 20.453 18.516 1 93.56 280 SER B N 1
ATOM 5485 C CA . SER B 1 280 ? -18 19.609 18.484 1 93.56 280 SER B CA 1
ATOM 5486 C C . SER B 1 280 ? -19.266 20.438 18.656 1 93.56 280 SER B C 1
ATOM 5488 O O . SER B 1 280 ? -19.203 21.594 19.062 1 93.56 280 SER B O 1
ATOM 5490 N N . PRO B 1 281 ? -20.422 19.812 18.375 1 89.44 281 PRO B N 1
ATOM 5491 C CA . PRO B 1 281 ? -21.688 20.531 18.578 1 89.44 281 PRO B CA 1
ATOM 5492 C C . PRO B 1 281 ? -21.891 20.953 20.031 1 89.44 281 PRO B C 1
ATOM 5494 O O . PRO B 1 281 ? -22.547 21.969 20.297 1 89.44 281 PRO B O 1
ATOM 5497 N N . ASP B 1 282 ? -21.312 20.297 21.031 1 90.5 282 ASP B N 1
ATOM 5498 C CA . ASP B 1 282 ? -21.438 20.609 22.438 1 90.5 282 ASP B CA 1
ATOM 5499 C C . ASP B 1 282 ? -20.391 21.625 22.891 1 90.5 282 ASP B C 1
ATOM 5501 O O . ASP B 1 282 ? -20.281 21.938 24.078 1 90.5 282 ASP B O 1
ATOM 5505 N N . GLY B 1 283 ? -19.625 22.031 21.953 1 93.12 283 GLY B N 1
ATOM 5506 C CA . GLY B 1 283 ? -18.641 23.062 22.266 1 93.12 283 GLY B CA 1
ATOM 5507 C C . GLY B 1 283 ? -17.312 22.484 22.719 1 93.12 283 GLY B C 1
ATOM 5508 O O . GLY B 1 283 ? -16.422 23.219 23.156 1 93.12 283 GLY B O 1
ATOM 5509 N N . ASN B 1 284 ? -17.219 21.219 22.672 1 97.31 284 ASN B N 1
ATOM 5510 C CA . ASN B 1 284 ? -15.953 20.547 22.984 1 97.31 284 ASN B CA 1
ATOM 5511 C C . ASN B 1 284 ? -15.055 20.453 21.766 1 97.31 284 ASN B C 1
ATOM 5513 O O . ASN B 1 284 ? -15.203 21.234 20.812 1 97.31 284 ASN B O 1
ATOM 5517 N N . ILE B 1 285 ? -14.008 19.625 21.922 1 98.5 285 ILE B N 1
ATOM 5518 C CA . ILE B 1 285 ? -13.055 19.469 20.828 1 98.5 285 ILE B CA 1
ATOM 5519 C C . ILE B 1 285 ? -13.117 18.047 20.281 1 98.5 285 ILE B C 1
ATOM 5521 O O . ILE B 1 285 ? -12.906 17.094 21.031 1 98.5 285 ILE B O 1
ATOM 5525 N N . PHE B 1 286 ? -13.438 17.906 19.016 1 98.56 286 PHE B N 1
ATOM 5526 C CA . PHE B 1 286 ? -13.227 16.641 18.328 1 98.56 286 PHE B CA 1
ATOM 5527 C C . PHE B 1 286 ? -11.758 16.453 17.969 1 98.56 286 PHE B C 1
ATOM 5529 O O . PHE B 1 286 ? -11.125 17.375 17.453 1 98.56 286 PHE B O 1
ATOM 5536 N N . VAL B 1 287 ? -11.242 15.32 18.297 1 98.88 287 VAL B N 1
ATOM 5537 C CA . VAL B 1 287 ? -9.883 14.945 17.922 1 98.88 287 VAL B CA 1
ATOM 5538 C C . VAL B 1 287 ? -9.898 13.648 17.125 1 98.88 287 VAL B C 1
ATOM 5540 O O . VAL B 1 287 ? -10.234 12.586 17.656 1 98.88 287 VAL B O 1
ATOM 5543 N N . ALA B 1 288 ? -9.57 13.75 15.883 1 98.81 288 ALA B N 1
ATOM 5544 C CA . ALA B 1 288 ? -9.469 12.539 15.062 1 98.81 288 ALA B CA 1
ATOM 5545 C C . ALA B 1 288 ? -8.109 11.867 15.25 1 98.81 288 ALA B C 1
ATOM 5547 O O . ALA B 1 288 ? -7.074 12.531 15.227 1 98.81 288 ALA B O 1
ATOM 5548 N N . LEU B 1 289 ? -8.141 10.586 15.523 1 98.69 289 LEU B N 1
ATOM 5549 C CA . LEU B 1 289 ? -6.906 9.805 15.641 1 98.69 289 LEU B CA 1
ATOM 5550 C C . LEU B 1 289 ? -6.648 9.008 14.367 1 98.69 289 LEU B C 1
ATOM 5552 O O . LEU B 1 289 ? -7.246 7.945 14.164 1 98.69 289 LEU B O 1
ATOM 5556 N N . VAL B 1 290 ? -5.773 9.453 13.562 1 98 290 VAL B N 1
ATOM 5557 C CA . VAL B 1 290 ? -5.562 8.898 12.227 1 98 290 VAL B CA 1
ATOM 5558 C C . VAL B 1 290 ? -4.988 7.484 12.344 1 98 290 VAL B C 1
ATOM 5560 O O . VAL B 1 290 ? -5.25 6.629 11.492 1 98 290 VAL B O 1
ATOM 5563 N N . THR B 1 291 ? -4.188 7.211 13.312 1 96.44 291 THR B N 1
ATOM 5564 C CA . THR B 1 291 ? -3.762 5.879 13.719 1 96.44 291 THR B CA 1
ATOM 5565 C C . THR B 1 291 ? -4.02 5.664 15.211 1 96.44 291 THR B C 1
ATOM 5567 O O . THR B 1 291 ? -4.184 6.625 15.961 1 96.44 291 THR B O 1
ATOM 5570 N N . VAL B 1 292 ? -4.09 4.395 15.602 1 96.5 292 VAL B N 1
ATOM 5571 C CA . VAL B 1 292 ? -4.453 4.113 16.984 1 96.5 292 VAL B CA 1
ATOM 5572 C C . VAL B 1 292 ? -3.334 3.326 17.656 1 96.5 292 VAL B C 1
ATOM 5574 O O . VAL B 1 292 ? -2.697 2.477 17.031 1 96.5 292 VAL B O 1
ATOM 5577 N N . ARG B 1 293 ? -3.078 3.742 18.859 1 95.25 293 ARG B N 1
ATOM 5578 C CA . ARG B 1 293 ? -2.256 2.977 19.797 1 95.25 293 ARG B CA 1
ATOM 5579 C C . ARG B 1 293 ? -3.119 2.072 20.672 1 95.25 293 ARG B C 1
ATOM 5581 O O . ARG B 1 293 ? -3.727 2.533 21.641 1 95.25 293 ARG B O 1
ATOM 5588 N N . LEU B 1 294 ? -3.096 0.797 20.312 1 93.5 294 LEU B N 1
ATOM 5589 C CA . LEU B 1 294 ? -3.926 -0.114 21.094 1 93.5 294 LEU B CA 1
ATOM 5590 C C . LEU B 1 294 ? -3.295 -0.401 22.453 1 93.5 294 LEU B C 1
ATOM 5592 O O . LEU B 1 294 ? -2.156 -0.87 22.531 1 93.5 294 LEU B O 1
ATOM 5596 N N . PRO B 1 295 ? -4.059 -0.119 23.516 1 92.75 295 PRO B N 1
ATOM 5597 C CA . PRO B 1 295 ? -3.488 -0.346 24.844 1 92.75 295 PRO B CA 1
ATOM 5598 C C . PRO B 1 295 ? -3.057 -1.794 25.062 1 92.75 295 PRO B C 1
ATOM 5600 O O . PRO B 1 295 ? -3.793 -2.721 24.719 1 92.75 295 PRO B O 1
ATOM 5603 N N . GLY B 1 296 ? -1.832 -1.938 25.516 1 86.94 296 GLY B N 1
ATOM 5604 C CA . GLY B 1 296 ? -1.334 -3.266 25.844 1 86.94 296 GLY B CA 1
ATOM 5605 C C . GLY B 1 296 ? -0.659 -3.953 24.672 1 86.94 296 GLY B C 1
ATOM 5606 O O . GLY B 1 296 ? -0.069 -5.023 24.828 1 86.94 296 GLY B O 1
ATOM 5607 N N . GLU B 1 297 ? -0.778 -3.336 23.531 1 86.56 297 GLU B N 1
ATOM 5608 C CA . GLU B 1 297 ? -0.15 -3.934 22.359 1 86.56 297 GLU B CA 1
ATOM 5609 C C . GLU B 1 297 ? 1.181 -3.258 22.047 1 86.56 297 GLU B C 1
ATOM 5611 O O . GLU B 1 297 ? 1.361 -2.07 22.328 1 86.56 297 GLU B O 1
ATOM 5616 N N . PHE B 1 298 ? 2.059 -4.027 21.562 1 85.62 298 PHE B N 1
ATOM 5617 C CA . PHE B 1 298 ? 3.344 -3.498 21.125 1 85.62 298 PHE B CA 1
ATOM 5618 C C . PHE B 1 298 ? 3.16 -2.531 19.953 1 85.62 298 PHE B C 1
ATOM 5620 O O . PHE B 1 298 ? 2.41 -2.812 19.031 1 85.62 298 PHE B O 1
ATOM 5627 N N . ASN B 1 299 ? 3.75 -1.423 20.094 1 87.25 299 ASN B N 1
ATOM 5628 C CA . ASN B 1 299 ? 3.736 -0.404 19.047 1 87.25 299 ASN B CA 1
ATOM 5629 C C . ASN B 1 299 ? 5.133 -0.169 18.469 1 87.25 299 ASN B C 1
ATOM 5631 O O . ASN B 1 299 ? 5.996 0.395 19.141 1 87.25 299 ASN B O 1
ATOM 5635 N N . PRO B 1 300 ? 5.332 -0.515 17.281 1 83.44 300 PRO B N 1
ATOM 5636 C CA . PRO B 1 300 ? 6.676 -0.416 16.703 1 83.44 300 PRO B CA 1
ATOM 5637 C C . PRO B 1 300 ? 7.191 1.021 16.656 1 83.44 300 PRO B C 1
ATOM 5639 O O . PRO B 1 300 ? 8.398 1.251 16.781 1 83.44 300 PRO B O 1
ATOM 5642 N N . LEU B 1 301 ? 6.301 1.929 16.438 1 86.94 301 LEU B N 1
ATOM 5643 C CA . LEU B 1 301 ? 6.734 3.32 16.391 1 86.94 301 LEU B CA 1
ATOM 5644 C C . LEU B 1 301 ? 7.246 3.777 17.75 1 86.94 301 LEU B C 1
ATOM 5646 O O . LEU B 1 301 ? 8.281 4.438 17.844 1 86.94 301 LEU B O 1
ATOM 5650 N N . GLU B 1 302 ? 6.539 3.432 18.734 1 88.56 302 GLU B N 1
ATOM 5651 C CA . GLU B 1 302 ? 6.965 3.783 20.094 1 88.56 302 GLU B CA 1
ATOM 5652 C C . GLU B 1 302 ? 8.312 3.146 20.422 1 88.56 302 GLU B C 1
ATOM 5654 O O . GLU B 1 302 ? 9.156 3.773 21.062 1 88.56 302 GLU B O 1
ATOM 5659 N N . PHE B 1 303 ? 8.484 1.893 20.016 1 88.06 303 PHE B N 1
ATOM 5660 C CA . PHE B 1 303 ? 9.766 1.226 20.219 1 88.06 303 PHE B CA 1
ATOM 5661 C C . PHE B 1 303 ? 10.891 1.972 19.5 1 88.06 303 PHE B C 1
ATOM 5663 O O . PHE B 1 303 ? 11.945 2.215 20.078 1 88.06 303 PHE B O 1
ATOM 5670 N N . MET B 1 304 ? 10.641 2.367 18.312 1 90.12 304 MET B N 1
ATOM 5671 C CA . MET B 1 304 ? 11.648 3.07 17.516 1 90.12 304 MET B CA 1
ATOM 5672 C C . MET B 1 304 ? 12.031 4.391 18.188 1 90.12 304 MET B C 1
ATOM 5674 O O . MET B 1 304 ? 13.195 4.789 18.141 1 90.12 304 MET B O 1
ATOM 5678 N N . TYR B 1 305 ? 11.07 5.07 18.781 1 93 305 TYR B N 1
ATOM 5679 C CA . TYR B 1 305 ? 11.328 6.363 19.406 1 93 305 TYR B CA 1
ATOM 5680 C C . TYR B 1 305 ? 12.359 6.234 20.516 1 93 305 TYR B C 1
ATOM 5682 O O . TYR B 1 305 ? 13.094 7.184 20.797 1 93 305 TYR B O 1
ATOM 5690 N N . SER B 1 306 ? 12.461 5.059 21.094 1 92.44 306 SER B N 1
ATOM 5691 C CA . SER B 1 306 ? 13.406 4.855 22.188 1 92.44 306 SER B CA 1
ATOM 5692 C C . SER B 1 306 ? 14.766 4.391 21.672 1 92.44 306 SER B C 1
ATOM 5694 O O . SER B 1 306 ? 15.719 4.27 22.438 1 92.44 306 SER B O 1
ATOM 5696 N N . GLN B 1 307 ? 14.883 4.145 20.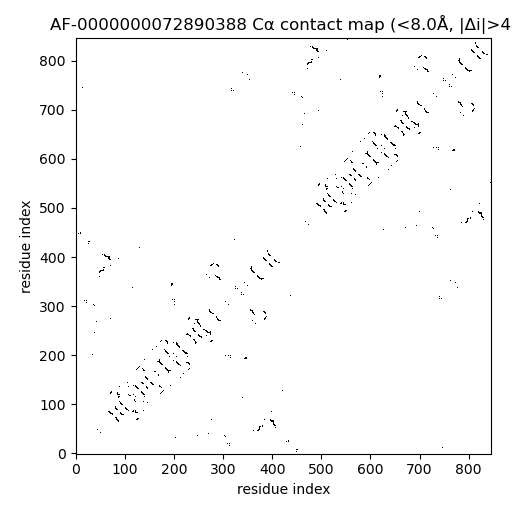328 1 91.62 307 GLN B N 1
ATOM 5697 C CA . GLN B 1 307 ? 16.094 3.611 19.734 1 91.62 307 GLN B CA 1
ATOM 5698 C C . GLN B 1 307 ? 16.703 4.605 18.75 1 91.62 307 GLN B C 1
ATOM 5700 O O . GLN B 1 307 ? 16.562 4.449 17.531 1 91.62 307 GLN B O 1
ATOM 5705 N N . PRO B 1 308 ? 17.469 5.531 19.219 1 92.44 308 PRO B N 1
ATOM 5706 C CA . PRO B 1 308 ? 17.984 6.59 18.344 1 92.44 308 PRO B CA 1
ATOM 5707 C C . PRO B 1 308 ? 18.844 6.047 17.203 1 92.44 308 PRO B C 1
ATOM 5709 O O . PRO B 1 308 ? 18.734 6.523 16.062 1 92.44 308 PRO B O 1
ATOM 5712 N N . LEU B 1 309 ? 19.672 5.051 17.453 1 90.25 309 LEU B N 1
ATOM 5713 C CA . LEU B 1 309 ? 20.562 4.523 16.422 1 90.25 309 LEU B CA 1
ATOM 5714 C C . LEU B 1 309 ? 19.766 3.766 15.359 1 90.25 309 LEU B C 1
ATOM 5716 O O . LEU B 1 309 ? 20.078 3.857 14.164 1 90.25 309 LEU B O 1
ATOM 5720 N N . LEU B 1 310 ? 18.766 3.02 15.828 1 89.44 310 LEU B N 1
ATOM 5721 C CA . LEU B 1 310 ? 17.922 2.301 14.875 1 89.44 310 LEU B CA 1
ATOM 5722 C C . LEU B 1 310 ? 17.141 3.271 13.992 1 89.44 310 LEU B C 1
ATOM 5724 O O . LEU B 1 310 ? 16.969 3.025 12.797 1 89.44 310 LEU B O 1
ATOM 5728 N N . ARG B 1 311 ? 16.672 4.355 14.586 1 93.19 311 ARG B N 1
ATOM 5729 C CA . ARG B 1 311 ? 15.977 5.383 13.82 1 93.19 311 ARG B CA 1
ATOM 5730 C C . ARG B 1 311 ? 16.891 6.012 12.773 1 93.19 311 ARG B C 1
ATOM 5732 O O . ARG B 1 311 ? 16.5 6.176 11.617 1 93.19 311 ARG B O 1
ATOM 5739 N N . LYS B 1 312 ? 18.016 6.309 13.219 1 92.81 312 LYS B N 1
ATOM 5740 C CA . LYS B 1 312 ? 19 6.906 12.312 1 92.81 312 LYS B CA 1
ATOM 5741 C C . LYS B 1 312 ? 19.297 5.969 11.148 1 92.81 312 LYS B C 1
ATOM 5743 O O . LYS B 1 312 ? 19.344 6.402 9.992 1 92.81 312 LYS B O 1
ATOM 5748 N N . LEU B 1 313 ? 19.562 4.699 11.461 1 91.06 313 LEU B N 1
ATOM 5749 C CA . LEU B 1 313 ? 19.828 3.699 10.43 1 91.06 313 LEU B CA 1
ATOM 5750 C C . LEU B 1 313 ? 18.672 3.605 9.438 1 91.06 313 LEU B C 1
ATOM 5752 O O . LEU B 1 313 ? 18.891 3.6 8.227 1 91.06 313 LEU B O 1
ATOM 5756 N N . ALA B 1 314 ? 17.453 3.539 9.969 1 91 314 ALA B N 1
ATOM 5757 C CA . ALA B 1 314 ? 16.266 3.418 9.117 1 91 314 ALA B CA 1
ATOM 5758 C C . ALA B 1 314 ? 16.141 4.613 8.18 1 91 314 ALA B C 1
ATOM 5760 O O . ALA B 1 314 ? 15.922 4.445 6.977 1 91 314 ALA B O 1
ATOM 5761 N N . VAL B 1 315 ? 16.297 5.797 8.672 1 93.25 315 VAL B N 1
ATOM 5762 C CA . VAL B 1 315 ? 16.172 7.008 7.863 1 93.25 315 VAL B CA 1
ATOM 5763 C C . VAL B 1 315 ? 17.25 7.016 6.781 1 93.25 315 VAL B C 1
ATOM 5765 O O . VAL B 1 315 ? 16.984 7.336 5.625 1 93.25 315 VAL B O 1
ATOM 5768 N N . ARG B 1 316 ? 18.438 6.621 7.145 1 91.75 316 ARG B N 1
ATOM 5769 C CA . ARG B 1 316 ? 19.547 6.609 6.191 1 91.75 316 ARG B CA 1
ATOM 5770 C C . ARG B 1 316 ? 19.312 5.566 5.102 1 91.75 316 ARG B C 1
ATOM 5772 O O . ARG B 1 316 ? 19.578 5.824 3.926 1 91.75 316 ARG B O 1
ATOM 5779 N N . LEU B 1 317 ? 18.844 4.406 5.5 1 90.06 317 LEU B N 1
ATOM 5780 C CA . LEU B 1 317 ? 18.531 3.373 4.52 1 90.06 317 LEU B CA 1
ATOM 5781 C C . LEU B 1 317 ? 17.469 3.854 3.537 1 90.06 317 LEU B C 1
ATOM 5783 O O . LEU B 1 317 ? 17.562 3.607 2.334 1 90.06 317 LEU B O 1
ATOM 5787 N N . LEU B 1 318 ? 16.5 4.543 4.027 1 91.75 318 LEU B N 1
ATOM 5788 C CA . LEU B 1 318 ? 15.422 5.043 3.172 1 91.75 318 LEU B CA 1
ATOM 5789 C C . LEU B 1 318 ? 15.938 6.125 2.23 1 91.75 318 LEU B C 1
ATOM 5791 O O . LEU B 1 318 ? 15.547 6.18 1.064 1 91.75 318 LEU B O 1
ATOM 5795 N N . HIS B 1 319 ? 16.828 6.934 2.742 1 91.5 319 HIS B N 1
ATOM 5796 C CA . HIS B 1 319 ? 17.438 7.938 1.877 1 91.5 319 HIS B CA 1
ATOM 5797 C C . HIS B 1 319 ? 18.25 7.285 0.763 1 91.5 319 HIS B C 1
ATOM 5799 O O . HIS B 1 319 ? 18.234 7.758 -0.377 1 91.5 319 HIS B O 1
ATOM 5805 N N . LEU B 1 320 ? 18.938 6.238 1.1 1 89.56 320 LEU B N 1
ATOM 5806 C CA . LEU B 1 320 ? 19.734 5.527 0.107 1 89.56 320 LEU B CA 1
ATOM 5807 C C . LEU B 1 320 ? 18.844 4.895 -0.957 1 89.56 320 LEU B C 1
ATOM 5809 O O . LEU B 1 320 ? 19.188 4.895 -2.141 1 89.56 320 LEU B O 1
ATOM 5813 N N . LEU B 1 321 ? 17.734 4.41 -0.531 1 87.88 321 LEU B N 1
ATOM 5814 C CA . LEU B 1 321 ? 16.781 3.795 -1.449 1 87.88 321 LEU B CA 1
ATOM 5815 C C . LEU B 1 321 ? 16.172 4.84 -2.375 1 87.88 321 LEU B C 1
ATOM 5817 O O . LEU B 1 321 ? 15.945 4.57 -3.557 1 87.88 321 LEU B O 1
ATOM 5821 N N . LYS B 1 322 ? 15.984 5.992 -1.875 1 90.12 322 LYS B N 1
ATOM 5822 C CA . LYS B 1 322 ? 15.305 7.066 -2.594 1 90.12 322 LYS B CA 1
ATOM 5823 C C . LYS B 1 322 ? 16.25 7.766 -3.559 1 90.12 322 LYS B C 1
ATOM 5825 O O . LYS B 1 322 ? 15.836 8.258 -4.609 1 90.12 322 LYS B O 1
ATOM 5830 N N . PHE B 1 323 ? 17.469 7.812 -3.316 1 90.25 323 PHE B N 1
ATOM 5831 C CA . PHE B 1 323 ? 18.484 8.656 -3.947 1 90.25 323 PHE B CA 1
ATOM 5832 C C . PHE B 1 323 ? 18.547 8.391 -5.445 1 90.25 323 PHE B C 1
ATOM 5834 O O . PHE B 1 323 ? 18.5 9.328 -6.246 1 90.25 323 PHE B O 1
ATOM 5841 N N . PRO B 1 324 ? 18.531 7.121 -5.883 1 84.88 324 PRO B N 1
ATOM 5842 C CA . PRO B 1 324 ? 18.641 6.898 -7.328 1 84.88 324 PRO B CA 1
ATOM 5843 C C . PRO B 1 324 ? 17.453 7.484 -8.102 1 84.88 324 PRO B C 1
ATOM 5845 O O . PRO B 1 324 ? 17.625 8 -9.211 1 84.88 324 PRO B O 1
ATOM 5848 N N . PHE B 1 325 ? 16.328 7.449 -7.523 1 87.81 325 PHE B N 1
ATOM 5849 C CA . PHE B 1 325 ? 15.148 7.965 -8.188 1 87.81 325 PHE B CA 1
ATOM 5850 C C . PHE B 1 325 ? 15.141 9.492 -8.195 1 87.81 325 PHE B C 1
ATOM 5852 O O . PHE B 1 325 ? 14.828 10.109 -9.211 1 87.81 325 PHE B O 1
ATOM 5859 N N . ASP B 1 326 ? 15.555 10.039 -7.035 1 89.5 326 ASP B N 1
ATOM 5860 C CA . ASP B 1 326 ? 15.672 11.492 -6.965 1 89.5 326 ASP B CA 1
ATOM 5861 C C . ASP B 1 326 ? 16.703 12.008 -7.961 1 89.5 326 ASP B C 1
ATOM 5863 O O . ASP B 1 326 ? 16.469 13 -8.648 1 89.5 326 ASP B O 1
ATOM 5867 N N . PHE B 1 327 ? 17.812 11.312 -8.031 1 86.25 327 PHE B N 1
ATOM 5868 C CA . PHE B 1 327 ? 18.906 11.719 -8.898 1 86.25 327 PHE B CA 1
ATOM 5869 C C . PHE B 1 327 ? 18.5 11.594 -10.367 1 86.25 327 PHE B C 1
ATOM 5871 O O . PHE B 1 327 ? 18.688 12.539 -11.141 1 86.25 327 PHE B O 1
ATOM 5878 N N . ALA B 1 328 ? 17.891 10.492 -10.711 1 85.12 328 ALA B N 1
ATOM 5879 C CA . ALA B 1 328 ? 17.484 10.266 -12.094 1 85.12 328 ALA B CA 1
ATOM 5880 C C . ALA B 1 328 ? 16.406 11.266 -12.523 1 85.12 328 ALA B C 1
ATOM 5882 O O . ALA B 1 328 ? 16.422 11.758 -13.648 1 85.12 328 ALA B O 1
ATOM 5883 N N . ALA B 1 329 ? 15.547 11.609 -11.641 1 88.25 329 ALA B N 1
ATOM 5884 C CA . ALA B 1 329 ? 14.43 12.492 -11.953 1 88.25 329 ALA B CA 1
ATOM 5885 C C . ALA B 1 329 ? 14.906 13.906 -12.242 1 88.25 329 ALA B C 1
ATOM 5887 O O . ALA B 1 329 ? 14.188 14.703 -12.852 1 88.25 329 ALA B O 1
ATOM 5888 N N . LYS B 1 330 ? 16.109 14.242 -11.82 1 86.88 330 LYS B N 1
ATOM 5889 C CA . LYS B 1 330 ? 16.672 15.562 -12.094 1 86.88 330 LYS B CA 1
ATOM 5890 C C . LYS B 1 330 ? 17.125 15.68 -13.547 1 86.88 330 LYS B C 1
ATOM 5892 O O . LYS B 1 330 ? 17.156 16.781 -14.109 1 86.88 330 LYS B O 1
ATOM 5897 N N . TYR B 1 331 ? 17.328 14.562 -14.18 1 85.38 331 TYR B N 1
ATOM 5898 C CA . TYR B 1 331 ? 17.953 14.602 -15.5 1 85.38 331 TYR B CA 1
ATOM 5899 C C . TYR B 1 331 ? 17.016 14.031 -16.562 1 85.38 331 TYR B C 1
ATOM 5901 O O . TYR B 1 331 ? 17.188 14.297 -17.75 1 85.38 331 TYR B O 1
ATOM 5909 N N . VAL B 1 332 ? 16.125 13.172 -16.094 1 84.69 332 VAL B N 1
ATOM 5910 C CA . VAL B 1 332 ? 15.164 12.562 -17.016 1 84.69 332 VAL B CA 1
ATOM 5911 C C . VAL B 1 332 ? 13.742 12.883 -16.578 1 84.69 332 VAL B C 1
ATOM 5913 O O . VAL B 1 332 ? 13.375 12.641 -15.422 1 84.69 332 VAL B O 1
ATOM 5916 N N . ASP B 1 333 ? 13.016 13.492 -17.453 1 84 333 ASP B N 1
ATOM 5917 C CA . ASP B 1 333 ? 11.633 13.836 -17.109 1 84 333 ASP B CA 1
ATOM 5918 C C . ASP B 1 333 ? 10.695 12.656 -17.359 1 84 333 ASP B C 1
ATOM 5920 O O . ASP B 1 333 ? 9.945 12.648 -18.328 1 84 333 ASP B O 1
ATOM 5924 N N . LEU B 1 334 ? 10.789 11.742 -16.469 1 85.56 334 LEU B N 1
ATOM 5925 C CA . LEU B 1 334 ? 9.898 10.586 -16.438 1 85.56 334 LEU B CA 1
ATOM 5926 C C . LEU B 1 334 ? 9.039 10.586 -15.18 1 85.56 334 LEU B C 1
ATOM 5928 O O . LEU B 1 334 ? 9.555 10.367 -14.078 1 85.56 334 LEU B O 1
ATOM 5932 N N . PRO B 1 335 ? 7.785 10.766 -15.352 1 86.94 335 PRO B N 1
ATOM 5933 C CA . PRO B 1 335 ? 6.891 10.883 -14.195 1 86.94 335 PRO B CA 1
ATOM 5934 C C . PRO B 1 335 ? 6.973 9.688 -13.258 1 86.94 335 PRO B C 1
ATOM 5936 O O . PRO B 1 335 ? 6.844 9.836 -12.039 1 86.94 335 PRO B O 1
ATOM 5939 N N . ILE B 1 336 ? 7.238 8.562 -13.734 1 85.56 336 ILE B N 1
ATOM 5940 C CA . ILE B 1 336 ? 7.258 7.344 -12.93 1 85.56 336 ILE B CA 1
ATOM 5941 C C . ILE B 1 336 ? 8.391 7.426 -11.906 1 85.56 336 ILE B C 1
ATOM 5943 O O . ILE B 1 336 ? 8.266 6.91 -10.789 1 85.56 336 ILE B O 1
ATOM 5947 N N . LEU B 1 337 ? 9.531 8.031 -12.211 1 86.75 337 LEU B N 1
ATOM 5948 C CA . LEU B 1 337 ? 10.641 8.188 -11.281 1 86.75 337 LEU B CA 1
ATOM 5949 C C . LEU B 1 337 ? 10.234 9.039 -10.086 1 86.75 337 LEU B C 1
ATOM 5951 O O . LEU B 1 337 ? 10.531 8.695 -8.945 1 86.75 337 LEU B O 1
ATOM 5955 N N . ARG B 1 338 ? 9.492 10.086 -10.422 1 91.19 338 ARG B N 1
ATOM 5956 C CA . ARG B 1 338 ? 9.008 10.953 -9.352 1 91.19 338 ARG B CA 1
ATOM 5957 C C . ARG B 1 338 ? 7.938 10.25 -8.523 1 91.19 338 ARG B C 1
ATOM 5959 O O . ARG B 1 338 ? 7.871 10.438 -7.305 1 91.19 338 ARG B O 1
ATOM 5966 N N . LYS B 1 339 ? 7.188 9.492 -9.219 1 91.12 339 LYS B N 1
ATOM 5967 C CA . LYS B 1 339 ? 6.141 8.75 -8.516 1 91.12 339 LYS B CA 1
ATOM 5968 C C . LYS B 1 339 ? 6.742 7.75 -7.531 1 91.12 339 LYS B C 1
ATOM 5970 O O . LYS B 1 339 ? 6.336 7.699 -6.367 1 91.12 339 LYS B O 1
ATOM 5975 N N . ILE B 1 340 ? 7.707 7.012 -7.934 1 89.19 340 ILE B N 1
ATOM 5976 C CA . ILE B 1 340 ? 8.375 6.047 -7.066 1 89.19 340 ILE B CA 1
ATOM 5977 C C . ILE B 1 340 ? 9.031 6.773 -5.898 1 89.19 340 ILE B C 1
ATOM 5979 O O . ILE B 1 340 ? 8.875 6.375 -4.742 1 89.19 340 ILE B O 1
ATOM 5983 N N . SER B 1 341 ? 9.711 7.832 -6.242 1 91.88 341 SER B N 1
ATOM 5984 C CA . SER B 1 341 ? 10.375 8.625 -5.219 1 91.88 341 SER B CA 1
ATOM 5985 C C . SER B 1 341 ? 9.375 9.141 -4.184 1 91.88 341 SER B C 1
ATOM 5987 O O . SER B 1 341 ? 9.648 9.102 -2.98 1 91.88 341 SER B O 1
ATOM 5989 N N . SER B 1 342 ? 8.219 9.555 -4.629 1 93.06 342 SER B N 1
ATOM 5990 C CA . SER B 1 342 ? 7.219 10.141 -3.744 1 93.06 342 SER B CA 1
ATOM 5991 C C . SER B 1 342 ? 6.633 9.094 -2.801 1 93.06 342 SER B C 1
ATOM 5993 O O . SER B 1 342 ? 6.027 9.438 -1.782 1 93.06 342 SER B O 1
ATOM 5995 N N . HIS B 1 343 ? 6.859 7.887 -3.191 1 91 343 HIS B N 1
ATOM 5996 C CA . HIS B 1 343 ? 6.309 6.816 -2.373 1 91 343 HIS B CA 1
ATOM 5997 C C . HIS B 1 343 ? 7.305 6.363 -1.312 1 91 343 HIS B C 1
ATOM 5999 O O . HIS B 1 343 ? 6.914 5.984 -0.205 1 91 343 HIS B O 1
ATOM 6005 N N . ILE B 1 344 ? 8.57 6.574 -1.736 1 90.5 344 ILE B N 1
ATOM 6006 C CA . ILE B 1 344 ? 9.609 6.156 -0.805 1 90.5 344 ILE B CA 1
ATOM 6007 C C . ILE B 1 344 ? 9.602 7.066 0.422 1 90.5 344 ILE B C 1
ATOM 6009 O O . ILE B 1 344 ? 9.742 8.289 0.3 1 90.5 344 ILE B O 1
ATOM 6013 N N . MET B 1 345 ? 9.328 6.75 1.602 1 93.25 345 MET B N 1
ATOM 6014 C CA . MET B 1 345 ? 9.336 7.445 2.885 1 93.25 345 MET B CA 1
ATOM 6015 C C . MET B 1 345 ? 7.996 8.117 3.148 1 93.25 345 MET B C 1
ATOM 6017 O O . MET B 1 345 ? 7.914 9.055 3.951 1 93.25 345 MET B O 1
ATOM 6021 N N . ASN B 1 346 ? 6.996 7.785 2.324 1 95.38 346 ASN B N 1
ATOM 6022 C CA . ASN B 1 346 ? 5.641 8.281 2.531 1 95.38 346 ASN B CA 1
ATOM 6023 C C . ASN B 1 346 ? 4.922 7.508 3.635 1 95.38 346 ASN B C 1
ATOM 6025 O O . ASN B 1 346 ? 5.086 6.289 3.75 1 95.38 346 ASN B O 1
ATOM 6029 N N . PHE B 1 347 ? 4.086 8.195 4.402 1 95.5 347 PHE B N 1
ATOM 6030 C CA . PHE B 1 347 ? 3.303 7.512 5.422 1 95.5 347 PHE B CA 1
ATOM 6031 C C . PHE B 1 347 ? 2.488 6.379 4.809 1 95.5 347 PHE B C 1
ATOM 6033 O O . PHE B 1 347 ? 2.227 5.367 5.465 1 95.5 347 PHE B O 1
ATOM 6040 N N . GLU B 1 348 ? 2.15 6.473 3.564 1 91.88 348 GLU B N 1
ATOM 6041 C CA . GLU B 1 348 ? 1.291 5.504 2.889 1 91.88 348 GLU B CA 1
ATOM 6042 C C . GLU B 1 348 ? 1.919 4.113 2.889 1 91.88 348 GLU B C 1
ATOM 6044 O O . GLU B 1 348 ? 1.208 3.107 2.887 1 91.88 348 GLU B O 1
ATOM 6049 N N . THR B 1 349 ? 3.201 4.035 2.959 1 88.94 349 THR B N 1
ATOM 6050 C CA . THR B 1 349 ? 3.9 2.756 2.914 1 88.94 349 THR B CA 1
ATOM 6051 C C . THR B 1 349 ? 3.715 1.992 4.223 1 88.94 349 THR B C 1
ATOM 6053 O O . THR B 1 349 ? 3.941 0.782 4.277 1 88.94 349 THR B O 1
ATOM 6056 N N . LEU B 1 350 ? 3.273 2.713 5.266 1 90.88 350 LEU B N 1
ATOM 6057 C CA . LEU B 1 350 ? 3.148 2.09 6.578 1 90.88 350 LEU B CA 1
ATOM 6058 C C . LEU B 1 350 ? 1.718 1.62 6.82 1 90.88 350 LEU B C 1
ATOM 6060 O O . LEU B 1 350 ? 1.463 0.854 7.754 1 90.88 350 LEU B O 1
ATOM 6064 N N . LEU B 1 351 ? 0.801 2.029 6 1 90.44 351 LEU B N 1
ATOM 6065 C CA . LEU B 1 351 ? -0.621 1.827 6.25 1 90.44 351 LEU B CA 1
ATOM 6066 C C . LEU B 1 351 ? -0.943 0.343 6.391 1 90.44 351 LEU B C 1
ATOM 6068 O O . LEU B 1 351 ? -1.674 -0.055 7.301 1 90.44 351 LEU B O 1
ATOM 6072 N N . PRO B 1 352 ? -0.305 -0.521 5.605 1 82.94 352 PRO B N 1
ATOM 6073 C CA . PRO B 1 352 ? -0.687 -1.934 5.672 1 82.94 352 PRO B CA 1
ATOM 6074 C C . PRO B 1 352 ? -0.325 -2.58 7.008 1 82.94 352 PRO B C 1
ATOM 6076 O O . PRO B 1 352 ? -0.925 -3.586 7.391 1 82.94 352 PRO B O 1
ATOM 6079 N N . VAL B 1 353 ? 0.576 -1.979 7.75 1 84.88 353 VAL B N 1
ATOM 6080 C CA . VAL B 1 353 ? 1.038 -2.646 8.961 1 84.88 353 VAL B CA 1
ATOM 6081 C C . VAL B 1 353 ? 0.45 -1.954 10.188 1 84.88 353 VAL B C 1
ATOM 6083 O O . VAL B 1 353 ? 0.738 -2.34 11.328 1 84.88 353 VAL B O 1
ATOM 6086 N N . MET B 1 354 ? -0.384 -0.952 9.953 1 90.19 354 MET B N 1
ATOM 6087 C CA . MET B 1 354 ? -1.04 -0.273 11.062 1 90.19 354 MET B CA 1
ATOM 6088 C C . MET B 1 354 ? -2.225 -1.086 11.578 1 90.19 354 MET B C 1
ATOM 6090 O O . MET B 1 354 ? -2.846 -1.831 10.812 1 90.19 354 MET B O 1
ATOM 6094 N N . PRO B 1 355 ? -2.525 -0.996 12.867 1 88.5 355 PRO B N 1
ATOM 6095 C CA . PRO B 1 355 ? -3.674 -1.726 13.406 1 88.5 355 PRO B CA 1
ATOM 6096 C C . PRO B 1 355 ? -4.977 -1.394 12.68 1 88.5 355 PRO B C 1
ATOM 6098 O O . PRO B 1 355 ? -5.188 -0.246 12.281 1 88.5 355 PRO B O 1
ATOM 6101 N N . PRO B 1 356 ? -5.789 -2.402 12.516 1 89 356 PRO B N 1
ATOM 6102 C CA . PRO B 1 356 ? -7.098 -2.168 11.898 1 89 356 PRO B CA 1
ATOM 6103 C C . PRO B 1 356 ? -8.078 -1.483 12.844 1 89 356 PRO B C 1
ATOM 6105 O O . PRO B 1 356 ? -9.109 -2.064 13.195 1 89 356 PRO B O 1
ATOM 6108 N N . TYR B 1 357 ? -7.777 -0.257 13.219 1 94.31 357 TYR B N 1
ATOM 6109 C CA . TYR B 1 357 ? -8.555 0.477 14.211 1 94.31 357 TYR B CA 1
ATOM 6110 C C . TYR B 1 357 ? -8.594 1.965 13.883 1 94.31 357 TYR B C 1
ATOM 6112 O O . TYR B 1 357 ? -7.633 2.508 13.328 1 94.31 357 TYR B O 1
ATOM 6120 N N . SER B 1 358 ? -9.664 2.578 14.102 1 96 358 SER B N 1
ATOM 6121 C CA . SER B 1 358 ? -9.836 4.023 13.984 1 96 358 SER B CA 1
ATOM 6122 C C . SER B 1 358 ? -10.641 4.586 15.148 1 96 358 SER B C 1
ATOM 6124 O O . SER B 1 358 ? -11.445 3.873 15.758 1 96 358 SER B O 1
ATOM 6126 N N . MET B 1 359 ? -10.375 5.84 15.461 1 98 359 MET B N 1
ATOM 6127 C CA . MET B 1 359 ? -11.039 6.426 16.625 1 98 359 MET B CA 1
ATOM 6128 C C . MET B 1 359 ? -11.18 7.938 16.469 1 98 359 MET B C 1
ATOM 6130 O O . MET B 1 359 ? -10.273 8.594 15.945 1 98 359 MET B O 1
ATOM 6134 N N . ILE B 1 360 ? -12.312 8.414 16.859 1 98.44 360 ILE B N 1
ATOM 6135 C CA . ILE B 1 360 ? -12.539 9.828 17.125 1 98.44 360 ILE B CA 1
ATOM 6136 C C . ILE B 1 360 ? -12.805 10.031 18.625 1 98.44 360 ILE B C 1
ATOM 6138 O O . ILE B 1 360 ? -13.578 9.289 19.234 1 98.44 360 ILE B O 1
ATOM 6142 N N . ILE B 1 361 ? -12.109 11.008 19.172 1 98.56 361 ILE B N 1
ATOM 6143 C CA . ILE B 1 361 ? -12.398 11.289 20.578 1 98.56 361 ILE B CA 1
ATOM 6144 C C . ILE B 1 361 ? -12.922 12.719 20.719 1 98.56 361 ILE B C 1
ATOM 6146 O O . ILE B 1 361 ? -12.711 13.555 19.828 1 98.56 361 ILE B O 1
ATOM 6150 N N . GLU B 1 362 ? -13.664 12.953 21.766 1 98.38 362 GLU B N 1
ATOM 6151 C CA . GLU B 1 362 ? -14.133 14.266 22.172 1 98.38 362 GLU B CA 1
ATOM 6152 C C . GLU B 1 362 ? -13.508 14.688 23.5 1 98.38 362 GLU B C 1
ATOM 6154 O O . GLU B 1 362 ? -13.57 13.945 24.484 1 98.38 362 GLU B O 1
ATOM 6159 N N . VAL B 1 363 ? -12.93 15.844 23.484 1 98.75 363 VAL B N 1
ATOM 6160 C CA . VAL B 1 363 ? -12.188 16.328 24.641 1 98.75 363 VAL B CA 1
ATOM 6161 C C . VAL B 1 363 ? -12.766 17.672 25.109 1 98.75 363 VAL B C 1
ATOM 6163 O O . VAL B 1 363 ? -13.047 18.547 24.281 1 98.75 363 VAL B O 1
ATOM 6166 N N . ASP B 1 364 ? -12.984 17.812 26.391 1 98.31 364 ASP B N 1
ATOM 6167 C CA . ASP B 1 364 ? -13.453 19.109 26.859 1 98.31 364 ASP B CA 1
ATOM 6168 C C . ASP B 1 364 ? -12.289 20.094 27.031 1 98.31 364 ASP B C 1
ATOM 6170 O O . ASP B 1 364 ? -11.141 19.75 26.75 1 98.31 364 ASP B O 1
ATOM 6174 N N . TRP B 1 365 ? -12.578 21.281 27.438 1 97.88 365 TRP B N 1
ATOM 6175 C CA . TRP B 1 365 ? -11.57 22.344 27.438 1 97.88 365 TRP B CA 1
ATOM 6176 C C . TRP B 1 365 ? -10.672 22.234 28.656 1 97.88 365 TRP B C 1
ATOM 6178 O O . TRP B 1 365 ? -9.75 23.031 28.828 1 97.88 365 TRP B O 1
ATOM 6188 N N . ASN B 1 366 ? -10.844 21.188 29.469 1 96.69 366 ASN B N 1
ATOM 6189 C CA . ASN B 1 366 ? -9.953 20.891 30.578 1 96.69 366 ASN B CA 1
ATOM 6190 C C . ASN B 1 366 ? -9.023 19.719 30.25 1 96.69 366 ASN B C 1
ATOM 6192 O O . ASN B 1 366 ? -8.258 19.281 31.109 1 96.69 366 ASN B O 1
ATOM 6196 N N . GLY B 1 367 ? -9.156 19.219 29.109 1 97.81 367 GLY B N 1
ATOM 6197 C CA . GLY B 1 367 ? -8.273 18.141 28.672 1 97.81 367 GLY B CA 1
ATOM 6198 C C . GLY B 1 367 ? -8.797 16.766 29.031 1 97.81 367 GLY B C 1
ATOM 6199 O O . GLY B 1 367 ? -8.039 15.797 29.062 1 97.81 367 GLY B O 1
ATOM 6200 N N . LYS B 1 368 ? -10.031 16.688 29.344 1 97.81 368 LYS B N 1
ATOM 6201 C CA . LYS B 1 368 ? -10.641 15.398 29.672 1 97.81 368 LYS B CA 1
ATOM 6202 C C . LYS B 1 368 ? -11.375 14.805 28.484 1 97.81 368 LYS B C 1
ATOM 6204 O O . LYS B 1 368 ? -12.18 15.492 27.828 1 97.81 368 LYS B O 1
ATOM 6209 N N . ILE B 1 369 ? -11.062 13.539 28.219 1 98.5 369 ILE B N 1
ATOM 6210 C CA . ILE B 1 369 ? -11.812 12.844 27.172 1 98.5 369 ILE B CA 1
ATOM 6211 C C . ILE B 1 369 ? -13.211 12.508 27.672 1 98.5 369 ILE B C 1
ATOM 6213 O O . ILE B 1 369 ? -13.375 11.867 28.703 1 98.5 369 ILE B O 1
ATOM 6217 N N . VAL B 1 370 ? -14.234 12.891 26.875 1 98 370 VAL B N 1
ATOM 6218 C CA . VAL B 1 370 ? -15.594 12.773 27.391 1 98 370 VAL B CA 1
ATOM 6219 C C . VAL B 1 370 ? -16.391 11.82 26.5 1 98 370 VAL B C 1
ATOM 6221 O O . VAL B 1 370 ? -17.469 11.359 26.891 1 98 370 VAL B O 1
ATOM 6224 N N . ASN B 1 371 ? -15.906 11.516 25.328 1 96.75 371 ASN B N 1
ATOM 6225 C CA . ASN B 1 371 ? -16.578 10.609 24.406 1 96.75 371 ASN B CA 1
ATOM 6226 C C . ASN B 1 371 ? -15.609 10.039 23.375 1 96.75 371 ASN B C 1
ATOM 6228 O O . ASN B 1 371 ? -14.508 10.562 23.188 1 96.75 371 ASN B O 1
ATOM 6232 N N . SER B 1 372 ? -16.031 8.891 22.734 1 97.88 372 SER B N 1
ATOM 6233 C CA . SER B 1 372 ? -15.211 8.305 21.672 1 97.88 372 SER B CA 1
ATOM 6234 C C . SER B 1 372 ? -16.062 7.492 20.703 1 97.88 372 SER B C 1
ATOM 6236 O O . SER B 1 372 ? -17.172 7.059 21.047 1 97.88 372 SER B O 1
ATOM 6238 N N . TRP B 1 373 ? -15.68 7.383 19.516 1 97.38 373 TRP B N 1
ATOM 6239 C CA . TRP B 1 373 ? -16.234 6.547 18.453 1 97.38 373 TRP B CA 1
ATOM 6240 C C . TRP B 1 373 ? -15.164 5.656 17.844 1 97.38 373 TRP B C 1
ATOM 6242 O O . TRP B 1 373 ? -14.055 6.113 17.562 1 97.38 373 TRP B O 1
ATOM 6252 N N . HIS B 1 374 ? -15.477 4.359 17.625 1 97 374 HIS B N 1
ATOM 6253 C CA . HIS B 1 374 ? -14.461 3.375 17.266 1 97 374 HIS B CA 1
ATOM 6254 C C . HIS B 1 374 ? -14.836 2.637 15.992 1 97 374 HIS B C 1
ATOM 6256 O O . HIS B 1 374 ? -16.016 2.506 15.664 1 97 374 HIS B O 1
ATOM 6262 N N . SER B 1 375 ? -13.859 2.242 15.234 1 96 375 SER B N 1
ATOM 6263 C CA . SER B 1 375 ? -13.922 1.21 14.203 1 96 375 SER B CA 1
ATOM 6264 C C . SER B 1 375 ? -12.844 0.151 14.414 1 96 375 SER B C 1
ATOM 6266 O O . SER B 1 375 ? -11.703 0.476 14.75 1 96 375 SER B O 1
ATOM 6268 N N . ASN B 1 376 ? -13.219 -1.084 14.281 1 92.25 376 ASN B N 1
ATOM 6269 C CA . ASN B 1 376 ? -12.266 -2.188 14.367 1 92.25 376 ASN B CA 1
ATOM 6270 C C . ASN B 1 376 ? -12.141 -2.926 13.039 1 92.25 376 ASN B C 1
ATOM 6272 O O . ASN B 1 376 ? -11.75 -4.094 13.008 1 92.25 376 ASN B O 1
ATOM 6276 N N . LEU B 1 377 ? -12.523 -2.16 12.023 1 89.38 377 LEU B N 1
ATOM 6277 C CA . LEU B 1 377 ? -12.461 -2.77 10.695 1 89.38 377 LEU B CA 1
ATOM 6278 C C . LEU B 1 377 ? -11.234 -2.277 9.93 1 89.38 377 LEU B C 1
ATOM 6280 O O . LEU B 1 377 ? -10.883 -1.1 10.008 1 89.38 377 LEU B O 1
ATOM 6284 N N . SER B 1 378 ? -10.664 -3.143 9.102 1 84.69 378 SER B N 1
ATOM 6285 C CA . SER B 1 378 ? -9.453 -2.84 8.336 1 84.69 378 SER B CA 1
ATOM 6286 C C . SER B 1 378 ? -9.758 -1.939 7.148 1 84.69 378 SER B C 1
ATOM 6288 O O . SER B 1 378 ? -8.867 -1.286 6.609 1 84.69 378 SER B O 1
ATOM 6290 N N . ASP B 1 379 ? -11 -1.925 6.746 1 85.69 379 ASP B N 1
ATOM 6291 C CA . ASP B 1 379 ? -11.312 -1.141 5.559 1 85.69 379 ASP B CA 1
ATOM 6292 C C . ASP B 1 379 ? -12.008 0.167 5.93 1 85.69 379 ASP B C 1
ATOM 6294 O O . ASP B 1 379 ? -12.43 0.923 5.051 1 85.69 379 ASP B O 1
ATOM 6298 N N . VAL B 1 380 ? -12.242 0.374 7.219 1 92.69 380 VAL B N 1
ATOM 6299 C CA . VAL B 1 380 ? -12.836 1.613 7.707 1 92.69 380 VAL B CA 1
ATOM 6300 C C . VAL B 1 380 ? -11.945 2.225 8.781 1 92.69 380 VAL B C 1
ATOM 6302 O O . VAL B 1 380 ? -12.211 2.086 9.977 1 92.69 380 VAL B O 1
ATOM 6305 N N . ARG B 1 381 ? -10.883 2.852 8.289 1 94.25 381 ARG B N 1
ATOM 6306 C CA . ARG B 1 381 ? -9.898 3.41 9.203 1 94.25 381 ARG B CA 1
ATOM 6307 C C . ARG B 1 381 ? -9.203 4.625 8.594 1 94.25 381 ARG B C 1
ATOM 6309 O O . ARG B 1 381 ? -9.617 5.117 7.543 1 94.25 381 ARG B O 1
ATOM 6316 N N . PHE B 1 382 ? -8.312 5.238 9.375 1 97.69 382 PHE B N 1
ATOM 6317 C CA . PHE B 1 382 ? -7.43 6.34 9.008 1 97.69 382 PHE B CA 1
ATOM 6318 C C . PHE B 1 382 ? -8.211 7.637 8.859 1 97.69 382 PHE B C 1
ATOM 6320 O O . PHE B 1 382 ? -7.984 8.406 7.926 1 97.69 382 PHE B O 1
ATOM 6327 N N . PHE B 1 383 ? -9.125 7.867 9.75 1 98.44 383 PHE B N 1
ATOM 6328 C CA . PHE B 1 383 ? -9.844 9.141 9.742 1 98.44 383 PHE B CA 1
ATOM 6329 C C . PHE B 1 383 ? -9.008 10.242 10.383 1 98.44 383 PHE B C 1
ATOM 6331 O O . PHE B 1 383 ? -8.461 10.055 11.477 1 98.44 383 PHE B O 1
ATOM 6338 N N . SER B 1 384 ? -8.914 11.367 9.695 1 98.69 384 SER B N 1
ATOM 6339 C CA . SER B 1 384 ? -8.102 12.484 10.164 1 98.69 384 SER B CA 1
ATOM 6340 C C . SER B 1 384 ? -8.977 13.648 10.617 1 98.69 384 SER B C 1
ATOM 6342 O O . SER B 1 384 ? -8.477 14.633 11.172 1 98.69 384 SER B O 1
ATOM 6344 N N . ASP B 1 385 ? -10.258 13.609 10.359 1 98.75 385 ASP B N 1
ATOM 6345 C CA . ASP B 1 385 ? -11.156 14.711 10.664 1 98.75 385 ASP B CA 1
ATOM 6346 C C . ASP B 1 385 ? -12.57 14.211 10.945 1 98.75 385 ASP B C 1
ATOM 6348 O O . ASP B 1 385 ? -12.953 13.133 10.477 1 98.75 385 ASP B O 1
ATOM 6352 N N . ALA B 1 386 ? -13.289 14.977 11.734 1 98.31 386 ALA B N 1
ATOM 6353 C CA . ALA B 1 386 ? -14.68 14.656 12.039 1 98.31 386 ALA B CA 1
ATOM 6354 C C . ALA B 1 386 ? -15.492 15.93 12.273 1 98.31 386 ALA B C 1
ATOM 6356 O O . ALA B 1 386 ? -15.086 16.797 13.047 1 98.31 386 ALA B O 1
ATOM 6357 N N . LYS B 1 387 ? -16.594 15.992 11.594 1 95.94 387 LYS B N 1
ATOM 6358 C CA . LYS B 1 387 ? -17.547 17.078 11.766 1 95.94 387 LYS B CA 1
ATOM 6359 C C . LYS B 1 387 ? -18.984 16.547 11.797 1 95.94 387 LYS B C 1
ATOM 6361 O O . LYS B 1 387 ? -19.328 15.625 11.055 1 95.94 387 LYS B O 1
ATOM 6366 N N . ILE B 1 388 ? -19.734 17.094 12.617 1 93.62 388 ILE B N 1
ATOM 6367 C CA . ILE B 1 388 ? -21.156 16.766 12.641 1 93.62 388 ILE B CA 1
ATOM 6368 C C . ILE B 1 388 ? -21.953 17.844 11.906 1 93.62 388 ILE B C 1
ATOM 6370 O O . ILE B 1 388 ? -21.859 19.016 12.242 1 93.62 388 ILE B O 1
ATOM 6374 N N . ILE B 1 389 ? -22.672 17.406 10.93 1 89.81 389 ILE B N 1
ATOM 6375 C CA . ILE B 1 389 ? -23.484 18.281 10.109 1 89.81 389 ILE B CA 1
ATOM 6376 C C . ILE B 1 389 ? -24.875 17.672 9.922 1 89.81 389 ILE B C 1
ATOM 6378 O O . ILE B 1 389 ? -25.016 16.594 9.336 1 89.81 389 ILE B O 1
ATOM 6382 N N . ASN B 1 390 ? -25.922 18.281 10.383 1 86.31 390 ASN B N 1
ATOM 6383 C CA . ASN B 1 390 ? -27.312 17.906 10.18 1 86.31 390 ASN B CA 1
ATOM 6384 C C . ASN B 1 390 ? -27.562 16.453 10.578 1 86.31 390 ASN B C 1
ATOM 6386 O O . ASN B 1 390 ? -28.109 15.672 9.789 1 86.31 390 ASN B O 1
ATOM 6390 N N . GLY B 1 391 ? -27.031 16.047 11.695 1 88.31 391 GLY B N 1
ATOM 6391 C CA . GLY B 1 391 ? -27.344 14.742 12.25 1 88.31 391 GLY B CA 1
ATOM 6392 C C . GLY B 1 391 ? -26.406 13.648 11.766 1 88.31 391 GLY B C 1
ATOM 6393 O O . GLY B 1 391 ? -26.578 12.477 12.109 1 88.31 391 GLY B O 1
ATOM 6394 N N . TYR B 1 392 ? -25.391 14.086 11 1 93.25 392 TYR B N 1
ATOM 6395 C CA . TYR B 1 392 ? -24.406 13.125 10.523 1 93.25 392 TYR B CA 1
ATOM 6396 C C . TYR B 1 392 ? -23 13.531 10.938 1 93.25 392 TYR B C 1
ATOM 6398 O O . TYR B 1 392 ? -22.672 14.727 10.945 1 93.25 392 TYR B O 1
ATOM 6406 N N . MET B 1 393 ? -22.234 12.578 11.297 1 95.69 393 MET B N 1
ATOM 6407 C CA . MET B 1 393 ? -20.797 12.789 11.414 1 95.69 393 MET B CA 1
ATOM 6408 C C . MET B 1 393 ? -20.078 12.445 10.109 1 95.69 393 MET B C 1
ATOM 6410 O O . MET B 1 393 ? -20.188 11.328 9.617 1 95.69 393 MET B O 1
ATOM 6414 N N . TYR B 1 394 ? -19.516 13.422 9.57 1 97.31 394 TYR B N 1
ATOM 6415 C CA . TYR B 1 394 ? -18.688 13.211 8.391 1 97.31 394 TYR B CA 1
ATOM 6416 C C . TYR B 1 394 ? -17.219 13.023 8.789 1 97.31 394 TYR B C 1
ATOM 6418 O O . TYR B 1 394 ? -16.734 13.68 9.703 1 97.31 394 TYR B O 1
ATOM 6426 N N . LEU B 1 395 ? -16.578 12.055 8.117 1 98.44 395 LEU B N 1
ATOM 6427 C CA . LEU B 1 395 ? -15.211 11.664 8.438 1 98.44 395 LEU B CA 1
ATOM 6428 C C . LEU B 1 395 ? -14.289 11.859 7.242 1 98.44 395 LEU B C 1
ATOM 6430 O O . LEU B 1 395 ? -14.562 11.359 6.148 1 98.44 395 LEU B O 1
ATOM 6434 N N . GLY B 1 396 ? -13.25 12.641 7.441 1 98.5 396 GLY B N 1
ATOM 6435 C CA . GLY B 1 396 ? -12.219 12.812 6.438 1 98.5 396 GLY B CA 1
ATOM 6436 C C . GLY B 1 396 ? -11.031 11.891 6.633 1 98.5 396 GLY B C 1
ATOM 6437 O O . GLY B 1 396 ? -10.883 11.281 7.695 1 98.5 396 GLY B O 1
ATOM 6438 N N . SER B 1 397 ? -10.195 11.766 5.613 1 98.5 397 SER B N 1
ATOM 6439 C CA . SER B 1 397 ? -8.992 10.938 5.648 1 98.5 397 SER B CA 1
ATOM 6440 C C . SER B 1 397 ? -7.961 11.43 4.641 1 98.5 397 SER B C 1
ATOM 6442 O O . SER B 1 397 ? -8.312 11.82 3.523 1 98.5 397 SER B O 1
ATOM 6444 N N . PRO B 1 398 ? -6.691 11.367 5.082 1 97.62 398 PRO B N 1
ATOM 6445 C CA . PRO B 1 398 ? -5.672 11.719 4.094 1 97.62 398 PRO B CA 1
ATOM 6446 C C . PRO B 1 398 ? -5.441 10.617 3.061 1 97.62 398 PRO B C 1
ATOM 6448 O O . PRO B 1 398 ? -4.777 10.844 2.045 1 97.62 398 PRO B O 1
ATOM 6451 N N . TYR B 1 399 ? -6.07 9.398 3.24 1 95.5 399 TYR B N 1
ATOM 6452 C CA . TYR B 1 399 ? -5.668 8.258 2.424 1 95.5 399 TYR B CA 1
ATOM 6453 C C . TYR B 1 399 ? -6.867 7.648 1.711 1 95.5 399 TYR B C 1
ATOM 6455 O O . TYR B 1 399 ? -6.73 7.109 0.609 1 95.5 399 TYR B O 1
ATOM 6463 N N . ASN B 1 400 ? -8.031 7.762 2.293 1 95.62 400 ASN B N 1
ATOM 6464 C CA . ASN B 1 400 ? -9.203 7.066 1.769 1 95.62 400 ASN B CA 1
ATOM 6465 C C . ASN B 1 400 ? -9.688 7.688 0.46 1 95.62 400 ASN B C 1
ATOM 6467 O O . ASN B 1 400 ? -9.469 8.875 0.216 1 95.62 400 ASN B O 1
ATOM 6471 N N . ASP B 1 401 ? -10.367 6.879 -0.321 1 93.38 401 ASP B N 1
ATOM 6472 C CA . ASP B 1 401 ? -10.953 7.367 -1.565 1 93.38 401 ASP B CA 1
ATOM 6473 C C . ASP B 1 401 ? -12.453 7.637 -1.4 1 93.38 401 ASP B C 1
ATOM 6475 O O . ASP B 1 401 ? -13.219 7.492 -2.35 1 93.38 401 ASP B O 1
ATOM 6479 N N . TYR B 1 402 ? -12.828 7.906 -0.145 1 95.31 402 TYR B N 1
ATOM 6480 C CA . TYR B 1 402 ? -14.219 8.211 0.192 1 95.31 402 TYR B CA 1
ATOM 6481 C C . TYR B 1 402 ? -14.289 9.156 1.387 1 95.31 402 TYR B C 1
ATOM 6483 O O . TYR B 1 402 ? -13.297 9.352 2.092 1 95.31 402 TYR B O 1
ATOM 6491 N N . ILE B 1 403 ? -15.422 9.781 1.558 1 98 403 ILE B N 1
ATOM 6492 C CA . ILE B 1 403 ? -15.797 10.445 2.797 1 98 403 ILE B CA 1
ATOM 6493 C C . ILE B 1 403 ? -16.688 9.523 3.637 1 98 403 ILE B C 1
ATOM 6495 O O . ILE B 1 403 ? -17.688 9 3.146 1 98 403 ILE B O 1
ATOM 6499 N N . GLY B 1 404 ? -16.25 9.297 4.875 1 97.75 404 GLY B N 1
ATOM 6500 C CA . GLY B 1 404 ? -17.109 8.516 5.758 1 97.75 404 GLY B CA 1
ATOM 6501 C C . GLY B 1 404 ? -18.281 9.312 6.312 1 97.75 404 GLY B C 1
ATOM 6502 O O . GLY B 1 404 ? -18.156 10.508 6.566 1 97.75 404 GLY B O 1
ATOM 6503 N N . ARG B 1 405 ? -19.359 8.594 6.48 1 97.19 405 ARG B N 1
ATOM 6504 C CA . ARG B 1 405 ? -20.531 9.219 7.102 1 97.19 405 ARG B CA 1
ATOM 6505 C C . ARG B 1 405 ? -21.266 8.234 8.008 1 97.19 405 ARG B C 1
ATOM 6507 O O . ARG B 1 405 ? -21.5 7.086 7.621 1 97.19 405 ARG B O 1
ATOM 6514 N N . ILE B 1 406 ? -21.516 8.648 9.172 1 95.81 406 ILE B N 1
ATOM 6515 C CA . ILE B 1 406 ? -22.344 7.844 10.062 1 95.81 406 ILE B CA 1
ATOM 6516 C C . ILE B 1 406 ? -23.516 8.68 10.578 1 95.81 406 ILE B C 1
ATOM 6518 O O . ILE B 1 406 ? -23.375 9.898 10.758 1 95.81 406 ILE B O 1
ATOM 6522 N N . LYS B 1 407 ? -24.641 8.008 10.805 1 92.5 407 LYS B N 1
ATOM 6523 C CA . LYS B 1 407 ? -25.781 8.695 11.398 1 92.5 407 LYS B CA 1
ATOM 6524 C C . LYS B 1 407 ? -25.594 8.891 12.898 1 92.5 407 LYS B C 1
ATOM 6526 O O . LYS B 1 407 ? -25.125 7.98 13.594 1 92.5 407 LYS B O 1
ATOM 6531 N N . MET B 1 408 ? -25.859 10.07 13.297 1 88.5 408 MET B N 1
ATOM 6532 C CA . MET B 1 408 ? -25.781 10.398 14.719 1 88.5 408 MET B CA 1
ATOM 6533 C C . MET B 1 408 ? -27.172 10.531 15.32 1 88.5 408 MET B C 1
ATOM 6535 O O . MET B 1 408 ? -27.766 11.617 15.289 1 88.5 408 MET B O 1
ATOM 6539 N N . PRO B 1 409 ? -27.922 9.406 15.633 1 63 409 PRO B N 1
ATOM 6540 C CA . PRO B 1 409 ? -29.312 9.492 16.078 1 63 409 PRO B CA 1
ATOM 6541 C C . PRO B 1 409 ? -29.547 10.609 17.078 1 63 409 PRO B C 1
ATOM 6543 O O . PRO B 1 409 ? -30.562 11.297 17.031 1 63 409 PRO B O 1
ATOM 6546 N N . ASP B 1 410 ? -28.906 10.586 18.25 1 58.03 410 ASP B N 1
ATOM 6547 C CA . ASP B 1 410 ? -29.266 11.516 19.328 1 58.03 410 ASP B CA 1
ATOM 6548 C C . ASP B 1 410 ? -28.641 12.891 19.078 1 58.03 410 ASP B C 1
ATOM 6550 O O . ASP B 1 410 ? -28.828 13.812 19.875 1 58.03 410 ASP B O 1
ATOM 6554 N N . SER B 1 411 ? -27.906 13.062 18.109 1 50.81 411 SER B N 1
ATOM 6555 C CA . SER B 1 411 ? -27.203 14.328 17.953 1 50.81 411 SER B CA 1
ATOM 6556 C C . SER B 1 411 ? -27.984 15.289 17.062 1 50.81 411 SER B C 1
ATOM 6558 O O . SER B 1 411 ? -27.391 16.109 16.359 1 50.81 411 SER B O 1
ATOM 6560 N N . ILE B 1 412 ? -29.219 15.164 17.047 1 40.66 412 ILE B N 1
ATOM 6561 C CA . ILE B 1 412 ? -30.047 16.078 16.266 1 40.66 412 ILE B CA 1
ATOM 6562 C C . ILE B 1 412 ? -29.812 17.516 16.75 1 40.66 412 ILE B C 1
ATOM 6564 O O . ILE B 1 412 ? -30.734 18.344 16.719 1 40.66 412 ILE B O 1
ATOM 6568 N N . HIS B 1 413 ? -28.859 17.734 17.656 1 37.91 413 HIS B N 1
ATOM 6569 C CA . HIS B 1 413 ? -28.828 19.172 17.922 1 37.91 413 HIS B CA 1
ATOM 6570 C C . HIS B 1 413 ? -28.109 19.922 16.797 1 37.91 413 HIS B C 1
ATOM 6572 O O . HIS B 1 413 ? -27.078 19.484 16.312 1 37.91 413 HIS B O 1
ATOM 6578 N N . PHE B 1 414 ? -28.828 20.766 16.141 1 35.53 414 PHE B N 1
ATOM 6579 C CA . PHE B 1 414 ? -28.344 21.781 15.195 1 35.53 414 PHE B CA 1
ATOM 6580 C C . PHE B 1 414 ? -27.234 22.609 15.812 1 35.53 414 PHE B C 1
ATOM 6582 O O . PHE B 1 414 ? -27.391 23.172 16.906 1 35.53 414 PHE B O 1
ATOM 6589 N N . VAL B 1 415 ? -26.109 22.375 15.727 1 32.72 415 VAL B N 1
ATOM 6590 C CA . VAL B 1 415 ? -25.141 23.391 16.094 1 32.72 415 VAL B CA 1
ATOM 6591 C C . VAL B 1 415 ? -25.531 24.734 15.461 1 32.72 415 VAL B C 1
ATOM 6593 O O . VAL B 1 415 ? -25.562 24.859 14.234 1 32.72 415 VAL B O 1
ATOM 6596 N N . LYS B 1 416 ? -26.281 25.516 16.141 1 34.41 416 LYS B N 1
ATOM 6597 C CA . LYS B 1 416 ? -26.469 26.906 15.711 1 34.41 416 LYS B CA 1
ATOM 6598 C C . LYS B 1 416 ? -25.125 27.594 15.484 1 34.41 416 LYS B C 1
ATOM 6600 O O . LYS B 1 416 ? -24.359 27.781 16.422 1 34.41 416 LYS B O 1
ATOM 6605 N N . GLN B 1 417 ? -24.406 27.312 14.367 1 32.75 417 GLN B N 1
ATOM 6606 C CA . GLN B 1 417 ? -23.281 28.219 14.125 1 32.75 417 GLN B CA 1
ATOM 6607 C C . GLN B 1 417 ? -23.688 29.672 14.344 1 32.75 417 GLN B C 1
ATOM 6609 O O . GLN B 1 417 ? -24.828 30.047 14.086 1 32.75 417 GLN B O 1
ATOM 6614 N N . PRO B 1 418 ? -22.938 30.391 15.125 1 32 418 PRO B N 1
ATOM 6615 C CA . PRO B 1 418 ? -23.281 31.812 15.211 1 32 418 PRO B CA 1
ATOM 6616 C C . PRO B 1 418 ? -23.516 32.438 13.844 1 32 418 PRO B C 1
ATOM 6618 O O . PRO B 1 418 ? -22.75 32.188 12.898 1 32 418 PRO B O 1
ATOM 6621 N N . VAL B 1 419 ? -24.828 32.781 13.5 1 32.78 419 VAL B N 1
ATOM 6622 C CA . VAL B 1 419 ? -25.219 33.625 12.367 1 32.78 419 VAL B CA 1
ATOM 6623 C C . VAL B 1 419 ? -24.344 34.875 12.312 1 32.78 419 VAL B C 1
ATOM 6625 O O . VAL B 1 419 ? -24.328 35.688 13.258 1 32.78 419 VAL B O 1
ATOM 6628 N N . PHE B 1 420 ? -23.359 34.844 11.57 1 30.33 420 PHE B N 1
ATOM 6629 C CA . PHE B 1 420 ? -22.766 36.156 11.227 1 30.33 420 PHE B CA 1
ATOM 6630 C C . PHE B 1 420 ? -23.828 37.094 10.695 1 30.33 420 PHE B C 1
ATOM 6632 O O . PHE B 1 420 ? -24.609 36.75 9.812 1 30.33 420 PHE B O 1
ATOM 6639 N N . SER B 1 421 ? -24.406 37.938 11.57 1 23.2 421 SER B N 1
ATOM 6640 C CA . SER B 1 421 ? -25.219 39.062 11.094 1 23.2 421 SER B CA 1
ATOM 6641 C C . SER B 1 421 ? -24.562 39.781 9.914 1 23.2 421 SER B C 1
ATOM 6643 O O . SER B 1 421 ? -23.438 40.281 10.031 1 23.2 421 SER B O 1
ATOM 6645 N N . LEU B 1 422 ? -24.891 39.344 8.781 1 26.44 422 LEU B N 1
ATOM 6646 C CA . LEU B 1 422 ? -24.703 40.406 7.781 1 26.44 422 LEU B CA 1
ATOM 6647 C C . LEU B 1 422 ? -25.391 41.688 8.211 1 26.44 422 LEU B C 1
ATOM 6649 O O . LEU B 1 422 ? -26.594 41.688 8.477 1 26.44 422 LEU B O 1
ATOM 6653 N N . GLY B 1 423 ? -24.719 42.625 8.93 1 18.72 423 GLY B N 1
ATOM 6654 C CA . GLY B 1 423 ? -25.438 43.906 8.758 1 18.72 423 GLY B CA 1
ATOM 6655 C C . GLY B 1 423 ? -25.781 44.188 7.316 1 18.72 423 GLY B C 1
ATOM 6656 O O . GLY B 1 423 ? -25.094 43.75 6.398 1 18.72 423 GLY B O 1
#

Secondary structure (DSSP, 8-state):
-HHHHHHHHHHHHHHHHHHHHHH-TT-S--SPPPP--PPPPPPS-GGGS-SS-GGGG-EEETTTT------EEE-SSSTT-EEEE-TTSEEEEEETTTTEEEEEEE-S---SSTT-HHHH--EEEEEE-TTSPEEEEETTTEEEEE-TTT--EEEEEETT-EETTEE-SEEEEEEE-TTS-EEEEEEESS--GGGHHHHHHS---EEEEEEETTTTEEEEEEEEESSEEEEEE-TTSSEEEEEEGGGTEEEEEE-SSTTTT-EEEEE---SEEEEEEEE-TTS-EEEEEEEE--TTS--HHHHHHT-HHHHHHHHHHHHHHHHHHHHHHHHS--HHHHHHHHHTT-GGGGGGGS-S-EEEEEE-TTS-EEEEEEE--TTS----EEEEETTEEEEE-SS-SSEEEEE-TT-------------/-HHHHHHHHHHHHHHHHHHHHHH-TT-S--SPPPP--PPPPPPS-GGGS-SS-GGGG-EEETTTT------EEE-SSSTT-EEEE-TTSEEEEEETTTTEEEEEEE-S---SSTT-HHHH--EEEEEE-TTSPEEEEETTTEEEEE-TTT--EEEEEETT-EETTEE-SEEEEEEE-TTS-EEEEEEESS--GGGHHHHHHS---EEEEEEETTTTEEEEEEEEESSEEEEEE-TTSSEEEEEEGGGTEEEEEE-SSTTTT-EEEEE---SEEEEEEEE-TTS-EEEEEEEE--TTS--HHHHHHT-HHHHHHHHHHHHHHHHHHHHHHHHS--HHHHHHHHHTT-GGGGGGGS-S-EEEEEE-TTS-EEEEEEE--TTS----EEEEETTEEEEE-SS-SSEEEEE-TT-------------

Foldseek 3Di:
DVVVVVVVVVVVVVVVVLVCLLPPAPFPPHDFADFDFFDAADACDAQNPADPLQLQPWDFAQAPNFWFQAEKEAQPPDALKIWTWGQQAWIWIAHDNRNDIGTLDWDFADDPDSLRCLGGWTWAAWYAALVRWIWIQTQAFAIWIADSVVRDIGHLGGQPDDDPNAGAGGWAYWDQDNVGKIKTKRQARPDGQLQLLCLLLHWQFMFIWIADSVVSDIDTLDTRARGKAAKDAAPVNQWIWTFSFSSQFIKIAGCDDPQHSDMDTQAGSHQAGWHHWDQALVRWIKTWGLAGNHGPDDDVSSVSSRPRSVSSSVSSVLCVVLVVLVVVVVPDVDVVSVSVSSNRNHPVVCLVVTQQKTKMWTAGRNSDTNHMRMHRHNLRGRFNDWYDGQQWIWTGHRGGSGIIIGGRVVPNPDSPSPPSPPD/DVVVVVVVVVVVVVVVVLVCLLPPAPFPPHDFADFDFFDAADACDAQNPADPLQLQPWDFAQAPNFWFQAEKEAQLPDALKIWTWGQQAWIWIAHDNRNDIGTLDWDFADDPDSLGCLGGWTWAAWYAALVRWIWIQTQAFAIWIADSVVRDIGHLGGQPDDDPRAGAGGWAYWDQDNVGKIKTKRQARPDGQLQLLCLLLHWQFMFIWIADSVVSDIDTLDTRARGKAAKDAAPVNQWIWTFSFSSQFIKIAGCDDPQHSDMDTQAGSHQAGWHHWDQALVRWIKTWGLAGRHGPDDDVSSVSSRPRSVSSSVSSVLCVVLVVLVVVCVPDVDVVSVSVSSNRNHPVVCLVVTQQKTKMWTAGRNSDTNHMRMHRHNLSGRFNDWYDHQQKIWTGHRGGSGIIIGGRVVPNDDSPSPPSPPD

Organism: NCBI:txid35525

Solvent-accessible surface area (backbone atoms only — not comparable to full-atom values): 42579 Å² total; per-residue (Å²): 110,68,63,59,53,50,52,49,46,32,49,51,50,50,50,50,53,52,49,47,66,54,65,46,78,72,45,64,74,82,67,85,52,73,64,43,79,69,63,69,39,50,60,69,50,78,38,48,33,76,82,74,36,55,47,51,65,39,43,67,39,59,60,80,75,45,43,11,31,24,24,66,36,70,48,90,82,44,83,61,28,33,33,33,11,20,54,38,10,33,30,32,39,31,28,76,80,67,73,41,77,45,79,74,47,71,45,65,50,88,54,94,43,54,77,34,30,86,37,6,14,32,37,33,21,47,36,63,37,92,83,68,31,34,36,34,12,18,23,52,55,23,31,33,38,36,33,78,86,80,63,48,75,42,75,76,42,49,38,83,47,64,53,94,86,39,46,59,28,14,32,25,13,39,36,59,41,90,87,59,34,34,37,33,20,24,25,17,49,86,33,40,66,45,27,36,40,46,48,71,54,44,64,47,50,1,31,37,34,38,35,34,74,89,75,69,43,70,44,81,71,46,66,60,29,38,36,21,27,14,36,40,65,41,97,84,56,38,31,34,40,34,19,26,20,77,63,16,28,32,35,33,38,27,67,43,72,95,55,42,76,39,71,46,83,44,36,71,22,44,43,20,27,31,29,31,45,32,72,37,79,87,68,32,34,27,37,11,14,33,40,52,42,59,61,95,51,94,48,70,66,60,55,41,37,56,31,34,68,60,24,50,34,51,49,32,52,50,50,61,68,30,42,63,31,54,58,47,41,75,77,40,96,45,68,65,37,51,49,54,33,37,47,50,45,17,59,74,74,49,54,85,78,49,67,46,30,18,39,38,35,31,29,42,99,82,45,44,70,68,36,53,43,24,12,75,31,76,87,38,50,38,31,18,18,58,44,77,52,91,32,24,37,38,31,17,7,69,72,38,32,32,38,33,35,31,83,33,83,87,46,64,63,71,58,75,65,80,75,72,70,82,119,110,68,65,59,53,49,52,51,45,34,50,51,51,50,51,50,51,51,48,46,66,54,66,45,78,72,46,64,74,82,66,84,51,74,64,43,80,71,63,68,39,51,60,69,49,79,40,50,34,75,83,74,36,57,46,52,65,40,43,66,39,59,60,80,76,45,42,12,31,22,24,67,36,70,48,87,81,45,84,62,28,33,33,34,13,21,54,38,10,32,30,33,38,31,29,76,82,69,72,40,78,42,80,75,46,70,45,66,50,89,54,92,43,53,77,35,30,86,37,7,15,29,36,34,21,48,38,64,37,94,82,68,30,36,35,33,12,17,23,53,57,23,34,32,38,36,34,78,87,81,64,48,73,43,76,76,40,50,38,85,47,65,53,94,85,39,48,57,28,13,31,27,14,38,36,58,40,89,88,60,34,34,36,32,19,24,25,18,48,85,33,41,67,46,28,36,41,47,50,70,53,45,64,48,51,1,30,36,34,38,34,32,74,89,76,69,43,70,44,80,71,46,66,61,28,38,36,21,28,14,35,40,66,40,96,84,56,38,31,33,40,34,19,25,20,78,63,17,27,30,33,32,38,29,65,43,71,95,54,40,77,39,71,47,81,43,34,71,22,44,44,19,26,31,29,31,45,34,72,36,80,88,69,31,33,26,36,12,15,33,40,54,42,59,61,94,52,91,49,69,66,60,54,42,38,56,30,35,68,60,25,50,35,51,48,32,53,50,49,62,67,30,42,62,31,55,57,47,40,74,77,39,96,44,69,64,36,51,51,54,34,37,47,49,43,17,59,74,73,48,54,85,77,47,70,46,29,19,40,38,37,30,28,42,96,81,44,43,68,68,35,56,43,25,12,76,32,74,88,39,49,37,31,19,19,58,44,76,55,91,32,24,37,39,30,17,7,69,72,38,34,29,38,34,35,33,80,33,82,87,46,65,64,72,56,76,65,80,74,74,73,75,125

Nearest PDB structures (foldseek):
  8kg3-assembly9_I  TM=8.335E-01  e=4.784E-21  Oryza sativa Japonica Group
  6zea-assembly1_A  TM=8.550E-01  e=2.297E-19  Catharanthus roseus
  6s5q-assembly1_A  TM=8.277E-01  e=3.702E-19  Ophiorrhiza pumila
  2fpb-assembly2_B  TM=8.221E-01  e=6.292E-19  Rauvolfia serpentina
  6n5v-assembly1_A  TM=8.374E-01  e=1.014E-18  Rauvolfia serpentina

Radius of gyration: 28.54 Å; Cα contacts (8 Å, |Δi|>4): 2155; chains: 2; bounding box: 61×89×66 Å

InterPro domains:
  IPR011042 Six-bladed beta-propeller, TolB-like [G3DSA:2.120.10.30] (54-311)
  IPR018119 Strictosidine synthase, conserved region [PF03088] (178-258)

Sequence (846 aa):
MGLAKHLLRVFVDTTVILGVILFIPGFPPYNSLEPFTAPPPLAFEGALDPKDYALAKAEKLFEGEIVGPECLEVSPVEPDVFYTTLQGGAIVKISENGKKMKAVAKFGEKCDGNWDGKNCGRPLGIHFNDKGQMIAADSYLGIYQIDFESGQVSNLVNKDTEVDGKLAKTFNSVAPARNGKIYYTVSSINYHLDESVGEMLGAPSGRLIVFDPETNENKVLLENLHFPNGIVLSPDEDYLIFAECLRFRLHKYYIKGPKAGTSEIFLDGIPGSPDNLNLSPDGNIFVALVTVRLPGEFNPLEFMYSQPLLRKLAVRLLHLLKFPFDFAAKYVDLPILRKISSHIMNFETLLPVMPPYSMIIEVDWNGKIVNSWHSNLSDVRFFSDAKIINGYMYLGSPYNDYIGRIKMPDSIHFVKQPVFSLGMGLAKHLLRVFVDTTVILGVILFIPGFPPYNSLEPFTAPPPLAFEGALDPKDYALAKAEKLFEGEIVGPECLEVSPVEPDVFYTTLQGGAIVKISENGKKMKAVAKFGEKCDGNWDGKNCGRPLGIHFNDKGQMIAADSYLGIYQIDFESGQVSNLVNKDTEVDGKLAKTFNSVAPARNGKIYYTVSSINYHLDESVGEMLGAPSGRLIVFDPETNENKVLLENLHFPNGIVLSPDEDYLIFAECLRFRLHKYYIKGPKAGTSEIFLDGIPGSPDNLNLSPDGNIFVALVTVRLPGEFNPLEFMYSQPLLRKLAVRLLHLLKFPFDFAAKYVDLPILRKISSHIMNFETLLPVMPPYSMIIEVDWNGKIVNSWHSNLSDVRFFSDAKIINGYMYLGSPYNDYIGRIKMPDSIHFVKQPVFSLG

pLDDT: mean 91.68, std 12.3, range [18.72, 98.94]